Protein 7DXM (pdb70)

Radius of gyration: 43.41 Å; Cα contacts (8 Å, |Δi|>4): 2728; chains: 4; bounding box: 92×123×104 Å

Foldseek 3Di:
DDPVQLLLLQQQQALLSQLQLCNPLVNLVPPVAHEAEEEDEQLQLPFDLLRQQQVCVLVVFSYHYRYHYYPQCFLLLVLLSCLSNLVSQFLAEHEAEDQLVQQFAVGDALVSSVSRDDVLSVLSLLLPDDLDLLQLLSLVVVCVSPVPDPPNVSSVCSNVSHDDDPVRNVVSVVSNVVVVVVSVVPCCPSVGGDCCCVPRHVVSSVVDDSDDDLVSLLVSLVVVLVVQQPPDDLSAGNCCCVPPQVPCVVVQFQQCQPTASQFGLSLLSVLSVVVSCQVSQGQYAYEYAAFQVVLCNRRNVDLVRVVLSVQLSCLQQVVWQRNRYNYHHPVNPPNQQPHHGRHGDRVVSSSVCVRVVVDNSDDDGGDHTHRDSCRNPNCVSNPRPRNVPDD/DVVQLLLLLLQQDLLSLQQLVNCLVNLVPPVAHEAEEEDECLSVFFDLLRQSQVCVQLVASYHYRYRYYPQCFLLLVLLSVLSRLVSLQQAAHEHEDFLVQLFAVGDALVSSVSNDDVLSVLSLLQVADLDLLQLLSLVVVCVSCVPDPPNVSSVCSNVSHDQDDVRNVVSVVVNVVVNVVSVVCCVPSVGGDCCCVPRRVVSSVPDDNDDDLVSLLVVLVVVLVVQQVCDDQSAGNVCCVVPDPVCVVVQFQQCLPTASQFYLSLLSVLSNVVSSVVSQYQYAYEYAAFAPSLCNRNNNDLVSVVLNVQLVVCLQVVFQNPRYRYHHPVNHPRSQPHHGRHGDRVVSSSVCVRPVVDNSDRDGGDHTHRDSCSSPSLSNNPSDRNVCSVPD/DVVVLLLQLLQQQFLVSLVFLANPLSNLVPPVAHEAEEEDEDQQVDFDCLRQQQVCVLQVFRYHYRYHYYHLCALLLVLLSCLSRLVSFFLAAHEAEDQLVQLFAVGDALVSVVSNDDVLSVLSLVLDDDADLLLLLSLVVVCVSCVPDPPNVSSVCRVVPHDDDPVSNVVSVVVNVVVVCVSNVDDPDPGDCCCVPRRVVSSVVDDSDDDLVVLLVSLVVVLVVQAPCDDLSAGNVCCVPPPPPCVVVQFLQQQPTASQAHLSLLSNLNVVVSSQVSQYQYAYEYAAFQVSSCNRNVNDLVRLVQSVQLVCLQQVVFQNNRYHYNHPVNPPRQQPRHRRYGGRVVSSSVCVRVVVDNSDSDGGDGTDRDSCSSPPCSSRDRDRNVPPD/DQVQLLQLLQLAFLLSLQQLCNVQVNLVPPPAHEAEEEDACLSVQFDLLRQQLVCVLQVFRYHYRYRYYHQCFLLLVLLSCLSHLVSQFLAAHEAEHFLVQLFAVGDALVSVVSRDDVLSVLSLLQVDDLDLLLLLSLVVNCVSPVPDPVNVSSVCSVVSHDDDPVSNVVSVVSNVVVVVCSVVCVVPPVSGDCCCVPRRVVSSVVQDSDDDLVSLQVSLVVVQVVQQPCDDLSAGNVCCVPPNPVPVVVQFQQQLPTASQAGLSLQSVLSNVVSCQVSQYQYAYEYDAFQVVSCNGNNNDLVRLVQVVQLSVCQCVVWQNPHYHYHRPPSPPHQQDHHGRHGDRVVSSSVCVRVVVDNSDRDTHDHTHRDSCSNDSLSNNDRDRNVPVVDD

InterPro domains:
  IPR006998 DltD [PF04914] (42-391)
  IPR006998 DltD [PTHR40039] (1-403)
  IPR023896 D-alanyl-lipoteichoic acid biosynthesis DltD, Firmicutes [PIRSF021438] (1-393)
  IPR023896 D-alanyl-lipoteichoic acid biosynthesis DltD, Firmicutes [TIGR04092] (9-391)

B-factor: mean 61.05, std 16.06, range [30.0, 123.13]

Structure (mmCIF, N/CA/C/O backbone):
data_7DXM
#
_entry.id   7DXM
#
_cell.length_a   58.273
_cell.length_b   109.92
_cell.length_c   282.377
_cell.angle_alpha   90
_cell.angle_beta   90
_cell.angle_gamma   90
#
_symmetry.space_group_name_H-M   'P 21 21 21'
#
loop_
_entity.id
_entity.type
_entity.pdbx_description
1 polymer 'Protein DltD'
2 non-polymer 'SULFATE ION'
3 water water
#
loop_
_atom_site.group_PDB
_atom_site.id
_atom_site.type_symbol
_atom_site.label_atom_id
_atom_site.label_alt_id
_atom_site.label_comp_id
_atom_site.label_asym_id
_atom_site.label_entity_id
_atom_site.label_seq_id
_atom_site.pdbx_PDB_ins_code
_atom_site.Cartn_x
_atom_site.Cartn_y
_atom_site.Cartn_z
_atom_site.occupancy
_atom_site.B_iso_or_equiv
_atom_site.auth_seq_id
_atom_site.auth_comp_id
_atom_site.auth_asym_id
_atom_site.auth_atom_id
_atom_site.pdbx_PDB_model_num
ATOM 1 N N . TYR A 1 5 ? 53.067 206.854 81.071 1 76.95 32 TYR A N 1
ATOM 2 C CA . TYR A 1 5 ? 53.405 207.599 82.279 1 82.98 32 TYR A CA 1
ATOM 3 C C . TYR A 1 5 ? 52.299 208.616 82.599 1 84.13 32 TYR A C 1
ATOM 4 O O . TYR A 1 5 ? 51.417 208.359 83.453 1 80.67 32 TYR A O 1
ATOM 13 N N . SER A 1 6 ? 52.343 209.776 81.927 1 67.94 33 SER A N 1
ATOM 14 C CA . SER A 1 6 ? 51.209 210.698 81.997 1 67.79 33 SER A CA 1
ATOM 15 C C . SER A 1 6 ? 51.238 211.619 80.776 1 61.55 33 SER A C 1
ATOM 16 O O . SER A 1 6 ? 52.042 212.555 80.713 1 54.2 33 SER A O 1
ATOM 19 N N . TYR A 1 7 ? 50.33 211.346 79.835 1 65.73 34 TYR A N 1
ATOM 20 C CA . TYR A 1 7 ? 50.268 212.115 78.604 1 63.56 34 TYR A CA 1
ATOM 21 C C . TYR A 1 7 ? 50.117 213.602 78.888 1 62.34 34 TYR A C 1
ATOM 22 O O . TYR A 1 7 ? 50.66 214.43 78.149 1 65.86 34 TYR A O 1
ATOM 31 N N . GLU A 1 8 ? 49.393 213.973 79.952 1 62.55 35 GLU A N 1
ATOM 32 C CA . GLU A 1 8 ? 49.196 215.398 80.195 1 59.12 35 GLU A CA 1
ATOM 33 C C . GLU A 1 8 ? 50.373 215.994 80.949 1 57.64 35 GLU A C 1
ATOM 34 O O . GLU A 1 8 ? 50.698 217.179 80.758 1 54.37 35 GLU A O 1
ATOM 40 N N . ALA A 1 9 ? 51.059 215.161 81.739 1 60.75 36 ALA A N 1
ATOM 41 C CA . ALA A 1 9 ? 52.317 215.571 82.356 1 55.24 36 ALA A CA 1
ATOM 42 C C . ALA A 1 9 ? 53.386 215.818 81.295 1 55.65 36 ALA A C 1
ATOM 43 O O . ALA A 1 9 ? 54.1 216.836 81.334 1 57.18 36 ALA A O 1
ATOM 45 N N . GLU A 1 10 ? 53.499 214.9 80.325 1 52.88 37 GLU A N 1
ATOM 46 C CA . GLU A 1 10 ? 54.44 215.102 79.229 1 48.26 37 GLU A CA 1
ATOM 47 C C . GLU A 1 10 ? 54.015 216.27 78.354 1 50.35 37 GLU A C 1
ATOM 48 O O . GLU A 1 10 ? 54.852 217.085 77.968 1 54.6 37 GLU A O 1
ATOM 54 N N . LYS A 1 11 ? 52.719 216.399 78.068 1 48.08 38 LYS A N 1
ATOM 55 C CA . LYS A 1 11 ? 52.249 217.528 77.267 1 50.37 38 LYS A CA 1
ATOM 56 C C . LYS A 1 11 ? 52.663 218.866 77.877 1 53.57 38 LYS A C 1
ATOM 57 O O . LYS A 1 11 ? 53.081 219.781 77.151 1 55.14 38 LYS A O 1
ATOM 63 N N . ARG A 1 12 ? 52.558 219.005 79.204 1 51.28 39 ARG A N 1
ATOM 64 C CA . ARG A 1 12 ? 52.967 220.262 79.823 1 49.04 39 ARG A CA 1
ATOM 65 C C . ARG A 1 12 ? 54.478 220.366 80.011 1 52.3 39 ARG A C 1
ATOM 66 O O . ARG A 1 12 ? 55.008 221.484 80.061 1 50.34 39 ARG A O 1
ATOM 74 N N . SER A 1 13 ? 55.191 219.242 80.112 1 49.11 40 SER A N 1
ATOM 75 C CA . SER A 1 13 ? 56.646 219.333 80.111 1 50.19 40 SER A CA 1
ATOM 76 C C . SER A 1 13 ? 57.158 219.79 78.748 1 52.37 40 SER A C 1
ATOM 77 O O . SER A 1 13 ? 58.207 220.444 78.645 1 50.25 40 SER A O 1
ATOM 80 N N . ALA A 1 14 ? 56.407 219.479 77.694 1 52.33 41 ALA A N 1
ATOM 81 C CA . ALA A 1 14 ? 56.884 219.697 76.341 1 45.57 41 ALA A CA 1
ATOM 82 C C . ALA A 1 14 ? 56.964 221.164 75.984 1 43.74 41 ALA A C 1
ATOM 83 O O . ALA A 1 14 ? 57.589 221.494 74.975 1 47.12 41 ALA A O 1
ATOM 85 N N . VAL A 1 15 ? 56.36 222.044 76.775 1 41.44 42 VAL A N 1
ATOM 86 C CA . VAL A 1 15 ? 56.347 223.461 76.439 1 43.36 42 VAL A CA 1
ATOM 87 C C . VAL A 1 15 ? 56.66 224.291 77.67 1 41.91 42 VAL A C 1
ATOM 88 O O . VAL A 1 15 ? 56.307 225.475 77.717 1 41.78 42 VAL A O 1
ATOM 92 N N . THR A 1 16 ? 57.306 223.693 78.678 1 39.6 43 THR A N 1
ATOM 93 C CA . THR A 1 16 ? 57.613 224.466 79.878 1 43.96 43 THR A CA 1
ATOM 94 C C . THR A 1 16 ? 58.707 225.489 79.595 1 45.21 43 THR A C 1
ATOM 95 O O . THR A 1 16 ? 58.565 226.67 79.936 1 50.26 43 THR A O 1
ATOM 99 N N . LEU A 1 17 ? 59.788 225.068 78.941 1 42.22 44 LEU A N 1
ATOM 100 C CA . LEU A 1 17 ? 60.775 226.002 78.384 1 44.92 44 LEU A CA 1
ATOM 101 C C . LEU A 1 17 ? 61.466 226.82 79.483 1 45.98 44 LEU A C 1
ATOM 102 O O . LEU A 1 17 ? 61.598 228.043 79.403 1 47.45 44 LEU A O 1
ATOM 107 N N . THR A 1 18 ? 61.901 226.128 80.526 1 45.5 45 THR A N 1
ATOM 108 C CA . THR A 1 18 ? 62.706 226.719 81.586 1 47.44 45 THR A CA 1
ATOM 109 C C . THR A 1 18 ? 64.077 226.061 81.589 1 46.42 45 THR A C 1
ATOM 110 O O . THR A 1 18 ? 64.217 224.892 81.213 1 44.22 45 THR A O 1
ATOM 114 N N . ASN A 1 19 ? 65.079 226.821 82.032 1 41.86 46 ASN A N 1
ATOM 115 C CA . ASN A 1 19 ? 66.427 226.282 82.073 1 37.98 46 ASN A CA 1
ATOM 116 C C . ASN A 1 19 ? 66.446 224.966 82.82 1 44.96 46 ASN A C 1
ATOM 117 O O . ASN A 1 19 ? 67.006 223.969 82.345 1 46.14 46 ASN A O 1
ATOM 122 N N . GLU A 1 20 ? 65.801 224.932 83.986 1 49.14 47 GLU A N 1
ATOM 123 C CA . GLU A 1 20 ? 65.845 223.724 84.794 1 49.61 47 GLU A CA 1
ATOM 124 C C . GLU A 1 20 ? 65.265 222.537 84.039 1 48.38 47 GLU A C 1
ATOM 125 O O . GLU A 1 20 ? 65.748 221.408 84.2 1 53.37 47 GLU A O 1
ATOM 131 N N . ASN A 1 21 ? 64.264 222.78 83.182 1 45.92 48 ASN A N 1
ATOM 132 C CA . ASN A 1 21 ? 63.698 221.713 82.369 1 43.74 48 ASN A CA 1
ATOM 133 C C . ASN A 1 21 ? 64.616 221.321 81.226 1 44.76 48 ASN A C 1
ATOM 134 O O . ASN A 1 21 ? 64.526 220.194 80.722 1 44.52 48 ASN A O 1
ATOM 139 N N . PHE A 1 22 ? 65.49 222.227 80.804 1 42.02 49 PHE A N 1
ATOM 140 C CA . PHE A 1 22 ? 66.391 221.912 79.712 1 38.79 49 PHE A CA 1
ATOM 141 C C . PHE A 1 22 ? 67.367 220.82 80.12 1 42.35 49 PHE A C 1
ATOM 142 O O . PHE A 1 22 ? 67.643 219.896 79.346 1 45.12 49 PHE A O 1
ATOM 150 N N . LYS A 1 23 ? 67.91 220.919 81.328 1 44.05 50 LYS A N 1
ATOM 151 C CA . LYS A 1 23 ? 68.934 220.002 81.801 1 43.54 50 LYS A CA 1
ATOM 152 C C . LYS A 1 23 ? 68.369 218.892 82.67 1 49.26 50 LYS A C 1
ATOM 153 O O . LYS A 1 23 ? 69.131 218.192 83.35 1 56.67 50 LYS A O 1
ATOM 159 N N . SER A 1 24 ? 67.049 218.725 82.676 1 49.56 51 SER A N 1
ATOM 160 C CA . SER A 1 24 ? 66.405 217.631 83.396 1 47.62 51 SER A CA 1
ATOM 161 C C . SER A 1 24 ? 66.423 216.409 82.489 1 48.71 51 SER A C 1
ATOM 162 O O . SER A 1 24 ? 65.668 216.349 81.506 1 49.49 51 SER A O 1
ATOM 165 N N . ARG A 1 25 ? 67.302 215.45 82.793 1 43.22 52 ARG A N 1
ATOM 166 C CA . ARG A 1 25 ? 67.297 214.195 82.045 1 45.72 52 ARG A CA 1
ATOM 167 C C . ARG A 1 25 ? 65.96 213.461 82.206 1 49.69 52 ARG A C 1
ATOM 168 O O . ARG A 1 25 ? 65.406 212.929 81.235 1 47.25 52 ARG A O 1
ATOM 176 N N . LYS A 1 26 ? 65.409 213.435 83.422 1 49.59 53 LYS A N 1
ATOM 177 C CA . LYS A 1 26 ? 64.208 212.644 83.641 1 44.94 53 LYS A CA 1
ATOM 178 C C . LYS A 1 26 ? 63.084 213.134 82.744 1 49.08 53 LYS A C 1
ATOM 179 O O . LYS A 1 26 ? 62.485 212.341 82.012 1 54.6 53 LYS A O 1
ATOM 185 N N . ASN A 1 27 ? 62.827 214.448 82.73 1 46.71 54 ASN A N 1
ATOM 186 C CA . ASN A 1 27 ? 61.698 214.975 81.961 1 49.28 54 ASN A CA 1
ATOM 187 C C . ASN A 1 27 ? 61.812 214.619 80.483 1 50.36 54 ASN A C 1
ATOM 188 O O . ASN A 1 27 ? 60.888 214.04 79.886 1 54.33 54 ASN A O 1
ATOM 193 N N . LYS A 1 28 ? 62.938 214.967 79.865 1 47.73 55 LYS A N 1
ATOM 194 C CA . LYS A 1 28 ? 62.99 214.813 78.423 1 46.27 55 LYS A CA 1
ATOM 195 C C . LYS A 1 28 ? 63.043 213.342 78.033 1 47.28 55 LYS A C 1
ATOM 196 O O . LYS A 1 28 ? 62.303 212.928 77.141 1 47.76 55 LYS A O 1
ATOM 202 N N . THR A 1 29 ? 63.884 212.528 78.676 1 47.74 56 THR A N 1
ATOM 203 C CA . THR A 1 29 ? 63.877 211.119 78.297 1 49.62 56 THR A CA 1
ATOM 204 C C . THR A 1 29 ? 62.5 210.498 78.508 1 50.61 56 THR A C 1
ATOM 205 O O . THR A 1 29 ? 62.034 209.726 77.664 1 55.31 56 THR A O 1
ATOM 209 N N . THR A 1 30 ? 61.816 210.844 79.604 1 50.7 57 THR A N 1
ATOM 210 C CA . THR A 1 30 ? 60.456 210.356 79.827 1 52.84 57 THR A CA 1
ATOM 211 C C . THR A 1 30 ? 59.559 210.629 78.622 1 52.42 57 THR A C 1
ATOM 212 O O . THR A 1 30 ? 58.965 209.702 78.045 1 52.43 57 THR A O 1
ATOM 216 N N . ALA A 1 31 ? 59.457 211.908 78.228 1 49.95 58 ALA A N 1
ATOM 217 C CA . ALA A 1 31 ? 58.592 212.265 77.105 1 45.69 58 ALA A CA 1
ATOM 218 C C . ALA A 1 31 ? 59.097 211.68 75.788 1 46.71 58 ALA A C 1
ATOM 219 O O . ALA A 1 31 ? 58.301 211.304 74.917 1 48.77 58 ALA A O 1
ATOM 221 N N . LEU A 1 32 ? 60.412 211.584 75.623 1 46.27 59 LEU A N 1
ATOM 222 C CA . LEU A 1 32 ? 60.969 211.184 74.339 1 47.69 59 LEU A CA 1
ATOM 223 C C . LEU A 1 32 ? 61.051 209.683 74.189 1 45.28 59 LEU A C 1
ATOM 224 O O . LEU A 1 32 ? 61.469 209.209 73.137 1 54.88 59 LEU A O 1
ATOM 229 N N . SER A 1 33 ? 60.674 208.921 75.191 1 48.33 60 SER A N 1
ATOM 230 C CA . SER A 1 33 ? 60.63 207.481 75.016 1 57.9 60 SER A CA 1
ATOM 231 C C . SER A 1 33 ? 59.248 206.884 75.288 1 65.68 60 SER A C 1
ATOM 232 O O . SER A 1 33 ? 59.079 205.671 75.112 1 67.48 60 SER A O 1
ATOM 235 N N . ASP A 1 34 ? 58.255 207.693 75.693 1 65.14 61 ASP A N 1
ATOM 236 C CA . ASP A 1 34 ? 56.862 207.242 75.789 1 65.86 61 ASP A CA 1
ATOM 237 C C . ASP A 1 34 ? 56.473 206.474 74.528 1 68.4 61 ASP A C 1
ATOM 238 O O . ASP A 1 34 ? 56.476 207.036 73.429 1 71.71 61 ASP A O 1
ATOM 243 N N . GLN A 1 35 ? 56.134 205.191 74.663 1 70.34 62 GLN A N 1
ATOM 244 C CA . GLN A 1 35 ? 55.812 204.428 73.466 1 69.96 62 GLN A CA 1
ATOM 245 C C . GLN A 1 35 ? 54.351 204.529 73.063 1 67.54 62 GLN A C 1
ATOM 246 O O . GLN A 1 35 ? 53.993 203.998 72.008 1 74.89 62 GLN A O 1
ATOM 252 N N . ASN A 1 36 ? 53.499 205.195 73.848 1 64.24 63 ASN A N 1
ATOM 253 C CA . ASN A 1 36 ? 52.078 205.326 73.515 1 64.72 63 ASN A CA 1
ATOM 254 C C . ASN A 1 36 ? 51.682 206.737 73.092 1 64.89 63 ASN A C 1
ATOM 255 O O . ASN A 1 36 ? 50.538 206.95 72.666 1 62.16 63 ASN A O 1
ATOM 260 N N . HIS A 1 37 ? 52.594 207.703 73.205 1 65.38 64 HIS A N 1
ATOM 261 C CA . HIS A 1 37 ? 52.426 209.03 72.624 1 60.56 64 HIS A CA 1
ATOM 262 C C . HIS A 1 37 ? 53.785 209.498 72.114 1 57.22 64 HIS A C 1
ATOM 263 O O . HIS A 1 37 ? 54.761 209.498 72.873 1 64.03 64 HIS A O 1
ATOM 270 N N . ARG A 1 38 ? 53.858 209.889 70.841 1 47.47 65 ARG A N 1
ATOM 271 C CA . ARG A 1 38 ? 55.137 210.191 70.198 1 47.12 65 ARG A CA 1
ATOM 272 C C . ARG A 1 38 ? 55.496 211.656 70.394 1 43.47 65 ARG A C 1
ATOM 273 O O . ARG A 1 38 ? 54.778 212.536 69.923 1 46.79 65 ARG A O 1
ATOM 281 N N . PHE A 1 39 ? 56.6 211.924 71.085 1 41.16 66 PHE A N 1
ATOM 282 C CA . PHE A 1 39 ? 57.126 213.284 71.178 1 42.3 66 PHE A CA 1
ATOM 283 C C . PHE A 1 39 ? 58.393 213.371 70.348 1 44.63 66 PHE A C 1
ATOM 284 O O . PHE A 1 39 ? 59.225 212.456 70.368 1 50.12 66 PHE A O 1
ATOM 292 N N . VAL A 1 40 ? 58.533 214.48 69.617 1 40.56 67 VAL A N 1
ATOM 293 C CA . VAL A 1 40 ? 59.659 214.691 68.729 1 35 67 VAL A CA 1
ATOM 294 C C . VAL A 1 40 ? 60.426 215.928 69.243 1 38.52 67 VAL A C 1
ATOM 295 O O . VAL A 1 40 ? 59.798 216.913 69.598 1 40.89 67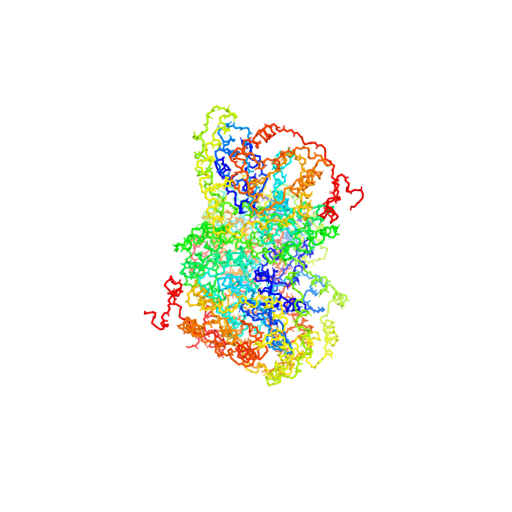 VAL A O 1
ATOM 299 N N . PRO A 1 41 ? 61.751 215.852 69.357 1 35.91 68 PRO A N 1
ATOM 300 C CA . PRO A 1 41 ? 62.473 216.973 69.98 1 40.05 68 PRO A CA 1
ATOM 301 C C . PRO A 1 41 ? 62.711 218.105 68.99 1 40.01 68 PRO A C 1
ATOM 302 O O . PRO A 1 41 ? 63.065 217.883 67.826 1 39.76 68 PRO A O 1
ATOM 306 N N . TYR A 1 42 ? 62.479 219.324 69.476 1 42.54 69 TYR A N 1
ATOM 307 C CA . TYR A 1 42 ? 62.587 220.573 68.726 1 41.87 69 TYR A CA 1
ATOM 308 C C . TYR A 1 42 ? 63.646 221.401 69.441 1 43.64 69 TYR A C 1
ATOM 309 O O . TYR A 1 42 ? 63.351 222.043 70.456 1 42.71 69 TYR A O 1
ATOM 318 N N . PHE A 1 43 ? 64.876 221.354 68.934 1 37.64 70 PHE A N 1
ATOM 319 C CA . PHE A 1 43 ? 66.001 222.072 69.512 1 40.15 70 PHE A CA 1
ATOM 320 C C . PHE A 1 43 ? 66.069 223.5 68.978 1 40.88 70 PHE A C 1
ATOM 321 O O . PHE A 1 43 ? 66.178 223.71 67.764 1 42.77 70 PHE A O 1
ATOM 329 N N . GLY A 1 44 ? 66.038 224.473 69.885 1 37.86 71 GLY A N 1
ATOM 330 C CA . GLY A 1 44 ? 66.297 225.849 69.501 1 39.54 71 GLY A CA 1
ATOM 331 C C . GLY A 1 44 ? 66.369 226.665 70.78 1 39.89 71 GLY A C 1
ATOM 332 O O . GLY A 1 44 ? 66.523 226.114 71.873 1 38.09 71 GLY A O 1
ATOM 333 N N . SER A 1 45 ? 66.268 227.988 70.65 1 44.13 72 SER A N 1
ATOM 334 C CA . SER A 1 45 ? 66.506 228.908 71.754 1 46.66 72 SER A CA 1
ATOM 335 C C . SER A 1 45 ? 65.182 229.659 71.697 1 46.12 72 SER A C 1
ATOM 336 O O . SER A 1 45 ? 64.177 229.117 71.221 1 49.71 72 SER A O 1
ATOM 339 N N . SER A 1 46 ? 65.176 230.918 72.154 1 44.61 73 SER A N 1
ATOM 340 C CA . SER A 1 46 ? 64.016 231.666 72.63 1 49.41 73 SER A CA 1
ATOM 341 C C . SER A 1 46 ? 62.837 231.625 71.674 1 51.38 73 SER A C 1
ATOM 342 O O . SER A 1 46 ? 61.724 231.976 72.091 1 54.76 73 SER A O 1
ATOM 345 N N . GLU A 1 47 ? 63.066 231.246 70.421 1 50.67 74 GLU A N 1
ATOM 346 C CA . GLU A 1 47 ? 62.012 231.214 69.403 1 51 74 GLU A CA 1
ATOM 347 C C . GLU A 1 47 ? 60.751 230.431 69.775 1 48.7 74 GLU A C 1
ATOM 348 O O . GLU A 1 47 ? 59.659 230.734 69.295 1 49.19 74 GLU A O 1
ATOM 354 N N . TRP A 1 48 ? 60.909 229.425 70.625 1 45.71 75 TRP A N 1
ATOM 355 C CA . TRP A 1 48 ? 59.802 228.582 71.048 1 42.22 75 TRP A CA 1
ATOM 356 C C . TRP A 1 48 ? 58.87 229.274 72.028 1 43.2 75 TRP A C 1
ATOM 357 O O . TRP A 1 48 ? 57.766 228.772 72.264 1 43.66 75 TRP A O 1
ATOM 368 N N . LEU A 1 49 ? 59.28 230.392 72.622 1 44.99 76 LEU A N 1
ATOM 369 C CA . LEU A 1 49 ? 58.404 231.059 73.571 1 42.91 76 LEU A CA 1
ATOM 370 C C . LEU A 1 49 ? 57.382 231.962 72.911 1 50.65 76 LEU A C 1
ATOM 371 O O . LEU A 1 49 ? 56.56 232.55 73.626 1 52.48 76 LEU A O 1
ATOM 376 N N . ARG A 1 50 ? 57.428 232.121 71.584 1 51.06 77 ARG A N 1
ATOM 377 C CA . ARG A 1 50 ? 56.54 233.066 70.905 1 50.91 77 ARG A CA 1
ATOM 378 C C . ARG A 1 50 ? 55.211 232.371 70.639 1 54.25 77 ARG A C 1
ATOM 379 O O . ARG A 1 50 ? 54.836 232.066 69.506 1 49.99 77 ARG A O 1
ATOM 387 N N . PHE A 1 51 ? 54.495 232.108 71.727 1 53.96 78 PHE A N 1
ATOM 388 C CA . PHE A 1 51 ? 53.212 231.451 71.591 1 51.29 78 PHE A CA 1
ATOM 389 C C . PHE A 1 51 ? 52.252 232.383 70.877 1 54.93 78 PHE A C 1
ATOM 390 O O . PHE A 1 51 ? 52.256 233.6 71.105 1 56.4 78 PHE A O 1
ATOM 398 N N . ASP A 1 52 ? 51.512 231.809 69.94 1 55.86 79 ASP A N 1
ATOM 399 C CA . ASP A 1 52 ? 50.351 232.412 69.306 1 54.54 79 ASP A CA 1
ATOM 400 C C . ASP A 1 52 ? 49.557 231.266 68.687 1 53.92 79 ASP A C 1
ATOM 401 O O . ASP A 1 52 ? 49.952 230.1 68.763 1 53.83 79 ASP A O 1
ATOM 406 N N . ALA A 1 53 ? 48.451 231.601 68.037 1 54.3 80 ALA A N 1
ATOM 407 C CA . ALA A 1 53 ? 47.547 230.545 67.617 1 51.24 80 ALA A CA 1
ATOM 408 C C . ALA A 1 53 ? 48.169 229.593 66.594 1 48.38 80 ALA A C 1
ATOM 409 O O . ALA A 1 53 ? 47.675 228.475 66.456 1 46.44 80 ALA A O 1
ATOM 411 N N . LEU A 1 54 ? 49.259 229.965 65.923 1 47.55 81 LEU A N 1
ATOM 412 C CA . LEU A 1 54 ? 49.872 229.12 64.894 1 48.97 81 LEU A CA 1
ATOM 413 C C . LEU A 1 54 ? 51.142 228.384 65.343 1 49.25 81 LEU A C 1
ATOM 414 O O . LEU A 1 54 ? 51.724 227.632 64.543 1 44.28 81 LEU A O 1
ATOM 419 N N . HIS A 1 55 ? 51.607 228.621 66.57 1 48.81 82 HIS A N 1
ATOM 420 C CA . HIS A 1 55 ? 52.74 227.917 67.153 1 44.52 82 HIS A CA 1
ATOM 421 C C . HIS A 1 55 ? 52.623 226.403 66.927 1 45.31 82 HIS A C 1
ATOM 422 O O . HIS A 1 55 ? 51.511 225.859 66.969 1 46.2 82 HIS A O 1
ATOM 429 N N . PRO A 1 56 ? 53.738 225.689 66.688 1 41.54 83 PRO A N 1
ATOM 430 C CA . PRO A 1 56 ? 53.644 224.244 66.425 1 35.08 83 PRO A CA 1
ATOM 431 C C . PRO A 1 56 ? 52.963 223.469 67.524 1 42.96 83 PRO A C 1
ATOM 432 O O . PRO A 1 56 ? 52.289 222.465 67.238 1 41.6 83 PRO A O 1
ATOM 436 N N . ALA A 1 57 ? 53.154 223.876 68.785 1 47.32 84 ALA A N 1
ATOM 437 C CA . ALA A 1 57 ? 52.486 223.187 69.881 1 46.45 84 ALA A CA 1
ATOM 438 C C . ALA A 1 57 ? 50.986 223.182 69.646 1 46.57 84 ALA A C 1
ATOM 439 O O . ALA A 1 57 ? 50.336 222.12 69.64 1 45.6 84 ALA A O 1
ATOM 441 N N . VAL A 1 58 ? 50.445 224.375 69.375 1 42.19 85 VAL A N 1
ATOM 442 C CA . VAL A 1 58 ? 49.013 224.539 69.175 1 44.35 85 VAL A CA 1
ATOM 443 C C . VAL A 1 58 ? 48.542 223.68 68.017 1 47.68 85 VAL A C 1
ATOM 444 O O . VAL A 1 58 ? 47.543 222.958 68.124 1 51.43 85 VAL A O 1
ATOM 448 N N . LEU A 1 59 ? 49.26 223.748 66.891 1 45.61 86 LEU A N 1
ATOM 449 C CA . LEU A 1 59 ? 48.842 223.022 65.697 1 42.78 86 LEU A CA 1
ATOM 450 C C . LEU A 1 59 ? 48.815 221.519 65.953 1 38.89 86 LEU A C 1
ATOM 451 O O . LEU A 1 59 ? 47.804 220.862 65.708 1 45.94 86 LEU A O 1
ATOM 456 N N . ALA A 1 60 ? 49.893 220.959 66.483 1 37.08 87 ALA A N 1
ATOM 457 C CA . ALA A 1 60 ? 49.895 219.515 66.708 1 41.93 87 ALA A CA 1
ATOM 458 C C . ALA A 1 60 ? 48.853 219.087 67.731 1 49.56 87 ALA A C 1
ATOM 459 O O . ALA A 1 60 ? 48.438 217.92 67.728 1 51.98 87 ALA A O 1
ATOM 461 N N . GLU A 1 61 ? 48.43 219.992 68.618 1 50.59 88 GLU A N 1
ATOM 462 C CA . GLU A 1 61 ? 47.326 219.644 69.504 1 49.22 88 GLU A CA 1
ATOM 463 C C . GLU A 1 61 ? 46.002 219.651 68.756 1 53.48 88 GLU A C 1
ATOM 464 O O . GLU A 1 61 ? 45.276 218.652 68.765 1 55.41 88 GLU A O 1
ATOM 470 N N . LYS A 1 62 ? 45.692 220.766 68.077 1 52.21 89 LYS A N 1
ATOM 471 C CA . LYS A 1 62 ? 44.39 220.952 67.44 1 50.53 89 LYS A CA 1
ATOM 472 C C . LYS A 1 62 ? 44.07 219.823 66.479 1 49.39 89 LYS A C 1
ATOM 473 O O . LYS A 1 62 ? 43.016 219.186 66.579 1 52.72 89 LYS A O 1
ATOM 479 N N . TYR A 1 63 ? 44.961 219.575 65.525 1 47.73 90 TYR A N 1
ATOM 480 C CA . TYR A 1 63 ? 44.75 218.561 64.503 1 45.5 90 TYR A CA 1
ATOM 481 C C . TYR A 1 63 ? 45.285 217.201 64.914 1 47.06 90 TYR A C 1
ATOM 482 O O . TYR A 1 63 ? 45.38 216.311 64.065 1 45.96 90 TYR A O 1
ATOM 491 N N . ASP A 1 64 ? 45.615 217.022 66.203 1 50.5 91 ASP A N 1
ATOM 492 C CA . ASP A 1 64 ? 45.904 215.712 66.776 1 49.91 91 ASP A CA 1
ATOM 493 C C . ASP A 1 64 ? 46.854 214.952 65.878 1 48.57 91 ASP A C 1
ATOM 494 O O . ASP A 1 64 ? 46.436 214.022 65.186 1 52.65 91 ASP A O 1
ATOM 499 N N . ARG A 1 65 ? 48.102 215.371 65.816 1 44.89 92 ARG A N 1
ATOM 500 C CA . ARG A 1 65 ? 48.972 214.756 64.832 1 50.53 92 ARG A CA 1
ATOM 501 C C . ARG A 1 65 ? 49.641 213.545 65.458 1 47.65 92 ARG A C 1
ATOM 502 O O . ARG A 1 65 ? 49.556 213.307 66.663 1 49.26 92 ARG A O 1
ATOM 510 N N . ASN A 1 66 ? 50.317 212.769 64.627 1 45.6 93 ASN A N 1
ATOM 511 C CA . ASN A 1 66 ? 50.912 211.536 65.119 1 44.78 93 ASN A CA 1
ATOM 512 C C . ASN A 1 66 ? 52.143 211.795 65.994 1 50.89 93 ASN A C 1
ATOM 513 O O . ASN A 1 66 ? 52.989 210.905 66.163 1 53.51 93 ASN A O 1
ATOM 518 N N . TYR A 1 67 ? 52.232 212.994 66.576 1 51.21 94 TYR A N 1
ATOM 519 C CA . TYR A 1 67 ? 53.372 213.455 67.365 1 46.63 94 TYR A CA 1
ATOM 520 C C . TYR A 1 67 ? 52.971 214.733 68.081 1 46.06 94 TYR A C 1
ATOM 521 O O . TYR A 1 67 ? 51.972 215.375 67.743 1 50.36 94 TYR A O 1
ATOM 530 N N . ARG A 1 68 ? 53.795 215.12 69.05 1 43.65 95 ARG A N 1
ATOM 531 C CA . ARG A 1 68 ? 53.725 216.442 69.635 1 42.83 95 ARG A CA 1
ATOM 532 C C . ARG A 1 68 ? 55.159 216.931 69.772 1 43.95 95 ARG A C 1
ATOM 533 O O . ARG A 1 68 ? 56.073 216.127 70.052 1 40.99 95 ARG A O 1
ATOM 541 N N . PRO A 1 69 ? 55.394 218.224 69.532 1 45 96 PRO A N 1
ATOM 542 C CA . PRO A 1 69 ? 56.744 218.774 69.72 1 44.19 96 PRO A CA 1
ATOM 543 C C . PRO A 1 69 ? 57.069 218.9 71.201 1 45.42 96 PRO A C 1
ATOM 544 O O . PRO A 1 69 ? 56.25 219.374 71.996 1 43.65 96 PRO A O 1
ATOM 548 N N . TYR A 1 70 ? 58.255 218.418 71.564 1 42.66 97 TYR A N 1
ATOM 549 C CA . TYR A 1 70 ? 58.849 218.626 72.875 1 40.12 97 TYR A CA 1
ATOM 550 C C . TYR A 1 70 ? 59.971 219.636 72.677 1 42.02 97 TYR A C 1
ATOM 551 O O . TYR A 1 70 ? 60.935 219.367 71.942 1 40.71 97 TYR A O 1
ATOM 560 N N . PHE A 1 71 ? 59.859 220.789 73.321 1 39.17 98 PHE A N 1
ATOM 561 C CA . PHE A 1 71 ? 60.782 221.877 73.027 1 43.53 98 PHE A CA 1
ATOM 562 C C . PHE A 1 71 ? 61.979 221.886 73.969 1 40.25 98 PHE A C 1
ATOM 563 O O . PHE A 1 71 ? 61.858 221.649 75.171 1 42.35 98 PHE A O 1
ATOM 571 N N . ILE A 1 72 ? 63.15 222.138 73.398 1 38.24 99 ILE A N 1
ATOM 572 C CA . ILE A 1 72 ? 64.417 222.034 74.101 1 37.97 99 ILE A CA 1
ATOM 573 C C . ILE A 1 72 ? 65.261 223.24 73.694 1 40.93 99 ILE A C 1
ATOM 574 O O . ILE A 1 72 ? 65.761 223.306 72.561 1 42.26 99 ILE A O 1
ATOM 579 N N . GLY A 1 73 ? 65.4 224.203 74.603 1 42.02 100 GLY A N 1
ATOM 580 C CA . GLY A 1 73 ? 66.071 225.448 74.297 1 39.93 100 GLY A CA 1
ATOM 581 C C . GLY A 1 73 ? 65.502 226.639 75.034 1 39.24 100 GLY A C 1
ATOM 582 O O . GLY A 1 73 ? 64.405 226.597 75.586 1 46.93 100 GLY A O 1
ATOM 583 N N . GLN A 1 74 ? 66.259 227.718 75.004 1 36.64 101 GLN A N 1
ATOM 584 C CA . GLN A 1 74 ? 66.032 228.944 75.754 1 42.26 101 GLN A CA 1
ATOM 585 C C . GLN A 1 74 ? 67.152 229.89 75.347 1 50.46 101 GLN A C 1
ATOM 586 O O . GLN A 1 74 ? 68.171 229.468 74.78 1 48.7 101 GLN A O 1
ATOM 592 N N . ARG A 1 75 ? 66.965 231.171 75.663 1 47.35 102 ARG A N 1
ATOM 593 C CA . ARG A 1 75 ? 67.888 232.184 75.193 1 44.47 102 ARG A CA 1
ATOM 594 C C . ARG A 1 75 ? 69.308 231.845 75.622 1 41.05 102 ARG A C 1
ATOM 595 O O . ARG A 1 75 ? 69.57 231.559 76.789 1 39.8 102 ARG A O 1
ATOM 603 N N . GLY A 1 76 ? 70.206 231.774 74.665 1 42.9 103 GLY A N 1
ATOM 604 C CA . GLY A 1 76 ? 71.557 231.402 74.985 1 41.19 103 GLY A CA 1
ATOM 605 C C . GLY A 1 76 ? 71.895 229.933 74.868 1 43.08 103 GLY A C 1
ATOM 606 O O . GLY A 1 76 ? 73.059 229.576 75.088 1 50.43 103 GLY A O 1
ATOM 607 N N . SER A 1 77 ? 70.939 229.066 74.522 1 39.11 104 SER A N 1
ATOM 608 C CA . SER A 1 77 ? 71.24 227.636 74.361 1 37.89 104 SER A CA 1
ATOM 609 C C . SER A 1 77 ? 71.691 227.33 72.927 1 46.66 104 SER A C 1
ATOM 610 O O . SER A 1 77 ? 70.946 226.774 72.111 1 45.2 104 SER A O 1
ATOM 613 N N . ALA A 1 78 ? 72.944 227.689 72.611 1 47.12 105 ALA A N 1
ATOM 614 C CA . ALA A 1 78 ? 73.501 227.427 71.282 1 41 105 ALA A CA 1
ATOM 615 C C . ALA A 1 78 ? 74.019 225.978 71.204 1 41.03 105 ALA A C 1
ATOM 616 O O . ALA A 1 78 ? 73.716 225.14 72.052 1 47.23 105 ALA A O 1
ATOM 618 N N . SER A 1 79 ? 74.82 225.645 70.194 1 39.79 106 SER A N 1
ATOM 619 C CA . SER A 1 79 ? 75.07 224.232 69.909 1 42.65 106 SER A CA 1
ATOM 620 C C . SER A 1 79 ? 75.95 223.555 70.963 1 41.71 106 SER A C 1
ATOM 621 O O . SER A 1 79 ? 75.839 222.34 71.163 1 40.15 106 SER A O 1
ATOM 624 N N . LEU A 1 80 ? 76.843 224.281 71.63 1 44.71 107 LEU A N 1
ATOM 625 C CA . LEU A 1 80 ? 77.642 223.604 72.65 1 49.34 107 LEU A CA 1
ATOM 626 C C . LEU A 1 80 ? 76.753 223.105 73.799 1 49.01 107 LEU A C 1
ATOM 627 O O . LEU A 1 80 ? 76.825 221.928 74.205 1 48.06 107 LEU A O 1
ATOM 632 N N . ASN A 1 81 ? 75.884 223.984 74.315 1 44.85 108 ASN A N 1
ATOM 633 C CA . ASN A 1 81 ? 74.953 223.586 75.371 1 45.14 108 ASN A CA 1
ATOM 634 C C . ASN A 1 81 ? 73.979 222.522 74.885 1 48.81 108 ASN A C 1
ATOM 635 O O . ASN A 1 81 ? 73.606 221.621 75.65 1 47.72 108 ASN A O 1
ATOM 640 N N . GLN A 1 82 ? 73.547 222.629 73.614 1 44.85 109 GLN A N 1
ATOM 641 C CA . GLN A 1 82 ? 72.661 221.64 73.016 1 41.44 109 GLN A CA 1
ATOM 642 C C . GLN A 1 82 ? 73.327 220.274 72.93 1 43.79 109 GLN A C 1
ATOM 643 O O . GLN A 1 82 ? 72.712 219.269 73.286 1 44.37 109 GLN A O 1
ATOM 649 N N . TYR A 1 83 ? 74.576 220.214 72.457 1 41.65 110 TYR A N 1
ATOM 650 C CA . TYR A 1 83 ? 75.3 218.947 72.418 1 41.96 110 TYR A CA 1
ATOM 651 C C . TYR A 1 83 ? 75.423 218.343 73.814 1 43.53 110 TYR A C 1
ATOM 652 O O . TYR A 1 83 ? 75.229 217.128 74.006 1 43.81 110 TYR A O 1
ATOM 661 N N . LEU A 1 84 ? 75.74 219.171 74.814 1 44.23 111 LEU A N 1
ATOM 662 C CA . LEU A 1 84 ? 75.92 218.597 76.147 1 45.06 111 LEU A CA 1
ATOM 663 C C . LEU A 1 84 ? 74.588 218.129 76.73 1 46.23 111 LEU A C 1
ATOM 664 O O . LEU A 1 84 ? 74.538 217.118 77.442 1 46.97 111 LEU A O 1
ATOM 669 N N . GLY A 1 85 ? 73.494 218.833 76.426 1 45.09 112 GLY A N 1
ATOM 670 C CA . GLY A 1 85 ? 72.191 218.342 76.832 1 40.96 112 GLY A CA 1
ATOM 671 C C . GLY A 1 85 ? 71.852 217.058 76.116 1 40.35 112 GLY A C 1
ATOM 672 O O . GLY A 1 85 ? 71.254 216.15 76.692 1 39.88 112 GLY A O 1
ATOM 673 N N . MET A 1 86 ? 72.259 216.961 74.855 1 44.35 113 MET A N 1
ATOM 674 C CA . MET A 1 86 ? 72.026 215.751 74.086 1 46.54 113 MET A CA 1
ATOM 675 C C . MET A 1 86 ? 72.674 214.561 74.754 1 44.72 113 MET A C 1
ATOM 676 O O . MET A 1 86 ? 72.12 213.458 74.73 1 51.02 113 MET A O 1
ATOM 681 N N . GLN A 1 87 ? 73.822 214.782 75.39 1 42.76 114 GLN A N 1
ATOM 682 C CA . GLN A 1 87 ? 74.474 213.701 76.119 1 45.45 114 GLN A CA 1
ATOM 683 C C . GLN A 1 87 ? 73.567 213.014 77.134 1 48.35 114 GLN A C 1
ATOM 684 O O . GLN A 1 87 ? 73.838 211.86 77.483 1 48.59 114 GLN A O 1
ATOM 690 N N . GLN A 1 88 ? 72.487 213.673 77.597 1 50.53 115 GLN A N 1
ATOM 691 C CA . GLN A 1 88 ? 71.577 213.102 78.602 1 44.24 115 GLN A CA 1
ATOM 692 C C . GLN A 1 88 ? 70.452 212.256 78.016 1 47.59 115 GLN A C 1
ATOM 693 O O . GLN A 1 88 ? 69.685 211.676 78.789 1 54.76 115 GLN A O 1
ATOM 699 N N . MET A 1 89 ? 70.305 212.202 76.694 1 45.48 116 MET A N 1
ATOM 700 C CA . MET A 1 89 ? 69.153 211.581 76.034 1 46.97 116 MET A CA 1
ATOM 701 C C . MET A 1 89 ? 69.597 210.824 74.792 1 53.19 116 MET A C 1
ATOM 702 O O . MET A 1 89 ? 68.874 210.777 73.787 1 54.57 116 MET A O 1
ATOM 707 N N . LEU A 1 90 ? 70.807 210.246 74.854 1 53.1 117 LEU A N 1
ATOM 708 C CA . LEU A 1 90 ? 71.385 209.527 73.72 1 47.6 117 LEU A CA 1
ATOM 709 C C . LEU A 1 90 ? 70.474 208.453 73.132 1 46.93 117 LEU A C 1
ATOM 710 O O . LEU A 1 90 ? 70.369 208.39 71.891 1 48.05 117 LEU A O 1
ATOM 715 N N . PRO A 1 91 ? 69.819 207.584 73.93 1 46.32 118 PRO A N 1
ATOM 716 C CA . PRO A 1 91 ? 68.856 206.638 73.345 1 51.52 118 PRO A CA 1
ATOM 717 C C . PRO A 1 91 ? 67.733 207.302 72.581 1 50.57 118 PRO A C 1
ATOM 718 O O . PRO A 1 91 ? 67.336 206.807 71.514 1 52.96 118 PRO A O 1
ATOM 722 N N . GLU A 1 92 ? 67.213 208.42 73.091 1 45.74 119 GLU A N 1
ATOM 723 C CA . GLU A 1 92 ? 66.07 209.043 72.449 1 43.5 119 GLU A CA 1
ATOM 724 C C . GLU A 1 92 ? 66.417 209.65 71.098 1 42.55 119 GLU A C 1
ATOM 725 O O . GLU A 1 92 ? 65.501 210.014 70.359 1 43.42 119 GLU A O 1
ATOM 731 N N . LEU A 1 93 ? 67.692 209.729 70.727 1 43.59 120 LEU A N 1
ATOM 732 C CA . LEU A 1 93 ? 68.04 210.208 69.395 1 47.17 120 LEU A CA 1
ATOM 733 C C . LEU A 1 93 ? 68.277 209.078 68.41 1 52.75 120 LEU A C 1
ATOM 734 O O . LEU A 1 93 ? 68.368 209.337 67.202 1 53.18 120 LEU A O 1
ATOM 739 N N . GLN A 1 94 ? 68.367 207.839 68.889 1 55.2 121 GLN A N 1
ATOM 740 C CA . GLN A 1 94 ? 68.862 206.75 68.054 1 51.52 121 GLN A CA 1
ATOM 741 C C . GLN A 1 94 ? 67.873 206.448 66.949 1 55.36 121 GLN A C 1
ATOM 742 O O . GLN A 1 94 ? 66.739 206.041 67.218 1 55.07 121 GLN A O 1
ATOM 748 N N . ASN A 1 95 ? 68.295 206.648 65.707 1 55.72 122 ASN A N 1
ATOM 749 C CA . ASN A 1 95 ? 67.416 206.396 64.571 1 52.28 122 ASN A CA 1
ATOM 750 C C . ASN A 1 95 ? 66.144 207.221 64.723 1 45.35 122 ASN A C 1
ATOM 751 O O . ASN A 1 95 ? 65.047 206.765 64.415 1 52.02 122 ASN A O 1
ATOM 756 N N . GLY A 1 96 ? 66.29 208.444 65.235 1 42.65 123 GLY A N 1
ATOM 757 C CA . GLY A 1 96 ? 65.164 209.297 65.539 1 44.74 123 GLY A CA 1
ATOM 758 C C . GLY A 1 96 ? 64.954 210.407 64.519 1 42.72 123 GLY A C 1
ATOM 759 O O . GLY A 1 96 ? 65.633 210.503 63.503 1 50.58 123 GLY A O 1
ATOM 760 N N . THR A 1 97 ? 63.985 211.265 64.806 1 33.92 124 THR A N 1
ATOM 761 C CA . THR A 1 97 ? 63.767 212.418 63.939 1 46.33 124 THR A CA 1
ATOM 762 C C . THR A 1 97 ? 63.688 213.673 64.807 1 45.32 124 THR A C 1
ATOM 763 O O . THR A 1 97 ? 63.132 213.647 65.904 1 40.5 124 THR A O 1
ATOM 767 N N . ALA A 1 98 ? 64.285 214.763 64.334 1 39.77 125 ALA A N 1
ATOM 768 C CA . ALA A 1 98 ? 64.502 215.925 65.181 1 37.75 125 ALA A CA 1
ATOM 769 C C . ALA A 1 98 ? 64.437 217.194 64.348 1 40.63 125 ALA A C 1
ATOM 770 O O . ALA A 1 98 ? 64.793 217.19 63.161 1 40.69 125 ALA A O 1
ATOM 772 N N . VAL A 1 99 ? 63.984 218.285 64.978 1 39.63 126 VAL A N 1
ATOM 773 C CA . VAL A 1 99 ? 64.031 219.613 64.363 1 41.75 126 VAL A CA 1
ATOM 774 C C . VAL A 1 99 ? 65.126 220.4 65.058 1 41 126 VAL A C 1
ATOM 775 O O . VAL A 1 99 ? 65.241 220.348 66.281 1 41.01 126 VAL A O 1
ATOM 779 N N . TYR A 1 100 ? 65.929 221.126 64.295 1 39.91 127 TYR A N 1
ATOM 780 C CA . TYR A 1 100 ? 67.005 221.9 64.905 1 43.54 127 TYR A CA 1
ATOM 781 C C . TYR A 1 100 ? 67.092 223.27 64.251 1 45.49 127 TYR A C 1
ATOM 782 O O . TYR A 1 100 ? 67.573 223.384 63.12 1 41.98 127 TYR A O 1
ATOM 791 N N . VAL A 1 101 ? 66.649 224.303 64.968 1 42.68 128 VAL A N 1
ATOM 792 C CA . VAL A 1 101 ? 66.745 225.675 64.485 1 40.47 128 VAL A CA 1
ATOM 793 C C . VAL A 1 101 ? 68.171 226.152 64.706 1 47.6 128 VAL A C 1
ATOM 794 O O . VAL A 1 101 ? 68.68 226.116 65.831 1 53.12 128 VAL A O 1
ATOM 798 N N . LEU A 1 102 ? 68.821 226.578 63.628 1 47.47 129 LEU A N 1
ATOM 799 C CA . LEU A 1 102 ? 70.091 227.303 63.666 1 44.23 129 LEU A CA 1
ATOM 800 C C . LEU A 1 102 ? 69.771 228.79 63.687 1 49.93 129 LEU A C 1
ATOM 801 O O . LEU A 1 102 ? 69.434 229.366 62.653 1 53.45 129 LEU A O 1
ATOM 806 N N . SER A 1 103 ? 69.847 229.41 64.864 1 49.07 130 SER A N 1
ATOM 807 C CA . SER A 1 103 ? 69.604 230.85 64.99 1 54.09 130 SER A CA 1
ATOM 808 C C . SER A 1 103 ? 70.881 231.595 64.594 1 56.76 130 SER A C 1
ATOM 809 O O . SER A 1 103 ? 71.943 231.326 65.171 1 55.03 130 SER A O 1
ATOM 812 N N . PRO A 1 104 ? 70.849 232.484 63.586 1 60.14 131 PRO A N 1
ATOM 813 C CA . PRO A 1 104 ? 72.121 233.063 63.106 1 64.17 131 PRO A CA 1
ATOM 814 C C . PRO A 1 104 ? 72.724 234.064 64.078 1 58.61 131 PRO A C 1
ATOM 815 O O . PRO A 1 104 ? 73.952 234.241 64.085 1 58.09 131 PRO A O 1
ATOM 819 N N . GLN A 1 105 ? 71.905 234.686 64.926 1 55.29 132 GLN A N 1
ATOM 820 C CA . GLN A 1 105 ? 72.389 235.526 66.018 1 57.48 132 GLN A CA 1
ATOM 821 C C . GLN A 1 105 ? 73.373 234.775 66.906 1 55.07 132 GLN A C 1
ATOM 822 O O . GLN A 1 105 ? 74.054 235.382 67.74 1 53.83 132 GLN A O 1
ATOM 828 N N . TRP A 1 106 ? 73.429 233.45 66.755 1 53.13 133 TRP A N 1
ATOM 829 C CA . TRP A 1 106 ? 74.365 232.667 67.539 1 50.91 133 TRP A CA 1
ATOM 830 C C . TRP A 1 106 ? 75.786 232.966 67.138 1 51.09 133 TRP A C 1
ATOM 831 O O . TRP A 1 106 ? 76.69 232.918 67.974 1 57.39 133 TRP A O 1
ATOM 842 N N . PHE A 1 107 ? 76.001 233.272 65.871 1 54.3 134 PHE A N 1
ATOM 843 C CA . PHE A 1 107 ? 77.32 233.078 65.278 1 53.53 134 PHE A CA 1
ATOM 844 C C . PHE A 1 107 ? 78.181 234.323 65.344 1 55.05 134 PHE A C 1
ATOM 845 O O . PHE A 1 107 ? 78.903 234.617 64.39 1 58.55 134 PHE A O 1
ATOM 853 N N . THR A 1 108 ? 78.142 235.053 66.46 1 58.04 135 THR A N 1
ATOM 854 C CA . THR A 1 108 ? 79.014 236.201 66.693 1 58.58 135 THR A CA 1
ATOM 855 C C . THR A 1 108 ? 80.448 235.762 67.04 1 52.37 135 THR A C 1
ATOM 856 O O . THR A 1 108 ? 80.732 234.587 67.315 1 47.3 135 THR A O 1
ATOM 860 N N . LYS A 1 109 ? 81.367 236.733 67.04 1 54.6 136 LYS A N 1
ATOM 861 C CA . LYS A 1 109 ? 82.771 236.375 67.219 1 62.04 136 LYS A CA 1
ATOM 862 C C . LYS A 1 109 ? 83.058 235.918 68.65 1 62.11 136 LYS A C 1
ATOM 863 O O . LYS A 1 109 ? 83.759 234.916 68.859 1 57.69 136 LYS A O 1
ATOM 869 N N . LYS A 1 110 ? 82.531 236.634 69.654 1 57.82 137 LYS A N 1
ATOM 870 C CA . LYS A 1 110 ? 82.824 236.246 71.033 1 60.52 137 LYS A CA 1
ATOM 871 C C . LYS A 1 110 ? 81.818 235.257 71.602 1 57.64 137 LYS A C 1
ATOM 872 O O . LYS A 1 110 ? 82.091 234.671 72.652 1 59 137 LYS A O 1
ATOM 878 N N . GLY A 1 111 ? 80.681 235.041 70.94 1 51.59 138 GLY A N 1
ATOM 879 C CA . GLY A 1 111 ? 79.726 234.072 71.428 1 52.06 138 GLY A CA 1
ATOM 880 C C . GLY A 1 111 ? 78.985 234.572 72.656 1 50.74 138 GLY A C 1
ATOM 881 O O . GLY A 1 111 ? 78.939 235.775 72.932 1 54.78 138 GLY A O 1
ATOM 882 N N . TYR A 1 112 ? 78.423 233.669 73.45 1 47.13 139 TYR A N 1
ATOM 883 C CA . TYR A 1 112 ? 77.706 234.082 74.645 1 48.1 139 TYR A CA 1
ATOM 884 C C . TYR A 1 112 ? 78.527 233.996 75.911 1 46.83 139 TYR A C 1
ATOM 885 O O . TYR A 1 112 ? 79.582 233.422 75.948 1 44.41 139 TYR A O 1
ATOM 894 N N . ASN A 1 113 ? 77.988205 234.58174 76.953506 1 44.97 140 ASN A N 1
ATOM 895 C CA . ASN A 1 113 ? 78.557605 234.61922 78.27009 1 42.42 140 ASN A CA 1
ATOM 896 C C . ASN A 1 113 ? 78.876032 233.29082 78.840701 1 45.85 140 ASN A C 1
ATOM 897 O O . ASN A 1 113 ? 78.408217 232.30029 78.362221 1 49.66 140 ASN A O 1
ATOM 902 N N . SER A 1 114 ? 79.658 233.289 79.902 1 41.38 141 SER A N 1
ATOM 903 C CA . SER A 1 114 ? 80.013 232.072 80.604 1 44.23 141 SER A CA 1
ATOM 904 C C . SER A 1 114 ? 78.808 231.806 81.471 1 45.35 141 SER A C 1
ATOM 905 O O . SER A 1 114 ? 78.47 230.66 81.767 1 41.8 141 SER A O 1
ATOM 908 N N . ALA A 1 115 ? 78.153 232.892 81.867 1 46.26 142 ALA A N 1
ATOM 909 C CA . ALA A 1 115 ? 76.945 232.789 82.678 1 46.96 142 ALA A CA 1
ATOM 910 C C . ALA A 1 115 ? 75.801 232.133 81.903 1 45.95 142 ALA A C 1
ATOM 911 O O . ALA A 1 115 ? 75.064 231.303 82.451 1 44.43 142 ALA A O 1
ATOM 913 N N . ALA A 1 116 ? 75.626 232.504 80.63 1 50.68 143 ALA A N 1
ATOM 914 C CA . ALA A 1 116 ? 74.62 231.832 79.807 1 48.53 143 ALA A CA 1
ATOM 915 C C . ALA A 1 116 ? 74.999 230.388 79.551 1 44.6 143 ALA A C 1
ATOM 916 O O . ALA A 1 116 ? 74.122 229.545 79.343 1 47.14 143 ALA A O 1
ATOM 918 N N . PHE A 1 117 ? 76.297 230.086 79.539 1 47.17 144 PHE A N 1
ATOM 919 C CA . PHE A 1 117 ? 76.711 228.698 79.395 1 45.72 144 PHE A CA 1
ATOM 920 C C . PHE A 1 117 ? 76.327 227.896 80.619 1 46.03 144 PHE A C 1
ATOM 921 O O . PHE A 1 117 ? 75.847 226.761 80.5 1 43.24 144 PHE A O 1
ATOM 929 N N . GLN A 1 118 ? 76.552 228.465 81.811 1 47.21 145 GLN A N 1
ATOM 930 C CA . GLN A 1 118 ? 76.285 227.694 83.023 1 46.45 145 GLN A CA 1
ATOM 931 C C . GLN A 1 118 ? 74.803 227.367 83.173 1 42.8 145 GLN A C 1
ATOM 932 O O . GLN A 1 118 ? 74.454 226.352 83.787 1 41.8 145 GLN A O 1
ATOM 938 N N . GLN A 1 119 ? 73.917 228.19 82.616 1 38.76 146 GLN A N 1
ATOM 939 C CA . GLN A 1 119 ? 72.513 227.982 82.923 1 42.17 146 GLN A CA 1
ATOM 940 C C . GLN A 1 119 ? 71.909 226.851 82.113 1 42.61 146 GLN A C 1
ATOM 941 O O . GLN A 1 119 ? 70.727 226.557 82.283 1 43.51 146 GLN A O 1
ATOM 947 N N . PHE A 1 120 ? 72.689 226.189 81.272 1 41.9 147 PHE A N 1
ATOM 948 C CA . PHE A 1 120 ? 72.265 224.942 80.657 1 37.65 147 PHE A CA 1
ATOM 949 C C . PHE A 1 120 ? 73.167 223.775 80.992 1 45.34 147 PHE A C 1
ATOM 950 O O . PHE A 1 120 ? 72.694 222.634 81.089 1 48.86 147 PHE A O 1
ATOM 958 N N . PHE A 1 121 ? 74.444 224.031 81.201 1 45.31 148 PHE A N 1
ATOM 959 C CA . PHE A 1 121 ? 75.382 222.976 81.506 1 42.21 148 PHE A CA 1
ATOM 960 C C . PHE A 1 121 ? 75.203 222.502 82.951 1 49.2 148 PHE A C 1
ATOM 961 O O . PHE A 1 121 ? 74.796 223.271 83.829 1 52.59 148 PHE A O 1
ATOM 969 N N . ASN A 1 122 ? 75.474 221.218 83.198 1 48.28 149 ASN A N 1
ATOM 970 C CA . ASN A 1 122 ? 75.541 220.713 84.574 1 43.56 149 ASN A CA 1
ATOM 971 C C . ASN A 1 122 ? 76.48 219.52 84.618 1 45.53 149 ASN A C 1
ATOM 972 O O . ASN A 1 122 ? 77.017 219.096 83.596 1 44.23 149 ASN A O 1
ATOM 977 N N . ASN A 1 123 ? 76.664 218.953 85.802 1 44.88 150 ASN A N 1
ATOM 978 C CA . ASN A 1 123 ? 77.652 217.895 85.894 1 43.83 150 ASN A CA 1
ATOM 979 C C . ASN A 1 123 ? 77.129 216.56 85.398 1 45.1 150 ASN A C 1
ATOM 980 O O . ASN A 1 123 ? 77.934 215.656 85.135 1 47.74 150 ASN A O 1
ATOM 985 N N . ASP A 1 124 ? 75.815 216.417 85.227 1 43.75 151 ASP A N 1
ATOM 986 C CA . ASP A 1 124 ? 75.31 215.206 84.592 1 45.35 151 ASP A CA 1
ATOM 987 C C . ASP A 1 124 ? 75.72 215.178 83.131 1 44.93 151 ASP A C 1
ATOM 988 O O . ASP A 1 124 ? 76.201 214.154 82.635 1 46.11 151 ASP A O 1
ATOM 993 N N . GLN A 1 125 ? 75.568 216.311 82.435 1 46.72 152 GLN A N 1
ATOM 994 C CA . GLN A 1 125 ? 76.023 216.405 81.044 1 45.27 152 GLN A CA 1
ATOM 995 C C . GLN A 1 125 ? 77.519 216.135 80.917 1 42.89 152 GLN A C 1
ATOM 996 O O . GLN A 1 125 ? 77.956 215.439 79.997 1 45.97 152 GLN A O 1
ATOM 1002 N N . LEU A 1 126 ? 78.318 216.624 81.866 1 48.43 153 LEU A N 1
ATOM 1003 C CA . LEU A 1 126 ? 79.764 216.434 81.785 1 46.44 153 LEU A CA 1
ATOM 1004 C C . LEU A 1 126 ? 80.162 214.987 82.042 1 51.05 153 LEU A C 1
ATOM 1005 O O . LEU A 1 126 ? 80.974 214.426 81.296 1 55.43 153 LEU A O 1
ATOM 1010 N N . SER A 1 127 ? 79.639 214.38 83.113 1 48.17 154 SER A N 1
ATOM 1011 C CA . SER A 1 127 ? 79.915 212.966 83.367 1 46.98 154 SER A CA 1
ATOM 1012 C C . SER A 1 127 ? 79.417 212.083 82.227 1 49.56 154 SER A C 1
ATOM 1013 O O . SER A 1 127 ? 80.093 211.129 81.831 1 54.11 154 SER A O 1
ATOM 1016 N N . SER A 1 128 ? 78.231 212.359 81.695 1 51.97 155 SER A N 1
ATOM 1017 C CA . SER A 1 128 ? 77.823 211.636 80.5 1 58.81 155 SER A CA 1
ATOM 1018 C C . SER A 1 128 ? 78.882 211.782 79.423 1 56.21 155 SER A C 1
ATOM 1019 O O . SER A 1 128 ? 79.317 210.792 78.828 1 60.15 155 SER A O 1
ATOM 1022 N N . PHE A 1 129 ? 79.271 213.022 79.149 1 47.5 156 PHE A N 1
ATOM 1023 C CA . PHE A 1 129 ? 80.255 213.32 78.111 1 53.63 156 PHE A CA 1
ATOM 1024 C C . PHE A 1 129 ? 81.564 212.547 78.247 1 58.79 156 PHE A C 1
ATOM 1025 O O . PHE A 1 129 ? 82.059 211.974 77.277 1 59.1 156 PHE A O 1
ATOM 1033 N N . LEU A 1 130 ? 82.122 212.541 79.451 1 56.36 157 LEU A N 1
ATOM 1034 C CA . LEU A 1 130 ? 83.386 211.859 79.705 1 53.74 157 LEU A CA 1
ATOM 1035 C C . LEU A 1 130 ? 83.193 210.351 79.679 1 58.4 157 LEU A C 1
ATOM 1036 O O . LEU A 1 130 ? 84.09 209.616 79.256 1 63.59 157 LEU A O 1
ATOM 1041 N N . SER A 1 131 ? 82.012 209.882 80.07 1 54.82 158 SER A N 1
ATOM 1042 C CA . SER A 1 131 ? 81.753 208.454 80.069 1 60.77 158 SER A CA 1
ATOM 1043 C C . SER A 1 131 ? 81.875 207.859 78.665 1 71.82 158 SER A C 1
ATOM 1044 O O . SER A 1 131 ? 82.392 206.748 78.499 1 74.73 158 SER A O 1
ATOM 1047 N N . GLN A 1 132 ? 81.487 208.587 77.641 1 72.51 159 GLN A N 1
ATOM 1048 C CA . GLN A 1 132 ? 81.642 208.067 76.297 1 78.08 159 GLN A CA 1
ATOM 1049 C C . GLN A 1 132 ? 83.034 208.435 75.848 1 82.4 159 GLN A C 1
ATOM 1050 O O . GLN A 1 132 ? 83.225 209.41 75.157 1 89.22 159 GLN A O 1
ATOM 1056 N N . ASN A 1 133 ? 84.022 207.661 76.247 1 82.69 160 ASN A N 1
ATOM 1057 C CA . ASN A 1 133 ? 85.396 207.973 75.887 1 90.85 160 ASN A CA 1
ATOM 1058 C C . ASN A 1 133 ? 85.809 207.419 74.574 1 88.19 160 ASN A C 1
ATOM 1059 O O . ASN A 1 133 ? 85.938 206.224 74.422 1 79.56 160 ASN A O 1
ATOM 1064 N N . GLN A 1 134 ? 85.992 208.346 73.639 1 91.61 161 GLN A N 1
ATOM 1065 C CA . GLN A 1 134 ? 86.439 208.128 72.277 1 97.04 161 GLN A CA 1
ATOM 1066 C C . GLN A 1 134 ? 87.409 209.289 72.187 1 89.72 161 GLN A C 1
ATOM 1067 O O . GLN A 1 134 ? 87.039 210.424 72.488 1 90.77 161 GLN A O 1
ATOM 1073 N N . THR A 1 135 ? 88.652 209.027 71.806 1 78.63 162 THR A N 1
ATOM 1074 C CA . THR A 1 135 ? 89.621 210.071 71.793 1 83.84 162 THR A CA 1
ATOM 1075 C C . THR A 1 135 ? 89.614 210.635 70.411 1 72.02 162 THR A C 1
ATOM 1076 O O . THR A 1 135 ? 90.635 210.719 69.778 1 72.84 162 THR A O 1
ATOM 1080 N N . ASP A 1 136 ? 88.467 211.02 69.901 1 66.46 163 ASP A N 1
ATOM 1081 C CA . ASP A 1 136 ? 88.536 211.491 68.518 1 61.99 163 ASP A CA 1
ATOM 1082 C C . ASP A 1 136 ? 88.662 213.012 68.484 1 60.62 163 ASP A C 1
ATOM 1083 O O . ASP A 1 136 ? 88.833 213.666 69.51 1 67.88 163 ASP A O 1
ATOM 1088 N N . ALA A 1 137 ? 88.563 213.608 67.298 1 56.21 164 ALA A N 1
ATOM 1089 C CA . ALA A 1 137 ? 88.7 215.065 67.208 1 59.76 164 ALA A CA 1
ATOM 1090 C C . ALA A 1 137 ? 87.534 215.763 67.878 1 62.85 164 ALA A C 1
ATOM 1091 O O . ALA A 1 137 ? 87.681 216.866 68.428 1 65.16 164 ALA A O 1
ATOM 1093 N N . ASN A 1 138 ? 86.376 215.112 67.84 1 57.97 165 ASN A N 1
ATOM 1094 C CA . ASN A 1 138 ? 85.154 215.673 68.38 1 55.91 165 ASN A CA 1
ATOM 1095 C C . ASN A 1 138 ? 85.216 215.758 69.898 1 60.79 165 ASN A C 1
ATOM 1096 O O . ASN A 1 138 ? 84.885 216.8 70.493 1 51.18 165 ASN A O 1
ATOM 1101 N N . SER A 1 139 ? 85.636 214.658 70.537 1 59.64 166 SER A N 1
ATOM 1102 C CA . SER A 1 139 ? 85.885 214.693 71.968 1 57.98 166 SER A CA 1
ATOM 1103 C C . SER A 1 139 ? 86.851 215.814 72.315 1 57.7 166 SER A C 1
ATOM 1104 O O . SER A 1 139 ? 86.581 216.609 73.221 1 59.04 166 SER A O 1
ATOM 1107 N N . GLN A 1 140 ? 87.995 215.875 71.63 1 58.73 167 GLN A N 1
ATOM 1108 C CA . GLN A 1 140 ? 89.015 216.881 71.925 1 56.34 167 GLN A CA 1
ATOM 1109 C C . GLN A 1 140 ? 88.45 218.289 71.862 1 56.07 167 GLN A C 1
ATOM 1110 O O . GLN A 1 140 ? 88.666 219.095 72.777 1 59.13 167 GLN A O 1
ATOM 1116 N N . TYR A 1 141 ? 87.767 218.619 70.759 1 48.26 168 TYR A N 1
ATOM 1117 C CA . TYR A 1 141 ? 87.213 219.961 70.609 1 50.55 168 TYR A CA 1
ATOM 1118 C C . TYR A 1 141 ? 86.162 220.25 71.682 1 51.63 168 TYR A C 1
ATOM 1119 O O . TYR A 1 141 ? 86.081 221.372 72.205 1 49.09 168 TYR A O 1
ATOM 1128 N N . ALA A 1 142 ? 85.333 219.26 72.018 1 52.57 169 ALA A N 1
ATOM 1129 C CA . ALA A 1 142 ? 84.352 219.483 73.071 1 52.15 169 ALA A CA 1
ATOM 1130 C C . ALA A 1 142 ? 85.048 219.887 74.352 1 48.27 169 ALA A C 1
ATOM 1131 O O . ALA A 1 142 ? 84.721 220.919 74.957 1 47.93 169 ALA A O 1
ATOM 1133 N N . ALA A 1 143 ? 86.028 219.086 74.763 1 51.98 170 ALA A N 1
ATOM 1134 C CA . ALA A 1 143 ? 86.73 219.358 76.008 1 53.97 170 ALA A CA 1
ATOM 1135 C C . ALA A 1 143 ? 87.404 220.724 75.957 1 51.9 170 ALA A C 1
ATOM 1136 O O . ALA A 1 143 ? 87.377 221.489 76.933 1 51.05 170 ALA A O 1
ATOM 1138 N N . LYS A 1 144 ? 88.002 221.051 74.818 1 49.83 171 LYS A N 1
ATOM 1139 C CA . LYS A 1 144 ? 88.639 222.346 74.678 1 47.54 171 LYS A CA 1
ATOM 1140 C C . LYS A 1 144 ? 87.643 223.459 74.959 1 48.98 171 LYS A C 1
ATOM 1141 O O . LYS A 1 144 ? 87.902 224.359 75.767 1 53.87 171 LYS A O 1
ATOM 1147 N N . ARG A 1 145 ? 86.468 223.38 74.336 1 51.29 172 ARG A N 1
ATOM 1148 C CA . ARG A 1 145 ? 85.473 224.433 74.504 1 53.26 172 ARG A CA 1
ATOM 1149 C C . ARG A 1 145 ? 84.961 224.497 75.947 1 51.77 172 ARG A C 1
ATOM 1150 O O . ARG A 1 145 ? 84.775 225.584 76.499 1 45.89 172 ARG A O 1
ATOM 1158 N N . ILE A 1 146 ? 84.723 223.345 76.576 1 48.98 173 ILE A N 1
ATOM 1159 C CA . ILE A 1 146 ? 84.246 223.357 77.96 1 47.41 173 ILE A CA 1
ATOM 1160 C C . ILE A 1 146 ? 85.256 224.051 78.864 1 48.09 173 ILE A C 1
ATOM 1161 O O . ILE A 1 146 ? 84.904 224.955 79.637 1 51.87 173 ILE A O 1
ATOM 1166 N N . LEU A 1 147 ? 86.53 223.64 78.784 1 49.01 174 LEU A N 1
ATOM 1167 C CA . LEU A 1 147 ? 87.551 224.327 79.572 1 48.46 174 LEU A CA 1
ATOM 1168 C C . LEU A 1 147 ? 87.611 225.814 79.231 1 47.93 174 LEU A C 1
ATOM 1169 O O . LEU A 1 147 ? 87.903 226.632 80.11 1 52.53 174 LEU A O 1
ATOM 1174 N N . GLU A 1 148 ? 87.288 226.197 77.991 1 46.56 175 GLU A N 1
ATOM 1175 C CA . GLU A 1 148 ? 87.202 227.626 77.695 1 47.84 175 GLU A CA 1
ATOM 1176 C C . GLU A 1 148 ? 86.035 228.284 78.423 1 49.74 175 GLU A C 1
ATOM 1177 O O . GLU A 1 148 ? 86.151 229.42 78.89 1 53 175 GLU A O 1
ATOM 1183 N N . MET A 1 149 ? 84.898 227.605 78.517 1 45.68 176 MET A N 1
ATOM 1184 C CA . MET A 1 149 ? 83.716 228.27 79.045 1 44.89 176 MET A CA 1
ATOM 1185 C C . MET A 1 149 ? 83.746 228.31 80.552 1 51.43 176 MET A C 1
ATOM 1186 O O . MET A 1 149 ? 83.439 229.35 81.156 1 54.63 176 MET A O 1
ATOM 1191 N N . LYS A 1 150 ? 84.132 227.192 81.169 1 48.9 177 LYS A N 1
ATOM 1192 C CA . LYS A 1 150 ? 84.165 227.066 82.622 1 49.89 177 LYS A CA 1
ATOM 1193 C C . LYS A 1 150 ? 85.548 226.52 82.99 1 50.91 177 LYS A C 1
ATOM 1194 O O . LYS A 1 150 ? 85.726 225.301 83.151 1 49.83 177 LYS A O 1
ATOM 1200 N N . PRO A 1 151 ? 86.566 227.401 83.102 1 50.74 178 PRO A N 1
ATOM 1201 C CA . PRO A 1 151 ? 87.922 226.896 83.396 1 47.15 178 PRO A CA 1
ATOM 1202 C C . PRO A 1 151 ? 88.081 226.336 84.814 1 55.69 178 PRO A C 1
ATOM 1203 O O . PRO A 1 151 ? 88.912 225.439 85.017 1 59.71 178 PRO A O 1
ATOM 1207 N N . GLU A 1 152 ? 87.331 226.822 85.814 1 58.82 179 GLU A N 1
ATOM 1208 C CA . GLU A 1 152 ? 87.385 226.252 87.17 1 54.57 179 GLU A CA 1
ATOM 1209 C C . GLU A 1 152 ? 86.236 225.265 87.305 1 53.54 179 GLU A C 1
ATOM 1210 O O . GLU A 1 152 ? 85.122 225.597 87.733 1 58.65 179 GLU A O 1
ATOM 1216 N N . ILE A 1 153 ? 86.572 224.027 86.987 1 52.06 180 ILE A N 1
ATOM 1217 C CA . ILE A 1 153 ? 85.681 222.95 86.591 1 55.73 180 ILE A CA 1
ATOM 1218 C C . ILE A 1 153 ? 85.986 221.762 87.491 1 57.14 180 ILE A C 1
ATOM 1219 O O . ILE A 1 153 ? 87.126 221.578 87.931 1 58.18 180 ILE A O 1
ATOM 1224 N N . THR A 1 154 ? 84.973 220.954 87.783 1 56.14 181 THR A N 1
ATOM 1225 C CA . THR A 1 154 ? 85.338 219.71 88.428 1 57.69 181 THR A CA 1
ATOM 1226 C C . THR A 1 154 ? 85.832 218.757 87.358 1 59.57 181 THR A C 1
ATOM 1227 O O . THR A 1 154 ? 85.569 218.945 86.172 1 60.79 181 THR A O 1
ATOM 1231 N N . MET A 1 155 ? 86.566 217.729 87.777 1 59.16 182 MET A N 1
ATOM 1232 C CA . MET A 1 155 ? 87.134 216.758 86.826 1 58.1 182 MET A CA 1
ATOM 1233 C C . MET A 1 155 ? 87.944 217.47 85.746 1 59.05 182 MET A C 1
ATOM 1234 O O . MET A 1 155 ? 87.879 217.129 84.563 1 62.61 182 MET A O 1
ATOM 1239 N N . LYS A 1 156 ? 88.695 218.494 86.159 1 57.93 183 LYS A N 1
ATOM 1240 C CA . LYS A 1 156 ? 89.482 219.262 85.202 1 54.26 183 LYS A CA 1
ATOM 1241 C C . LYS A 1 156 ? 90.601 218.423 84.605 1 56.86 183 LYS A C 1
ATOM 1242 O O . LYS A 1 156 ? 90.925 218.579 83.422 1 60.56 183 LYS A O 1
ATOM 1248 N N . SER A 1 157 ? 91.231 217.55 85.395 1 56.42 184 SER A N 1
ATOM 1249 C CA . SER A 1 157 ? 92.343 216.791 84.837 1 53.91 184 SER A CA 1
ATOM 1250 C C . SER A 1 157 ? 91.857 215.943 83.676 1 62 184 SER A C 1
ATOM 1251 O O . SER A 1 157 ? 92.434 215.98 82.579 1 65.13 184 SER A O 1
ATOM 1254 N N . GLN A 1 158 ? 90.754 215.219 83.887 1 57.76 185 GLN A N 1
ATOM 1255 C CA . GLN A 1 158 ? 90.207 214.371 82.836 1 59.22 185 GLN A CA 1
ATOM 1256 C C . GLN A 1 158 ? 89.86 215.179 81.598 1 59.31 185 GLN A C 1
ATOM 1257 O O . GLN A 1 158 ? 90.133 214.747 80.475 1 63.17 185 GLN A O 1
ATOM 1263 N N . LEU A 1 159 ? 89.236 216.34 81.778 1 52.56 186 LEU A N 1
ATOM 1264 C CA . LEU A 1 159 ? 88.933 217.184 80.631 1 49.66 186 LEU A CA 1
ATOM 1265 C C . LEU A 1 159 ? 90.192 217.616 79.905 1 54.3 186 LEU A C 1
ATOM 1266 O O . LEU A 1 159 ? 90.178 217.769 78.68 1 56.04 186 LEU A O 1
ATOM 1271 N N . SER A 1 160 ? 91.288 217.815 80.634 1 55.3 187 SER A N 1
ATOM 1272 C CA . SER A 1 160 ? 92.538 218.187 79.978 1 59.78 187 SER A CA 1
ATOM 1273 C C . SER A 1 160 ? 93.122 217.006 79.197 1 59.6 187 SER A C 1
ATOM 1274 O O . SER A 1 160 ? 93.654 217.183 78.086 1 50.78 187 SER A O 1
ATOM 1277 N N . LYS A 1 161 ? 93.002 215.795 79.756 1 57.16 188 LYS A N 1
ATOM 1278 C CA . LYS A 1 161 ? 93.439 214.592 79.05 1 58.66 188 LYS A CA 1
ATOM 1279 C C . LYS A 1 161 ? 92.613 214.372 77.787 1 60.45 188 LYS A C 1
ATOM 1280 O O . LYS A 1 161 ? 93.148 214.049 76.72 1 63.6 188 LYS A O 1
ATOM 1286 N N . VAL A 1 162 ? 91.298 214.532 77.89 1 58.27 189 VAL A N 1
ATOM 1287 C CA . VAL A 1 162 ? 90.459 214.404 76.709 1 60.78 189 VAL A CA 1
ATOM 1288 C C . VAL A 1 162 ? 90.774 215.508 75.707 1 56.66 189 VAL A C 1
ATOM 1289 O O . VAL A 1 162 ? 90.782 215.272 74.491 1 55.29 189 VAL A O 1
ATOM 1293 N N . ALA A 1 163 ? 91.072 216.718 76.19 1 54.01 190 ALA A N 1
ATOM 1294 C CA . ALA A 1 163 ? 91.237 217.838 75.269 1 60.74 190 ALA A CA 1
ATOM 1295 C C . ALA A 1 163 ? 92.574 217.781 74.546 1 61.27 190 ALA A C 1
ATOM 1296 O O . ALA A 1 163 ? 92.702 218.325 73.439 1 63.04 190 ALA A O 1
ATOM 1298 N N . LYS A 1 164 ? 93.561 217.111 75.136 1 61.13 191 LYS A N 1
ATOM 1299 C CA . LYS A 1 164 ? 94.836 216.87 74.477 1 65.39 191 LYS A CA 1
ATOM 1300 C C . LYS A 1 164 ? 94.851 215.573 73.665 1 62.51 191 LYS A C 1
ATOM 1301 O O . LYS A 1 164 ? 95.863 215.268 73.038 1 63.73 191 LYS A O 1
ATOM 1307 N N . GLY A 1 165 ? 93.761 214.806 73.658 1 66.23 192 GLY A N 1
ATOM 1308 C CA . GLY A 1 165 ? 93.674 213.583 72.884 1 63.91 192 GLY A CA 1
ATOM 1309 C C . GLY A 1 165 ? 94.071 212.316 73.609 1 59.61 192 GLY A C 1
ATOM 1310 O O . GLY A 1 165 ? 94 211.232 73.009 1 63.98 192 GLY A O 1
ATOM 1311 N N . GLN A 1 166 ? 94.47 212.405 74.873 1 62.98 193 GLN A N 1
ATOM 1312 C CA . GLN A 1 166 ? 95.036 211.259 75.571 1 65.95 193 GLN A CA 1
ATOM 1313 C C . GLN A 1 166 ? 93.936 210.342 76.084 1 61.3 193 GLN A C 1
ATOM 1314 O O . GLN A 1 166 ? 92.783 210.745 76.269 1 64.05 193 GLN A O 1
ATOM 1320 N N . ASP A 1 167 ? 94.315 209.09 76.311 1 62.89 194 ASP A N 1
ATOM 1321 C CA . ASP A 1 167 ? 93.387 208.093 76.817 1 71.06 194 ASP A CA 1
ATOM 1322 C C . ASP A 1 167 ? 93.248 208.22 78.32 1 66.82 194 ASP A C 1
ATOM 1323 O O . ASP A 1 167 ? 94.198 208.576 79.028 1 69.4 194 ASP A O 1
ATOM 1328 N N . LEU A 1 168 ? 92.041 207.939 78.803 1 63.04 195 LEU A N 1
ATOM 1329 C CA . LEU A 1 168 ? 91.754 208.055 80.225 1 69.38 195 LEU A CA 1
ATOM 1330 C C . LEU A 1 168 ? 92.176 206.802 80.992 1 72.08 195 LEU A C 1
ATOM 1331 O O . LEU A 1 168 ? 91.84 205.669 80.614 1 66.75 195 LEU A O 1
ATOM 1336 N N . ASN A 1 169 ? 92.918 207.039 82.075 1 71.01 196 ASN A N 1
ATOM 1337 C CA . ASN A 1 169 ? 93.453 206.011 82.953 1 69.08 196 ASN A CA 1
ATOM 1338 C C . ASN A 1 169 ? 92.329 205.214 83.613 1 71.28 196 ASN A C 1
ATOM 1339 O O . ASN A 1 169 ? 91.274 205.76 83.922 1 70.83 196 ASN A O 1
ATOM 1344 N N . THR A 1 170 ? 92.549 203.903 83.809 1 73.72 197 THR A N 1
ATOM 1345 C CA . THR A 1 170 ? 91.61 203.085 84.586 1 74.99 197 THR A CA 1
ATOM 1346 C C . THR A 1 170 ? 91.002 203.868 85.763 1 72.12 197 THR A C 1
ATOM 1347 O O . THR A 1 170 ? 89.774 203.87 85.955 1 78.1 197 THR A O 1
ATOM 1351 N N . VAL A 1 171 ? 91.831 204.571 86.537 1 70.04 198 VAL A N 1
ATOM 1352 C CA . VAL A 1 171 ? 91.346 205.304 87.708 1 73.61 198 VAL A CA 1
ATOM 1353 C C . VAL A 1 171 ? 90.375 206.396 87.284 1 72.09 198 VAL A C 1
ATOM 1354 O O . VAL A 1 171 ? 89.297 206.539 87.877 1 70.97 198 VAL A O 1
ATOM 1358 N N . ASP A 1 172 ? 90.717 207.145 86.226 1 68.47 199 ASP A N 1
ATOM 1359 C CA . ASP A 1 172 ? 89.821 208.147 85.646 1 68.57 199 ASP A CA 1
ATOM 1360 C C . ASP A 1 172 ? 88.471 207.545 85.256 1 71.42 199 ASP A C 1
ATOM 1361 O O . ASP A 1 172 ? 87.419 208.039 85.681 1 70.31 199 ASP A O 1
ATOM 1366 N N . LYS A 1 173 ? 88.481 206.519 84.394 1 72.92 200 LYS A N 1
ATOM 1367 C CA . LYS A 1 173 ? 87.237 205.856 84.01 1 66.52 200 LYS A CA 1
ATOM 1368 C C . LYS A 1 173 ? 86.389 205.545 85.241 1 65.76 200 LYS A C 1
ATOM 1369 O O . LYS A 1 173 ? 85.201 205.888 85.278 1 68.7 200 LYS A O 1
ATOM 1375 N N . THR A 1 174 ? 86.974 204.909 86.268 1 64.41 201 THR A N 1
ATOM 1376 C CA . THR A 1 174 ? 86.129 204.528 87.406 1 71.59 201 THR A CA 1
ATOM 1377 C C . THR A 1 174 ? 85.539 205.761 88.086 1 66.34 201 THR A C 1
ATOM 1378 O O . THR A 1 174 ? 84.342 205.787 88.423 1 64.6 201 THR A O 1
ATOM 1382 N N . TYR A 1 175 ? 86.357 206.801 88.265 1 62.33 202 TYR A N 1
ATOM 1383 C CA . TYR A 1 175 ? 85.864 208.02 88.889 1 55.9 202 TYR A CA 1
ATOM 1384 C C . TYR A 1 175 ? 84.691 208.581 88.1 1 63.91 202 TYR A C 1
ATOM 1385 O O . TYR A 1 175 ? 83.642 208.92 88.671 1 65.12 202 TYR A O 1
ATOM 1394 N N . ILE A 1 176 ? 84.831 208.622 86.771 1 63 203 ILE A N 1
ATOM 1395 C CA . ILE A 1 176 ? 83.843 209.302 85.944 1 56.37 203 ILE A CA 1
ATOM 1396 C C . ILE A 1 176 ? 82.545 208.5 85.879 1 60.37 203 ILE A C 1
ATOM 1397 O O . ILE A 1 176 ? 81.451 209.083 85.885 1 61.37 203 ILE A O 1
ATOM 1402 N N . GLN A 1 177 ? 82.623 207.152 85.858 1 62.39 204 GLN A N 1
ATOM 1403 C CA . GLN A 1 177 ? 81.369 206.389 85.858 1 65.6 204 GLN A CA 1
ATOM 1404 C C . GLN A 1 177 ? 80.682 206.476 87.227 1 58.55 204 GLN A C 1
ATOM 1405 O O . GLN A 1 177 ? 79.449 206.462 87.315 1 59.73 204 GLN A O 1
ATOM 1411 N N . PHE A 1 178 ? 81.463 206.65 88.3 1 54.79 205 PHE A N 1
ATOM 1412 C CA . PHE A 1 178 ? 80.861 206.809 89.619 1 61.08 205 PHE A CA 1
ATOM 1413 C C . PHE A 1 178 ? 80.119 208.137 89.721 1 62.08 205 PHE A C 1
ATOM 1414 O O . PHE A 1 178 ? 78.986 208.211 90.24 1 56.21 205 PHE A O 1
ATOM 1422 N N . MET A 1 179 ? 80.755 209.206 89.233 1 57.96 206 MET A N 1
ATOM 1423 C CA . MET A 1 179 ? 80.086 210.5 89.235 1 55.14 206 MET A CA 1
ATOM 1424 C C . MET A 1 179 ? 78.912 210.515 88.261 1 53.92 206 MET A C 1
ATOM 1425 O O . MET A 1 179 ? 77.879 211.129 88.536 1 55.48 206 MET A O 1
ATOM 1430 N N . ALA A 1 180 ? 79.038 209.827 87.131 1 52.71 207 ALA A N 1
ATOM 1431 C CA . ALA A 1 180 ? 77.885 209.638 86.269 1 53.63 207 ALA A CA 1
ATOM 1432 C C . ALA A 1 180 ? 76.713 209.11 87.067 1 51.54 207 ALA A C 1
ATOM 1433 O O . ALA A 1 180 ? 75.642 209.729 87.108 1 54.48 207 ALA A O 1
ATOM 1435 N N . GLU A 1 181 ? 76.926 207.938 87.657 1 53.93 208 GLU A N 1
ATOM 1436 C CA . GLU A 1 181 ? 75.917 207.239 88.439 1 54.21 208 GLU A CA 1
ATOM 1437 C C . GLU A 1 181 ? 75.261 208.11 89.494 1 54.98 208 GLU A C 1
ATOM 1438 O O . GLU A 1 181 ? 74.055 208.012 89.721 1 54.65 208 GLU A O 1
ATOM 1444 N N . LEU A 1 182 ? 76.044 208.961 90.147 1 55.63 209 LEU A N 1
ATOM 1445 C CA . LEU A 1 182 ? 75.463 209.808 91.178 1 55.97 209 LEU A CA 1
ATOM 1446 C C . LEU A 1 182 ? 74.663 210.945 90.56 1 55.83 209 LEU A C 1
ATOM 1447 O O . LEU A 1 182 ? 73.597 211.314 91.071 1 52.98 209 LEU A O 1
ATOM 1452 N N . ASN A 1 183 ? 75.137 211.489 89.439 1 56.25 210 ASN A N 1
ATOM 1453 C CA . ASN A 1 183 ? 74.431 212.61 88.833 1 53.2 210 ASN A CA 1
ATOM 1454 C C . ASN A 1 183 ? 73.099 212.179 88.267 1 49.15 210 ASN A C 1
ATOM 1455 O O . ASN A 1 183 ? 72.088 212.851 88.487 1 53.64 210 ASN A O 1
ATOM 1460 N N . ARG A 1 184 ? 73.09 211.082 87.511 1 50.02 211 ARG A N 1
ATOM 1461 C CA . ARG A 1 184 ? 71.834 210.44 87.142 1 47.19 211 ARG A CA 1
ATOM 1462 C C . ARG A 1 184 ? 70.889 210.365 88.338 1 50.14 211 ARG A C 1
ATOM 1463 O O . ARG A 1 184 ? 69.726 210.773 88.252 1 52.53 211 ARG A O 1
ATOM 1471 N N . ARG A 1 185 ? 71.373 209.843 89.47 1 53.82 212 ARG A N 1
ATOM 1472 C CA . ARG A 1 185 ? 70.446 209.602 90.566 1 56.54 212 ARG A CA 1
ATOM 1473 C C . ARG A 1 185 ? 69.978 210.914 91.183 1 54.37 212 ARG A C 1
ATOM 1474 O O . ARG A 1 185 ? 68.816 211.03 91.602 1 54.16 212 ARG A O 1
ATOM 1482 N N . GLU A 1 186 ? 70.84 211.929 91.18 1 54.07 213 GLU A N 1
ATOM 1483 C CA . GLU A 1 186 ? 70.443 213.258 91.646 1 57.09 213 GLU A CA 1
ATOM 1484 C C . GLU A 1 186 ? 69.362 213.859 90.756 1 54.44 213 GLU A C 1
ATOM 1485 O O . GLU A 1 186 ? 68.42 214.484 91.256 1 52.66 213 GLU A O 1
ATOM 1491 N N . ASP A 1 187 ? 69.534 213.75 89.433 1 51.31 214 ASP A N 1
ATOM 1492 C CA . ASP A 1 187 ? 68.488 214.127 88.484 1 50.29 214 ASP A CA 1
ATOM 1493 C C . ASP A 1 187 ? 67.173 213.466 88.857 1 47.63 214 ASP A C 1
ATOM 1494 O O . ASP A 1 187 ? 66.149 214.135 89.049 1 47.65 214 ASP A O 1
ATOM 1499 N N . SER A 1 188 ? 67.193 212.138 88.975 1 47.27 215 SER A N 1
ATOM 1500 C CA . SER A 1 188 ? 65.962 211.419 89.269 1 45.75 215 SER A CA 1
ATOM 1501 C C . SER A 1 188 ? 65.346 211.892 90.572 1 47.43 215 SER A C 1
ATOM 1502 O O . SER A 1 188 ? 64.116 211.869 90.724 1 48.65 215 SER A O 1
ATOM 1505 N N . LEU A 1 189 ? 66.185 212.349 91.511 1 48.04 216 LEU A N 1
ATOM 1506 C CA . LEU A 1 189 ? 65.701 212.8 92.809 1 48.76 216 LEU A CA 1
ATOM 1507 C C . LEU A 1 189 ? 65.097 214.199 92.754 1 47.07 216 LEU A C 1
ATOM 1508 O O . LEU A 1 189 ? 64.079 214.466 93.404 1 47.59 216 LEU A O 1
ATOM 1513 N N . PHE A 1 190 ? 65.704 215.11 92.011 1 45.08 217 PHE A N 1
ATOM 1514 C CA . PHE A 1 190 ? 65.306 216.507 92.117 1 47.56 217 PHE A CA 1
ATOM 1515 C C . PHE A 1 190 ? 64.418 216.992 90.98 1 53.13 217 PHE A C 1
ATOM 1516 O O . PHE A 1 190 ? 63.743 218.017 91.137 1 53.52 217 PHE A O 1
ATOM 1524 N N . SER A 1 191 ? 64.395 216.31 89.843 1 53.34 218 SER A N 1
ATOM 1525 C CA . SER A 1 191 ? 63.589 216.812 88.737 1 48.72 218 SER A CA 1
ATOM 1526 C C . SER A 1 191 ? 62.128 216.995 89.116 1 47.72 218 SER A C 1
ATOM 1527 O O . SER A 1 191 ? 61.554 218.025 88.732 1 51.07 218 SER A O 1
ATOM 1530 N N . PRO A 1 192 ? 61.49 216.1 89.879 1 48.37 219 PRO A N 1
ATOM 1531 C CA . PRO A 1 192 ? 60.108 216.37 90.328 1 50.22 219 PRO A CA 1
ATOM 1532 C C . PRO A 1 192 ? 59.855 217.769 90.882 1 48.94 219 PRO A C 1
ATOM 1533 O O . PRO A 1 192 ? 58.827 218.37 90.543 1 50.6 219 PRO A O 1
ATOM 1537 N N . LEU A 1 193 ? 60.738 218.314 91.709 1 42.63 220 LEU A N 1
ATOM 1538 C CA . LEU A 1 193 ? 60.463 219.628 92.28 1 49.41 220 LEU A CA 1
ATOM 1539 C C . LEU A 1 193 ? 61.273 220.728 91.622 1 55.66 220 LEU A C 1
ATOM 1540 O O . LEU A 1 193 ? 60.752 221.823 91.377 1 62.09 220 LEU A O 1
ATOM 1545 N N . ALA A 1 194 ? 62.535 220.441 91.313 1 55.11 221 ALA A N 1
ATOM 1546 C CA . ALA A 1 194 ? 63.399 221.418 90.659 1 56.3 221 ALA A CA 1
ATOM 1547 C C . ALA A 1 194 ? 62.924 221.746 89.247 1 52.56 221 ALA A C 1
ATOM 1548 O O . ALA A 1 194 ? 63.011 222.905 88.832 1 55.48 221 ALA A O 1
ATOM 1550 N N . ALA A 1 195 ? 62.409 220.749 88.514 1 54.76 222 ALA A N 1
ATOM 1551 C CA . ALA A 1 195 ? 62 220.874 87.114 1 51.38 222 ALA A CA 1
ATOM 1552 C C . ALA A 1 195 ? 60.51 220.595 86.921 1 50.92 222 ALA A C 1
ATOM 1553 O O . ALA A 1 195 ? 60.125 219.664 86.205 1 49.76 222 ALA A O 1
ATOM 1555 N N . SER A 1 196 ? 59.663 221.386 87.559 1 56.1 223 SER A N 1
ATOM 1556 C CA . SER A 1 196 ? 58.227 221.154 87.523 1 57.03 223 SER A CA 1
ATOM 1557 C C . SER A 1 196 ? 57.594 221.918 86.358 1 56.06 223 SER A C 1
ATOM 1558 O O . SER A 1 196 ? 58.131 222.927 85.88 1 53.39 223 SER A O 1
ATOM 1561 N N . ASN A 1 197 ? 56.434 221.422 85.91 1 52.35 224 ASN A N 1
ATOM 1562 C CA . ASN A 1 197 ? 55.742 221.998 84.758 1 49.88 224 ASN A CA 1
ATOM 1563 C C . ASN A 1 197 ? 55.304 223.44 85.016 1 51.06 224 ASN A C 1
ATOM 1564 O O . ASN A 1 197 ? 55.026 223.839 86.147 1 57.12 224 ASN A O 1
ATOM 1569 N N . ASN A 1 198 ? 55.261 224.219 83.939 1 52.6 225 ASN A N 1
ATOM 1570 C CA . ASN A 1 198 ? 54.748 225.58 83.882 1 43.97 225 ASN A CA 1
ATOM 1571 C C . ASN A 1 198 ? 53.236 225.574 83.734 1 51.88 225 ASN A C 1
ATOM 1572 O O . ASN A 1 198 ? 52.604 224.525 83.551 1 50.1 225 ASN A O 1
ATOM 1577 N N . ALA A 1 199 ? 52.658 226.78 83.751 1 56 226 ALA A N 1
ATOM 1578 C CA . ALA A 1 199 ? 51.321 227.009 83.207 1 58.28 226 ALA A CA 1
ATOM 1579 C C . ALA A 1 199 ? 51.369 227.321 81.712 1 56.36 226 ALA A C 1
ATOM 1580 O O . ALA A 1 199 ? 50.325 227.604 81.105 1 56.82 226 ALA A O 1
ATOM 1582 N N . ASN A 1 200 ? 52.557 227.234 81.107 1 49.45 227 ASN A N 1
ATOM 1583 C CA . ASN A 1 200 ? 52.703 227.593 79.707 1 50.1 227 ASN A CA 1
ATOM 1584 C C . ASN A 1 200 ? 51.736 226.82 78.811 1 52.31 227 ASN A C 1
ATOM 1585 O O . ASN A 1 200 ? 51.081 227.417 77.951 1 51.21 227 ASN A O 1
ATOM 1590 N N . TYR A 1 201 ? 51.609 225.503 78.999 1 50.39 228 TYR A N 1
ATOM 1591 C CA . TYR A 1 201 ? 50.656 224.76 78.169 1 51.2 228 TYR A CA 1
ATOM 1592 C C . TYR A 1 201 ? 49.22 225.19 78.424 1 53.69 228 TYR A C 1
ATOM 1593 O O . TYR A 1 201 ? 48.443 225.37 77.483 1 52.52 228 TYR A O 1
ATOM 1602 N N . ASP A 1 202 ? 48.839 225.306 79.699 1 61.23 229 ASP A N 1
ATOM 1603 C CA . ASP A 1 202 ? 47.471 225.665 80.039 1 54.52 229 ASP A CA 1
ATOM 1604 C C . ASP A 1 202 ? 47.146 227.085 79.634 1 51.34 229 ASP A C 1
ATOM 1605 O O . ASP A 1 202 ? 46.006 227.362 79.262 1 51.61 229 ASP A O 1
ATOM 1610 N N . LYS A 1 203 ? 48.116 227.993 79.675 1 48.02 230 LYS A N 1
ATOM 1611 C CA . LYS A 1 203 ? 47.785 229.397 79.499 1 54.39 230 LYS A CA 1
ATOM 1612 C C . LYS A 1 203 ? 48.175 229.984 78.149 1 55.99 230 LYS A C 1
ATOM 1613 O O . LYS A 1 203 ? 47.617 231.021 77.77 1 56.36 230 LYS A O 1
ATOM 1619 N N . LYS A 1 204 ? 49.095 229.354 77.413 1 54.03 231 LYS A N 1
ATOM 1620 C CA . LYS A 1 204 ? 49.612 229.887 76.161 1 50.23 231 LYS A CA 1
ATOM 1621 C C . LYS A 1 204 ? 49.486 228.905 74.996 1 53.19 231 LYS A C 1
ATOM 1622 O O . LYS A 1 204 ? 49.897 229.241 73.871 1 53.96 231 LYS A O 1
ATOM 1628 N N . VAL A 1 205 ? 48.903 227.719 75.223 1 48.28 232 VAL A N 1
ATOM 1629 C CA . VAL A 1 205 ? 48.655 226.739 74.166 1 48.9 232 VAL A CA 1
ATOM 1630 C C . VAL A 1 205 ? 47.154 226.53 74.025 1 52.94 232 VAL A C 1
ATOM 1631 O O . VAL A 1 205 ? 46.544 226.993 73.049 1 50.77 232 VAL A O 1
ATOM 1635 N N . LEU A 1 206 ? 46.556 225.847 75.012 1 50.93 233 LEU A N 1
ATOM 1636 C CA . LEU A 1 206 ? 45.149 225.447 74.951 1 48.2 233 LEU A CA 1
ATOM 1637 C C . LEU A 1 206 ? 44.198 226.582 74.612 1 53.05 233 LEU A C 1
ATOM 1638 O O . LEU A 1 206 ? 43.304 226.368 73.775 1 59.05 233 LEU A O 1
ATOM 1643 N N . PRO A 1 207 ? 44.289 227.774 75.226 1 52.59 234 PRO A N 1
ATOM 1644 C CA . PRO A 1 207 ? 43.361 228.853 74.838 1 54.78 234 PRO A CA 1
ATOM 1645 C C . PRO A 1 207 ? 43.194 228.991 73.337 1 55.28 234 PRO A C 1
ATOM 1646 O O . PRO A 1 207 ? 42.069 228.904 72.817 1 57.97 234 PRO A O 1
ATOM 1650 N N . TYR A 1 208 ? 44.317 229.068 72.626 1 51.12 235 TYR A N 1
ATOM 1651 C CA . TYR A 1 208 ? 44.348 229.278 71.183 1 50.66 235 TYR A CA 1
ATOM 1652 C C . TYR A 1 208 ? 43.562 228.249 70.376 1 46.88 235 TYR A C 1
ATOM 1653 O O . TYR A 1 208 ? 43.196 228.552 69.239 1 53.13 235 TYR A O 1
ATOM 1662 N N . LEU A 1 209 ? 43.284 227.053 70.909 1 47.9 236 LEU A N 1
ATOM 1663 C CA . LEU A 1 209 ? 42.477 226.092 70.148 1 49.7 236 LEU A CA 1
ATOM 1664 C C . LEU A 1 209 ? 41.112 226.647 69.761 1 56.44 236 LEU A C 1
ATOM 1665 O O . LEU A 1 209 ? 40.549 226.236 68.737 1 51 236 LEU A O 1
ATOM 1670 N N . LYS A 1 210 ? 40.549 227.551 70.578 1 61.11 237 LYS A N 1
ATOM 1671 C CA . LYS A 1 210 ? 39.27 228.147 70.21 1 55.52 237 LYS A CA 1
ATOM 1672 C C . LYS A 1 210 ? 39.336 228.782 68.824 1 56.04 237 LYS A C 1
ATOM 1673 O O . LYS A 1 210 ? 38.333 228.789 68.099 1 63.2 237 LYS A O 1
ATOM 1679 N N . GLU A 1 211 ? 40.511 229.29 68.429 1 51.83 238 GLU A N 1
ATOM 1680 C CA . GLU A 1 211 ? 40.666 230.14 67.256 1 56.6 238 GLU A CA 1
ATOM 1681 C C . GLU A 1 211 ? 40.886 229.355 65.979 1 57.8 238 GLU A C 1
ATOM 1682 O O . GLU A 1 211 ? 40.795 229.94 64.889 1 54.3 238 GLU A O 1
ATOM 1688 N N . LEU A 1 212 ? 41.188 228.018 66.093 1 53.11 239 LEU A N 1
ATOM 1689 C CA . LEU A 1 212 ? 41.604 227.334 64.879 1 57.26 239 LEU A CA 1
ATOM 1690 C C . LEU A 1 212 ? 40.421 226.64 64.224 1 57.13 239 LEU A C 1
ATOM 1691 O O . LEU A 1 212 ? 39.454 226.269 64.895 1 56.06 239 LEU A O 1
ATOM 1696 N N . PRO A 1 213 ? 40.462 226.467 62.908 1 55.45 240 PRO A N 1
ATOM 1697 C CA . PRO A 1 213 ? 39.315 225.888 62.21 1 53.24 240 PRO A CA 1
ATOM 1698 C C . PRO A 1 213 ? 39.249 224.383 62.427 1 56.44 240 PRO A C 1
ATOM 1699 O O . PRO A 1 213 ? 40.257 223.677 62.33 1 53.13 240 PRO A O 1
ATOM 1703 N N . ASP A 1 214 ? 38.044 223.898 62.733 1 59.78 241 ASP A N 1
ATOM 1704 C CA . ASP A 1 214 ? 37.856 222.47 62.959 1 57.27 241 ASP A CA 1
ATOM 1705 C C . ASP A 1 214 ? 38.423 221.65 61.807 1 61.76 241 ASP A C 1
ATOM 1706 O O . ASP A 1 214 ? 38.94 220.551 62.03 1 60.73 241 ASP A O 1
ATOM 1711 N N . GLN A 1 215 ? 38.364 222.174 60.577 1 64.54 242 GLN A N 1
ATOM 1712 C CA . GLN A 1 215 ? 38.855 221.486 59.389 1 63.07 242 GLN A CA 1
ATOM 1713 C C . GLN A 1 215 ? 40.099 222.183 58.857 1 58.26 242 GLN A C 1
ATOM 1714 O O . GLN A 1 215 ? 40.06 223.379 58.553 1 56.64 242 GLN A O 1
ATOM 1720 N N . PHE A 1 216 ? 41.179 221.422 58.694 1 55.73 243 PHE A N 1
ATOM 1721 C CA . PHE A 1 216 ? 42.471 222.006 58.349 1 53.28 243 PHE A CA 1
ATOM 1722 C C . PHE A 1 216 ? 42.48 222.688 56.976 1 57.4 243 PHE A C 1
ATOM 1723 O O . PHE A 1 216 ? 42.068 222.108 55.969 1 63.16 243 PHE A O 1
ATOM 1731 N N . SER A 1 217 ? 43.001 223.911 56.924 1 51.93 244 SER A N 1
ATOM 1732 C CA . SER A 1 217 ? 43.172 224.611 55.655 1 50.25 244 SER A CA 1
ATOM 1733 C C . SER A 1 217 ? 44.32 225.592 55.81 1 53.78 244 SER A C 1
ATOM 1734 O O . SER A 1 217 ? 44.242 226.483 56.661 1 54.39 244 SER A O 1
ATOM 1737 N N . TYR A 1 218 ? 45.376 225.452 54.999 1 50.48 245 TYR A N 1
ATOM 1738 C CA . TYR A 1 218 ? 46.472 226.414 55.099 1 44.84 245 TYR A CA 1
ATOM 1739 C C . TYR A 1 218 ? 46.003 227.82 54.753 1 48.5 245 TYR A C 1
ATOM 1740 O O . TYR A 1 218 ? 46.535 228.801 55.281 1 53.91 245 TYR A O 1
ATOM 1749 N N . ASP A 1 219 ? 44.984 227.948 53.909 1 48.98 246 ASP A N 1
ATOM 1750 C CA . ASP A 1 219 ? 44.489 229.282 53.611 1 53.1 246 ASP A CA 1
ATOM 1751 C C . ASP A 1 219 ? 43.839 229.891 54.851 1 57.35 246 ASP A C 1
ATOM 1752 O O . ASP A 1 219 ? 44.12 231.046 55.199 1 62.8 246 ASP A O 1
ATOM 1757 N N . ALA A 1 220 ? 43.013 229.111 55.562 1 54.4 247 ALA A N 1
ATOM 1758 C CA . ALA A 1 220 ? 42.375 229.605 56.787 1 58.37 247 ALA A CA 1
ATOM 1759 C C . ALA A 1 220 ? 43.4 229.959 57.864 1 58.39 247 ALA A C 1
ATOM 1760 O O . ALA A 1 220 ? 43.247 230.959 58.581 1 56.44 247 ALA A O 1
ATOM 1762 N N . LEU A 1 221 ? 44.435 229.125 58.015 1 56.66 248 LEU A N 1
ATOM 1763 C CA . LEU A 1 221 ? 45.512 229.428 58.949 1 53.14 248 LEU A CA 1
ATOM 1764 C C . LEU A 1 221 ? 46.182 230.742 58.591 1 59.08 248 LEU A C 1
ATOM 1765 O O . LEU A 1 221 ? 46.483 231.558 59.472 1 58.77 248 LEU A O 1
ATOM 1770 N N . ASP A 1 222 ? 46.431 230.961 57.294 1 52.33 249 ASP A N 1
ATOM 1771 C CA . ASP A 1 222 ? 47.083 232.197 56.886 1 49.69 249 ASP A CA 1
ATOM 1772 C C . ASP A 1 222 ? 46.203 233.4 57.196 1 56.61 249 ASP A C 1
ATOM 1773 O O . ASP A 1 222 ? 46.682 234.433 57.683 1 54.79 249 ASP A O 1
ATOM 1778 N N . GLN A 1 223 ? 44.904 233.28 56.927 1 59.36 250 GLN A N 1
ATOM 1779 C CA . GLN A 1 223 ? 43.996 234.384 57.209 1 61.2 250 GLN A CA 1
ATOM 1780 C C . GLN A 1 223 ? 43.98 234.69 58.702 1 59.37 250 GLN A C 1
ATOM 1781 O O . GLN A 1 223 ? 44.041 235.855 59.111 1 58.5 250 GLN A O 1
ATOM 1787 N N . LEU A 1 224 ? 43.912 233.644 59.536 1 64.61 251 LEU A N 1
ATOM 1788 C CA . LEU A 1 224 ? 43.885 233.842 60.982 1 58.97 251 LEU A CA 1
ATOM 1789 C C . LEU A 1 224 ? 45.17 234.489 61.462 1 58.63 251 LEU A C 1
ATOM 1790 O O . LEU A 1 224 ? 45.153 235.381 62.321 1 57.06 251 LEU A O 1
ATOM 1795 N N . ALA A 1 225 ? 46.296 234.055 60.901 1 58.35 252 ALA A N 1
ATOM 1796 C CA . ALA A 1 225 ? 47.574 234.673 61.206 1 51.24 252 ALA A CA 1
ATOM 1797 C C . ALA A 1 225 ? 47.566 236.158 60.879 1 55.03 252 ALA A C 1
ATOM 1798 O O . ALA A 1 225 ? 48.08 236.964 61.659 1 63.81 252 ALA A O 1
ATOM 1800 N N . VAL A 1 226 ? 46.985 236.559 59.745 1 54.47 253 VAL A N 1
ATOM 1801 C CA . VAL A 1 226 ? 47.069 237.988 59.428 1 55.82 253 VAL A CA 1
ATOM 1802 C C . VAL A 1 226 ? 46.122 238.791 60.312 1 58.65 253 VAL A C 1
ATOM 1803 O O . VAL A 1 226 ? 46.477 239.882 60.768 1 58.19 253 VAL A O 1
ATOM 1807 N N . ARG A 1 227 ? 44.932 238.252 60.617 1 57.59 254 ARG A N 1
ATOM 1808 C CA . ARG A 1 227 ? 44.013 238.962 61.51 1 60.26 254 ARG A CA 1
ATOM 1809 C C . ARG A 1 227 ? 44.65 239.178 62.881 1 60.35 254 ARG A C 1
ATOM 1810 O O . ARG A 1 227 ? 44.662 240.298 63.412 1 60.92 254 ARG A O 1
ATOM 1818 N N . ASP A 1 228 ? 45.218 238.124 63.459 1 61.44 255 ASP A N 1
ATOM 1819 C CA . ASP A 1 228 ? 45.779 238.222 64.802 1 57.84 255 ASP A CA 1
ATOM 1820 C C . ASP A 1 228 ? 47.061 239.052 64.821 1 59.57 255 ASP A C 1
ATOM 1821 O O . ASP A 1 228 ? 47.255 239.886 65.72 1 63.18 255 ASP A O 1
ATOM 1826 N N . ALA A 1 229 ? 47.961 238.824 63.86 1 52.07 256 ALA A N 1
ATOM 1827 C CA . ALA A 1 229 ? 49.119 239.688 63.711 1 50.68 256 ALA A CA 1
ATOM 1828 C C . ALA A 1 229 ? 48.73 241.159 63.606 1 59.64 256 ALA A C 1
ATOM 1829 O O . ALA A 1 229 ? 49.43 242.023 64.142 1 63.37 256 ALA A O 1
ATOM 1831 N N . GLU A 1 230 ? 47.639 241.482 62.911 1 61 257 GLU A N 1
ATOM 1832 C CA . GLU A 1 230 ? 47.255 242.889 62.828 1 62.1 257 GLU A CA 1
ATOM 1833 C C . GLU A 1 230 ? 46.756 243.396 64.17 1 57.6 257 GLU A C 1
ATOM 1834 O O . GLU A 1 230 ? 47.111 244.505 64.58 1 55.06 257 GLU A O 1
ATOM 1840 N N . ALA A 1 231 ? 45.962 242.581 64.882 1 62.2 258 ALA A N 1
ATOM 1841 C CA . ALA A 1 231 ? 45.547 242.949 66.242 1 66.05 258 ALA A CA 1
ATOM 1842 C C . ALA A 1 231 ? 46.739 243.313 67.126 1 66.27 258 ALA A C 1
ATOM 1843 O O . ALA A 1 231 ? 46.676 244.288 67.889 1 67.23 258 ALA A O 1
ATOM 1845 N N . HIS A 1 232 ? 47.836 242.553 67.037 1 64.26 259 HIS A N 1
ATOM 1846 C CA . HIS A 1 232 ? 48.91 242.655 68.022 1 64.11 259 HIS A CA 1
ATOM 1847 C C . HIS A 1 232 ? 50.12 243.462 67.545 1 62.97 259 HIS A C 1
ATOM 1848 O O . HIS A 1 232 ? 51.229 243.238 68.041 1 62.13 259 HIS A O 1
ATOM 1855 N N . THR A 1 233 ? 49.955 244.391 66.601 1 59.55 260 THR A N 1
ATOM 1856 C CA . THR A 1 233 ? 51.099 245.2 66.185 1 61.61 260 THR A CA 1
ATOM 1857 C C . THR A 1 233 ? 50.737 246.665 65.931 1 72.65 260 THR A C 1
ATOM 1858 O O . THR A 1 233 ? 51.486 247.365 65.23 1 74.98 260 THR A O 1
ATOM 1862 N N . LYS A 1 234 ? 49.613 247.159 66.455 1 75.37 261 LYS A N 1
ATOM 1863 C CA . LYS A 1 234 ? 49.234 248.538 66.156 1 74.74 261 LYS A CA 1
ATOM 1864 C C . LYS A 1 234 ? 50.099 249.579 66.881 1 78.3 261 LYS A C 1
ATOM 1865 O O . LYS A 1 234 ? 49.781 250.776 66.823 1 78.2 261 LYS A O 1
ATOM 1871 N N . SER A 1 235 ? 51.18 249.172 67.55 1 73.62 262 SER A N 1
ATOM 1872 C CA . SER A 1 235 ? 51.98 250.107 68.329 1 74.65 262 SER A CA 1
ATOM 1873 C C . SER A 1 235 ? 53.219 250.591 67.59 1 75.46 262 SER A C 1
ATOM 1874 O O . SER A 1 235 ? 54.014 251.335 68.175 1 80.98 262 SER A O 1
ATOM 1877 N N . ASN A 1 236 ? 53.423 250.186 66.346 1 67.01 263 ASN A N 1
ATOM 1878 C CA . ASN A 1 236 ? 54.633 250.591 65.64 1 70.87 263 ASN A CA 1
ATOM 1879 C C . ASN A 1 236 ? 54.445 250.299 64.157 1 71.02 263 ASN A C 1
ATOM 1880 O O . ASN A 1 236 ? 53.362 249.888 63.715 1 69.87 263 ASN A O 1
ATOM 1885 N N . ASP A 1 237 ? 55.523 250.518 63.399 1 68.37 264 ASP A N 1
ATOM 1886 C CA . ASP A 1 237 ? 55.57 250.343 61.959 1 70.4 264 ASP A CA 1
ATOM 1887 C C . ASP A 1 237 ? 56.47 249.191 61.558 1 74.56 264 ASP A C 1
ATOM 1888 O O . ASP A 1 237 ? 56.674 248.963 60.359 1 80.83 264 ASP A O 1
ATOM 1893 N N . PHE A 1 238 ? 57.036 248.476 62.521 1 70.51 265 PHE A N 1
ATOM 1894 C CA . PHE A 1 238 ? 57.925 247.364 62.219 1 68.87 265 PHE A CA 1
ATOM 1895 C C . PHE A 1 238 ? 57.182 246.038 62.135 1 67.02 265 PHE A C 1
ATOM 1896 O O . PHE A 1 238 ? 57.788 245.022 61.771 1 60.29 265 PHE A O 1
ATOM 1904 N N . GLY A 1 239 ? 55.883 246.044 62.443 1 68.57 266 GLY A N 1
ATOM 1905 C CA . GLY A 1 239 ? 55.107 244.834 62.61 1 67.45 266 GLY A CA 1
ATOM 1906 C C . GLY A 1 239 ? 55.708 243.976 63.698 1 70.44 266 GLY A C 1
ATOM 1907 O O . GLY A 1 239 ? 55.881 242.769 63.518 1 68.85 266 GLY A O 1
ATOM 1908 N N . ILE A 1 240 ? 56.055 244.597 64.825 1 70.23 267 ILE A N 1
ATOM 1909 C CA . ILE A 1 240 ? 56.627 243.908 65.974 1 57.5 267 ILE A CA 1
ATOM 1910 C C . ILE A 1 240 ? 55.57 243.833 67.056 1 54.4 267 ILE A C 1
ATOM 1911 O O . ILE A 1 240 ? 54.829 244.797 67.277 1 54.78 267 ILE A O 1
ATOM 1916 N N . ASP A 1 241 ? 55.479 242.672 67.704 1 60.18 268 ASP A N 1
ATOM 1917 C CA . ASP A 1 241 ? 54.457 242.449 68.721 1 63.24 268 ASP A CA 1
ATOM 1918 C C . ASP A 1 241 ? 54.458 243.574 69.752 1 60.77 268 ASP A C 1
ATOM 1919 O O . ASP A 1 241 ? 55.514 244.072 70.158 1 59.85 268 ASP A O 1
ATOM 1924 N N . ASP A 1 242 ? 53.249 243.974 70.154 1 60.78 269 ASP A N 1
ATOM 1925 C CA . ASP A 1 242 ? 53.076 245.128 71.031 1 59.71 269 ASP A CA 1
ATOM 1926 C C . ASP A 1 242 ? 53.908 244.993 72.304 1 69.34 269 ASP A C 1
ATOM 1927 O O . ASP A 1 242 ? 54.725 245.871 72.629 1 68.75 269 ASP A O 1
ATOM 1932 N N . ARG A 1 243 ? 53.73 243.879 73.023 1 69.74 270 ARG A N 1
ATOM 1933 C CA . ARG A 1 243 ? 54.421 243.699 74.293 1 65.22 270 ARG A CA 1
ATOM 1934 C C . ARG A 1 243 ? 55.934 243.706 74.102 1 70.58 270 ARG A C 1
ATOM 1935 O O . ARG A 1 243 ? 56.647 244.394 74.83 1 75.29 270 ARG A O 1
ATOM 1943 N N . PHE A 1 244 ? 56.445 242.946 73.124 1 66.69 271 PHE A N 1
ATOM 1944 C CA . PHE A 1 244 ? 57.882 242.94 72.877 1 62.31 271 PHE A CA 1
ATOM 1945 C C . PHE A 1 244 ? 58.358 244.334 72.547 1 65.85 271 PHE A C 1
ATOM 1946 O O . PHE A 1 244 ? 59.438 244.747 72.985 1 70.08 271 PHE A O 1
ATOM 1954 N N . TYR A 1 245 ? 57.545 245.092 71.797 1 72.66 272 TYR A N 1
ATOM 1955 C CA . TYR A 1 245 ? 57.975 246.426 71.385 1 72.78 272 TYR A CA 1
ATOM 1956 C C . TYR A 1 245 ? 58.083 247.406 72.574 1 75.4 272 TYR A C 1
ATOM 1957 O O . TYR A 1 245 ? 59.087 248.128 72.678 1 69.76 272 TYR A O 1
ATOM 1966 N N . LYS A 1 246 ? 57.065 247.471 73.471 1 70.4 273 LYS A N 1
ATOM 1967 C CA . LYS A 1 246 ? 57.174 248.323 74.674 1 72.42 273 LYS A CA 1
ATOM 1968 C C . LYS A 1 246 ? 58.201 247.79 75.661 1 73.89 273 LYS A C 1
ATOM 1969 O O . LYS A 1 246 ? 58.757 248.56 76.457 1 81.93 273 LYS A O 1
ATOM 1975 N N . GLU A 1 247 ? 58.423 246.482 75.677 1 70.2 274 GLU A N 1
ATOM 1976 C CA . GLU A 1 247 ? 59.198 245.946 76.775 1 66.37 274 GLU A CA 1
ATOM 1977 C C . GLU A 1 247 ? 60.672 246.027 76.482 1 65.78 274 GLU A C 1
ATOM 1978 O O . GLU A 1 247 ? 61.459 246.234 77.407 1 72.37 274 GLU A O 1
ATOM 1984 N N . ARG A 1 248 ? 61.061 245.916 75.208 1 65.26 275 ARG A N 1
ATOM 1985 C CA . ARG A 1 248 ? 62.478 245.826 74.875 1 65.86 275 ARG A CA 1
ATOM 1986 C C . ARG A 1 248 ? 62.983 246.905 73.924 1 66.37 275 ARG A C 1
ATOM 1987 O O . ARG A 1 248 ? 64.202 247.093 73.817 1 64.61 275 ARG A O 1
ATOM 1995 N N . LEU A 1 249 ? 62.099 247.612 73.234 1 74.22 276 LEU A N 1
ATOM 1996 C CA . LEU A 1 249 ? 62.493 248.476 72.127 1 73.12 276 LEU A CA 1
ATOM 1997 C C . LEU A 1 249 ? 62.028 249.911 72.271 1 76.43 276 LEU A C 1
ATOM 1998 O O . LEU A 1 249 ? 62.733 250.816 71.813 1 76 276 LEU A O 1
ATOM 2003 N N . SER A 1 250 ? 60.863 250.138 72.885 1 76.72 277 SER A N 1
ATOM 2004 C CA . SER A 1 250 ? 60.304 251.481 72.982 1 79.39 277 SER A CA 1
ATOM 2005 C C . SER A 1 250 ? 61.318 252.476 73.543 1 80.69 277 SER A C 1
ATOM 2006 O O . SER A 1 250 ? 61.682 253.457 72.877 1 74.82 277 SER A O 1
ATOM 2009 N N . LYS A 1 251 ? 61.807 252.205 74.762 1 78.4 278 LYS A N 1
ATOM 2010 C CA . LYS A 1 251 ? 62.642 253.158 75.496 1 78.71 278 LYS A CA 1
ATOM 2011 C C . LYS A 1 251 ? 63.868 253.603 74.697 1 76.31 278 LYS A C 1
ATOM 2012 O O . LYS A 1 251 ? 64.179 254.796 74.63 1 80.49 278 LYS A O 1
ATOM 2018 N N . LYS A 1 252 ? 64.587 252.665 74.092 1 74.07 279 LYS A N 1
ATOM 2019 C CA . LYS A 1 252 ? 65.883 252.975 73.502 1 78.13 279 LYS A CA 1
ATOM 2020 C C . LYS A 1 252 ? 65.875 252.928 71.975 1 83.8 279 LYS A C 1
ATOM 2021 O O . LYS A 1 252 ? 66.916 252.651 71.363 1 82.56 279 LYS A O 1
ATOM 2027 N N . ILE A 1 253 ? 64.733 253.212 71.338 1 80.46 280 ILE A N 1
ATOM 2028 C CA . ILE A 1 253 ? 64.62 252.933 69.906 1 76.41 280 ILE A CA 1
ATOM 2029 C C . ILE A 1 253 ? 65.459 253.914 69.09 1 83.42 280 ILE A C 1
ATOM 2030 O O . ILE A 1 253 ? 66.009 253.562 68.034 1 84.92 280 ILE A O 1
ATOM 2035 N N . GLY A 1 254 ? 65.55 255.165 69.549 1 87.74 281 GLY A N 1
ATOM 2036 C CA . GLY A 1 254 ? 66.467 256.117 68.974 1 83.87 281 GLY A CA 1
ATOM 2037 C C . GLY A 1 254 ? 67.915 255.667 69.024 1 81.44 281 GLY A C 1
ATOM 2038 O O . GLY A 1 254 ? 68.584 255.594 67.984 1 78.7 281 GLY A O 1
ATOM 2039 N N . LYS A 1 255 ? 68.417 255.347 70.226 1 78.85 282 LYS A N 1
ATOM 2040 C CA . LYS A 1 255 ? 69.808 254.921 70.362 1 83.32 282 LYS A CA 1
ATOM 2041 C C . LYS A 1 255 ? 70.098 253.677 69.534 1 80.47 282 LYS A C 1
ATOM 2042 O O . LYS A 1 255 ? 71.273 253.369 69.28 1 82.94 282 LYS A O 1
ATOM 2048 N N . LEU A 1 256 ? 69.053 252.978 69.071 1 78.78 283 LEU A N 1
ATOM 2049 C CA . LEU A 1 256 ? 69.244 251.71 68.37 1 85.52 283 LEU A CA 1
ATOM 2050 C C . LEU A 1 256 ? 69.602 251.89 66.894 1 81.19 283 LEU A C 1
ATOM 2051 O O . LEU A 1 256 ? 70.458 251.16 66.381 1 72.07 283 LEU A O 1
ATOM 2056 N N . LYS A 1 257 ? 68.964 252.84 66.201 1 81.31 284 LYS A N 1
ATOM 2057 C CA . LYS A 1 257 ? 69.156 252.977 64.761 1 79.56 284 LYS A CA 1
ATOM 2058 C C . LYS A 1 257 ? 70.63 252.859 64.403 1 76.39 284 LYS A C 1
ATOM 2059 O O . LYS A 1 257 ? 71.495 253.415 65.078 1 72.75 284 LYS A O 1
ATOM 2065 N N . GLY A 1 258 ? 70.913 252.072 63.378 1 74.47 285 GLY A N 1
ATOM 2066 C CA . GLY A 1 258 ? 72.267 251.933 62.921 1 68.56 285 GLY A CA 1
ATOM 2067 C C . GLY A 1 258 ? 73.149 251.043 63.764 1 74.31 285 GLY A C 1
ATOM 2068 O O . GLY A 1 258 ? 74.302 250.831 63.389 1 76.65 285 GLY A O 1
ATOM 2069 N N . PHE A 1 259 ? 72.658 250.474 64.866 1 73.61 286 PHE A N 1
ATOM 2070 C CA . PHE A 1 259 ? 73.611 249.849 65.78 1 69.99 286 PHE A CA 1
ATOM 2071 C C . PHE A 1 259 ? 74.181 248.532 65.269 1 73.5 286 PHE A C 1
ATOM 2072 O O . PHE A 1 259 ? 75.092 247.995 65.916 1 73.4 286 PHE A O 1
ATOM 2080 N N . GLN A 1 260 ? 73.7 248.005 64.136 1 74.46 287 GLN A N 1
ATOM 2081 C CA . GLN A 1 260 ? 74.228 246.759 63.588 1 69.8 287 GLN A CA 1
ATOM 2082 C C . GLN A 1 260 ? 74.993 246.97 62.299 1 72.61 287 GLN A C 1
ATOM 2083 O O . GLN A 1 260 ? 75.306 245.988 61.61 1 71.96 287 GLN A O 1
ATOM 2089 N N . LYS A 1 261 ? 75.353 248.226 62.001 1 70.56 288 LYS A N 1
ATOM 2090 C CA . LYS A 1 261 ? 76.027 248.577 60.753 1 76.42 288 LYS A CA 1
ATOM 2091 C C . LYS A 1 261 ? 77.132 247.59 60.402 1 70.74 288 LYS A C 1
ATOM 2092 O O . LYS A 1 261 ? 77.154 247.032 59.301 1 69.04 288 LYS A O 1
ATOM 2098 N N . ASN A 1 262 ? 78.01 247.305 61.359 1 74.5 289 ASN A N 1
ATOM 2099 C CA . ASN A 1 262 ? 79.206 246.522 61.114 1 74.83 289 ASN A CA 1
ATOM 2100 C C . ASN A 1 262 ? 79.15 245.12 61.689 1 72.17 289 ASN A C 1
ATOM 2101 O O . ASN A 1 262 ? 80.119 244.372 61.524 1 72.3 289 ASN A O 1
ATOM 2106 N N . LEU A 1 263 ? 78.046 244.74 62.338 1 69.5 290 LEU A N 1
ATOM 2107 C CA . LEU A 1 263 ? 77.932 243.424 62.967 1 60.22 290 LEU A CA 1
ATOM 2108 C C . LEU A 1 263 ? 77.908 242.31 61.924 1 59.65 290 LEU A C 1
ATOM 2109 O O . LEU A 1 263 ? 77.202 242.403 60.915 1 65.81 290 LEU A O 1
ATOM 2114 N N . SER A 1 264 ? 78.666 241.247 62.179 1 60.66 291 SER A N 1
ATOM 2115 C CA . SER A 1 264 ? 78.714 240.086 61.3 1 54.28 291 SER A CA 1
ATOM 2116 C C . SER A 1 264 ? 78.475 238.796 62.091 1 61.55 291 SER A C 1
ATOM 2117 O O . SER A 1 264 ? 78.729 238.729 63.299 1 65.48 291 SER A O 1
ATOM 2120 N N . TYR A 1 265 ? 77.97 237.767 61.398 1 59 292 TYR A N 1
ATOM 2121 C CA . TYR A 1 265 ? 77.831 236.416 61.937 1 50.29 292 TYR A CA 1
ATOM 2122 C C . TYR A 1 265 ? 78.717 235.401 61.206 1 55.26 292 TYR A C 1
ATOM 2123 O O . TYR A 1 265 ? 78.484 234.185 61.309 1 49.74 292 TYR A O 1
ATOM 2132 N N . GLU A 1 266 ? 79.724 235.881 60.461 1 55.43 293 GLU A N 1
ATOM 2133 C CA . GLU A 1 266 ? 80.506 235.037 59.569 1 49.53 293 GLU A CA 1
ATOM 2134 C C . GLU A 1 266 ? 81.693 234.388 60.248 1 54.73 293 GLU A C 1
ATOM 2135 O O . GLU A 1 266 ? 82.193 233.368 59.76 1 55.8 293 GLU A O 1
ATOM 2141 N N . VAL A 1 267 ? 82.174 234.959 61.347 1 55.5 294 VAL A N 1
ATOM 2142 C CA . VAL A 1 267 ? 83.22 234.341 62.15 1 55.1 294 VAL A CA 1
ATOM 2143 C C . VAL A 1 267 ? 82.631 234.03 63.518 1 58.15 294 VAL A C 1
ATOM 2144 O O . VAL A 1 267 ? 82.08 234.925 64.183 1 58.95 294 VAL A O 1
ATOM 2148 N N . SER A 1 268 ? 82.731 232.764 63.927 1 54.22 295 SER A N 1
ATOM 2149 C CA . SER A 1 268 ? 82.215 232.349 65.218 1 56.31 295 SER A CA 1
ATOM 2150 C C . SER A 1 268 ? 82.777 230.987 65.581 1 56.81 295 SER A C 1
ATOM 2151 O O . SER A 1 268 ? 82.997 230.142 64.711 1 54.9 295 SER A O 1
ATOM 2154 N N . GLN A 1 269 ? 83.009 230.781 66.88 1 54.19 296 GLN A N 1
ATOM 2155 C CA . GLN A 1 269 ? 83.33 229.431 67.334 1 61.38 296 GLN A CA 1
ATOM 2156 C C . GLN A 1 269 ? 82.112 228.526 67.264 1 55.84 296 GLN A C 1
ATOM 2157 O O . GLN A 1 269 ? 82.255 227.293 67.321 1 48.92 296 GLN A O 1
ATOM 2163 N N . GLU A 1 270 ? 80.929 229.146 67.148 1 49.54 297 GLU A N 1
ATOM 2164 C CA . GLU A 1 270 ? 79.66 228.443 67.07 1 47.95 297 GLU A CA 1
ATOM 2165 C C . GLU A 1 270 ? 79.615 227.521 65.864 1 53.18 297 GLU A C 1
ATOM 2166 O O . GLU A 1 270 ? 78.878 226.536 65.878 1 51.09 297 GLU A O 1
ATOM 2172 N N . TYR A 1 271 ? 80.408 227.817 64.82 1 56.2 298 TYR A N 1
ATOM 2173 C CA . TYR A 1 271 ? 80.569 226.891 63.695 1 48.8 298 TYR A CA 1
ATOM 2174 C C . TYR A 1 271 ? 81.112 225.546 64.168 1 44.99 298 TYR A C 1
ATOM 2175 O O . TYR A 1 271 ? 80.545 224.489 63.854 1 49.95 298 TYR A O 1
ATOM 2184 N N . GLY A 1 272 ? 82.164 225.561 64.985 1 48.28 299 GLY A N 1
ATOM 2185 C CA . GLY A 1 272 ? 82.641 224.312 65.572 1 48.81 299 GLY A CA 1
ATOM 2186 C C . GLY A 1 272 ? 81.627 223.686 66.516 1 52.07 299 GLY A C 1
ATOM 2187 O O . GLY A 1 272 ? 81.44 222.455 66.532 1 53.81 299 GLY A O 1
ATOM 2188 N N . ASP A 1 273 ? 80.968 224.517 67.329 1 47.4 300 ASP A N 1
ATOM 2189 C CA . ASP A 1 273 ? 79.981 223.972 68.242 1 47.27 300 ASP A CA 1
ATOM 2190 C C . ASP A 1 273 ? 78.926 223.217 67.462 1 44.79 300 ASP A C 1
ATOM 2191 O O . ASP A 1 273 ? 78.6 222.07 67.78 1 43.48 300 ASP A O 1
ATOM 2196 N N . LEU A 1 274 ? 78.417 223.836 66.403 1 47.41 301 LEU A N 1
ATOM 2197 C CA . LEU A 1 274 ? 77.524 223.163 65.467 1 49.33 301 LEU A CA 1
ATOM 2198 C C . LEU A 1 274 ? 78.089 221.823 65.02 1 49.23 301 LEU A C 1
ATOM 2199 O O . LEU A 1 274 ? 77.372 220.809 65.02 1 51.1 301 LEU A O 1
ATOM 2204 N N . GLN A 1 275 ? 79.363 221.803 64.607 1 44.72 302 GLN A N 1
ATOM 2205 C CA . GLN A 1 275 ? 79.938 220.52 64.226 1 46.11 302 GLN A CA 1
ATOM 2206 C C . GLN A 1 275 ? 79.708 219.477 65.308 1 47.66 302 GLN A C 1
ATOM 2207 O O . GLN A 1 275 ? 79.517 218.294 65.004 1 51.07 302 GLN A O 1
ATOM 2213 N N . LEU A 1 276 ? 79.728 219.885 66.581 1 48.11 303 LEU A N 1
ATOM 2214 C CA . LEU A 1 276 ? 79.53 218.886 67.637 1 49.09 303 LEU A CA 1
ATOM 2215 C C . LEU A 1 276 ? 78.16 218.23 67.507 1 48.57 303 LEU A C 1
ATOM 2216 O O . LEU A 1 276 ? 78.022 217.001 67.607 1 49.08 303 LEU A O 1
ATOM 2221 N N . VAL A 1 277 ? 77.13 219.045 67.27 1 45.75 304 VAL A N 1
ATOM 2222 C CA . VAL A 1 277 ? 75.778 218.51 67.135 1 47.05 304 VAL A CA 1
ATOM 2223 C C . VAL A 1 277 ? 75.695 217.595 65.913 1 46.52 304 VAL A C 1
ATOM 2224 O O . VAL A 1 277 ? 75.028 216.549 65.935 1 43.48 304 VAL A O 1
ATOM 2228 N N . LEU A 1 278 ? 76.372 217.979 64.825 1 45.84 305 LEU A N 1
ATOM 2229 C CA . LEU A 1 278 ? 76.299 217.172 63.606 1 49.24 305 LEU A CA 1
ATOM 2230 C C . LEU A 1 278 ? 76.943 215.818 63.833 1 47.65 305 LEU A C 1
ATOM 2231 O O . LEU A 1 278 ? 76.432 214.774 63.405 1 51.23 305 LEU A O 1
ATOM 2236 N N . ASN A 1 279 ? 78.068 215.82 64.525 1 45.75 306 ASN A N 1
ATOM 2237 C CA . ASN A 1 279 ? 78.671 214.566 64.925 1 48.74 306 ASN A CA 1
ATOM 2238 C C . ASN A 1 279 ? 77.689 213.725 65.741 1 53.07 306 ASN A C 1
ATOM 2239 O O . ASN A 1 279 ? 77.599 212.497 65.565 1 52.43 306 ASN A O 1
ATOM 2244 N N . GLN A 1 280 ? 76.959 214.372 66.664 1 51.59 307 GLN A N 1
ATOM 2245 C CA . GLN A 1 280 ? 76.056 213.613 67.53 1 50.26 307 GLN A CA 1
ATOM 2246 C C . GLN A 1 280 ? 74.93 212.981 66.719 1 50.26 307 GLN A C 1
ATOM 2247 O O . GLN A 1 280 ? 74.575 211.802 66.907 1 50.34 307 GLN A O 1
ATOM 2253 N N . PHE A 1 281 ? 74.359 213.77 65.811 1 43.17 308 PHE A N 1
ATOM 2254 C CA . PHE A 1 281 ? 73.307 213.281 64.941 1 41.96 308 PHE A CA 1
ATOM 2255 C C . PHE A 1 281 ? 73.798 212.093 64.136 1 46.22 308 PHE A C 1
ATOM 2256 O O . PHE A 1 281 ? 73.109 211.068 64.056 1 50.76 308 PHE A O 1
ATOM 2264 N N . ALA A 1 282 ? 75.012 212.19 63.584 1 43.32 309 ALA A N 1
ATOM 2265 C CA . ALA A 1 282 ? 75.567 211.09 62.802 1 45.61 309 ALA A CA 1
ATOM 2266 C C . ALA A 1 282 ? 75.793 209.846 63.665 1 49.29 309 ALA A C 1
ATOM 2267 O O . ALA A 1 282 ? 75.295 208.75 63.359 1 44.27 309 ALA A O 1
ATOM 2269 N N . LYS A 1 283 ? 76.535 209.996 64.756 1 50.22 310 LYS A N 1
ATOM 2270 C CA . LYS A 1 283 ? 76.766 208.861 65.636 1 49.72 310 LYS A CA 1
ATOM 2271 C C . LYS A 1 283 ? 75.463 208.224 66.115 1 54.25 310 LYS A C 1
ATOM 2272 O O . LYS A 1 283 ? 75.438 207.017 66.37 1 61.38 310 LYS A O 1
ATOM 2278 N N . SER A 1 284 ? 74.375 209.001 66.245 1 54.5 311 SER A N 1
ATOM 2279 C CA . SER A 1 284 ? 73.089 208.459 66.684 1 53.13 311 SER A CA 1
ATOM 2280 C C . SER A 1 284 ? 72.149 208.119 65.535 1 53.8 311 SER A C 1
ATOM 2281 O O . SER A 1 284 ? 71.023 207.666 65.784 1 53.57 311 SER A O 1
ATOM 2284 N N . ASN A 1 285 ? 72.599 208.299 64.292 1 51.99 312 ASN A N 1
ATOM 2285 C CA . ASN A 1 285 ? 71.793 208.09 63.088 1 51.89 312 ASN A CA 1
ATOM 2286 C C . ASN A 1 285 ? 70.439 208.802 63.207 1 57.19 312 ASN A C 1
ATOM 2287 O O . ASN A 1 285 ? 69.36 208.205 63.12 1 58.45 312 ASN A O 1
ATOM 2292 N N . THR A 1 286 ? 70.51 210.108 63.41 1 50.46 313 THR A N 1
ATOM 2293 C CA . THR A 1 286 ? 69.309 210.901 63.581 1 47.62 313 THR A CA 1
ATOM 2294 C C . THR A 1 286 ? 69.009 211.668 62.305 1 45.07 313 THR A C 1
ATOM 2295 O O . THR A 1 286 ? 69.917 212.173 61.632 1 48.12 313 THR A O 1
ATOM 2299 N N . ASN A 1 287 ? 67.733 211.745 61.972 1 41.08 314 ASN A N 1
ATOM 2300 C CA . ASN A 1 287 ? 67.303 212.436 60.775 1 47.19 314 ASN A CA 1
ATOM 2301 C C . ASN A 1 287 ? 66.695 213.779 61.181 1 44.13 314 ASN A C 1
ATOM 2302 O O . ASN A 1 287 ? 65.671 213.837 61.878 1 39.04 314 ASN A O 1
ATOM 2307 N N . VAL A 1 288 ? 67.339 214.855 60.749 1 38.55 315 VAL A N 1
ATOM 2308 C CA . VAL A 1 288 ? 67.075 216.183 61.27 1 36.03 315 VAL A CA 1
ATOM 2309 C C . VAL A 1 288 ? 66.691 217.071 60.113 1 40.24 315 VAL A C 1
ATOM 2310 O O . VAL A 1 288 ? 67.206 216.906 59.003 1 48.32 315 VAL A O 1
ATOM 2314 N N . ILE A 1 289 ? 65.779 217.999 60.364 1 42.61 316 ILE A N 1
ATOM 2315 C CA . ILE A 1 289 ? 65.55 219.134 59.479 1 44.24 316 ILE A CA 1
ATOM 2316 C C . ILE A 1 289 ? 66.036 220.377 60.209 1 43.39 316 ILE A C 1
ATOM 2317 O O . ILE A 1 289 ? 65.655 220.622 61.365 1 42.84 316 ILE A O 1
ATOM 2322 N N . PHE A 1 290 ? 66.906 221.136 59.551 1 36.35 317 PHE A N 1
ATOM 2323 C CA . PHE A 1 290 ? 67.526 222.313 60.142 1 41.34 317 PHE A CA 1
ATOM 2324 C C . PHE A 1 290 ? 66.793 223.568 59.678 1 42.54 317 PHE A C 1
ATOM 2325 O O . PHE A 1 290 ? 66.672 223.816 58.474 1 46.47 317 PHE A O 1
ATOM 2333 N N . VAL A 1 291 ? 66.285 224.349 60.619 1 38.47 318 VAL A N 1
ATOM 2334 C CA . VAL A 1 291 ? 65.484 225.517 60.271 1 42.31 318 VAL A CA 1
ATOM 2335 C C . VAL A 1 291 ? 66.35 226.757 60.381 1 43 318 VAL A C 1
ATOM 2336 O O . VAL A 1 291 ? 66.996 226.972 61.414 1 48.92 318 VAL A O 1
ATOM 2340 N N . ILE A 1 292 ? 66.352 227.587 59.341 1 37.61 319 ILE A N 1
ATOM 2341 C CA . ILE A 1 292 ? 67.088 228.85 59.392 1 39.27 319 ILE A CA 1
ATOM 2342 C C . ILE A 1 292 ? 66.125 230.022 59.254 1 44.41 319 ILE A C 1
ATOM 2343 O O . ILE A 1 292 ? 65.523 230.195 58.187 1 47.27 319 ILE A O 1
ATOM 2348 N N . PRO A 1 293 ? 65.977 230.838 60.265 1 46.36 320 PRO A N 1
ATOM 2349 C CA . PRO A 1 293 ? 65.056 231.948 60.179 1 41.16 320 PRO A CA 1
ATOM 2350 C C . PRO A 1 293 ? 65.679 233.254 59.83 1 43.97 320 PRO A C 1
ATOM 2351 O O . PRO A 1 293 ? 66.84 233.438 60.067 1 44.42 320 PRO A O 1
ATOM 2355 N N . PRO A 1 294 ? 64.906 234.107 59.178 1 50.78 321 PRO A N 1
ATOM 2356 C CA . PRO A 1 294 ? 65.415 235.4 58.743 1 49.19 321 PRO A CA 1
ATOM 2357 C C . PRO A 1 294 ? 64.998 236.44 59.746 1 56.44 321 PRO A C 1
ATOM 2358 O O . PRO A 1 294 ? 64.39 236.126 60.77 1 57.44 321 PRO A O 1
ATOM 2362 N N . VAL A 1 295 ? 65.329 237.681 59.446 1 57.4 322 VAL A N 1
ATOM 2363 C CA . VAL A 1 295 ? 65.1 238.746 60.359 1 55.74 322 VAL A CA 1
ATOM 2364 C C . VAL A 1 295 ? 64.228 239.763 59.733 1 53.51 322 VAL A C 1
ATOM 2365 O O . VAL A 1 295 ? 64.348 240.096 58.593 1 56.33 322 VAL A O 1
ATOM 2369 N N . ASN A 1 296 ? 63.323 240.258 60.52 1 57.26 323 ASN A N 1
ATOM 2370 C CA . ASN A 1 296 ? 62.45 241.324 60.046 1 59.34 323 ASN A CA 1
ATOM 2371 C C . ASN A 1 296 ? 63.299 242.295 59.251 1 63.79 323 ASN A C 1
ATOM 2372 O O . ASN A 1 296 ? 64.237 242.886 59.794 1 62.76 323 ASN A O 1
ATOM 2377 N N . SER A 1 297 ? 63.003 242.436 57.958 1 68.13 324 SER A N 1
ATOM 2378 C CA . SER A 1 297 ? 63.907 243.191 57.098 1 67.82 324 SER A CA 1
ATOM 2379 C C . SER A 1 297 ? 63.729 244.699 57.272 1 66.23 324 SER A C 1
ATOM 2380 O O . SER A 1 297 ? 64.7 245.446 57.102 1 66.81 324 SER A O 1
ATOM 2383 N N . LYS A 1 298 ? 62.517 245.16 57.618 1 54.17 325 LYS A N 1
ATOM 2384 C CA . LYS A 1 298 ? 62.328 246.535 58.079 1 61.56 325 LYS A CA 1
ATOM 2385 C C . LYS A 1 298 ? 63.234 246.86 59.272 1 71.44 325 LYS A C 1
ATOM 2386 O O . LYS A 1 298 ? 63.869 247.929 59.34 1 68.95 325 LYS A O 1
ATOM 2392 N N . TRP A 1 299 ? 63.275 245.944 60.243 1 74.48 326 TRP A N 1
ATOM 2393 C CA . TRP A 1 299 ? 64.2 246.064 61.365 1 67.15 326 TRP A CA 1
ATOM 2394 C C . TRP A 1 299 ? 65.652 246.083 60.884 1 61.86 326 TRP A C 1
ATOM 2395 O O . TRP A 1 299 ? 66.434 246.948 61.281 1 64.3 326 TRP A O 1
ATOM 2406 N N . MET A 1 300 ? 66.029 245.136 60.022 1 64.32 327 MET A N 1
ATOM 2407 C CA . MET A 1 300 ? 67.396 245.107 59.5 1 70.43 327 MET A CA 1
ATOM 2408 C C . MET A 1 300 ? 67.773 246.416 58.831 1 71.34 327 MET A C 1
ATOM 2409 O O . MET A 1 300 ? 68.944 246.819 58.848 1 66.94 327 MET A O 1
ATOM 2414 N N . ALA A 1 301 ? 66.803 247.046 58.175 1 70.13 328 ALA A N 1
ATOM 2415 C CA . ALA A 1 301 ? 67.009 248.364 57.609 1 69.3 328 ALA A CA 1
ATOM 2416 C C . ALA A 1 301 ? 67.304 249.371 58.71 1 68.1 328 ALA A C 1
ATOM 2417 O O . ALA A 1 301 ? 68.29 250.114 58.634 1 69.08 328 ALA A O 1
ATOM 2419 N N . TYR A 1 302 ? 66.478 249.384 59.768 1 72.34 329 TYR A N 1
ATOM 2420 C CA . TYR A 1 302 ? 66.625 250.428 60.791 1 75.94 329 TYR A CA 1
ATOM 2421 C C . TYR A 1 302 ? 67.898 250.258 61.607 1 76.38 329 TYR A C 1
ATOM 2422 O O . TYR A 1 302 ? 68.452 251.243 62.099 1 80.4 329 TYR A O 1
ATOM 2431 N N . THR A 1 303 ? 68.356 249.027 61.789 1 72.72 330 THR A N 1
ATOM 2432 C CA . THR A 1 303 ? 69.539 248.754 62.589 1 70.29 330 THR A CA 1
ATOM 2433 C C . THR A 1 303 ? 70.784 248.604 61.737 1 68.65 330 THR A C 1
ATOM 2434 O O . THR A 1 303 ? 71.88 248.412 62.277 1 71.61 330 THR A O 1
ATOM 2438 N N . GLY A 1 304 ? 70.642 248.634 60.425 1 69.32 331 GLY A N 1
ATOM 2439 C CA . GLY A 1 304 ? 71.8 248.429 59.594 1 71.06 331 GLY A CA 1
ATOM 2440 C C . GLY A 1 304 ? 72.24 246.995 59.433 1 68.08 331 GLY A C 1
ATOM 2441 O O . GLY A 1 304 ? 73.281 246.764 58.808 1 65.11 331 GLY A O 1
ATOM 2442 N N . LEU A 1 305 ? 71.494 246.02 59.966 1 69.13 332 LEU A N 1
ATOM 2443 C CA . LEU A 1 305 ? 71.896 244.627 59.792 1 69.33 332 LEU A CA 1
ATOM 2444 C C . LEU A 1 305 ? 72.008 244.318 58.308 1 61.96 332 LEU A C 1
ATOM 2445 O O . LEU A 1 305 ? 71.015 244.394 57.58 1 59.55 332 LEU A O 1
ATOM 2450 N N . ASN A 1 306 ? 73.221 244.003 57.858 1 64.39 333 ASN A N 1
ATOM 2451 C CA . ASN A 1 306 ? 73.493 243.854 56.429 1 69.29 333 ASN A CA 1
ATOM 2452 C C . ASN A 1 306 ? 72.975 242.512 55.923 1 72.9 333 ASN A C 1
ATOM 2453 O O . ASN A 1 306 ? 73.453 241.458 56.366 1 73.26 333 ASN A O 1
ATOM 2458 N N . GLN A 1 307 ? 72.045 242.541 54.955 1 67.42 334 GLN A N 1
ATOM 2459 C CA . GLN A 1 307 ? 71.417 241.295 54.528 1 67.23 334 GLN A CA 1
ATOM 2460 C C . GLN A 1 307 ? 72.359 240.414 53.722 1 64.14 334 GLN A C 1
ATOM 2461 O O . GLN A 1 307 ? 72.196 239.191 53.717 1 65.68 334 GLN A O 1
ATOM 2467 N N . ASP A 1 308 ? 73.371 240.98 53.084 1 60.61 335 ASP A N 1
ATOM 2468 C CA . ASP A 1 308 ? 74.281 240.129 52.327 1 65.57 335 ASP A CA 1
ATOM 2469 C C . ASP A 1 308 ? 75.236 239.378 53.241 1 62.44 335 ASP A C 1
ATOM 2470 O O . ASP A 1 308 ? 75.673 238.259 52.926 1 58.91 335 ASP A O 1
ATOM 2475 N N . MET A 1 309 ? 75.585 239.991 54.369 1 68.63 336 MET A N 1
ATOM 2476 C CA . MET A 1 309 ? 76.337 239.275 55.39 1 67.09 336 MET A CA 1
ATOM 2477 C C . MET A 1 309 ? 75.526 238.097 55.911 1 65.43 336 MET A C 1
ATOM 2478 O O . MET A 1 309 ? 76.045 236.982 56.056 1 61.32 336 MET A O 1
ATOM 2483 N N . TYR A 1 310 ? 74.256 238.357 56.246 1 59.24 337 TYR A N 1
ATOM 2484 C CA . TYR A 1 310 ? 73.315 237.305 56.599 1 56.32 337 TYR A CA 1
ATOM 2485 C C . TYR A 1 310 ? 73.347 236.194 55.564 1 59.07 337 TYR A C 1
ATOM 2486 O O . TYR A 1 310 ? 73.413 235.005 55.904 1 57.67 337 TYR A O 1
ATOM 2495 N N . ASP A 1 311 ? 73.323 236.577 54.283 1 59.96 338 ASP A N 1
ATOM 2496 C CA . ASP A 1 311 ? 73.253 235.597 53.208 1 56.53 338 ASP A CA 1
ATOM 2497 C C . ASP A 1 311 ? 74.532 234.766 53.133 1 53.26 338 ASP A C 1
ATOM 2498 O O . ASP A 1 311 ? 74.479 233.545 52.927 1 52.4 338 ASP A O 1
ATOM 2503 N N . ALA A 1 312 ? 75.686 235.399 53.342 1 55.32 339 ALA A N 1
ATOM 2504 C CA . ALA A 1 312 ? 76.945 234.652 53.365 1 59.45 339 ALA A CA 1
ATOM 2505 C C . ALA A 1 312 ? 77.024 233.722 54.575 1 58.81 339 ALA A C 1
ATOM 2506 O O . ALA A 1 312 ? 77.554 232.602 54.478 1 56.71 339 ALA A O 1
ATOM 2508 N N . THR A 1 313 ? 76.499 234.176 55.723 1 55.34 340 THR A N 1
ATOM 2509 C CA . THR A 1 313 ? 76.431 233.33 56.913 1 56.65 340 THR A CA 1
ATOM 2510 C C . THR A 1 313 ? 75.618 232.081 56.641 1 50.99 340 THR A C 1
ATOM 2511 O O . THR A 1 313 ? 76.092 230.954 56.87 1 48.98 340 THR A O 1
ATOM 2515 N N . VAL A 1 314 ? 74.388 232.285 56.168 1 47.72 341 VAL A N 1
ATOM 2516 C CA . VAL A 1 314 ? 73.498 231.183 55.835 1 48.68 341 VAL A CA 1
ATOM 2517 C C . VAL A 1 314 ? 74.183 230.236 54.856 1 50.63 341 VAL A C 1
ATOM 2518 O O . VAL A 1 314 ? 74.124 229.009 55.009 1 48.6 341 VAL A O 1
ATOM 2522 N N . SER A 1 315 ? 74.868 230.795 53.851 1 52.04 342 SER A N 1
ATOM 2523 C CA . SER A 1 315 ? 75.554 229.982 52.857 1 51.31 342 SER A CA 1
ATOM 2524 C C . SER A 1 315 ? 76.609 229.095 53.498 1 49.37 342 SER A C 1
ATOM 2525 O O . SER A 1 315 ? 76.737 227.923 53.134 1 48.67 342 SER A O 1
ATOM 2528 N N . LYS A 1 316 ? 77.38 229.634 54.449 1 53.17 343 LYS A N 1
ATOM 2529 C CA . LYS A 1 316 ? 78.447 228.839 55.071 1 58.18 343 LYS A CA 1
ATOM 2530 C C . LYS A 1 316 ? 77.875 227.776 56.007 1 52.76 343 LYS A C 1
ATOM 2531 O O . LYS A 1 316 ? 78.384 226.64 56.089 1 47.49 343 LYS A O 1
ATOM 2537 N N . ILE A 1 317 ? 76.796 228.128 56.704 1 50.61 344 ILE A N 1
ATOM 2538 C CA . ILE A 1 317 ? 76.077 227.144 57.507 1 54.46 344 ILE A CA 1
ATOM 2539 C C . ILE A 1 317 ? 75.63 225.993 56.619 1 51.02 344 ILE A C 1
ATOM 2540 O O . ILE A 1 317 ? 75.952 224.821 56.875 1 50.2 344 ILE A O 1
ATOM 2545 N N . ARG A 1 318 ? 74.919 226.335 55.529 1 51.35 345 ARG A N 1
ATOM 2546 C CA . ARG A 1 318 ? 74.372 225.341 54.608 1 52.31 345 ARG A CA 1
ATOM 2547 C C . ARG A 1 318 ? 75.472 224.488 54.01 1 50.19 345 ARG A C 1
ATOM 2548 O O . ARG A 1 318 ? 75.314 223.276 53.869 1 47.98 345 ARG A O 1
ATOM 2556 N N . TYR A 1 319 ? 76.581 225.108 53.617 1 55.82 346 TYR A N 1
ATOM 2557 C CA . TYR A 1 319 ? 77.696 224.326 53.116 1 56.27 346 TYR A CA 1
ATOM 2558 C C . TYR A 1 319 ? 78.108 223.276 54.138 1 56.28 346 TYR A C 1
ATOM 2559 O O . TYR A 1 319 ? 78.198 222.083 53.807 1 57.8 346 TYR A O 1
ATOM 2568 N N . GLN A 1 320 ? 78.363 223.701 55.392 1 51.2 347 GLN A N 1
ATOM 2569 C CA . GLN A 1 320 ? 78.753 222.727 56.413 1 53.43 347 GLN A CA 1
ATOM 2570 C C . GLN A 1 320 ? 77.731 221.593 56.507 1 56.67 347 GLN A C 1
ATOM 2571 O O . GLN A 1 320 ? 78.108 220.413 56.587 1 51.46 347 GLN A O 1
ATOM 2577 N N . LEU A 1 321 ? 76.434 221.937 56.435 1 54.65 348 LEU A N 1
ATOM 2578 C CA . LEU A 1 321 ? 75.359 220.955 56.603 1 50.12 348 LEU A CA 1
ATOM 2579 C C . LEU A 1 321 ? 75.282 219.986 55.419 1 59.61 348 LEU A C 1
ATOM 2580 O O . LEU A 1 321 ? 75.336 218.754 55.588 1 55.59 348 LEU A O 1
ATOM 2585 N N . GLU A 1 322 ? 75.127 220.543 54.207 1 61.73 349 GLU A N 1
ATOM 2586 C CA . GLU A 1 322 ? 74.921 219.748 53 1 55.89 349 GLU A CA 1
ATOM 2587 C C . GLU A 1 322 ? 76.162 218.934 52.653 1 58.19 349 GLU A C 1
ATOM 2588 O O . GLU A 1 322 ? 76.063 217.73 52.399 1 64.57 349 GLU A O 1
ATOM 2594 N N . SER A 1 323 ? 77.348 219.547 52.679 1 52.45 350 SER A N 1
ATOM 2595 C CA . SER A 1 323 ? 78.551 218.798 52.324 1 53.71 350 SER A CA 1
ATOM 2596 C C . SER A 1 323 ? 78.78 217.549 53.179 1 50.98 350 SER A C 1
ATOM 2597 O O . SER A 1 323 ? 79.713 216.796 52.897 1 56.03 350 SER A O 1
ATOM 2600 N N . GLN A 1 324 ? 77.969 217.299 54.204 1 51.96 351 GLN A N 1
ATOM 2601 C CA . GLN A 1 324 ? 78.19 216.168 55.094 1 55.82 351 GLN A CA 1
ATOM 2602 C C . GLN A 1 324 ? 77.055 215.164 55.095 1 56.67 351 GLN A C 1
ATOM 2603 O O . GLN A 1 324 ? 77.234 214.052 55.611 1 50.21 351 GLN A O 1
ATOM 2609 N N . GLY A 1 325 ? 75.895 215.532 54.567 1 53.98 352 GLY A N 1
ATOM 2610 C CA . GLY A 1 325 ? 74.748 214.654 54.507 1 49.32 352 GLY A CA 1
ATOM 2611 C C . GLY A 1 325 ? 73.495 215.275 55.047 1 55.79 352 GLY A C 1
ATOM 2612 O O . GLY A 1 325 ? 72.393 214.758 54.803 1 61.39 352 GLY A O 1
ATOM 2613 N N . PHE A 1 326 ? 73.612 216.367 55.78 1 58.41 353 PHE A N 1
ATOM 2614 C CA . PHE A 1 326 ? 72.451 216.987 56.393 1 55.47 353 PHE A CA 1
ATOM 2615 C C . PHE A 1 326 ? 71.879 217.916 55.333 1 54.38 353 PHE A C 1
ATOM 2616 O O . PHE A 1 326 ? 72.386 219.02 55.108 1 55.62 353 PHE A O 1
ATOM 2624 N N . THR A 1 327 ? 70.852 217.437 54.637 1 50.31 354 THR A N 1
ATOM 2625 C CA . THR A 1 327 ? 70.276 218.157 53.512 1 54.01 354 THR A CA 1
ATOM 2626 C C . THR A 1 327 ? 68.846 218.605 53.759 1 48.45 354 THR A C 1
ATOM 2627 O O . THR A 1 327 ? 68.276 219.291 52.902 1 50.52 354 THR A O 1
ATOM 2631 N N . ASN A 1 328 ? 68.243 218.216 54.888 1 45.85 355 ASN A N 1
ATOM 2632 C CA . ASN A 1 328 ? 66.888 218.649 55.223 1 46.07 355 ASN A CA 1
ATOM 2633 C C . ASN A 1 328 ? 66.998 220.035 55.849 1 48.47 355 ASN A C 1
ATOM 2634 O O . ASN A 1 328 ? 67.395 220.17 57.014 1 52.84 355 ASN A O 1
ATOM 2639 N N . ILE A 1 329 ? 66.669 221.082 55.087 1 40.96 356 ILE A N 1
ATOM 2640 C CA . ILE A 1 329 ? 66.921 222.443 55.551 1 39.64 356 ILE A CA 1
ATOM 2641 C C . ILE A 1 329 ? 65.738 223.322 55.223 1 38.38 356 ILE A C 1
ATOM 2642 O O . ILE A 1 329 ? 65.547 223.697 54.066 1 44.19 356 ILE A O 1
ATOM 2647 N N . ALA A 1 330 ? 64.962 223.685 56.221 1 41.61 357 ALA A N 1
ATOM 2648 C CA . ALA A 1 330 ? 63.92 224.668 55.947 1 48.72 357 ALA A CA 1
ATOM 2649 C C . ALA A 1 330 ? 64.584 226.036 56.086 1 49.67 357 ALA A C 1
ATOM 2650 O O . ALA A 1 330 ? 64.697 226.591 57.186 1 52.78 357 ALA A O 1
ATOM 2652 N N . ASP A 1 331 ? 65.058 226.576 54.956 1 46.36 358 ASP A N 1
ATOM 2653 C CA . ASP A 1 331 ? 65.808 227.83 54.939 1 42.31 358 ASP A CA 1
ATOM 2654 C C . ASP A 1 331 ? 64.855 228.983 54.622 1 43.65 358 ASP A C 1
ATOM 2655 O O . ASP A 1 331 ? 64.482 229.19 53.463 1 45.29 358 ASP A O 1
ATOM 2660 N N . PHE A 1 332 ? 64.485 229.749 55.653 1 46.41 359 PHE A N 1
ATOM 2661 C CA . PHE A 1 332 ? 63.621 230.918 55.515 1 49.38 359 PHE A CA 1
ATOM 2662 C C . PHE A 1 332 ? 64.378 232.238 55.593 1 48.23 359 PHE A C 1
ATOM 2663 O O . PHE A 1 332 ? 63.761 233.265 55.89 1 47.39 359 PHE A O 1
ATOM 2671 N N . SER A 1 333 ? 65.697 232.241 55.343 1 47.59 360 SER A N 1
ATOM 2672 C CA . SER A 1 333 ? 66.478 233.458 55.588 1 52.61 360 SER A CA 1
ATOM 2673 C C . SER A 1 333 ? 66.056 234.609 54.678 1 58.27 360 SER A C 1
ATOM 2674 O O . SER A 1 333 ? 66.186 235.783 55.052 1 61.99 360 SER A O 1
ATOM 2677 N N . LYS A 1 334 ? 65.538 234.314 53.497 1 55.85 361 LYS A N 1
ATOM 2678 C CA . LYS A 1 334 ? 65.172 235.381 52.591 1 53.19 361 LYS A CA 1
ATOM 2679 C C . LYS A 1 334 ? 63.694 235.741 52.655 1 51.55 361 LYS A C 1
ATOM 2680 O O . LYS A 1 334 ? 63.197 236.433 51.762 1 54.6 361 LYS A O 1
ATOM 2686 N N . ASP A 1 335 ? 62.979 235.311 53.694 1 51.12 362 ASP A N 1
ATOM 2687 C CA . ASP A 1 335 ? 61.543 235.557 53.77 1 57.61 362 ASP A CA 1
ATOM 2688 C C . ASP A 1 335 ? 61.194 236.621 54.806 1 57.1 362 ASP A C 1
ATOM 2689 O O . ASP A 1 335 ? 60.025 236.724 55.211 1 48.59 362 ASP A O 1
ATOM 2694 N N . GLY A 1 336 ? 62.187 237.406 55.247 1 56.44 363 GLY A N 1
ATOM 2695 C CA . GLY A 1 336 ? 61.975 238.373 56.309 1 50.2 363 GLY A CA 1
ATOM 2696 C C . GLY A 1 336 ? 61.131 239.566 55.912 1 59.31 363 GLY A C 1
ATOM 2697 O O . GLY A 1 336 ? 60.622 240.272 56.792 1 57.25 363 GLY A O 1
ATOM 2698 N N . ASP A 1 337 ? 60.969 239.813 54.608 1 62.89 364 ASP A N 1
ATOM 2699 C CA . ASP A 1 337 ? 60.152 240.914 54.1 1 53.07 364 ASP A CA 1
ATOM 2700 C C . ASP A 1 337 ? 58.672 240.577 54 1 53.78 364 ASP A C 1
ATOM 2701 O O . ASP A 1 337 ? 57.863 241.478 53.776 1 53.2 364 ASP A O 1
ATOM 2706 N N . GLN A 1 338 ? 58.291 239.326 54.156 1 54.83 365 GLN A N 1
ATOM 2707 C CA . GLN A 1 338 ? 56.895 238.969 53.987 1 54.26 365 GLN A CA 1
ATOM 2708 C C . GLN A 1 338 ? 56.103 239.519 55.151 1 49.23 365 GLN A C 1
ATOM 2709 O O . GLN A 1 338 ? 56.426 239.208 56.301 1 56.18 365 GLN A O 1
ATOM 2715 N N . PRO A 1 339 ? 55.102 240.354 54.911 1 47.68 366 PRO A N 1
ATOM 2716 C CA . PRO A 1 339 ? 54.27 240.878 56.01 1 51.98 366 PRO A CA 1
ATOM 2717 C C . PRO A 1 339 ? 53.848 239.824 57.029 1 52.71 366 PRO A C 1
ATOM 2718 O O . PRO A 1 339 ? 53.146 238.861 56.694 1 61.59 366 PRO A O 1
ATOM 2722 N N . TYR A 1 340 ? 54.302 239.998 58.271 1 52.08 367 TYR A N 1
ATOM 2723 C CA . TYR A 1 340 ? 53.932 239.158 59.415 1 50.22 367 TYR A CA 1
ATOM 2724 C C . TYR A 1 340 ? 54.593 237.779 59.386 1 44.37 367 TYR A C 1
ATOM 2725 O O . TYR A 1 340 ? 54.104 236.829 59.995 1 48.07 367 TYR A O 1
ATOM 2734 N N . PHE A 1 341 ? 55.738 237.664 58.725 1 44.98 368 PHE A N 1
ATOM 2735 C CA . PHE A 1 341 ? 56.531 236.456 58.879 1 48.03 368 PHE A CA 1
ATOM 2736 C C . PHE A 1 341 ? 57.13 236.381 60.277 1 54.58 368 PHE A C 1
ATOM 2737 O O . PHE A 1 341 ? 57.184 235.298 60.876 1 55.94 368 PHE A O 1
ATOM 2745 N N . MET A 1 342 ? 57.575 237.517 60.818 1 50.67 369 MET A N 1
ATOM 2746 C CA . MET A 1 342 ? 58.187 237.561 62.137 1 47.72 369 MET A CA 1
ATOM 2747 C C . MET A 1 342 ? 57.185 238.052 63.165 1 54.36 369 MET A C 1
ATOM 2748 O O . MET A 1 342 ? 56.324 238.887 62.859 1 55.13 369 MET A O 1
ATOM 2753 N N . GLN A 1 343 ? 57.313 237.529 64.398 1 55.76 370 GLN A N 1
ATOM 2754 C CA . GLN A 1 343 ? 56.518 238.024 65.517 1 52.98 370 GLN A CA 1
ATOM 2755 C C . GLN A 1 343 ? 57.226 239.139 66.276 1 53.05 370 GLN A C 1
ATOM 2756 O O . GLN A 1 343 ? 56.576 240.065 66.768 1 56.22 370 GLN A O 1
ATOM 2762 N N . ASP A 1 344 ? 58.549 239.058 66.377 1 57 371 ASP A N 1
ATOM 2763 C CA . ASP A 1 344 ? 59.377 240.088 66.996 1 58.57 371 ASP A CA 1
ATOM 2764 C C . ASP A 1 344 ? 60.324 240.608 65.934 1 65.36 371 ASP A C 1
ATOM 2765 O O . ASP A 1 344 ? 59.99 240.656 64.743 1 63.86 371 ASP A O 1
ATOM 2770 N N . THR A 1 345 ? 61.533 240.952 66.396 1 60.48 372 THR A N 1
ATOM 2771 C CA . THR A 1 345 ? 62.626 241.376 65.537 1 55.19 372 THR A CA 1
ATOM 2772 C C . THR A 1 345 ? 63.283 240.189 64.843 1 59.84 372 THR A C 1
ATOM 2773 O O . THR A 1 345 ? 63.441 240.199 63.622 1 62.61 372 THR A O 1
ATOM 2777 N N . ILE A 1 346 ? 63.689 239.164 65.602 1 57.61 373 ILE A N 1
ATOM 2778 C CA . ILE A 1 346 ? 64.47 238.054 65.047 1 52.3 373 ILE A CA 1
ATOM 2779 C C . ILE A 1 346 ? 63.826 236.689 65.263 1 50.77 373 ILE A C 1
ATOM 2780 O O . ILE A 1 346 ? 64.477 235.655 65.06 1 48.76 373 ILE A O 1
ATOM 2785 N N . HIS A 1 347 ? 62.564 236.673 65.694 1 56.15 374 HIS A N 1
ATOM 2786 C CA . HIS A 1 347 ? 61.828 235.444 65.974 1 56.3 374 HIS A CA 1
ATOM 2787 C C . HIS A 1 347 ? 60.584 235.384 65.102 1 55.67 374 HIS A C 1
ATOM 2788 O O . HIS A 1 347 ? 59.8 236.342 65.066 1 57.96 374 HIS A O 1
ATOM 2795 N N . MET A 1 348 ? 60.397 234.262 64.413 1 51.79 375 MET A N 1
ATOM 2796 C CA . MET A 1 348 ? 59.241 234.134 63.54 1 53.26 375 MET A CA 1
ATOM 2797 C C . MET A 1 348 ? 57.999 233.823 64.348 1 53.24 375 MET A C 1
ATOM 2798 O O . MET A 1 348 ? 58.064 233.266 65.442 1 58.2 375 MET A O 1
ATOM 2803 N N . GLY A 1 349 ? 56.86 234.211 63.801 1 48.45 376 GLY A N 1
ATOM 2804 C CA . GLY A 1 349 ? 55.584 233.952 64.43 1 49.93 376 GLY A CA 1
ATOM 2805 C C . GLY A 1 349 ? 54.479 234.099 63.405 1 53.24 376 GLY A C 1
ATOM 2806 O O . GLY A 1 349 ? 54.714 234.421 62.234 1 48.95 376 GLY A O 1
ATOM 2807 N N . TRP A 1 350 ? 53.256 233.846 63.864 1 52.48 377 TRP A N 1
ATOM 2808 C CA . TRP A 1 350 ? 52.1 234.099 63.018 1 48.79 377 TRP A CA 1
ATOM 2809 C C . TRP A 1 350 ? 52.236 233.435 61.642 1 52.71 377 TRP A C 1
ATOM 2810 O O . TRP A 1 350 ? 52.294 232.201 61.533 1 53.47 377 TRP A O 1
ATOM 2821 N N . LYS A 1 351 ? 52.309 234.243 60.581 1 54.91 378 LYS A N 1
ATOM 2822 C CA . LYS A 1 351 ? 52.467 233.685 59.238 1 51.08 378 LYS A CA 1
ATOM 2823 C C . LYS A 1 351 ? 53.753 232.876 59.143 1 50.15 378 LYS A C 1
ATOM 2824 O O . LYS A 1 351 ? 53.767 231.777 58.566 1 48.45 378 LYS A O 1
ATOM 2830 N N . GLY A 1 352 ? 54.837 233.394 59.734 1 50.09 379 GLY A N 1
ATOM 2831 C CA . GLY A 1 352 ? 56.069 232.63 59.794 1 49.69 379 GLY A CA 1
ATOM 2832 C C . GLY A 1 352 ? 55.865 231.247 60.375 1 45.57 379 GLY A C 1
ATOM 2833 O O . GLY A 1 352 ? 56.487 230.283 59.923 1 35.67 379 GLY A O 1
ATOM 2834 N N . TRP A 1 353 ? 54.973 231.126 61.377 1 47.21 380 TRP A N 1
ATOM 2835 C CA . TRP A 1 353 ? 54.713 229.81 61.965 1 46.48 380 TRP A CA 1
ATOM 2836 C C . TRP A 1 353 ? 54.062 228.872 60.955 1 47.78 380 TRP A C 1
ATOM 2837 O O . TRP A 1 353 ? 54.345 227.668 60.938 1 43.48 380 TRP A O 1
ATOM 2848 N N . VAL A 1 354 ? 53.195 229.415 60.095 1 48.38 381 VAL A N 1
ATOM 2849 C CA . VAL A 1 354 ? 52.541 228.606 59.071 1 41.22 381 VAL A CA 1
ATOM 2850 C C . VAL A 1 354 ? 53.546 228.162 58.014 1 44.48 381 VAL A C 1
ATOM 2851 O O . VAL A 1 354 ? 53.572 226.991 57.601 1 44.07 381 VAL A O 1
ATOM 2855 N N . ALA A 1 355 ? 54.388 229.089 57.558 1 45.7 382 ALA A N 1
ATOM 2856 C CA . ALA A 1 355 ? 55.479 228.705 56.67 1 43.66 382 ALA A CA 1
ATOM 2857 C C . ALA A 1 355 ? 56.349 227.62 57.305 1 44.4 382 ALA A C 1
ATOM 2858 O O . ALA A 1 355 ? 56.717 226.637 56.64 1 43.79 382 ALA A O 1
ATOM 2860 N N . PHE A 1 356 ? 56.68 227.782 58.595 1 44.55 383 PHE A N 1
ATOM 2861 C CA . PHE A 1 356 ? 57.415 226.759 59.339 1 44.58 383 PHE A CA 1
ATOM 2862 C C . PHE A 1 356 ? 56.701 225.408 59.255 1 48.7 383 PHE A C 1
ATOM 2863 O O . PHE A 1 356 ? 57.317 224.369 58.961 1 47.15 383 PHE A O 1
ATOM 2871 N N . ASP A 1 357 ? 55.383 225.422 59.489 1 46.01 384 ASP A N 1
ATOM 2872 C CA . ASP A 1 357 ? 54.599 224.198 59.429 1 43.63 384 ASP A CA 1
ATOM 2873 C C . ASP A 1 357 ? 54.722 223.519 58.07 1 45.62 384 ASP A C 1
ATOM 2874 O O . ASP A 1 357 ? 54.888 222.292 57.999 1 44.77 384 ASP A O 1
ATOM 2879 N N . ARG A 1 358 ? 54.665 224.302 56.985 1 44.18 385 ARG A N 1
ATOM 2880 C CA . ARG A 1 358 ? 54.514 223.693 55.668 1 44.94 385 ARG A CA 1
ATOM 2881 C C . ARG A 1 358 ? 55.655 222.735 55.362 1 46.11 385 ARG A C 1
ATOM 2882 O O . ARG A 1 358 ? 55.436 221.68 54.748 1 49.33 385 ARG A O 1
ATOM 2890 N N . VAL A 1 359 ? 56.87 223.051 55.811 1 42.61 386 VAL A N 1
ATOM 2891 C CA . VAL A 1 359 ? 57.985 222.132 55.579 1 38.84 386 VAL A CA 1
ATOM 2892 C C . VAL A 1 359 ? 58.167 221.169 56.751 1 39.82 386 VAL A C 1
ATOM 2893 O O . VAL A 1 359 ? 58.423 219.961 56.569 1 38.83 386 VAL A O 1
ATOM 2897 N N . VAL A 1 360 ? 58.017 221.659 57.982 1 43.6 387 VAL A N 1
ATOM 2898 C CA . VAL A 1 360 ? 58.465 220.847 59.104 1 44.23 387 VAL A CA 1
ATOM 2899 C C . VAL A 1 360 ? 57.468 219.737 59.394 1 42.98 387 VAL A C 1
ATOM 2900 O O . VAL A 1 360 ? 57.859 218.623 59.745 1 39.2 387 VAL A O 1
ATOM 2904 N N . ASN A 1 361 ? 56.162 220.031 59.316 1 44.46 388 ASN A N 1
ATOM 2905 C CA . ASN A 1 361 ? 55.187 219.032 59.704 1 39.58 388 ASN A CA 1
ATOM 2906 C C . ASN A 1 361 ? 55.212 217.856 58.756 1 41.57 388 ASN A C 1
ATOM 2907 O O . ASN A 1 361 ? 55.062 216.713 59.185 1 46.21 388 ASN A O 1
ATOM 2912 N N . SER A 1 362 ? 55.321 218.118 57.457 1 41.1 389 SER A N 1
ATOM 2913 C CA . SER A 1 362 ? 55.565 217.021 56.537 1 40.79 389 SER A CA 1
ATOM 2914 C C . SER A 1 362 ? 56.815 216.257 56.934 1 47.44 389 SER A C 1
ATOM 2915 O O . SER A 1 362 ? 56.833 215.019 56.856 1 49.61 389 SER A O 1
ATOM 2918 N N . PHE A 1 363 ? 57.882 216.966 57.358 1 46.67 390 PHE A N 1
ATOM 2919 C CA . PHE A 1 363 ? 59.09 216.223 57.732 1 39.94 390 PHE A CA 1
ATOM 2920 C C . PHE A 1 363 ? 58.862 215.333 58.959 1 43.18 390 PHE A C 1
ATOM 2921 O O . PHE A 1 363 ? 59.383 214.209 59.019 1 42.73 390 PHE A O 1
ATOM 2929 N N . VAL A 1 364 ? 58.102 215.813 59.945 1 40.39 391 VAL A N 1
ATOM 2930 C CA . VAL A 1 364 ? 58.043 215.141 61.244 1 42.78 391 VAL A CA 1
ATOM 2931 C C . VAL A 1 364 ? 56.92 214.125 61.283 1 48.66 391 VAL A C 1
ATOM 2932 O O . VAL A 1 364 ? 57.005 213.114 61.99 1 50.25 391 VAL A O 1
ATOM 2936 N N . SER A 1 365 ? 55.838 214.419 60.561 1 51.22 392 SER A N 1
ATOM 2937 C CA . SER A 1 365 ? 54.695 213.521 60.478 1 50.71 392 SER A CA 1
ATOM 2938 C C . SER A 1 365 ? 55.034 212.281 59.68 1 49.4 392 SER A C 1
ATOM 2939 O O . SER A 1 365 ? 54.388 211.242 59.843 1 54.88 392 SER A O 1
ATOM 2942 N N . ASN A 1 366 ? 56.052 212.367 58.842 1 42.16 393 ASN A N 1
ATOM 2943 C CA . ASN A 1 366 ? 56.395 211.314 57.911 1 45.96 393 ASN A CA 1
ATOM 2944 C C . ASN A 1 366 ? 57.855 210.952 58.154 1 52.05 393 ASN A C 1
ATOM 2945 O O . ASN A 1 366 ? 58.738 211.252 57.327 1 51.48 393 ASN A O 1
ATOM 2950 N N . PRO A 1 367 ? 58.146 210.281 59.272 1 49.69 394 PRO A N 1
ATOM 2951 C CA . PRO A 1 367 ? 59.536 209.924 59.562 1 46.27 394 PRO A CA 1
ATOM 2952 C C . PRO A 1 367 ? 60.082 208.958 58.515 1 50.09 394 PRO A C 1
ATOM 2953 O O . PRO A 1 367 ? 59.396 208.047 58.051 1 57.51 394 PRO A O 1
ATOM 2957 N N . THR A 1 368 ? 61.322 209.187 58.127 1 54.27 395 THR A N 1
ATOM 2958 C CA . THR A 1 368 ? 62.064 208.362 57.196 1 49.43 395 THR A CA 1
ATOM 2959 C C . THR A 1 368 ? 63.46 208.161 57.77 1 55.46 395 THR A C 1
ATOM 2960 O O . THR A 1 368 ? 63.925 208.998 58.559 1 55.61 395 THR A O 1
ATOM 2964 N N . PRO A 1 369 ? 64.151 207.068 57.412 1 55.33 396 PRO A N 1
ATOM 2965 C CA . PRO A 1 369 ? 65.508 206.867 57.939 1 50.25 396 PRO A CA 1
ATOM 2966 C C . PRO A 1 369 ? 66.415 208.024 57.573 1 53.52 396 PRO A C 1
ATOM 2967 O O . PRO A 1 369 ? 66.218 208.709 56.562 1 58.42 396 PRO A O 1
ATOM 2971 N N . ALA A 1 370 ? 67.47398 208.15492 58.328738 1 57.42 397 ALA A N 1
ATOM 2972 C CA . ALA A 1 370 ? 68.43132 209.17229 58.073965 1 53.86 397 ALA A CA 1
ATOM 2973 C C . ALA A 1 370 ? 69.389112 208.76169 57.015827 1 55.63 397 ALA A C 1
ATOM 2974 O O . ALA A 1 370 ? 69.88338 207.65733 57.004845 1 53.6 397 ALA A O 1
ATOM 2976 N N . PRO A 1 371 ? 69.675 209.665 56.112 1 59.92 398 PRO A N 1
ATOM 2977 C CA . PRO A 1 371 ? 70.682 209.337 55.1 1 54.55 398 PRO A CA 1
ATOM 2978 C C . PRO A 1 371 ? 72.054 209.018 55.663 1 59.8 398 PRO A C 1
ATOM 2979 O O . PRO A 1 371 ? 72.31 209.123 56.866 1 64.88 398 PRO A O 1
ATOM 2983 N N . SER A 1 372 ? 72.942 208.602 54.768 1 69.71 399 SER A N 1
ATOM 2984 C CA . SER A 1 372 ? 74.33 208.351 55.127 1 68.4 399 SER A CA 1
ATOM 2985 C C . SER A 1 372 ? 75.079 209.679 55.164 1 66.76 399 SER A C 1
ATOM 2986 O O . SER A 1 372 ? 75.007 210.495 54.227 1 63.05 399 SER A O 1
ATOM 2989 N N . TYR A 1 373 ? 75.763 209.889 56.276 1 62.02 400 TYR A N 1
ATOM 2990 C CA . TYR A 1 373 ? 76.496 2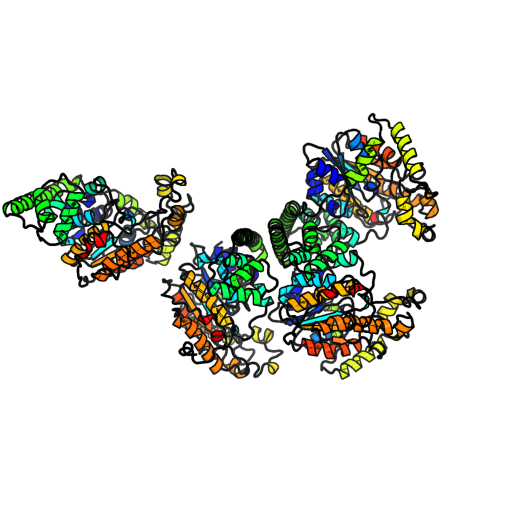11.101 56.577 1 62.98 400 TYR A CA 1
ATOM 2991 C C . TYR A 1 373 ? 77.985 210.845 56.398 1 65.16 400 TYR A C 1
ATOM 2992 O O . TYR A 1 373 ? 78.497 209.777 56.764 1 69.95 400 TYR A O 1
ATOM 3001 N N . LYS A 1 374 ? 78.69 211.831 55.861 1 57.42 401 LYS A N 1
ATOM 3002 C CA . LYS A 1 374 ? 80.143 211.767 55.893 1 62.37 401 LYS A CA 1
ATOM 3003 C C . LYS A 1 374 ? 80.62 212.995 56.678 1 63.55 401 LYS A C 1
ATOM 3004 O O . LYS A 1 374 ? 80.501 214.139 56.207 1 60.45 401 LYS A O 1
ATOM 3010 N N . LEU A 1 375 ? 81.104 212.762 57.9 1 65.37 402 LEU A N 1
ATOM 3011 C CA . LEU A 1 375 ? 81.59 213.834 58.763 1 56.57 402 LEU A CA 1
ATOM 3012 C C . LEU A 1 375 ? 82.973 214.288 58.31 1 54.95 402 LEU A C 1
ATOM 3013 O O . LEU A 1 375 ? 83.72 213.524 57.687 1 57.1 402 LEU A O 1
ATOM 3018 N N . ASN A 1 376 ? 83.302 215.548 58.625 1 55.3 403 ASN A N 1
ATOM 3019 C CA . ASN A 1 376 ? 84.516 216.207 58.145 1 53.66 403 ASN A CA 1
ATOM 3020 C C . ASN A 1 376 ? 85.163 216.971 59.295 1 60.52 403 ASN A C 1
ATOM 3021 O O . ASN A 1 376 ? 84.75 218.094 59.605 1 59.71 403 ASN A O 1
ATOM 3026 N N . ASP A 1 377 ? 86.22 216.391 59.879 1 60.21 404 ASP A N 1
ATOM 3027 C CA . ASP A 1 377 ? 86.858 216.959 61.067 1 52.7 404 ASP A CA 1
ATOM 3028 C C . ASP A 1 377 ? 87.363 218.38 60.852 1 57.33 404 ASP A C 1
ATOM 3029 O O . ASP A 1 377 ? 87.556 219.11 61.83 1 64.33 404 ASP A O 1
ATOM 3034 N N . ARG A 1 378 ? 87.567 218.807 59.61 1 59.84 405 ARG A N 1
ATOM 3035 C CA . ARG A 1 378 ? 88.159 220.122 59.369 1 67.25 405 ARG A CA 1
ATOM 3036 C C . ARG A 1 378 ? 87.234 221.245 59.825 1 63.93 405 ARG A C 1
ATOM 3037 O O . ARG A 1 378 ? 87.575 222.426 59.704 1 65.36 405 ARG A O 1
ATOM 3045 N N . PHE A 1 379 ? 86.063 220.899 60.346 1 62.14 406 PHE A N 1
ATOM 3046 C CA . PHE A 1 379 ? 85.121 221.921 60.777 1 64.33 406 PHE A CA 1
ATOM 3047 C C . PHE A 1 379 ? 85.31 222.345 62.231 1 63.31 406 PHE A C 1
ATOM 3048 O O . PHE A 1 379 ? 84.889 223.449 62.602 1 61.47 406 PHE A O 1
ATOM 3056 N N . TYR A 1 380 ? 85.949 221.51 63.054 1 61.8 407 TYR A N 1
ATOM 3057 C CA . TYR A 1 380 ? 86.429 221.949 64.355 1 56.12 407 TYR A CA 1
ATOM 3058 C C . TYR A 1 380 ? 87.573 222.958 64.257 1 63.33 407 TYR A C 1
ATOM 3059 O O . TYR A 1 380 ? 87.935 223.553 65.275 1 70.83 407 TYR A O 1
ATOM 3068 N N . SER A 1 381 ? 88.154 223.162 63.076 1 68.13 408 SER A N 1
ATOM 3069 C CA . SER A 1 381 ? 89.409 223.902 62.96 1 72.26 408 SER A CA 1
ATOM 3070 C C . SER A 1 381 ? 89.207 225.398 63.211 1 70.76 408 SER A C 1
ATOM 3071 O O . SER A 1 381 ? 88.102 225.939 63.058 1 63.23 408 SER A O 1
ATOM 3074 N N . LYS A 1 382 ? 90.308 226.067 63.603 1 72.97 409 LYS A N 1
ATOM 3075 C CA . LYS A 1 382 ? 90.299 227.524 63.716 1 69.24 409 LYS A CA 1
ATOM 3076 C C . LYS A 1 382 ? 90.056 228.163 62.366 1 69.85 409 LYS A C 1
ATOM 3077 O O . LYS A 1 382 ? 89.404 229.212 62.269 1 67.78 409 LYS A O 1
ATOM 3083 N N . ASP A 1 383 ? 90.585 227.537 61.316 1 77.68 410 ASP A N 1
ATOM 3084 C CA . ASP A 1 383 ? 90.493 228.097 59.974 1 81.32 410 ASP A CA 1
ATOM 3085 C C . ASP A 1 383 ? 89.047 228.157 59.509 1 78.77 410 ASP A C 1
ATOM 3086 O O . ASP A 1 383 ? 88.608 229.174 58.944 1 75.27 410 ASP A O 1
ATOM 3091 N N . TRP A 1 384 ? 88.293 227.072 59.755 1 74.06 411 TRP A N 1
ATOM 3092 C CA . TRP A 1 384 ? 86.861 227.061 59.471 1 70.36 411 TRP A CA 1
ATOM 3093 C C . TRP A 1 384 ? 86.095 228.023 60.383 1 64.95 411 TRP A C 1
ATOM 3094 O O . TRP A 1 384 ? 85.079 228.596 59.966 1 58.69 411 TRP A O 1
ATOM 3105 N N . SER A 1 385 ? 86.577 228.23 61.615 1 70.42 412 SER A N 1
ATOM 3106 C CA . SER A 1 385 ? 85.96 229.213 62.502 1 68.34 412 SER A CA 1
ATOM 3107 C C . SER A 1 385 ? 86.087 230.618 61.943 1 64.9 412 SER A C 1
ATOM 3108 O O . SER A 1 385 ? 85.19 231.448 62.133 1 58.29 412 SER A O 1
ATOM 3111 N N . GLY A 1 386 ? 87.192 230.901 61.258 1 73.06 413 GLY A N 1
ATOM 3112 C CA . GLY A 1 386 ? 87.396 232.22 60.69 1 73.2 413 GLY A CA 1
ATOM 3113 C C . GLY A 1 386 ? 87.181 232.361 59.19 1 72.71 413 GLY A C 1
ATOM 3114 O O . GLY A 1 386 ? 87.131 233.493 58.679 1 71.58 413 GLY A O 1
ATOM 3115 N N . TYR A 1 387 ? 87.034 231.23 58.484 1 70.89 414 TYR A N 1
ATOM 3116 C CA . TYR A 1 387 ? 86.991 231.233 57.021 1 73.59 414 TYR A CA 1
ATOM 3117 C C . TYR A 1 387 ? 85.84 232.09 56.488 1 69.7 414 TYR A C 1
ATOM 3118 O O . TYR A 1 387 ? 84.718 232.013 56.987 1 72.02 414 TYR A O 1
ATOM 3127 N N . THR A 1 388 ? 86.125 232.912 55.462 1 70.85 415 THR A N 1
ATOM 3128 C CA . THR A 1 388 ? 85.128 233.805 54.884 1 76.46 415 THR A CA 1
ATOM 3129 C C . THR A 1 388 ? 85.179 233.892 53.361 1 83.89 415 THR A C 1
ATOM 3130 O O . THR A 1 388 ? 84.463 234.723 52.769 1 75.04 415 THR A O 1
ATOM 3134 N N . GLY A 1 389 ? 86.021 233.096 52.715 1 78.16 416 GLY A N 1
ATOM 3135 C CA . GLY A 1 389 ? 85.972 232.99 51.28 1 77.87 416 GLY A CA 1
ATOM 3136 C C . GLY A 1 389 ? 84.773 232.161 50.864 1 76.8 416 GLY A C 1
ATOM 3137 O O . GLY A 1 389 ? 83.821 231.952 51.614 1 78.48 416 GLY A O 1
ATOM 3138 N N . THR A 1 390 ? 84.837 231.674 49.647 1 79.96 417 THR A N 1
ATOM 3139 C CA . THR A 1 390 ? 83.757 230.858 49.131 1 82.33 417 THR A CA 1
ATOM 3140 C C . THR A 1 390 ? 83.743 229.527 49.891 1 83.55 417 THR A C 1
ATOM 3141 O O . THR A 1 390 ? 84.785 228.87 50.017 1 76.83 417 THR A O 1
ATOM 3145 N N . PRO A 1 391 ? 82.6 229.135 50.468 1 82.05 418 PRO A N 1
ATOM 3146 C CA . PRO A 1 391 ? 82.532 227.885 51.263 1 75.24 418 PRO A CA 1
ATOM 3147 C C . PRO A 1 391 ? 82.954 226.643 50.491 1 78.63 418 PRO A C 1
ATOM 3148 O O . PRO A 1 391 ? 83.542 225.734 51.085 1 76.38 418 PRO A O 1
ATOM 3152 N N . SER A 1 392 ? 82.668 226.584 49.184 1 77.97 419 SER A N 1
ATOM 3153 C CA . SER A 1 392 ? 83.073 225.438 48.38 1 69.79 419 SER A CA 1
ATOM 3154 C C . SER A 1 392 ? 84.579 225.227 48.411 1 76.61 419 SER A C 1
ATOM 3155 O O . SER A 1 392 ? 85.032 224.078 48.333 1 74.61 419 SER A O 1
ATOM 3158 N N . GLN A 1 393 ? 85.365 226.307 48.525 1 81.51 420 GLN A N 1
ATOM 3159 C CA . GLN A 1 393 ? 86.831 226.24 48.417 1 82.62 420 GLN A CA 1
ATOM 3160 C C . GLN A 1 393 ? 87.496 226.226 49.794 1 76.75 420 GLN A C 1
ATOM 3161 O O . GLN A 1 393 ? 88.272 227.107 50.159 1 71.03 420 GLN A O 1
ATOM 3167 N N . PHE A 1 394 ? 87.217 225.193 50.572 1 78.53 421 PHE A N 1
ATOM 3168 C CA . PHE A 1 394 ? 87.829 225.094 51.887 1 79.74 421 PHE A CA 1
ATOM 3169 C C . PHE A 1 394 ? 88.917 224.024 51.947 1 77.26 421 PHE A C 1
ATOM 3170 O O . PHE A 1 394 ? 90.072 224.351 52.25 1 73.75 421 PHE A O 1
ATOM 3178 N N . LYS A 1 395 ? 88.569 222.755 51.679 1 76.07 422 LYS A N 1
ATOM 3179 C CA . LYS A 1 395 ? 89.489 221.606 51.598 1 78.19 422 LYS A CA 1
ATOM 3180 C C . LYS A 1 395 ? 90.807 221.728 52.39 1 83.68 422 LYS A C 1
ATOM 3181 O O . LYS A 1 395 ? 90.838 221.624 53.629 1 79.92 422 LYS A O 1
ATOM 3187 N N . SER B 1 6 ? 36.427 248.395 52.049 1 47.93 33 SER B N 1
ATOM 3188 C CA . SER B 1 6 ? 37.522 248.575 51.119 1 48.72 33 SER B CA 1
ATOM 3189 C C . SER B 1 6 ? 37.889 247.25 50.43 1 53.52 33 SER B C 1
ATOM 3190 O O . SER B 1 6 ? 38.631 247.246 49.432 1 52.51 33 SER B O 1
ATOM 3193 N N . TYR B 1 7 ? 37.391 246.121 50.945 1 48.47 34 TYR B N 1
ATOM 3194 C CA . TYR B 1 7 ? 37.46 244.904 50.14 1 47.88 34 TYR B CA 1
ATOM 3195 C C . TYR B 1 7 ? 36.551 245.024 48.915 1 52.54 34 TYR B C 1
ATOM 3196 O O . TYR B 1 7 ? 36.929 244.595 47.818 1 53.14 34 TYR B O 1
ATOM 3205 N N . GLU B 1 8 ? 35.38 245.671 49.071 1 48.38 35 GLU B N 1
ATOM 3206 C CA . GLU B 1 8 ? 34.477 245.902 47.941 1 44.65 35 GLU B CA 1
ATOM 3207 C C . GLU B 1 8 ? 35.033 246.947 46.976 1 45.38 35 GLU B C 1
ATOM 3208 O O . GLU B 1 8 ? 34.874 246.825 45.754 1 47.22 35 GLU B O 1
ATOM 3214 N N . ALA B 1 9 ? 35.688 247.985 47.502 1 49.67 36 ALA B N 1
ATOM 3215 C CA . ALA B 1 9 ? 36.295 248.988 46.626 1 49.06 36 ALA B CA 1
ATOM 3216 C C . ALA B 1 9 ? 37.402 248.368 45.793 1 50.31 36 ALA B C 1
ATOM 3217 O O . ALA B 1 9 ? 37.56 248.692 44.615 1 49.63 36 ALA B O 1
ATOM 3219 N N . GLU B 1 10 ? 38.162 247.448 46.39 1 48.6 37 GLU B N 1
ATOM 3220 C CA . GLU B 1 10 ? 39.225 246.767 45.667 1 42.39 37 GLU B CA 1
ATOM 3221 C C . GLU B 1 10 ? 38.666 245.775 44.661 1 45.36 37 GLU B C 1
ATOM 3222 O O . GLU B 1 10 ? 39.171 245.671 43.534 1 45.04 37 GLU B O 1
ATOM 3228 N N . LYS B 1 11 ? 37.648 245.015 45.059 1 46.12 38 LYS B N 1
ATOM 3229 C CA . LYS B 1 11 ? 37.015 244.108 44.115 1 42.89 38 LYS B CA 1
ATOM 3230 C C . LYS B 1 11 ? 36.561 244.865 42.878 1 43.82 38 LYS B C 1
ATOM 3231 O O . LYS B 1 11 ? 36.866 244.463 41.747 1 45.49 38 LYS B O 1
ATOM 3237 N N . ARG B 1 12 ? 35.881 246.001 43.075 1 42.52 39 ARG B N 1
ATOM 3238 C CA . ARG B 1 12 ? 35.457 246.808 41.938 1 40.7 39 ARG B CA 1
ATOM 3239 C C . ARG B 1 12 ? 36.641 247.44 41.19 1 45.47 39 ARG B C 1
ATOM 3240 O O . ARG B 1 12 ? 36.613 247.52 39.956 1 45.5 39 ARG B O 1
ATOM 3248 N N . SER B 1 13 ? 37.688 247.875 41.903 1 45.7 40 SER B N 1
ATOM 3249 C CA . SER B 1 13 ? 38.878 248.429 41.26 1 48.18 40 SER B CA 1
ATOM 3250 C C . SER B 1 13 ? 39.506 247.442 40.284 1 47.21 40 SER B C 1
ATOM 3251 O O . SER B 1 13 ? 39.901 247.819 39.165 1 42.53 40 SER B O 1
ATOM 3254 N N . ALA B 1 14 ? 39.621 246.178 40.698 1 43.03 41 ALA B N 1
ATOM 3255 C CA . ALA B 1 14 ? 40.415 245.234 39.925 1 39.23 41 ALA B CA 1
ATOM 3256 C C . ALA B 1 14 ? 39.87 245.029 38.526 1 41.01 41 ALA B C 1
ATOM 3257 O O . ALA B 1 14 ? 40.642 244.69 37.626 1 44.12 41 ALA B O 1
ATOM 3259 N N . VAL B 1 15 ? 38.563 245.233 38.306 1 39.8 42 VAL B N 1
ATOM 3260 C CA . VAL B 1 15 ? 37.965 244.95 37.002 1 39.9 42 VAL B CA 1
ATOM 3261 C C . VAL B 1 15 ? 37.561 246.208 36.253 1 39.23 42 VAL B C 1
ATOM 3262 O O . VAL B 1 15 ? 36.994 246.11 35.178 1 43.54 42 VAL B O 1
ATOM 3266 N N . THR B 1 16 ? 37.807 247.393 36.805 1 39.75 43 THR B N 1
ATOM 3267 C CA . THR B 1 16 ? 37.33 248.599 36.128 1 41.38 43 THR B CA 1
ATOM 3268 C C . THR B 1 16 ? 37.996 248.763 34.761 1 42.95 43 THR B C 1
ATOM 3269 O O . THR B 1 16 ? 37.339 249.101 33.763 1 48.37 43 THR B O 1
ATOM 3273 N N . LEU B 1 17 ? 39.312 248.545 34.711 1 39.4 44 LEU B N 1
ATOM 3274 C CA . LEU B 1 17 ? 40.079 248.412 33.48 1 35.03 44 LEU B CA 1
ATOM 3275 C C . LEU B 1 17 ? 39.934 249.668 32.612 1 36.71 44 LEU B C 1
ATOM 3276 O O . LEU B 1 17 ? 39.521 249.64 31.454 1 37.6 44 LEU B O 1
ATOM 3281 N N . THR B 1 18 ? 40.315 250.788 33.198 1 38.76 45 THR B N 1
ATOM 3282 C CA . THR B 1 18 ? 40.439 252.051 32.493 1 36.9 45 THR B CA 1
ATOM 3283 C C . THR B 1 18 ? 41.909 252.477 32.487 1 42.44 45 THR B C 1
ATOM 3284 O O . THR B 1 18 ? 42.716 252.017 33.308 1 40.78 45 THR B O 1
ATOM 3288 N N . ASN B 1 19 ? 42.269 253.36 31.548 1 50.34 46 ASN B N 1
ATOM 3289 C CA . ASN B 1 19 ? 43.626 253.906 31.56 1 44.62 46 ASN B CA 1
ATOM 3290 C C . ASN B 1 19 ? 43.905 254.624 32.871 1 45.67 46 ASN B C 1
ATOM 3291 O O . ASN B 1 19 ? 44.901 254.328 33.539 1 49.65 46 ASN B O 1
ATOM 3296 N N . GLU B 1 20 ? 43.021 255.546 33.277 1 42.05 47 GLU B N 1
ATOM 3297 C CA . GLU B 1 20 ? 43.284 256.307 34.496 1 44.64 47 GLU B CA 1
ATOM 3298 C C . GLU B 1 20 ? 43.6 255.347 35.63 1 48.12 47 GLU B C 1
ATOM 3299 O O . GLU B 1 20 ? 44.459 255.621 36.484 1 48.96 47 GLU B O 1
ATOM 3305 N N . ASN B 1 21 ? 42.959 254.181 35.598 1 45.22 48 ASN B N 1
ATOM 3306 C CA . ASN B 1 21 ? 43.262 253.192 36.62 1 43.12 48 ASN B CA 1
ATOM 3307 C C . ASN B 1 21 ? 44.623 252.556 36.382 1 39.08 48 ASN B C 1
ATOM 3308 O O . ASN B 1 21 ? 45.373 252.302 37.328 1 44.4 48 ASN B O 1
ATOM 3313 N N . PHE B 1 22 ? 44.955 252.278 35.133 1 39.65 49 PHE B N 1
ATOM 3314 C CA . PHE B 1 22 ? 46.22 251.607 34.863 1 45.95 49 PHE B CA 1
ATOM 3315 C C . PHE B 1 22 ? 47.368 252.322 35.554 1 48.6 49 PHE B C 1
ATOM 3316 O O . PHE B 1 22 ? 48.206 251.685 36.205 1 43.57 49 PHE B O 1
ATOM 3324 N N . LYS B 1 23 ? 47.383 253.658 35.469 1 51.36 50 LYS B N 1
ATOM 3325 C CA . LYS B 1 23 ? 48.48 254.495 35.94 1 49.2 50 LYS B CA 1
ATOM 3326 C C . LYS B 1 23 ? 48.214 255.081 37.324 1 48.98 50 LYS B C 1
ATOM 3327 O O . LYS B 1 23 ? 48.907 256.013 37.744 1 54.3 50 LYS B O 1
ATOM 3333 N N . SER B 1 24 ? 47.231 254.545 38.044 1 49.64 51 SER B N 1
ATOM 3334 C CA . SER B 1 24 ? 46.9 254.985 39.401 1 46.82 51 SER B CA 1
ATOM 3335 C C . SER B 1 24 ? 47.664 254.144 40.419 1 48.19 51 SER B C 1
ATOM 3336 O O . SER B 1 24 ? 47.202 253.065 40.81 1 45.25 51 SER B O 1
ATOM 3339 N N . ARG B 1 25 ? 48.819 254.668 40.864 1 45.63 52 ARG B N 1
ATOM 3340 C CA . ARG B 1 25 ? 49.634 254.005 41.884 1 45.59 52 ARG B CA 1
ATOM 3341 C C . ARG B 1 25 ? 48.844 253.688 43.153 1 45.87 52 ARG B C 1
ATOM 3342 O O . ARG B 1 25 ? 48.956 252.575 43.687 1 44.65 52 ARG B O 1
ATOM 3350 N N . LYS B 1 26 ? 48.054 254.654 43.655 1 41.82 53 LYS B N 1
ATOM 3351 C CA . LYS B 1 26 ? 47.201 254.419 44.822 1 43.34 53 LYS B CA 1
ATOM 3352 C C . LYS B 1 26 ? 46.366 253.147 44.669 1 48.93 53 LYS B C 1
ATOM 3353 O O . LYS B 1 26 ? 46.452 252.244 45.509 1 47.49 53 LYS B O 1
ATOM 3359 N N . ASN B 1 27 ? 45.538 253.065 43.614 1 45.81 54 ASN B N 1
ATOM 3360 C CA . ASN B 1 27 ? 44.577 251.962 43.496 1 42.92 54 ASN B CA 1
ATOM 3361 C C . ASN B 1 27 ? 45.277 250.615 43.437 1 44.38 54 ASN B C 1
ATOM 3362 O O . ASN B 1 27 ? 44.86 249.654 44.097 1 45.53 54 ASN B O 1
ATOM 3367 N N . LYS B 1 28 ? 46.365 250.524 42.671 1 40.6 55 LYS B N 1
ATOM 3368 C CA . LYS B 1 28 ? 46.955 249.206 42.502 1 43.7 55 LYS B CA 1
ATOM 3369 C C . LYS B 1 28 ? 47.823 248.828 43.688 1 46.83 55 LYS B C 1
ATOM 3370 O O . LYS B 1 28 ? 47.799 247.672 44.116 1 45.67 55 LYS B O 1
ATOM 3376 N N . THR B 1 29 ? 48.57 249.765 44.267 1 49.61 56 THR B N 1
ATOM 3377 C CA . THR B 1 29 ? 49.336 249.376 45.45 1 46.81 56 THR B CA 1
ATOM 3378 C C . THR B 1 29 ? 48.418 249.084 46.636 1 44.63 56 THR B C 1
ATOM 3379 O O . THR B 1 29 ? 48.699 248.165 47.42 1 49.78 56 THR B O 1
ATOM 3383 N N . THR B 1 30 ? 47.293 249.797 46.748 1 43.22 57 THR B N 1
ATOM 3384 C CA . THR B 1 30 ? 46.287 249.442 47.744 1 47.55 57 THR B CA 1
ATOM 3385 C C . THR B 1 30 ? 45.848 247.997 47.58 1 47.71 57 THR B C 1
ATOM 3386 O O . THR B 1 30 ? 46.044 247.171 48.477 1 47.88 57 THR B O 1
ATOM 3390 N N . ALA B 1 31 ? 45.243 247.671 46.428 1 49.19 58 ALA B N 1
ATOM 3391 C CA . ALA B 1 31 ? 44.699 246.326 46.266 1 46.28 58 ALA B CA 1
ATOM 3392 C C . ALA B 1 31 ? 45.795 245.271 46.373 1 47.66 58 ALA B C 1
ATOM 3393 O O . ALA B 1 31 ? 45.643 244.264 47.083 1 45.56 58 ALA B O 1
ATOM 3395 N N . LEU B 1 32 ? 46.924 245.507 45.701 1 49.63 59 LEU B N 1
ATOM 3396 C CA . LEU B 1 32 ? 47.966 244.5 45.581 1 46.66 59 LEU B CA 1
ATOM 3397 C C . LEU B 1 32 ? 48.656 244.216 46.908 1 50.13 59 LEU B C 1
ATOM 3398 O O . LEU B 1 32 ? 49.084 243.079 47.144 1 60.2 59 LEU B O 1
ATOM 3403 N N . SER B 1 33 ? 48.77 245.207 47.79 1 50.18 60 SER B N 1
ATOM 3404 C CA . SER B 1 33 ? 49.388 244.963 49.087 1 52.09 60 SER B CA 1
ATOM 3405 C C . SER B 1 33 ? 48.385 244.673 50.215 1 48.6 60 SER B C 1
ATOM 3406 O O . SER B 1 33 ? 48.814 244.509 51.356 1 49.66 60 SER B O 1
ATOM 3409 N N . ASP B 1 34 ? 47.077 244.604 49.932 1 45.38 61 ASP B N 1
ATOM 3410 C CA . ASP B 1 34 ? 46.088 244.187 50.931 1 44.5 61 ASP B CA 1
ATOM 3411 C C . ASP B 1 34 ? 46.393 242.77 51.423 1 48.92 61 ASP B C 1
ATOM 3412 O O . ASP B 1 34 ? 46.303 241.8 50.659 1 49.49 61 ASP B O 1
ATOM 3417 N N . GLN B 1 35 ? 46.732 242.65 52.716 1 52.07 62 GLN B N 1
ATOM 3418 C CA . GLN B 1 35 ? 47.086 241.365 53.303 1 46.81 62 GLN B CA 1
ATOM 3419 C C . GLN B 1 35 ? 45.881 240.571 53.784 1 45.79 62 GLN B C 1
ATOM 3420 O O . GLN B 1 35 ? 46.009 239.381 54.08 1 49.7 62 GLN B O 1
ATOM 3426 N N . ASN B 1 36 ? 44.717 241.18 53.873 1 45.56 63 ASN B N 1
ATOM 3427 C CA . ASN B 1 36 ? 43.559 240.418 54.284 1 52.01 63 ASN B CA 1
ATOM 3428 C C . ASN B 1 36 ? 42.825 239.812 53.111 1 52.46 63 ASN B C 1
ATOM 3429 O O . ASN B 1 36 ? 42.056 238.865 53.299 1 58.76 63 ASN B O 1
ATOM 3434 N N . HIS B 1 37 ? 43.041 240.317 51.903 1 52.06 64 HIS B N 1
ATOM 3435 C CA . HIS B 1 37 ? 42.52 239.646 50.719 1 47.47 64 HIS B CA 1
ATOM 3436 C C . HIS B 1 37 ? 43.563 239.707 49.622 1 45.04 64 HIS B C 1
ATOM 3437 O O . HIS B 1 37 ? 44.083 240.777 49.306 1 51.45 64 HIS B O 1
ATOM 3444 N N . ARG B 1 38 ? 43.893 238.554 49.076 1 40.9 65 ARG B N 1
ATOM 3445 C CA . ARG B 1 38 ? 45.035 238.435 48.191 1 39.04 65 ARG B CA 1
ATOM 3446 C C . ARG B 1 38 ? 44.607 238.816 46.779 1 47.02 65 ARG B C 1
ATOM 3447 O O . ARG B 1 38 ? 43.86 238.074 46.126 1 47.54 65 ARG B O 1
ATOM 3455 N N . PHE B 1 39 ? 45.076 239.969 46.303 1 45.36 66 PHE B N 1
ATOM 3456 C CA . PHE B 1 39 ? 45.011 240.255 44.877 1 42.3 66 PHE B CA 1
ATOM 3457 C C . PHE B 1 39 ? 46.321 239.876 44.205 1 44.17 66 PHE B C 1
ATOM 3458 O O . PHE B 1 39 ? 47.412 240.081 44.752 1 47.08 66 PHE B O 1
ATOM 3466 N N . VAL B 1 40 ? 46.201 239.27 43.032 1 46.06 67 VAL B N 1
ATOM 3467 C CA . VAL B 1 40 ? 47.338 238.877 42.217 1 42.97 67 VAL B CA 1
ATOM 3468 C C . VAL B 1 40 ? 47.272 239.674 40.91 1 46.53 67 VAL B C 1
ATOM 3469 O O . VAL B 1 40 ? 46.234 239.647 40.239 1 44.47 67 VAL B O 1
ATOM 3473 N N . PRO B 1 41 ? 48.33 240.391 40.543 1 42.81 68 PRO B N 1
ATOM 3474 C CA . PRO B 1 41 ? 48.279 241.202 39.327 1 44.27 68 PRO B CA 1
ATOM 3475 C C . PRO B 1 41 ? 48.256 240.328 38.076 1 44.79 68 PRO B C 1
ATOM 3476 O O . PRO B 1 41 ? 49.148 239.495 37.854 1 43.41 68 PRO B O 1
ATOM 3480 N N . TYR B 1 42 ? 47.212 240.523 37.264 1 42.49 69 TYR B N 1
ATOM 3481 C CA . TYR B 1 42 ? 47.128 239.981 35.91 1 45.25 69 TYR B CA 1
ATOM 3482 C C . TYR B 1 42 ? 47.469 241.115 34.935 1 41.55 69 TYR B C 1
ATOM 3483 O O . TYR B 1 42 ? 46.649 242.006 34.687 1 41.58 69 TYR B O 1
ATOM 3492 N N . PHE B 1 43 ? 48.698 241.092 34.414 1 40.09 70 PHE B N 1
ATOM 3493 C CA . PHE B 1 43 ? 49.141 241.979 33.351 1 41.36 70 PHE B CA 1
ATOM 3494 C C . PHE B 1 43 ? 48.695 241.485 31.978 1 40.81 70 PHE B C 1
ATOM 3495 O O . PHE B 1 43 ? 48.792 240.298 31.642 1 40.63 70 PHE B O 1
ATOM 3503 N N . GLY B 1 44 ? 48.273 242.419 31.153 1 41.04 71 GLY B N 1
ATOM 3504 C CA . GLY B 1 44 ? 47.938 242.085 29.785 1 43.16 71 GLY B CA 1
ATOM 3505 C C . GLY B 1 44 ? 47.362 243.299 29.09 1 46.09 71 GLY B C 1
ATOM 3506 O O . GLY B 1 44 ? 47.739 244.439 29.414 1 40.76 71 GLY B O 1
ATOM 3507 N N . SER B 1 45 ? 46.431 243.078 28.156 1 47.19 72 SER B N 1
ATOM 3508 C CA . SER B 1 45 ? 45.83 244.208 27.464 1 47.47 72 SER B CA 1
ATOM 3509 C C . SER B 1 45 ? 44.398 243.753 27.299 1 43.29 72 SER B C 1
ATOM 3510 O O . SER B 1 45 ? 43.918 242.945 28.1 1 44.05 72 SER B O 1
ATOM 3513 N N . SER B 1 46 ? 43.708 244.295 26.294 1 43.44 73 SER B N 1
ATOM 3514 C CA . SER B 1 46 ? 42.272 244.331 26.17 1 45.44 73 SER B CA 1
ATOM 3515 C C . SER B 1 46 ? 41.627 242.964 26.266 1 44.73 73 SER B C 1
ATOM 3516 O O . SER B 1 46 ? 40.398 242.903 26.217 1 39.79 73 SER B O 1
ATOM 3519 N N . GLU B 1 47 ? 42.441 241.886 26.366 1 40.73 74 GLU B N 1
ATOM 3520 C CA . GLU B 1 47 ? 41.875 240.56 26.611 1 43.48 74 GLU B CA 1
ATOM 3521 C C . GLU B 1 47 ? 40.972 240.561 27.855 1 44.69 74 GLU B C 1
ATOM 3522 O O . GLU B 1 47 ? 39.929 239.883 27.882 1 44.54 74 GLU B O 1
ATOM 3528 N N . TRP B 1 48 ? 41.354 241.315 28.893 1 42.52 75 TRP B N 1
ATOM 3529 C CA . TRP B 1 48 ? 40.602 241.313 30.143 1 41.23 75 TRP B CA 1
ATOM 3530 C C . TRP B 1 48 ? 39.21 241.917 29.987 1 41.79 75 TRP B C 1
ATOM 3531 O O . TRP B 1 48 ? 38.298 241.519 30.713 1 42.94 75 TRP B O 1
ATOM 3542 N N . LEU B 1 49 ? 39.012 242.858 29.062 1 39.94 76 LEU B N 1
ATOM 3543 C CA . LEU B 1 49 ? 37.697 243.485 28.932 1 42.57 76 LEU B CA 1
ATOM 3544 C C . LEU B 1 49 ? 36.645 242.539 28.364 1 41.12 76 LEU B C 1
ATOM 3545 O O . LEU B 1 49 ? 35.469 242.927 28.276 1 39.04 76 LEU B O 1
ATOM 3550 N N . ARG B 1 50 ? 37.044 241.338 27.94 1 39.66 77 ARG B N 1
ATOM 3551 C CA . ARG B 1 50 ? 36.145 240.406 27.258 1 47.02 77 ARG B CA 1
ATOM 3552 C C . ARG B 1 50 ? 35.455 239.552 28.317 1 47.07 77 ARG B C 1
ATOM 3553 O O . ARG B 1 50 ? 35.781 238.381 28.558 1 47.91 77 ARG B O 1
ATOM 3561 N N . PHE B 1 51 ? 34.486 240.169 28.972 1 44.01 78 PHE B N 1
ATOM 3562 C CA . PHE B 1 51 ? 33.739 239.456 29.986 1 48.92 78 PHE B CA 1
ATOM 3563 C C . PHE B 1 51 ? 32.789 238.443 29.352 1 48.85 78 PHE B C 1
ATOM 3564 O O . PHE B 1 51 ? 32.195 238.685 28.296 1 49.04 78 PHE B O 1
ATOM 3572 N N . ASP B 1 52 ? 32.72 237.276 29.979 1 49.79 79 ASP B N 1
ATOM 3573 C CA . ASP B 1 52 ? 31.639 236.32 29.84 1 54.84 79 ASP B CA 1
ATOM 3574 C C . ASP B 1 52 ? 31.559 235.558 31.169 1 56.01 79 ASP B C 1
ATOM 3575 O O . ASP B 1 52 ? 32.25 235.896 32.133 1 56.4 79 ASP B O 1
ATOM 3580 N N . ALA B 1 53 ? 30.741 234.509 31.224 1 55.27 80 ALA B N 1
ATOM 3581 C CA . ALA B 1 53 ? 30.593 233.748 32.462 1 52.78 80 ALA B CA 1
ATOM 3582 C C . ALA B 1 53 ? 31.852 232.997 32.883 1 50.44 80 ALA B C 1
ATOM 3583 O O . ALA B 1 53 ? 31.885 232.461 33.995 1 51.98 80 ALA B O 1
ATOM 3585 N N . LEU B 1 54 ? 32.876 232.918 32.039 1 49.3 81 LEU B N 1
ATOM 3586 C CA . LEU B 1 54 ? 34.052 232.116 32.361 1 49.25 81 LEU B CA 1
ATOM 3587 C C . LEU B 1 54 ? 35.294 232.962 32.58 1 51.28 81 LEU B C 1
ATOM 3588 O O . LEU B 1 54 ? 36.386 232.419 32.805 1 47.51 81 LEU B O 1
ATOM 3593 N N . HIS B 1 55 ? 35.139 234.275 32.518 1 50.78 82 HIS B N 1
ATOM 3594 C CA . HIS B 1 55 ? 36.218 235.212 32.767 1 46.38 82 HIS B CA 1
ATOM 3595 C C . HIS B 1 55 ? 36.797 234.986 34.163 1 46.25 82 HIS B C 1
ATOM 3596 O O . HIS B 1 55 ? 36.05 234.685 35.1 1 48.37 82 HIS B O 1
ATOM 3603 N N . PRO B 1 56 ? 38.106 235.127 34.344 1 42.74 83 PRO B N 1
ATOM 3604 C CA . PRO B 1 56 ? 38.706 234.75 35.634 1 44.94 83 PRO B CA 1
ATOM 3605 C C . PRO B 1 56 ? 38.132 235.501 36.811 1 44.72 83 PRO B C 1
ATOM 3606 O O . PRO B 1 56 ? 38.082 234.948 37.92 1 40.6 83 PRO B O 1
ATOM 3610 N N . ALA B 1 57 ? 37.716 236.755 36.597 1 44.5 84 ALA B N 1
ATOM 3611 C CA . ALA B 1 57 ? 36.924 237.481 37.582 1 44.71 84 ALA B CA 1
ATOM 3612 C C . ALA B 1 57 ? 35.754 236.633 38.092 1 52.98 84 ALA B C 1
ATOM 3613 O O . ALA B 1 57 ? 35.588 236.434 39.31 1 53.85 84 ALA B O 1
ATOM 3615 N N . VAL B 1 58 ? 34.937 236.11 37.168 1 48.59 85 VAL B N 1
ATOM 3616 C CA . VAL B 1 58 ? 33.725 235.414 37.583 1 48.25 85 VAL B CA 1
ATOM 3617 C C . VAL B 1 58 ? 34.073 234.131 38.327 1 51.17 85 VAL B C 1
ATOM 3618 O O . VAL B 1 58 ? 33.497 233.84 39.374 1 59.15 85 VAL B O 1
ATOM 3622 N N . LEU B 1 59 ? 35.032 233.357 37.833 1 52.54 86 LEU B N 1
ATOM 3623 C CA . LEU B 1 59 ? 35.385 232.124 38.53 1 51.56 86 LEU B CA 1
ATOM 3624 C C . LEU B 1 59 ? 35.921 232.429 39.92 1 54.31 86 LEU B C 1
ATOM 3625 O O . LEU B 1 59 ? 35.434 231.877 40.911 1 63.69 86 LEU B O 1
ATOM 3630 N N . ALA B 1 60 ? 36.899 233.34 40.016 1 54.65 87 ALA B N 1
ATOM 3631 C CA . ALA B 1 60 ? 37.521 233.662 41.304 1 55.54 87 ALA B CA 1
ATOM 3632 C C . ALA B 1 60 ? 36.492 234.133 42.323 1 55.36 87 ALA B C 1
ATOM 3633 O O . ALA B 1 60 ? 36.574 233.788 43.511 1 55.07 87 ALA B O 1
ATOM 3635 N N . GLU B 1 61 ? 35.508 234.917 41.885 1 55.44 88 GLU B N 1
ATOM 3636 C CA . GLU B 1 61 ? 34.469 235.305 42.824 1 58.65 88 GLU B CA 1
ATOM 3637 C C . GLU B 1 61 ? 33.609 234.103 43.185 1 63.97 88 GLU B C 1
ATOM 3638 O O . GLU B 1 61 ? 33.407 233.804 44.373 1 66.77 88 GLU B O 1
ATOM 3644 N N . LYS B 1 62 ? 33.139 233.371 42.168 1 62.98 89 LYS B N 1
ATOM 3645 C CA . LYS B 1 62 ? 32.171 232.301 42.388 1 63.35 89 LYS B CA 1
ATOM 3646 C C . LYS B 1 62 ? 32.694 231.297 43.39 1 59.41 89 LYS B C 1
ATOM 3647 O O . LYS B 1 62 ? 32.135 231.134 44.475 1 59.33 89 LYS B O 1
ATOM 3653 N N . TYR B 1 63 ? 33.791 230.641 43.057 1 55.9 90 TYR B N 1
ATOM 3654 C CA . TYR B 1 63 ? 34.287 229.571 43.904 1 60.61 90 TYR B CA 1
ATOM 3655 C C . TYR B 1 63 ? 35.204 230.105 45.005 1 61.01 90 TYR B C 1
ATOM 3656 O O . TYR B 1 63 ? 36.054 229.362 45.507 1 54.84 90 TYR B O 1
ATOM 3665 N N . ASP B 1 64 ? 35.005 231.381 45.392 1 61.08 91 ASP B N 1
ATOM 3666 C CA . ASP B 1 64 ? 35.709 232.065 46.478 1 59.31 91 ASP B CA 1
ATOM 3667 C C . ASP B 1 64 ? 37.139 231.612 46.714 1 56.65 91 ASP B C 1
ATOM 3668 O O . ASP B 1 64 ? 37.449 231.029 47.756 1 60.19 91 ASP B O 1
ATOM 3673 N N . ARG B 1 65 ? 38.005 231.834 45.74 1 52.36 92 ARG B N 1
ATOM 3674 C CA . ARG B 1 65 ? 39.316 231.21 45.746 1 57.93 92 ARG B CA 1
ATOM 3675 C C . ARG B 1 65 ? 40.243 231.982 46.668 1 60.24 92 ARG B C 1
ATOM 3676 O O . ARG B 1 65 ? 39.888 233.048 47.181 1 61.28 92 ARG B O 1
ATOM 3684 N N . ASN B 1 66 ? 41.458 231.454 46.856 1 52.68 93 ASN B N 1
ATOM 3685 C CA . ASN B 1 66 ? 42.395 232.11 47.754 1 49.6 93 ASN B CA 1
ATOM 3686 C C . ASN B 1 66 ? 43.052 233.336 47.137 1 57.2 93 ASN B C 1
ATOM 3687 O O . ASN B 1 66 ? 44.087 233.794 47.654 1 62.09 93 ASN B O 1
ATOM 3692 N N . TYR B 1 67 ? 42.507 233.844 46.034 1 48.81 94 TYR B N 1
ATOM 3693 C CA . TYR B 1 67 ? 43.025 235.024 45.367 1 48.92 94 TYR B CA 1
ATOM 3694 C C . TYR B 1 67 ? 41.856 235.667 44.653 1 49.29 94 TYR B C 1
ATOM 3695 O O . TYR B 1 67 ? 40.777 235.081 44.544 1 49.07 94 TYR B O 1
ATOM 3704 N N . ARG B 1 68 ? 42.072 236.91 44.215 1 48.86 95 ARG B N 1
ATOM 3705 C CA . ARG B 1 68 ? 41.292 237.618 43.208 1 44.73 95 ARG B CA 1
ATOM 3706 C C . ARG B 1 68 ? 42.292 238.226 42.247 1 45.88 95 ARG B C 1
ATOM 3707 O O . ARG B 1 68 ? 43.351 238.705 42.674 1 48.05 95 ARG B O 1
ATOM 3715 N N . PRO B 1 69 ? 41.984 238.219 40.952 1 47.83 96 PRO B N 1
ATOM 3716 C CA . PRO B 1 69 ? 42.877 238.843 39.977 1 42.53 96 PRO B CA 1
ATOM 3717 C C . PRO B 1 69 ? 42.628 240.344 39.93 1 40.09 96 PRO B C 1
ATOM 3718 O O . PRO B 1 69 ? 41.482 240.795 39.844 1 44.51 96 PRO B O 1
ATOM 3722 N N . TYR B 1 70 ? 43.701 241.117 40.019 1 43.51 97 TYR B N 1
ATOM 3723 C CA . TYR B 1 70 ? 43.649 242.55 39.742 1 45.28 97 TYR B CA 1
ATOM 3724 C C . TYR B 1 70 ? 44.194 242.776 38.336 1 41.48 97 TYR B C 1
ATOM 3725 O O . TYR B 1 70 ? 45.38 242.556 38.086 1 41.62 97 TYR B O 1
ATOM 3734 N N . PHE B 1 71 ? 43.326 243.176 37.415 1 39.59 98 PHE B N 1
ATOM 3735 C CA . PHE B 1 71 ? 43.68 243.255 36.004 1 38.97 98 PHE B CA 1
ATOM 3736 C C . PHE B 1 71 ? 44.327 244.599 35.705 1 38.95 98 PHE B C 1
ATOM 3737 O O . PHE B 1 71 ? 43.691 245.646 35.874 1 41.46 98 PHE B O 1
ATOM 3745 N N . ILE B 1 72 ? 45.588 244.557 35.272 1 36.37 99 ILE B N 1
ATOM 3746 C CA . ILE B 1 72 ? 46.341 245.71 34.781 1 40.7 99 ILE B CA 1
ATOM 3747 C C . ILE B 1 72 ? 46.482 245.565 33.262 1 46 99 ILE B C 1
ATOM 3748 O O . ILE B 1 72 ? 47.21 244.687 32.767 1 44.52 99 ILE B O 1
ATOM 3753 N N . GLY B 1 73 ? 45.804 246.439 32.52 1 39.42 100 GLY B N 1
ATOM 3754 C CA . GLY B 1 73 ? 45.811 246.328 31.079 1 41.63 100 GLY B CA 1
ATOM 3755 C C . GLY B 1 73 ? 44.728 247.123 30.374 1 48.71 100 GLY B C 1
ATOM 3756 O O . GLY B 1 73 ? 43.742 247.58 30.977 1 45.75 100 GLY B O 1
ATOM 3757 N N . GLN B 1 74 ? 44.927 247.279 29.071 1 43.23 101 GLN B N 1
ATOM 3758 C CA . GLN B 1 74 ? 44.078 248.071 28.2 1 44.19 101 GLN B CA 1
ATOM 3759 C C . GLN B 1 74 ? 44.582 247.858 26.767 1 48.72 101 GLN B C 1
ATOM 3760 O O . GLN B 1 74 ? 45.612 247.211 26.537 1 48.09 101 GLN B O 1
ATOM 3766 N N . ARG B 1 75 ? 43.83 248.374 25.799 1 48.99 102 ARG B N 1
ATOM 3767 C CA . ARG B 1 75 ? 44.327 248.334 24.436 1 47.7 102 ARG B CA 1
ATOM 3768 C C . ARG B 1 75 ? 45.61 249.145 24.331 1 46.26 102 ARG B C 1
ATOM 3769 O O . ARG B 1 75 ? 45.621 250.339 24.647 1 43.23 102 ARG B O 1
ATOM 3777 N N . GLY B 1 76 ? 46.692 248.494 23.887 1 44.9 103 GLY B N 1
ATOM 3778 C CA . GLY B 1 76 ? 47.932 249.177 23.536 1 43.07 103 GLY B CA 1
ATOM 3779 C C . GLY B 1 76 ? 48.96 249.26 24.641 1 45.66 103 GLY B C 1
ATOM 3780 O O . GLY B 1 76 ? 49.994 249.927 24.466 1 47.32 103 GLY B O 1
ATOM 3781 N N . SER B 1 77 ? 48.698 248.615 25.775 1 40.35 104 SER B N 1
ATOM 3782 C CA . SER B 1 77 ? 49.589 248.62 26.929 1 41.81 104 SER B CA 1
ATOM 3783 C C . SER B 1 77 ? 50.606 247.478 26.789 1 44.6 104 SER B C 1
ATOM 3784 O O . SER B 1 77 ? 50.642 246.515 27.567 1 42.01 104 SER B O 1
ATOM 3787 N N . ALA B 1 78 ? 51.452 247.62 25.758 1 42.57 105 ALA B N 1
ATOM 3788 C CA . ALA B 1 78 ? 52.607 246.757 25.515 1 46.82 105 ALA B CA 1
ATOM 3789 C C . ALA B 1 78 ? 53.631 246.845 26.66 1 45.69 105 ALA B C 1
ATOM 3790 O O . ALA B 1 78 ? 53.512 247.66 27.59 1 43.11 105 ALA B O 1
ATOM 3792 N N . SER B 1 79 ? 54.687 246.017 26.551 1 41.34 106 SER B N 1
ATOM 3793 C CA . SER B 1 79 ? 55.616 245.805 27.665 1 42.42 106 SER B CA 1
ATOM 3794 C C . SER B 1 79 ? 56.277 247.094 28.145 1 50.22 106 SER B C 1
ATOM 3795 O O . SER B 1 79 ? 56.487 247.246 29.348 1 41.85 106 SER B O 1
ATOM 3798 N N . LEU B 1 80 ? 56.67 248.007 27.243 1 50.72 107 LEU B N 1
ATOM 3799 C CA . LEU B 1 80 ? 57.281 249.248 27.721 1 41.14 107 LEU B CA 1
ATOM 3800 C C . LEU B 1 80 ? 56.355 249.954 28.704 1 42.19 107 LEU B C 1
ATOM 3801 O O . LEU B 1 80 ? 56.782 250.349 29.804 1 44.33 107 LEU B O 1
ATOM 3806 N N . ASN B 1 81 ? 55.075 250.099 28.325 1 39.25 108 ASN B N 1
ATOM 3807 C CA . ASN B 1 81 ? 54.079 250.646 29.243 1 40.99 108 ASN B CA 1
ATOM 3808 C C . ASN B 1 81 ? 53.89 249.74 30.446 1 44.82 108 ASN B C 1
ATOM 3809 O O . ASN B 1 81 ? 53.669 250.217 31.568 1 41.74 108 ASN B O 1
ATOM 3814 N N . GLN B 1 82 ? 53.968 248.429 30.236 1 42.06 109 GLN B N 1
ATOM 3815 C CA . GLN B 1 82 ? 53.811 247.535 31.369 1 41.97 109 GLN B CA 1
ATOM 3816 C C . GLN B 1 82 ? 54.889 247.805 32.398 1 44.87 109 GLN B C 1
ATOM 3817 O O . GLN B 1 82 ? 54.591 247.985 33.581 1 49.79 109 GLN B O 1
ATOM 3823 N N . TYR B 1 83 ? 56.138 247.928 31.934 1 46.69 110 TYR B N 1
ATOM 3824 C CA . TYR B 1 83 ? 57.313 248.08 32.788 1 44.96 110 TYR B CA 1
ATOM 3825 C C . TYR B 1 83 ? 57.278 249.407 33.509 1 43.21 110 TYR B C 1
ATOM 3826 O O . TYR B 1 83 ? 57.482 249.47 34.732 1 47.45 110 TYR B O 1
ATOM 3835 N N . LEU B 1 84 ? 57.015 250.479 32.763 1 37.92 111 LEU B N 1
ATOM 3836 C CA . LEU B 1 84 ? 56.88 251.78 33.399 1 44.47 111 LEU B CA 1
ATOM 3837 C C . LEU B 1 84 ? 55.777 251.745 34.465 1 47.83 111 LEU B C 1
ATOM 3838 O O . LEU B 1 84 ? 55.981 252.192 35.605 1 48.61 111 LEU B O 1
ATOM 3843 N N . GLY B 1 85 ? 54.632 251.141 34.148 1 41.23 112 GLY B N 1
ATOM 3844 C CA . GLY B 1 85 ? 53.612 250.977 35.169 1 48.44 112 GLY B CA 1
ATOM 3845 C C . GLY B 1 85 ? 54.115 250.234 36.396 1 47.05 112 GLY B C 1
ATOM 3846 O O . GLY B 1 85 ? 53.725 250.557 37.525 1 47.37 112 GLY B O 1
ATOM 3847 N N . MET B 1 86 ? 54.975 249.213 36.187 1 44.63 113 MET B N 1
ATOM 3848 C CA . MET B 1 86 ? 55.472 248.391 37.296 1 45.67 113 MET B CA 1
ATOM 3849 C C . MET B 1 86 ? 56.358 249.214 38.21 1 51.16 113 MET B C 1
ATOM 3850 O O . MET B 1 86 ? 56.408 248.972 39.428 1 49.32 113 MET B O 1
ATOM 3855 N N . GLN B 1 87 ? 57.031 250.214 37.639 1 47.5 114 GLN B N 1
ATOM 3856 C CA . GLN B 1 87 ? 57.803 251.129 38.471 1 48.9 114 GLN B CA 1
ATOM 3857 C C . GLN B 1 87 ? 56.986 251.743 39.604 1 50.34 114 GLN B C 1
ATOM 3858 O O . GLN B 1 87 ? 57.565 252.235 40.574 1 58.46 114 GLN B O 1
ATOM 3864 N N . GLN B 1 88 ? 55.666 251.714 39.521 1 49.77 115 GLN B N 1
ATOM 3865 C CA . GLN B 1 88 ? 54.821 252.281 40.555 1 45.76 115 GLN B CA 1
ATOM 3866 C C . GLN B 1 88 ? 54.535 251.308 41.69 1 46.5 115 GLN B C 1
ATOM 3867 O O . GLN B 1 88 ? 54.029 251.734 42.735 1 45.97 115 GLN B O 1
ATOM 3873 N N . MET B 1 89 ? 54.841 250.023 41.514 1 47.19 116 MET B N 1
ATOM 3874 C CA . MET B 1 89 ? 54.39 248.984 42.438 1 49.52 116 MET B CA 1
ATOM 3875 C C . MET B 1 89 ? 55.49 247.953 42.663 1 51.72 116 MET B C 1
ATOM 3876 O O . MET B 1 89 ? 55.229 246.754 42.835 1 46.38 116 MET B O 1
ATOM 3881 N N . LEU B 1 90 ? 56.737 248.427 42.675 1 50.55 117 LEU B N 1
ATOM 3882 C CA . LEU B 1 90 ? 57.895 247.57 42.919 1 47.91 117 LEU B CA 1
ATOM 3883 C C . LEU B 1 90 ? 57.79 246.691 44.167 1 51.1 117 LEU B C 1
ATOM 3884 O O . LEU B 1 90 ? 58.159 245.505 44.091 1 45.66 117 LEU B O 1
ATOM 3889 N N . PRO B 1 91 ? 57.36 247.195 45.334 1 52.32 118 PRO B N 1
ATOM 3890 C CA . PRO B 1 91 ? 57.18 246.291 46.49 1 49.42 118 PRO B CA 1
ATOM 3891 C C . PRO B 1 91 ? 56.28 245.1 46.206 1 50.14 118 PRO B C 1
ATOM 3892 O O . PRO B 1 91 ? 56.613 243.967 46.581 1 51.76 118 PRO B O 1
ATOM 3896 N N . GLU B 1 92 ? 55.147 245.325 45.542 1 47.65 119 GLU B N 1
ATOM 3897 C CA . GLU B 1 92 ? 54.155 244.281 45.322 1 49.79 119 GLU B CA 1
ATOM 3898 C C . GLU B 1 92 ? 54.564 243.286 44.251 1 50.27 119 GLU B C 1
ATOM 3899 O O . GLU B 1 92 ? 53.712 242.502 43.816 1 49.55 119 GLU B O 1
ATOM 3905 N N . LEU B 1 93 ? 55.825 243.331 43.798 1 51.21 120 LEU B N 1
ATOM 3906 C CA . LEU B 1 93 ? 56.413 242.307 42.931 1 56.19 120 LEU B CA 1
ATOM 3907 C C . LEU B 1 93 ? 57.528 241.518 43.605 1 58.34 120 LEU B C 1
ATOM 3908 O O . LEU B 1 93 ? 57.856 240.423 43.129 1 54.87 120 LEU B O 1
ATOM 3913 N N . GLN B 1 94 ? 58.126 242.057 44.678 1 59.06 121 GLN B N 1
ATOM 3914 C CA . GLN B 1 94 ? 59.116 241.316 45.44 1 51.98 121 GLN B CA 1
ATOM 3915 C C . GLN B 1 94 ? 58.499 240.008 45.885 1 54.56 121 GLN B C 1
ATOM 3916 O O . GLN B 1 94 ? 57.48 239.987 46.574 1 52.64 121 GLN B O 1
ATOM 3922 N N . ASN B 1 95 ? 59.084 238.915 45.421 1 58.29 122 ASN B N 1
ATOM 3923 C CA . ASN B 1 95 ? 58.681 237.557 45.811 1 57.83 122 ASN B CA 1
ATOM 3924 C C . ASN B 1 95 ? 57.16 237.392 45.803 1 60.01 122 ASN B C 1
ATOM 3925 O O . ASN B 1 95 ? 56.573 236.739 46.67 1 65.74 122 ASN B O 1
ATOM 3930 N N . GLY B 1 96 ? 56.494 237.989 44.818 1 60.39 123 GLY B N 1
ATOM 3931 C CA . GLY B 1 96 ? 55.11 237.688 44.542 1 58.52 123 GLY B CA 1
ATOM 3932 C C . GLY B 1 96 ? 54.985 236.86 43.275 1 48.3 123 GLY B C 1
ATOM 3933 O O . GLY B 1 96 ? 55.961 236.562 42.591 1 47.9 123 GLY B O 1
ATOM 3934 N N . THR B 1 97 ? 53.748 236.493 42.974 1 43.16 124 THR B N 1
ATOM 3935 C CA . THR B 1 97 ? 53.44 235.833 41.721 1 48.59 124 THR B CA 1
ATOM 3936 C C . THR B 1 97 ? 52.531 236.735 40.886 1 47.8 124 THR B C 1
ATOM 3937 O O . THR B 1 97 ? 51.825 237.586 41.429 1 50.06 124 THR B O 1
ATOM 3941 N N . ALA B 1 98 ? 52.563 236.561 39.561 1 45.6 125 ALA B N 1
ATOM 3942 C CA . ALA B 1 98 ? 51.815 237.427 38.654 1 40.67 125 ALA B CA 1
ATOM 3943 C C . ALA B 1 98 ? 51.558 236.692 37.341 1 47.72 125 ALA B C 1
ATOM 3944 O O . ALA B 1 98 ? 52.282 235.753 36.98 1 49.08 125 ALA B O 1
ATOM 3946 N N . VAL B 1 99 ? 50.508 237.135 36.629 1 44.26 126 VAL B N 1
ATOM 3947 C CA . VAL B 1 99 ? 50.127 236.609 35.315 1 37.5 126 VAL B CA 1
ATOM 3948 C C . VAL B 1 99 ? 50.497 237.636 34.255 1 41.7 126 VAL B C 1
ATOM 3949 O O . VAL B 1 99 ? 50.283 238.829 34.454 1 46.08 126 VAL B O 1
ATOM 3953 N N . TYR B 1 100 ? 51.043 237.196 33.13 1 40.15 127 TYR B N 1
ATOM 3954 C CA . TYR B 1 100 ? 51.557 238.142 32.142 1 37.31 127 TYR B CA 1
ATOM 3955 C C . TYR B 1 100 ? 51.238 237.61 30.76 1 41.46 127 TYR B C 1
ATOM 3956 O O . TYR B 1 100 ? 51.884 236.66 30.304 1 40.71 127 TYR B O 1
ATOM 3965 N N . VAL B 1 101 ? 50.293 238.241 30.074 1 40.8 128 VAL B N 1
ATOM 3966 C CA . VAL B 1 101 ? 49.864 237.759 28.767 1 39.8 128 VAL B CA 1
ATOM 3967 C C . VAL B 1 101 ? 50.669 238.431 27.66 1 44.73 128 VAL B C 1
ATOM 3968 O O . VAL B 1 101 ? 50.651 239.655 27.513 1 48.05 128 VAL B O 1
ATOM 3972 N N . LEU B 1 102 ? 51.345 237.626 26.846 1 46.68 129 LEU B N 1
ATOM 3973 C CA . LEU B 1 102 ? 52.109 238.114 25.694 1 45.19 129 LEU B CA 1
ATOM 3974 C C . LEU B 1 102 ? 51.272 238.019 24.419 1 48.47 129 LEU B C 1
ATOM 3975 O O . LEU B 1 102 ? 51.201 236.959 23.791 1 53.98 129 LEU B O 1
ATOM 3980 N N . SER B 1 103 ? 50.654 239.127 24.019 1 46.89 130 SER B N 1
ATOM 3981 C CA . SER B 1 103 ? 49.847 239.151 22.806 1 47 130 SER B CA 1
ATOM 3982 C C . SER B 1 103 ? 50.766 239.385 21.615 1 45.77 130 SER B C 1
ATOM 3983 O O . SER B 1 103 ? 51.311 240.496 21.473 1 38 130 SER B O 1
ATOM 3986 N N . PRO B 1 104 ? 50.941 238.402 20.721 1 48.73 131 PRO B N 1
ATOM 3987 C CA . PRO B 1 104 ? 51.789 238.608 19.535 1 45.84 131 PRO B CA 1
ATOM 3988 C C . PRO B 1 104 ? 51.454 239.857 18.74 1 42.9 131 PRO B C 1
ATOM 3989 O O . PRO B 1 104 ? 52.371 240.459 18.175 1 42.67 131 PRO B O 1
ATOM 3993 N N . GLN B 1 105 ? 50.185 240.277 18.698 1 41.72 132 GLN B N 1
ATOM 3994 C CA . GLN B 1 105 ? 49.812 241.533 18.046 1 39.38 132 GLN B CA 1
ATOM 3995 C C . GLN B 1 105 ? 50.719 242.706 18.431 1 43.79 132 GLN B C 1
ATOM 3996 O O . GLN B 1 105 ? 50.823 243.668 17.66 1 41.05 132 GLN B O 1
ATOM 4002 N N . TRP B 1 106 ? 51.338 242.684 19.634 1 46.5 133 TRP B N 1
ATOM 4003 C CA . TRP B 1 106 ? 52.173 243.818 20.055 1 41.46 133 TRP B CA 1
ATOM 4004 C C . TRP B 1 106 ? 53.47 243.868 19.282 1 41.54 133 TRP B C 1
ATOM 4005 O O . TRP B 1 106 ? 54.038 244.95 19.096 1 43.23 133 TRP B O 1
ATOM 4016 N N . PHE B 1 107 ? 53.974 242.702 18.883 1 38.21 134 PHE B N 1
ATOM 4017 C CA . PHE B 1 107 ? 55.284 242.549 18.272 1 41.92 134 PHE B CA 1
ATOM 4018 C C . PHE B 1 107 ? 55.325 242.907 16.794 1 45.05 134 PHE B C 1
ATOM 4019 O O . PHE B 1 107 ? 55.948 242.184 16.012 1 44.42 134 PHE B O 1
ATOM 4027 N N . THR B 1 108 ? 54.659 244 16.409 1 42.6 135 THR B N 1
ATOM 4028 C CA . THR B 1 108 ? 54.668 244.587 15.075 1 43.3 135 THR B CA 1
ATOM 4029 C C . THR B 1 108 ? 55.961 245.347 14.874 1 44.03 135 THR B C 1
ATOM 4030 O O . THR B 1 108 ? 56.626 245.715 15.837 1 48.25 135 THR B O 1
ATOM 4034 N N . LYS B 1 109 ? 56.309 245.618 13.613 1 46.1 136 LYS B N 1
ATOM 4035 C CA . LYS B 1 109 ? 57.58 246.302 13.381 1 47.6 136 LYS B CA 1
ATOM 4036 C C . LYS B 1 109 ? 57.536 247.734 13.895 1 49.11 136 LYS B C 1
ATOM 4037 O O . LYS B 1 109 ? 58.473 248.178 14.571 1 59.83 136 LYS B O 1
ATOM 4043 N N . LYS B 1 110 ? 56.456 248.459 13.624 1 45.45 137 LYS B N 1
ATOM 4044 C CA . LYS B 1 110 ? 56.431 249.862 14.01 1 47.72 137 LYS B CA 1
ATOM 4045 C C . LYS B 1 110 ? 55.852 250.097 15.401 1 47.54 137 LYS B C 1
ATOM 4046 O O . LYS B 1 110 ? 56.042 251.187 15.957 1 50.09 137 LYS B O 1
ATOM 4052 N N . GLY B 1 111 ? 55.168 249.103 15.978 1 44.57 138 GLY B N 1
ATOM 4053 C CA . GLY B 1 111 ? 54.601 249.236 17.303 1 41.1 138 GLY B CA 1
ATOM 4054 C C . GLY B 1 111 ? 53.376 250.141 17.376 1 42.87 138 GLY B C 1
ATOM 4055 O O . GLY B 1 111 ? 52.822 250.604 16.369 1 40.59 138 GLY B O 1
ATOM 4056 N N . TYR B 1 112 ? 52.951 250.384 18.618 1 45 139 TYR B N 1
ATOM 4057 C CA . TYR B 1 112 ? 51.805 251.239 18.878 1 40.08 139 TYR B CA 1
ATOM 4058 C C . TYR B 1 112 ? 52.194 252.712 18.787 1 48.19 139 TYR B C 1
ATOM 4059 O O . TYR B 1 112 ? 53.366 253.092 18.924 1 40.97 139 TYR B O 1
ATOM 4068 N N . ASN B 1 113 ? 51.175 253.523 18.505 1 51.64 140 ASN B N 1
ATOM 4069 C CA . ASN B 1 113 ? 51.209 254.981 18.516 1 46.6 140 ASN B CA 1
ATOM 4070 C C . ASN B 1 113 ? 51.909 255.552 19.763 1 51.22 140 ASN B C 1
ATOM 4071 O O . ASN B 1 113 ? 51.931 254.938 20.84 1 51.88 140 ASN B O 1
ATOM 4076 N N . SER B 1 114 ? 52.467 256.766 19.615 1 51.23 141 SER B N 1
ATOM 4077 C CA . SER B 1 114 ? 52.922 257.539 20.774 1 48.17 141 SER B CA 1
ATOM 4078 C C . SER B 1 114 ? 51.766 258.027 21.638 1 47.27 141 SER B C 1
ATOM 4079 O O . SER B 1 114 ? 51.933 258.2 22.85 1 46.26 141 SER B O 1
ATOM 4082 N N . ALA B 1 115 ? 50.6 258.305 21.049 1 50.41 142 ALA B N 1
ATOM 4083 C CA . ALA B 1 115 ? 49.47 258.681 21.893 1 48.98 142 ALA B CA 1
ATOM 4084 C C . ALA B 1 115 ? 48.944 257.47 22.652 1 52.48 142 ALA B C 1
ATOM 4085 O O . ALA B 1 115 ? 48.517 257.597 23.818 1 44.97 142 ALA B O 1
ATOM 4087 N N . ALA B 1 116 ? 49.006 256.286 22.027 1 52.04 143 ALA B N 1
ATOM 4088 C CA . ALA B 1 116 ? 48.795 255.044 22.763 1 48.73 143 ALA B CA 1
ATOM 4089 C C . ALA B 1 116 ? 49.711 254.983 23.973 1 51.4 143 ALA B C 1
ATOM 4090 O O . ALA B 1 116 ? 49.269 254.781 25.106 1 50.72 143 ALA B O 1
ATOM 4092 N N . PHE B 1 117 ? 51.012 255.156 23.736 1 54.22 144 PHE B N 1
ATOM 4093 C CA . PHE B 1 117 ? 51.962 255.172 24.835 1 48.26 144 PHE B CA 1
ATOM 4094 C C . PHE B 1 117 ? 51.57 256.202 25.887 1 47.13 144 PHE B C 1
ATOM 4095 O O . PHE B 1 117 ? 51.683 255.94 27.092 1 47.7 144 PHE B O 1
ATOM 4103 N N . GLN B 1 118 ? 51.1 257.382 25.463 1 47.65 145 GLN B N 1
ATOM 4104 C CA . GLN B 1 118 ? 50.839 258.411 26.461 1 47.45 145 GLN B CA 1
ATOM 4105 C C . GLN B 1 118 ? 49.607 258.096 27.284 1 47.29 145 GLN B C 1
ATOM 4106 O O . GLN B 1 118 ? 49.46 258.621 28.389 1 45.5 145 GLN B O 1
ATOM 4112 N N . GLN B 1 119 ? 48.699 257.261 26.783 1 51.63 146 GLN B N 1
ATOM 4113 C CA . GLN B 1 119 ? 47.541 257.106 27.657 1 46.28 146 GLN B CA 1
ATOM 4114 C C . GLN B 1 119 ? 47.855 256.269 28.876 1 44.56 146 GLN B C 1
ATOM 4115 O O . GLN B 1 119 ? 47.077 256.291 29.826 1 50.25 146 GLN B O 1
ATOM 4121 N N . PHE B 1 120 ? 49 255.599 28.915 1 45 147 PHE B N 1
ATOM 4122 C CA . PHE B 1 120 ? 49.422 254.883 30.108 1 44.28 147 PHE B CA 1
ATOM 4123 C C . PHE B 1 120 ? 50.615 255.495 30.844 1 47.47 147 PHE B C 1
ATOM 4124 O O . PHE B 1 120 ? 50.796 255.194 32.027 1 50.73 147 PHE B O 1
ATOM 4132 N N . PHE B 1 121 ? 51.426 256.334 30.195 1 52.17 148 PHE B N 1
ATOM 4133 C CA . PHE B 1 121 ? 52.63 256.912 30.791 1 49.64 148 PHE B CA 1
ATOM 4134 C C . PHE B 1 121 ? 52.332 258.231 31.51 1 43.65 148 PHE B C 1
ATOM 4135 O O . PHE B 1 121 ? 51.526 259.04 31.051 1 47.92 148 PHE B O 1
ATOM 4143 N N . ASN B 1 122 ? 52.998 258.459 32.633 1 48.3 149 ASN B N 1
ATOM 4144 C CA . ASN B 1 122 ? 52.755 259.682 33.391 1 50.74 149 ASN B CA 1
ATOM 4145 C C . ASN B 1 122 ? 53.971 259.959 34.263 1 49 149 ASN B C 1
ATOM 4146 O O . ASN B 1 122 ? 54.773 259.059 34.527 1 47.89 149 ASN B O 1
ATOM 4151 N N . ASN B 1 123 ? 54.092 261.199 34.743 1 51.45 150 ASN B N 1
ATOM 4152 C CA . ASN B 1 123 ? 55.382 261.577 35.318 1 50.36 150 ASN B CA 1
ATOM 4153 C C . ASN B 1 123 ? 55.727 260.751 36.55 1 52.78 150 ASN B C 1
ATOM 4154 O O . ASN B 1 123 ? 56.907 260.456 36.772 1 54.12 150 ASN B O 1
ATOM 4159 N N . ASP B 1 124 ? 54.727 260.35 37.346 1 50.67 151 ASP B N 1
ATOM 4160 C CA . ASP B 1 124 ? 54.976 259.393 38.422 1 42.9 151 ASP B CA 1
ATOM 4161 C C . ASP B 1 124 ? 55.899 258.273 37.952 1 49.23 151 ASP B C 1
ATOM 4162 O O . ASP B 1 124 ? 56.977 258.059 38.516 1 52.81 151 ASP B O 1
ATOM 4167 N N . GLN B 1 125 ? 55.5 257.568 36.895 1 48.52 152 GLN B N 1
ATOM 4168 C CA . GLN B 1 125 ? 56.309 256.474 36.379 1 46.38 152 GLN B CA 1
ATOM 4169 C C . GLN B 1 125 ? 57.709 256.939 35.99 1 46.88 152 GLN B C 1
ATOM 4170 O O . GLN B 1 125 ? 58.693 256.223 36.209 1 46.39 152 GLN B O 1
ATOM 4176 N N . LEU B 1 126 ? 57.827 258.137 35.426 1 50.14 153 LEU B N 1
ATOM 4177 C CA . LEU B 1 126 ? 59.135 258.604 34.955 1 49.62 153 LEU B CA 1
ATOM 4178 C C . LEU B 1 126 ? 60.076 258.858 36.123 1 59.34 153 LEU B C 1
ATOM 4179 O O . LEU B 1 126 ? 61.239 258.417 36.113 1 58.31 153 LEU B O 1
ATOM 4184 N N . SER B 1 127 ? 59.598 259.605 37.122 1 54.5 154 SER B N 1
ATOM 4185 C CA . SER B 1 127 ? 60.441 259.863 38.268 1 50.81 154 SER B CA 1
ATOM 4186 C C . SER B 1 127 ? 60.759 258.573 38.997 1 53.34 154 SER B C 1
ATOM 4187 O O . SER B 1 127 ? 61.886 258.408 39.473 1 57.41 154 SER B O 1
ATOM 4190 N N . SER B 1 128 ? 59.822 257.625 39.075 1 49.67 155 SER B N 1
ATOM 4191 C CA . SER B 1 128 ? 60.185 256.387 39.749 1 53.62 155 SER B CA 1
ATOM 4192 C C . SER B 1 128 ? 61.297 255.7 38.992 1 52.3 155 SER B C 1
ATOM 4193 O O . SER B 1 128 ? 62.29 255.273 39.585 1 53.34 155 SER B O 1
ATOM 4196 N N . PHE B 1 129 ? 61.191 255.652 37.668 1 54.35 156 PHE B N 1
ATOM 4197 C CA . PHE B 1 129 ? 62.248 255.012 36.9 1 56.18 156 PHE B CA 1
ATOM 4198 C C . PHE B 1 129 ? 63.591 255.691 37.157 1 58.94 156 PHE B C 1
ATOM 4199 O O . PHE B 1 129 ? 64.599 255.025 37.427 1 59.22 156 PHE B O 1
ATOM 4207 N N . LEU B 1 130 ? 63.603 257.026 37.129 1 57.48 157 LEU B N 1
ATOM 4208 C CA . LEU B 1 130 ? 64.826 257.798 37.321 1 57 157 LEU B CA 1
ATOM 4209 C C . LEU B 1 130 ? 65.353 257.756 38.749 1 59.16 157 LEU B C 1
ATOM 4210 O O . LEU B 1 130 ? 66.492 258.168 38.973 1 65.68 157 LEU B O 1
ATOM 4215 N N . SER B 1 131 ? 64.559 257.306 39.717 1 58.23 158 SER B N 1
ATOM 4216 C CA . SER B 1 131 ? 65.066 257.091 41.068 1 58.34 158 SER B CA 1
ATOM 4217 C C . SER B 1 131 ? 65.725 255.733 41.219 1 64.99 158 SER B C 1
ATOM 4218 O O . SER B 1 131 ? 66.804 255.63 41.8 1 70.48 158 SER B O 1
ATOM 4221 N N . GLN B 1 132 ? 65.1 254.676 40.711 1 70.79 159 GLN B N 1
ATOM 4222 C CA . GLN B 1 132 ? 65.693 253.338 40.742 1 73.68 159 GLN B CA 1
ATOM 4223 C C . GLN B 1 132 ? 66.848 253.322 39.743 1 75.99 159 GLN B C 1
ATOM 4224 O O . GLN B 1 132 ? 66.812 252.649 38.71 1 76.99 159 GLN B O 1
ATOM 4230 N N . ASN B 1 133 ? 67.878 254.123 40.057 1 78.39 160 ASN B N 1
ATOM 4231 C CA . ASN B 1 133 ? 68.975 254.381 39.122 1 86.96 160 ASN B CA 1
ATOM 4232 C C . ASN B 1 133 ? 70.04 253.299 39.279 1 92.13 160 ASN B C 1
ATOM 4233 O O . ASN B 1 133 ? 70.525 253.056 40.393 1 85.5 160 ASN B O 1
ATOM 4238 N N . GLN B 1 134 ? 70.364 252.614 38.178 1 88.44 161 GLN B N 1
ATOM 4239 C CA . GLN B 1 134 ? 71.472 251.671 38.208 1 86.24 161 GLN B CA 1
ATOM 4240 C C . GLN B 1 134 ? 72.473 251.887 37.092 1 80.93 161 GLN B C 1
ATOM 4241 O O . GLN B 1 134 ? 73.652 251.573 37.279 1 86.55 161 GLN B O 1
ATOM 4247 N N . THR B 1 135 ? 72.049 252.451 35.967 1 76.65 162 THR B N 1
ATOM 4248 C CA . THR B 1 135 ? 72.903 252.635 34.786 1 83.02 162 THR B CA 1
ATOM 4249 C C . THR B 1 135 ? 73.584 251.316 34.38 1 73.75 162 THR B C 1
ATOM 4250 O O . THR B 1 135 ? 74.809 251.158 34.434 1 66.67 162 THR B O 1
ATOM 4254 N N . ASP B 1 136 ? 72.735 250.353 33.983 1 69.64 163 ASP B N 1
ATOM 4255 C CA . ASP B 1 136 ? 73.063 249.077 33.364 1 58.77 163 ASP B CA 1
ATOM 4256 C C . ASP B 1 136 ? 72.54 249.091 31.917 1 60.21 163 ASP B C 1
ATOM 4257 O O . ASP B 1 136 ? 72.131 250.14 31.394 1 62.64 163 ASP B O 1
ATOM 4262 N N . ALA B 1 137 ? 72.561 247.928 31.252 1 56.44 164 ALA B N 1
ATOM 4263 C CA . ALA B 1 137 ? 71.998 247.858 29.901 1 57.13 164 ALA B CA 1
ATOM 4264 C C . ALA B 1 137 ? 70.503 248.132 29.92 1 57.73 164 ALA B C 1
ATOM 4265 O O . ALA B 1 137 ? 69.962 248.781 29.013 1 56.71 164 ALA B O 1
ATOM 4267 N N . ASN B 1 138 ? 69.835 247.657 30.969 1 56.55 165 ASN B N 1
ATOM 4268 C CA . ASN B 1 138 ? 68.389 247.76 31.076 1 54.82 165 ASN B CA 1
ATOM 4269 C C . ASN B 1 138 ? 67.924 249.211 31.123 1 52.86 165 ASN B C 1
ATOM 4270 O O . ASN B 1 138 ? 67.086 249.634 30.317 1 53.65 165 ASN B O 1
ATOM 4275 N N . SER B 1 139 ? 68.421 249.982 32.087 1 54.68 166 SER B N 1
ATOM 4276 C CA . SER B 1 139 ? 68.054 251.392 32.118 1 58.33 166 SER B CA 1
ATOM 4277 C C . SER B 1 139 ? 68.437 252.095 30.815 1 54.05 166 SER B C 1
ATOM 4278 O O . SER B 1 139 ? 67.71 252.98 30.348 1 55.08 166 SER B O 1
ATOM 4281 N N . GLN B 1 140 ? 69.568 251.72 30.212 1 49.47 167 GLN B N 1
ATOM 4282 C CA . GLN B 1 140 ? 69.975 252.366 28.967 1 59.59 167 GLN B CA 1
ATOM 4283 C C . GLN B 1 140 ? 68.91 252.188 27.891 1 55.57 167 GLN B C 1
ATOM 4284 O O . GLN B 1 140 ? 68.515 253.151 27.216 1 54.65 167 GLN B O 1
ATOM 4290 N N . TYR B 1 141 ? 68.414 250.956 27.746 1 55.11 168 TYR B N 1
ATOM 4291 C CA . TYR B 1 141 ? 67.417 250.67 26.722 1 50.62 168 TYR B CA 1
ATOM 4292 C C . TYR B 1 141 ? 66.085 251.35 27.046 1 52.86 168 TYR B C 1
ATOM 4293 O O . TYR B 1 141 ? 65.406 251.863 26.143 1 47.5 168 TYR B O 1
ATOM 4302 N N . ALA B 1 142 ? 65.717 251.401 28.337 1 52.08 169 ALA B N 1
ATOM 4303 C CA . ALA B 1 142 ? 64.465 252.04 28.746 1 44.72 169 ALA B CA 1
ATOM 4304 C C . ALA B 1 142 ? 64.468 253.538 28.459 1 48.85 169 ALA B C 1
ATOM 4305 O O . ALA B 1 142 ? 63.5 254.089 27.929 1 46.15 169 ALA B O 1
ATOM 4307 N N . ALA B 1 143 ? 65.541 254.223 28.84 1 51 170 ALA B N 1
ATOM 4308 C CA . ALA B 1 143 ? 65.652 255.647 28.547 1 50.91 170 ALA B CA 1
ATOM 4309 C C . ALA B 1 143 ? 65.671 255.899 27.035 1 52.68 170 ALA B C 1
ATOM 4310 O O . ALA B 1 143 ? 64.997 256.825 26.534 1 51.05 170 ALA B O 1
ATOM 4312 N N . LYS B 1 144 ? 66.432 255.077 26.29 1 53.52 171 LYS B N 1
ATOM 4313 C CA . LYS B 1 144 ? 66.406 255.152 24.833 1 51.51 171 LYS B CA 1
ATOM 4314 C C . LYS B 1 144 ? 64.971 255.091 24.307 1 49.58 171 LYS B C 1
ATOM 4315 O O . LYS B 1 144 ? 64.519 255.997 23.593 1 47.23 171 LYS B O 1
ATOM 4321 N N . ARG B 1 145 ? 64.219 254.053 24.702 1 50.16 172 ARG B N 1
ATOM 4322 C CA . ARG B 1 145 ? 62.856 253.882 24.197 1 50.95 172 ARG B CA 1
ATOM 4323 C C . ARG B 1 145 ? 61.937 255.018 24.646 1 49.33 172 ARG B C 1
ATOM 4324 O O . ARG B 1 145 ? 61.113 255.491 23.855 1 48.91 172 ARG B O 1
ATOM 4332 N N . ILE B 1 146 ? 62.035 255.468 25.901 1 45.47 173 ILE B N 1
ATOM 4333 C CA . ILE B 1 146 ? 61.15 256.557 26.319 1 47.9 173 ILE B CA 1
ATOM 4334 C C . ILE B 1 146 ? 61.404 257.781 25.465 1 51.35 173 ILE B C 1
ATOM 4335 O O . ILE B 1 146 ? 60.464 258.485 25.067 1 51.61 173 ILE B O 1
ATOM 4340 N N . LEU B 1 147 ? 62.68 258.057 25.163 1 55.89 174 LEU B N 1
ATOM 4341 C CA . LEU B 1 147 ? 62.965 259.227 24.345 1 51.48 174 LEU B CA 1
ATOM 4342 C C . LEU B 1 147 ? 62.443 259.021 22.926 1 51.23 174 LEU B C 1
ATOM 4343 O O . LEU B 1 147 ? 61.905 259.957 22.322 1 52.23 174 LEU B O 1
ATOM 4348 N N . GLU B 1 148 ? 62.499 257.784 22.424 1 46.98 175 GLU B N 1
ATOM 4349 C CA . GLU B 1 148 ? 61.927 257.495 21.108 1 51.03 175 GLU B CA 1
ATOM 4350 C C . GLU B 1 148 ? 60.437 257.795 21.07 1 52.04 175 GLU B C 1
ATOM 4351 O O . GLU B 1 148 ? 59.934 258.335 20.081 1 58.32 175 GLU B O 1
ATOM 4357 N N . MET B 1 149 ? 59.711 257.447 22.128 1 49.88 176 MET B N 1
ATOM 4358 C CA . MET B 1 149 ? 58.267 257.645 22.102 1 45.93 176 MET B CA 1
ATOM 4359 C C . MET B 1 149 ? 57.886 259.079 22.436 1 48.95 176 MET B C 1
ATOM 4360 O O . MET B 1 149 ? 56.903 259.598 21.896 1 54.39 176 MET B O 1
ATOM 4365 N N . LYS B 1 150 ? 58.65 259.731 23.31 1 50.1 177 LYS B N 1
ATOM 4366 C CA . LYS B 1 150 ? 58.263 261.012 23.912 1 53.55 177 LYS B CA 1
ATOM 4367 C C . LYS B 1 150 ? 59.483 261.919 23.935 1 55.4 177 LYS B C 1
ATOM 4368 O O . LYS B 1 150 ? 60.107 262.125 24.973 1 57.85 177 LYS B O 1
ATOM 4374 N N . PRO B 1 151 ? 59.872 262.46 22.788 1 58.29 178 PRO B N 1
ATOM 4375 C CA . PRO B 1 151 ? 61.077 263.316 22.759 1 57.88 178 PRO B CA 1
ATOM 4376 C C . PRO B 1 151 ? 60.936 264.641 23.508 1 60.6 178 PRO B C 1
ATOM 4377 O O . PRO B 1 151 ? 61.948 265.198 23.971 1 61.01 178 PRO B O 1
ATOM 4381 N N . GLU B 1 152 ? 59.72 265.178 23.627 1 62.66 179 GLU B N 1
ATOM 4382 C CA . GLU B 1 152 ? 59.504 266.457 24.312 1 69.24 179 GLU B CA 1
ATOM 4383 C C . GLU B 1 152 ? 59.047 266.126 25.735 1 64.11 179 GLU B C 1
ATOM 4384 O O . GLU B 1 152 ? 57.872 266.197 26.09 1 65.38 179 GLU B O 1
ATOM 4390 N N . ILE B 1 153 ? 60.016 265.754 26.558 1 59.88 180 ILE B N 1
ATOM 4391 C CA . ILE B 1 153 ? 59.785 265.126 27.85 1 61 180 ILE B CA 1
ATOM 4392 C C . ILE B 1 153 ? 60.362 265.998 28.959 1 62.54 180 ILE B C 1
ATOM 4393 O O . ILE B 1 153 ? 61.463 266.542 28.842 1 68.39 180 ILE B O 1
ATOM 4398 N N . THR B 1 154 ? 59.625 266.124 30.054 1 61.64 181 THR B N 1
ATOM 4399 C CA . THR B 1 154 ? 60.247 266.686 31.245 1 65.82 181 THR B CA 1
ATOM 4400 C C . THR B 1 154 ? 61.434 265.818 31.67 1 70.64 181 THR B C 1
ATOM 4401 O O . THR B 1 154 ? 61.493 264.615 31.396 1 63.34 181 THR B O 1
ATOM 4405 N N . MET B 1 155 ? 62.401 266.456 32.335 1 70.88 182 MET B N 1
ATOM 4406 C CA . MET B 1 155 ? 63.613 265.772 32.78 1 65.24 182 MET B CA 1
ATOM 4407 C C . MET B 1 155 ? 64.359 265.159 31.596 1 63.02 182 MET B C 1
ATOM 4408 O O . MET B 1 155 ? 64.821 264.012 31.657 1 61.4 182 MET B O 1
ATOM 4413 N N . LYS B 1 156 ? 64.473 265.924 30.504 1 63.67 183 LYS B N 1
ATOM 4414 C CA . LYS B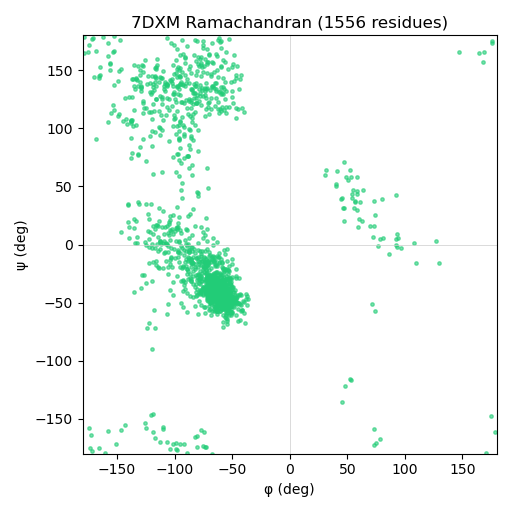 1 156 ? 65.123 265.377 29.315 1 63.72 183 LYS B CA 1
ATOM 4415 C C . LYS B 1 156 ? 66.616 265.149 29.536 1 63.75 183 LYS B C 1
ATOM 4416 O O . LYS B 1 156 ? 67.146 264.104 29.152 1 61.54 183 LYS B O 1
ATOM 4422 N N . SER B 1 157 ? 67.317 266.111 30.141 1 62.38 184 SER B N 1
ATOM 4423 C CA . SER B 1 157 ? 68.741 265.924 30.387 1 58.29 184 SER B CA 1
ATOM 4424 C C . SER B 1 157 ? 69.001 264.662 31.197 1 60.8 184 SER B C 1
ATOM 4425 O O . SER B 1 157 ? 69.925 263.896 30.889 1 65.98 184 SER B O 1
ATOM 4428 N N . GLN B 1 158 ? 68.192 264.417 32.232 1 59.42 185 GLN B N 1
ATOM 4429 C CA . GLN B 1 158 ? 68.425 263.238 33.061 1 58.2 185 GLN B CA 1
ATOM 4430 C C . GLN B 1 158 ? 68.19 261.968 32.264 1 60.38 185 GLN B C 1
ATOM 4431 O O . GLN B 1 158 ? 68.983 261.017 32.332 1 60.23 185 GLN B O 1
ATOM 4437 N N . LEU B 1 159 ? 67.115 261.952 31.479 1 59.49 186 LEU B N 1
ATOM 4438 C CA . LEU B 1 159 ? 66.834 260.804 30.627 1 62.15 186 LEU B CA 1
ATOM 4439 C C . LEU B 1 159 ? 67.959 260.557 29.633 1 60.91 186 LEU B C 1
ATOM 4440 O O . LEU B 1 159 ? 68.311 259.401 29.356 1 60.98 186 LEU B O 1
ATOM 4445 N N . SER B 1 160 ? 68.525 261.63 29.073 1 60.94 187 SER B N 1
ATOM 4446 C CA . SER B 1 160 ? 69.617 261.477 28.119 1 60.88 187 SER B CA 1
ATOM 4447 C C . SER B 1 160 ? 70.824 260.855 28.794 1 64.4 187 SER B C 1
ATOM 4448 O O . SER B 1 160 ? 71.418 259.9 28.281 1 63.29 187 SER B O 1
ATOM 4451 N N . LYS B 1 161 ? 71.185 261.382 29.964 1 63.12 188 LYS B N 1
ATOM 4452 C CA . LYS B 1 161 ? 72.239 260.773 30.763 1 61.02 188 LYS B CA 1
ATOM 4453 C C . LYS B 1 161 ? 71.98 259.283 30.963 1 61.24 188 LYS B C 1
ATOM 4454 O O . LYS B 1 161 ? 72.888 258.456 30.829 1 63.53 188 LYS B O 1
ATOM 4460 N N . VAL B 1 162 ? 70.743 258.917 31.293 1 60.59 189 VAL B N 1
ATOM 4461 C CA . VAL B 1 162 ? 70.498 257.509 31.592 1 65.73 189 VAL B CA 1
ATOM 4462 C C . VAL B 1 162 ? 70.606 256.67 30.323 1 62.45 189 VAL B C 1
ATOM 4463 O O . VAL B 1 162 ? 70.984 255.493 30.372 1 62.33 189 VAL B O 1
ATOM 4467 N N . ALA B 1 163 ? 70.305 257.26 29.17 1 58.71 190 ALA B N 1
ATOM 4468 C CA . ALA B 1 163 ? 70.382 256.504 27.928 1 58.5 190 ALA B CA 1
ATOM 4469 C C . ALA B 1 163 ? 71.821 256.357 27.427 1 62.02 190 ALA B C 1
ATOM 4470 O O . ALA B 1 163 ? 72.148 255.353 26.781 1 56.58 190 ALA B O 1
ATOM 4472 N N . LYS B 1 164 ? 72.689 257.337 27.708 1 68.12 191 LYS B N 1
ATOM 4473 C CA . LYS B 1 164 ? 74.095 257.269 27.31 1 62.64 191 LYS B CA 1
ATOM 4474 C C . LYS B 1 164 ? 74.927 256.409 28.241 1 66.33 191 LYS B C 1
ATOM 4475 O O . LYS B 1 164 ? 76.077 256.107 27.908 1 71.91 191 LYS B O 1
ATOM 4481 N N . GLY B 1 165 ? 74.378 256.008 29.386 1 64.82 192 GLY B N 1
ATOM 4482 C CA . GLY B 1 165 ? 75.108 255.234 30.368 1 71.82 192 GLY B CA 1
ATOM 4483 C C . GLY B 1 165 ? 75.728 256.028 31.497 1 76.15 192 GLY B C 1
ATOM 4484 O O . GLY B 1 165 ? 76.328 255.422 32.395 1 75.64 192 GLY B O 1
ATOM 4485 N N . GLN B 1 166 ? 75.608 257.356 31.478 1 69.37 193 GLN B N 1
ATOM 4486 C CA . GLN B 1 166 ? 76.202 258.191 32.51 1 69.98 193 GLN B CA 1
ATOM 4487 C C . GLN B 1 166 ? 75.446 258.056 33.817 1 73.45 193 GLN B C 1
ATOM 4488 O O . GLN B 1 166 ? 74.227 257.864 33.84 1 74.04 193 GLN B O 1
ATOM 4494 N N . ASP B 1 167 ? 76.189 258.173 34.911 1 73.03 194 ASP B N 1
ATOM 4495 C CA . ASP B 1 167 ? 75.569 258.223 36.216 1 71.89 194 ASP B CA 1
ATOM 4496 C C . ASP B 1 167 ? 74.902 259.572 36.419 1 63.69 194 ASP B C 1
ATOM 4497 O O . ASP B 1 167 ? 75.206 260.567 35.745 1 57.48 194 ASP B O 1
ATOM 4502 N N . LEU B 1 168 ? 73.98 259.586 37.353 1 62.76 195 LEU B N 1
ATOM 4503 C CA . LEU B 1 168 ? 73.247 260.775 37.637 1 65.45 195 LEU B CA 1
ATOM 4504 C C . LEU B 1 168 ? 74.017 261.558 38.639 1 66.96 195 LEU B C 1
ATOM 4505 O O . LEU B 1 168 ? 74.382 261.063 39.674 1 64.38 195 LEU B O 1
ATOM 4510 N N . ASN B 1 169 ? 74.291 262.801 38.299 1 67.77 196 ASN B N 1
ATOM 4511 C CA . ASN B 1 169 ? 74.963 263.681 39.211 1 62.76 196 ASN B CA 1
ATOM 4512 C C . ASN B 1 169 ? 74.058 263.972 40.352 1 63.49 196 ASN B C 1
ATOM 4513 O O . ASN B 1 169 ? 72.929 263.583 40.343 1 65.83 196 ASN B O 1
ATOM 4518 N N . THR B 1 170 ? 74.581 264.663 41.343 1 63.07 197 THR B N 1
ATOM 4519 C CA . THR B 1 170 ? 73.898 264.855 42.589 1 65.37 197 THR B CA 1
ATOM 4520 C C . THR B 1 170 ? 72.748 265.807 42.489 1 59.06 197 THR B C 1
ATOM 4521 O O . THR B 1 170 ? 71.758 265.606 43.123 1 53.84 197 THR B O 1
ATOM 4525 N N . VAL B 1 171 ? 72.874 266.852 41.697 1 60.13 198 VAL B N 1
ATOM 4526 C CA . VAL B 1 171 ? 71.758 267.779 41.493 1 60.66 198 VAL B CA 1
ATOM 4527 C C . VAL B 1 171 ? 70.593 267.062 40.828 1 63.28 198 VAL B C 1
ATOM 4528 O O . VAL B 1 171 ? 69.422 267.233 41.221 1 57.31 198 VAL B O 1
ATOM 4532 N N . ASP B 1 172 ? 70.906 266.262 39.797 1 59.87 199 ASP B N 1
ATOM 4533 C CA . ASP B 1 172 ? 69.996 265.327 39.158 1 55.21 199 ASP B CA 1
ATOM 4534 C C . ASP B 1 172 ? 69.236 264.549 40.209 1 54.96 199 ASP B C 1
ATOM 4535 O O . ASP B 1 172 ? 68.036 264.765 40.379 1 56.53 199 ASP B O 1
ATOM 4540 N N . LYS B 1 173 ? 69.949 263.731 40.981 1 54.73 200 LYS B N 1
ATOM 4541 C CA . LYS B 1 173 ? 69.301 262.912 41.999 1 53.34 200 LYS B CA 1
ATOM 4542 C C . LYS B 1 173 ? 68.34 263.714 42.883 1 56.74 200 LYS B C 1
ATOM 4543 O O . LYS B 1 173 ? 67.201 263.285 43.095 1 58.86 200 LYS B O 1
ATOM 4549 N N . THR B 1 174 ? 68.753 264.878 43.418 1 59.75 201 THR B N 1
ATOM 4550 C CA . THR B 1 174 ? 67.809 265.557 44.323 1 60.54 201 THR B CA 1
ATOM 4551 C C . THR B 1 174 ? 66.589 266.082 43.561 1 59.63 201 THR B C 1
ATOM 4552 O O . THR B 1 174 ? 65.462 266.053 44.086 1 59.54 201 THR B O 1
ATOM 4556 N N . TYR B 1 175 ? 66.774 266.53 42.315 1 57.1 202 TYR B N 1
ATOM 4557 C CA . TYR B 1 175 ? 65.619 266.951 41.518 1 62.79 202 TYR B CA 1
ATOM 4558 C C . TYR B 1 175 ? 64.668 265.775 41.261 1 62.35 202 TYR B C 1
ATOM 4559 O O . TYR B 1 175 ? 63.454 265.872 41.521 1 60.81 202 TYR B O 1
ATOM 4568 N N . ILE B 1 176 ? 65.215 264.654 40.762 1 56.96 203 ILE B N 1
ATOM 4569 C CA . ILE B 1 176 ? 64.433 263.428 40.568 1 57.09 203 ILE B CA 1
ATOM 4570 C C . ILE B 1 176 ? 63.638 263.097 41.828 1 57.02 203 ILE B C 1
ATOM 4571 O O . ILE B 1 176 ? 62.443 262.797 41.764 1 57.93 203 ILE B O 1
ATOM 4576 N N . GLN B 1 177 ? 64.301 263.127 42.992 1 58.48 204 GLN B N 1
ATOM 4577 C CA . GLN B 1 177 ? 63.642 262.743 44.238 1 59.97 204 GLN B CA 1
ATOM 4578 C C . GLN B 1 177 ? 62.497 263.696 44.579 1 55.21 204 GLN B C 1
ATOM 4579 O O . GLN B 1 177 ? 61.447 263.273 45.08 1 51.95 204 GLN B O 1
ATOM 4585 N N . PHE B 1 178 ? 62.665 264.985 44.3 1 63.14 205 PHE B N 1
ATOM 4586 C CA . PHE B 1 178 ? 61.579 265.899 44.648 1 68.14 205 PHE B CA 1
ATOM 4587 C C . PHE B 1 178 ? 60.38 265.685 43.736 1 63.5 205 PHE B C 1
ATOM 4588 O O . PHE B 1 178 ? 59.219 265.771 44.169 1 62.66 205 PHE B O 1
ATOM 4596 N N . MET B 1 179 ? 60.635 265.392 42.468 1 62.51 206 MET B N 1
ATOM 4597 C CA . MET B 1 179 ? 59.482 265.183 41.604 1 65.35 206 MET B CA 1
ATOM 4598 C C . MET B 1 179 ? 58.856 263.817 41.84 1 58.59 206 MET B C 1
ATOM 4599 O O . MET B 1 179 ? 57.647 263.665 41.668 1 60.39 206 MET B O 1
ATOM 4604 N N . ALA B 1 180 ? 59.643 262.835 42.277 1 53.65 207 ALA B N 1
ATOM 4605 C CA . ALA B 1 180 ? 59.05 261.588 42.736 1 56.11 207 ALA B CA 1
ATOM 4606 C C . ALA B 1 180 ? 58.1 261.835 43.918 1 57.69 207 ALA B C 1
ATOM 4607 O O . ALA B 1 180 ? 56.957 261.351 43.919 1 57.64 207 ALA B O 1
ATOM 4609 N N . GLU B 1 181 ? 58.544 262.597 44.932 1 56.54 208 GLU B N 1
ATOM 4610 C CA . GLU B 1 181 ? 57.644 262.915 46.044 1 56.88 208 GLU B CA 1
ATOM 4611 C C . GLU B 1 181 ? 56.381 263.627 45.547 1 59.35 208 GLU B C 1
ATOM 4612 O O . GLU B 1 181 ? 55.246 263.285 45.933 1 59.22 208 GLU B O 1
ATOM 4618 N N . LEU B 1 182 ? 56.557 264.617 44.672 1 58.06 209 LEU B N 1
ATOM 4619 C CA . LEU B 1 182 ? 55.401 265.381 44.223 1 60.53 209 LEU B CA 1
ATOM 4620 C C . LEU B 1 182 ? 54.448 264.515 43.424 1 56.77 209 LEU B C 1
ATOM 4621 O O . LEU B 1 182 ? 53.23 264.598 43.6 1 55.62 209 LEU B O 1
ATOM 4626 N N . ASN B 1 183 ? 54.988 263.658 42.56 1 59.65 210 ASN B N 1
ATOM 4627 C CA . ASN B 1 183 ? 54.156 262.84 41.691 1 56.97 210 ASN B CA 1
ATOM 4628 C C . ASN B 1 183 ? 53.385 261.792 42.488 1 51.52 210 ASN B C 1
ATOM 4629 O O . ASN B 1 183 ? 52.189 261.592 42.259 1 51.3 210 ASN B O 1
ATOM 4634 N N . ARG B 1 184 ? 54.016 261.153 43.431 1 48.19 211 ARG B N 1
ATOM 4635 C CA . ARG B 1 184 ? 53.318 260.191 44.218 1 44.71 211 ARG B CA 1
ATOM 4636 C C . ARG B 1 184 ? 52.221 260.847 44.997 1 44.96 211 ARG B C 1
ATOM 4637 O O . ARG B 1 184 ? 51.194 260.271 45.215 1 40.27 211 ARG B O 1
ATOM 4645 N N . ARG B 1 185 ? 52.476 262.058 45.449 1 52.22 212 ARG B N 1
ATOM 4646 C CA . ARG B 1 185 ? 51.547 262.802 46.285 1 52.89 212 ARG B CA 1
ATOM 4647 C C . ARG B 1 185 ? 50.382 263.38 45.512 1 47.61 212 ARG B C 1
ATOM 4648 O O . ARG B 1 185 ? 49.401 263.774 46.067 1 46.37 212 ARG B O 1
ATOM 4656 N N . GLU B 1 186 ? 50.514 263.395 44.209 1 50.16 213 GLU B N 1
ATOM 4657 C CA . GLU B 1 186 ? 49.496 263.864 43.311 1 49.11 213 GLU B CA 1
ATOM 4658 C C . GLU B 1 186 ? 48.663 262.655 43.027 1 49.7 213 GLU B C 1
ATOM 4659 O O . GLU B 1 186 ? 47.489 262.609 43.243 1 49.69 213 GLU B O 1
ATOM 4665 N N . ASP B 1 187 ? 49.309 261.64 42.521 1 48.97 214 ASP B N 1
ATOM 4666 C CA . ASP B 1 187 ? 48.636 260.375 42.284 1 45.93 214 ASP B CA 1
ATOM 4667 C C . ASP B 1 187 ? 47.634 260.097 43.386 1 46.98 214 ASP B C 1
ATOM 4668 O O . ASP B 1 187 ? 46.457 259.831 43.121 1 46.93 214 ASP B O 1
ATOM 4673 N N . SER B 1 188 ? 48.095 260.176 44.641 1 49.37 215 SER B N 1
ATOM 4674 C CA . SER B 1 188 ? 47.221 259.894 45.768 1 44.48 215 SER B CA 1
ATOM 4675 C C . SER B 1 188 ? 46.097 260.922 45.918 1 44.91 215 SER B C 1
ATOM 4676 O O . SER B 1 188 ? 44.976 260.546 46.285 1 46.39 215 SER B O 1
ATOM 4679 N N . LEU B 1 189 ? 46.353 262.211 45.66 1 45.25 216 LEU B N 1
ATOM 4680 C CA . LEU B 1 189 ? 45.261 263.183 45.77 1 45.25 216 LEU B CA 1
ATOM 4681 C C . LEU B 1 189 ? 44.193 262.97 44.699 1 46.13 216 LEU B C 1
ATOM 4682 O O . LEU B 1 189 ? 42.991 263.074 44.98 1 46.25 216 LEU B O 1
ATOM 4687 N N . PHE B 1 190 ? 44.599 262.688 43.463 1 48.84 217 PHE B N 1
ATOM 4688 C CA . PHE B 1 190 ? 43.653 262.68 42.352 1 42.61 217 PHE B CA 1
ATOM 4689 C C . PHE B 1 190 ? 43.025 261.316 42.046 1 46.08 217 PHE B C 1
ATOM 4690 O O . PHE B 1 190 ? 41.879 261.283 41.587 1 47.77 217 PHE B O 1
ATOM 4698 N N . SER B 1 191 ? 43.708 260.192 42.287 1 43.62 218 SER B N 1
ATOM 4699 C CA . SER B 1 191 ? 43.093 258.884 42.057 1 43.96 218 SER B CA 1
ATOM 4700 C C . SER B 1 191 ? 41.647 258.76 42.543 1 46.92 218 SER B C 1
ATOM 4701 O O . SER B 1 191 ? 40.829 258.194 41.796 1 46.58 218 SER B O 1
ATOM 4704 N N . PRO B 1 192 ? 41.255 259.253 43.732 1 46.01 219 PRO B N 1
ATOM 4705 C CA . PRO B 1 192 ? 39.853 259.055 44.177 1 47.39 219 PRO B CA 1
ATOM 4706 C C . PRO B 1 192 ? 38.793 259.492 43.18 1 47.07 219 PRO B C 1
ATOM 4707 O O . PRO B 1 192 ? 37.792 258.779 43.02 1 45.08 219 PRO B O 1
ATOM 4711 N N . LEU B 1 193 ? 38.981 260.644 42.516 1 47.67 220 LEU B N 1
ATOM 4712 C CA . LEU B 1 193 ? 38.097 261.172 41.48 1 39.91 220 LEU B CA 1
ATOM 4713 C C . LEU B 1 193 ? 38.548 260.739 40.097 1 46.22 220 LEU B C 1
ATOM 4714 O O . LEU B 1 193 ? 37.774 260.133 39.358 1 53.09 220 LEU B O 1
ATOM 4719 N N . ALA B 1 194 ? 39.812 260.993 39.757 1 44.99 221 ALA B N 1
ATOM 4720 C CA . ALA B 1 194 ? 40.299 260.763 38.404 1 48.23 221 ALA B CA 1
ATOM 4721 C C . ALA B 1 194 ? 40.413 259.283 38.046 1 50.55 221 ALA B C 1
ATOM 4722 O O . ALA B 1 194 ? 40.553 258.958 36.858 1 52.24 221 ALA B O 1
ATOM 4724 N N . ALA B 1 195 ? 40.367 258.382 39.028 1 43.48 222 ALA B N 1
ATOM 4725 C CA . ALA B 1 195 ? 40.516 256.958 38.748 1 44.26 222 ALA B CA 1
ATOM 4726 C C . ALA B 1 195 ? 39.425 256.144 39.435 1 46.54 222 ALA B C 1
ATOM 4727 O O . ALA B 1 195 ? 39.68 255.021 39.888 1 48.7 222 ALA B O 1
ATOM 4729 N N . SER B 1 196 ? 38.203 256.675 39.507 1 46.58 223 SER B N 1
ATOM 4730 C CA . SER B 1 196 ? 37.222 256.057 40.39 1 45.19 223 SER B CA 1
ATOM 4731 C C . SER B 1 196 ? 36.641 254.803 39.758 1 42.9 223 SER B C 1
ATOM 4732 O O . SER B 1 196 ? 36.705 254.584 38.543 1 49.13 223 SER B O 1
ATOM 4735 N N . ASN B 1 197 ? 36.081 253.961 40.607 1 41.7 224 ASN B N 1
ATOM 4736 C CA . ASN B 1 197 ? 35.602 252.682 40.128 1 43.45 224 ASN B CA 1
ATOM 4737 C C . ASN B 1 197 ? 34.396 252.875 39.218 1 50.14 224 ASN B C 1
ATOM 4738 O O . ASN B 1 197 ? 33.601 253.817 39.381 1 49.52 224 ASN B O 1
ATOM 4743 N N . ASN B 1 198 ? 34.294 251.993 38.223 1 43.65 225 ASN B N 1
ATOM 4744 C CA . ASN B 1 198 ? 33.165 251.972 37.315 1 41.55 225 ASN B CA 1
ATOM 4745 C C . ASN B 1 198 ? 32.291 250.773 37.634 1 45.97 225 ASN B C 1
ATOM 4746 O O . ASN B 1 198 ? 32.49 250.083 38.639 1 44.1 225 ASN B O 1
ATOM 4751 N N . ALA B 1 199 ? 31.329 250.502 36.756 1 49.63 226 ALA B N 1
ATOM 4752 C CA . ALA B 1 199 ? 30.344 249.457 37.011 1 53.82 226 ALA B CA 1
ATOM 4753 C C . ALA B 1 199 ? 30.716 248.117 36.375 1 48.28 226 ALA B C 1
ATOM 4754 O O . ALA B 1 199 ? 29.865 247.217 36.314 1 48.16 226 ALA B O 1
ATOM 4756 N N . ASN B 1 200 ? 31.956 247.965 35.904 1 44.4 227 ASN B N 1
ATOM 4757 C CA . ASN B 1 200 ? 32.329 246.704 35.281 1 45.59 227 ASN B CA 1
ATOM 4758 C C . ASN B 1 200 ? 32.026 245.535 36.2 1 47.57 227 ASN B C 1
ATOM 4759 O O . ASN B 1 200 ? 31.496 244.524 35.749 1 48.59 227 ASN B O 1
ATOM 4764 N N . TYR B 1 201 ? 32.31 245.662 37.5 1 51.47 228 TYR B N 1
ATOM 4765 C CA . TYR B 1 201 ? 32.094 244.533 38.407 1 48.73 228 TYR B CA 1
ATOM 4766 C C . TYR B 1 201 ? 30.603 244.257 38.578 1 52.38 228 TYR B C 1
ATOM 4767 O O . TYR B 1 201 ? 30.118 243.155 38.3 1 51.2 228 TYR B O 1
ATOM 4776 N N . ASP B 1 202 ? 29.856 245.277 38.995 1 56.93 229 ASP B N 1
ATOM 4777 C CA . ASP B 1 202 ? 28.432 245.121 39.262 1 54.4 229 ASP B CA 1
ATOM 4778 C C . ASP B 1 202 ? 27.669 244.715 38.014 1 56.31 229 ASP B C 1
ATOM 4779 O O . ASP B 1 202 ? 26.7 243.951 38.092 1 57.72 229 ASP B O 1
ATOM 4784 N N . LYS B 1 203 ? 28.068 245.223 36.856 1 51.86 230 LYS B N 1
ATOM 4785 C CA . LYS B 1 203 ? 27.256 244.991 35.673 1 50.84 230 LYS B CA 1
ATOM 4786 C C . LYS B 1 203 ? 27.742 243.83 34.806 1 54.86 230 LYS B C 1
ATOM 4787 O O . LYS B 1 203 ? 26.907 243.183 34.17 1 55.58 230 LYS B O 1
ATOM 4793 N N . LYS B 1 204 ? 29.046 243.504 34.821 1 55.73 231 LYS B N 1
ATOM 4794 C CA . LYS B 1 204 ? 29.653 242.556 33.897 1 48.87 231 LYS B CA 1
ATOM 4795 C C . LYS B 1 204 ? 30.415 241.396 34.554 1 54.88 231 LYS B C 1
ATOM 4796 O O . LYS B 1 204 ? 30.971 240.554 33.826 1 53.49 231 LYS B O 1
ATOM 4802 N N . VAL B 1 205 ? 30.484 241.323 35.892 1 51.23 232 VAL B N 1
ATOM 4803 C CA . VAL B 1 205 ? 31.042 240.167 36.582 1 48.89 232 VAL B CA 1
ATOM 4804 C C . VAL B 1 205 ? 29.993 239.485 37.449 1 53.99 232 VAL B C 1
ATOM 4805 O O . VAL B 1 205 ? 29.743 238.289 37.305 1 59.76 232 VAL B O 1
ATOM 4809 N N . LEU B 1 206 ? 29.375 240.233 38.364 1 54.17 233 LEU B N 1
ATOM 4810 C CA . LEU B 1 206 ? 28.418 239.627 39.288 1 51.77 233 LEU B CA 1
ATOM 4811 C C . LEU B 1 206 ? 27.259 238.966 38.567 1 52.04 233 LEU B C 1
ATOM 4812 O O . LEU B 1 206 ? 26.925 237.817 38.911 1 58.61 233 LEU B O 1
ATOM 4817 N N . PRO B 1 207 ? 26.615 239.589 37.575 1 46.86 234 PRO B N 1
ATOM 4818 C CA . PRO B 1 207 ? 25.443 238.949 36.963 1 53.46 234 PRO B CA 1
ATOM 4819 C C . PRO B 1 207 ? 25.727 237.617 36.284 1 53.62 234 PRO B C 1
ATOM 4820 O O . PRO B 1 207 ? 24.766 236.922 35.928 1 56.26 234 PRO B O 1
ATOM 4824 N N . TYR B 1 208 ? 26.982 237.222 36.092 1 46.5 235 TYR B N 1
ATOM 4825 C CA . TYR B 1 208 ? 27.181 235.875 35.585 1 52.49 235 TYR B CA 1
ATOM 4826 C C . TYR B 1 208 ? 27.126 234.823 36.685 1 55.67 235 TYR B C 1
ATOM 4827 O O . TYR B 1 208 ? 26.912 233.65 36.38 1 60.94 235 TYR B O 1
ATOM 4836 N N . LEU B 1 209 ? 27.312 235.202 37.948 1 54.52 236 LEU B N 1
ATOM 4837 C CA . LEU B 1 209 ? 27.424 234.205 39.007 1 57.61 236 LEU B CA 1
ATOM 4838 C C . LEU B 1 209 ? 26.211 233.277 39.077 1 66.81 236 LEU B C 1
ATOM 4839 O O . LEU B 1 209 ? 26.321 232.157 39.597 1 66.04 236 LEU B O 1
ATOM 4844 N N . LYS B 1 210 ? 25.057 233.718 38.56 1 67.82 237 LYS B N 1
ATOM 4845 C CA . LYS B 1 210 ? 23.84 232.917 38.636 1 63.26 237 LYS B CA 1
ATOM 4846 C C . LYS B 1 210 ? 23.889 231.728 37.686 1 64.79 237 LYS B C 1
ATOM 4847 O O . LYS B 1 210 ? 23.235 230.709 37.941 1 67.09 237 LYS B O 1
ATOM 4853 N N . GLU B 1 211 ? 24.674 231.854 36.635 1 70.06 238 GLU B N 1
ATOM 4854 C CA . GLU B 1 211 ? 24.805 230.79 35.672 1 65.83 238 GLU B CA 1
ATOM 4855 C C . GLU B 1 211 ? 25.826 229.777 36.023 1 61.42 238 GLU B C 1
ATOM 4856 O O . GLU B 1 211 ? 25.847 228.744 35.419 1 60.11 238 GLU B O 1
ATOM 4862 N N . LEU B 1 212 ? 26.711 230.011 36.955 1 58.08 239 LEU B N 1
ATOM 4863 C CA . LEU B 1 212 ? 27.638 228.899 37.062 1 64.93 239 LEU B CA 1
ATOM 4864 C C . LEU B 1 212 ? 27.188 227.9 38.118 1 71.6 239 LEU B C 1
ATOM 4865 O O . LEU B 1 212 ? 26.56 228.274 39.114 1 78.67 239 LEU B O 1
ATOM 4870 N N . PRO B 1 213 ? 27.51 226.631 37.9 1 68.18 240 PRO B N 1
ATOM 4871 C CA . PRO B 1 213 ? 27.293 225.617 38.934 1 75.08 240 PRO B CA 1
ATOM 4872 C C . PRO B 1 213 ? 27.938 225.995 40.259 1 79.4 240 PRO B C 1
ATOM 4873 O O . PRO B 1 213 ? 28.949 226.706 40.303 1 75.66 240 PRO B O 1
ATOM 4877 N N . ASP B 1 214 ? 27.327 225.499 41.351 1 82.3 241 ASP B N 1
ATOM 4878 C CA . ASP B 1 214 ? 27.821 225.737 42.707 1 79.56 241 ASP B CA 1
ATOM 4879 C C . ASP B 1 214 ? 28.87 224.709 43.122 1 78.72 241 ASP B C 1
ATOM 4880 O O . ASP B 1 214 ? 29.722 225.015 43.963 1 77.72 241 ASP B O 1
ATOM 4885 N N . GLN B 1 215 ? 28.847 223.515 42.535 1 74.47 242 GLN B N 1
ATOM 4886 C CA . GLN B 1 215 ? 29.963 222.584 42.637 1 79.66 242 GLN B CA 1
ATOM 4887 C C . GLN B 1 215 ? 30.83 222.75 41.395 1 81.28 242 GLN B C 1
ATOM 4888 O O . GLN B 1 215 ? 30.314 222.813 40.269 1 82.63 242 GLN B O 1
ATOM 4894 N N . PHE B 1 216 ? 32.142 222.822 41.603 1 79.23 243 PHE B N 1
ATOM 4895 C CA . PHE B 1 216 ? 33.054 223.156 40.521 1 75.48 243 PHE B CA 1
ATOM 4896 C C . PHE B 1 216 ? 33.362 221.944 39.654 1 80.19 243 PHE B C 1
ATOM 4897 O O . PHE B 1 216 ? 33.834 220.913 40.15 1 77.89 243 PHE B O 1
ATOM 4905 N N . SER B 1 217 ? 33.149 222.095 38.348 1 79.01 244 SER B N 1
ATOM 4906 C CA . SER B 1 217 ? 33.34 220.998 37.402 1 76.31 244 SER B CA 1
ATOM 4907 C C . SER B 1 217 ? 33.765 221.582 36.057 1 76.73 244 SER B C 1
ATOM 4908 O O . SER B 1 217 ? 32.943 222.21 35.373 1 72.87 244 SER B O 1
ATOM 4911 N N . TYR B 1 218 ? 35.037 221.354 35.671 1 73.31 245 TYR B N 1
ATOM 4912 C CA . TYR B 1 218 ? 35.551 221.846 34.389 1 66.89 245 TYR B CA 1
ATOM 4913 C C . TYR B 1 218 ? 34.648 221.471 33.231 1 70.54 245 TYR B C 1
ATOM 4914 O O . TYR B 1 218 ? 34.564 222.2 32.235 1 69.82 245 TYR B O 1
ATOM 4923 N N . ASP B 1 219 ? 33.952 220.351 33.347 1 67.23 246 ASP B N 1
ATOM 4924 C CA . ASP B 1 219 ? 33.121 219.902 32.249 1 68.15 246 ASP B CA 1
ATOM 4925 C C . ASP B 1 219 ? 31.826 220.687 32.178 1 70.27 246 ASP B C 1
ATOM 4926 O O . ASP B 1 219 ? 31.369 221.046 31.079 1 74.11 246 ASP B O 1
ATOM 4931 N N . ALA B 1 220 ? 31.225 220.982 33.334 1 68.4 247 ALA B N 1
ATOM 4932 C CA . ALA B 1 220 ? 30.075 221.874 33.334 1 68.37 247 ALA B CA 1
ATOM 4933 C C . ALA B 1 220 ? 30.473 223.245 32.804 1 71.83 247 ALA B C 1
ATOM 4934 O O . ALA B 1 220 ? 29.687 223.905 32.105 1 71.7 247 ALA B O 1
ATOM 4936 N N . LEU B 1 221 ? 31.714 223.658 33.084 1 71.36 248 LEU B N 1
ATOM 4937 C CA . LEU B 1 221 ? 32.218 224.924 32.567 1 71.68 248 LEU B CA 1
ATOM 4938 C C . LEU B 1 221 ? 32.312 224.914 31.043 1 68.77 248 LEU B C 1
ATOM 4939 O O . LEU B 1 221 ? 31.876 225.865 30.388 1 64.6 248 LEU B O 1
ATOM 4944 N N . ASP B 1 222 ? 32.866 223.848 30.459 1 69.73 249 ASP B N 1
ATOM 4945 C CA . ASP B 1 222 ? 32.915 223.757 29.002 1 65.97 249 ASP B CA 1
ATOM 4946 C C . ASP B 1 222 ? 31.514 223.742 28.403 1 67.9 249 ASP B C 1
ATOM 4947 O O . ASP B 1 222 ? 31.271 224.335 27.336 1 66.13 249 ASP B O 1
ATOM 4952 N N . GLN B 1 223 ? 30.574 223.058 29.061 1 64.29 250 GLN B N 1
ATOM 4953 C CA . GLN B 1 223 ? 29.234 222.996 28.489 1 64.11 250 GLN B CA 1
ATOM 4954 C C . GLN B 1 223 ? 28.579 224.363 28.524 1 64.41 250 GLN B C 1
ATOM 4955 O O . GLN B 1 223 ? 27.946 224.791 27.548 1 62.72 250 GLN B O 1
ATOM 4961 N N . LEU B 1 224 ? 28.774 225.081 29.626 1 69.77 251 LEU B N 1
ATOM 4962 C CA . LEU B 1 224 ? 28.339 226.469 29.7 1 68.07 251 LEU B CA 1
ATOM 4963 C C . LEU B 1 224 ? 28.976 227.306 28.603 1 65.72 251 LEU B C 1
ATOM 4964 O O . LEU B 1 224 ? 28.308 228.132 27.962 1 64.85 251 LEU B O 1
ATOM 4969 N N . ALA B 1 225 ? 30.282 227.129 28.409 1 64.37 252 ALA B N 1
ATOM 4970 C CA . ALA B 1 225 ? 31.017 227.893 27.416 1 58.87 252 ALA B CA 1
ATOM 4971 C C . ALA B 1 225 ? 30.36 227.769 26.055 1 62.54 252 ALA B C 1
ATOM 4972 O O . ALA B 1 225 ? 30.015 228.774 25.42 1 55.73 252 ALA B O 1
ATOM 4974 N N . VAL B 1 226 ? 30.178 226.53 25.591 1 64.77 253 VAL B N 1
ATOM 4975 C CA . VAL B 1 226 ? 29.682 226.357 24.23 1 62.9 253 VAL B CA 1
ATOM 4976 C C . VAL B 1 226 ? 28.221 226.791 24.146 1 59.43 253 VAL B C 1
ATOM 4977 O O . VAL B 1 226 ? 27.785 227.341 23.126 1 59.75 253 VAL B O 1
ATOM 4981 N N . ARG B 1 227 ? 27.452 226.62 25.234 1 59.44 254 ARG B N 1
ATOM 4982 C CA . ARG B 1 227 ? 26.071 227.092 25.209 1 60.16 254 ARG B CA 1
ATOM 4983 C C . ARG B 1 227 ? 26.03 228.6 25.024 1 62.21 254 ARG B C 1
ATOM 4984 O O . ARG B 1 227 ? 25.337 229.122 24.133 1 55.72 254 ARG B O 1
ATOM 4992 N N . ASP B 1 228 ? 26.806 229.314 25.84 1 61.86 255 ASP B N 1
ATOM 4993 C CA . ASP B 1 228 ? 26.784 230.768 25.789 1 63.1 255 ASP B CA 1
ATOM 4994 C C . ASP B 1 228 ? 27.412 231.293 24.496 1 64.44 255 ASP B C 1
ATOM 4995 O O . ASP B 1 228 ? 26.935 232.283 23.921 1 63.05 255 ASP B O 1
ATOM 5000 N N . ALA B 1 229 ? 28.464 230.627 24.007 1 60.4 256 ALA B N 1
ATOM 5001 C CA . ALA B 1 229 ? 29.109 231.055 22.773 1 56.74 256 ALA B CA 1
ATOM 5002 C C . ALA B 1 229 ? 28.187 230.869 21.589 1 61.05 256 ALA B C 1
ATOM 5003 O O . ALA B 1 229 ? 28.056 231.771 20.751 1 61.04 256 ALA B O 1
ATOM 5005 N N . GLU B 1 230 ? 27.545 229.696 21.496 1 57.36 257 GLU B N 1
ATOM 5006 C CA . GLU B 1 230 ? 26.558 229.472 20.453 1 54.14 257 GLU B CA 1
ATOM 5007 C C . GLU B 1 230 ? 25.497 230.553 20.493 1 58.81 257 GLU B C 1
ATOM 5008 O O . GLU B 1 230 ? 25.199 231.173 19.471 1 57 257 GLU B O 1
ATOM 5014 N N . ALA B 1 231 ? 24.979 230.855 21.69 1 65.6 258 ALA B N 1
ATOM 5015 C CA . ALA B 1 231 ? 23.921 231.86 21.792 1 64.32 258 ALA B CA 1
ATOM 5016 C C . ALA B 1 231 ? 24.361 233.22 21.252 1 68.7 258 ALA B C 1
ATOM 5017 O O . ALA B 1 231 ? 23.513 234.006 20.796 1 71.77 258 ALA B O 1
ATOM 5019 N N . HIS B 1 232 ? 25.676 233.502 21.269 1 67.65 259 HIS B N 1
ATOM 5020 C CA . HIS B 1 232 ? 26.218 234.834 20.987 1 70.96 259 HIS B CA 1
ATOM 5021 C C . HIS B 1 232 ? 27.117 234.877 19.749 1 66.39 259 HIS B C 1
ATOM 5022 O O . HIS B 1 232 ? 27.844 235.862 19.549 1 58.86 259 HIS B O 1
ATOM 5029 N N . THR B 1 233 ? 27.092 233.833 18.923 1 63.88 260 THR B N 1
ATOM 5030 C CA . THR B 1 233 ? 27.807 233.856 17.656 1 62.21 260 THR B CA 1
ATOM 5031 C C . THR B 1 233 ? 26.871 233.591 16.494 1 65.21 260 THR B C 1
ATOM 5032 O O . THR B 1 233 ? 27.309 233.092 15.461 1 63.9 260 THR B O 1
ATOM 5036 N N . LYS B 1 234 ? 25.589 233.903 16.647 1 72.5 261 LYS B N 1
ATOM 5037 C CA . LYS B 1 234 ? 24.617 233.636 15.594 1 72.68 261 LYS B CA 1
ATOM 5038 C C . LYS B 1 234 ? 24.76 234.581 14.407 1 60.51 261 LYS B C 1
ATOM 5039 O O . LYS B 1 234 ? 24.194 234.303 13.355 1 63.67 261 LYS B O 1
ATOM 5045 N N . SER B 1 235 ? 25.517 235.668 14.523 1 63.32 262 SER B N 1
ATOM 5046 C CA . SER B 1 235 ? 25.455 236.718 13.509 1 60.98 262 SER B CA 1
ATOM 5047 C C . SER B 1 235 ? 26.413 236.501 12.346 1 59.45 262 SER B C 1
ATOM 5048 O O . SER B 1 235 ? 26.446 237.336 11.435 1 56.26 262 SER B O 1
ATOM 5051 N N . ASN B 1 236 ? 27.18 235.417 12.342 1 56.47 263 ASN B N 1
ATOM 5052 C CA . ASN B 1 236 ? 28.234 235.248 11.353 1 57.21 263 ASN B CA 1
ATOM 5053 C C . ASN B 1 236 ? 28.785 233.828 11.475 1 65.79 263 ASN B C 1
ATOM 5054 O O . ASN B 1 236 ? 28.379 233.052 12.35 1 59.94 263 ASN B O 1
ATOM 5059 N N . ASP B 1 237 ? 29.726 233.5 10.576 1 67.1 264 ASP B N 1
ATOM 5060 C CA . ASP B 1 237 ? 30.27 232.153 10.419 1 67.42 264 ASP B CA 1
ATOM 5061 C C . ASP B 1 237 ? 31.624 231.965 11.081 1 68.42 264 ASP B C 1
ATOM 5062 O O . ASP B 1 237 ? 32.145 230.842 11.072 1 68.38 264 ASP B O 1
ATOM 5067 N N . PHE B 1 238 ? 32.207 233.028 11.65 1 67.81 265 PHE B N 1
ATOM 5068 C CA . PHE B 1 238 ? 33.565 232.981 12.188 1 65.6 265 PHE B CA 1
ATOM 5069 C C . PHE B 1 238 ? 33.635 232.533 13.632 1 60.74 265 PHE B C 1
ATOM 5070 O O . PHE B 1 238 ? 34.741 232.266 14.109 1 61.01 265 PHE B O 1
ATOM 5078 N N . GLY B 1 239 ? 32.506 232.436 14.327 1 59.32 266 GLY B N 1
ATOM 5079 C CA . GLY B 1 239 ? 32.553 232.173 15.752 1 58.71 266 GLY B CA 1
ATOM 5080 C C . GLY B 1 239 ? 33.011 233.397 16.5 1 55.65 266 GLY B C 1
ATOM 5081 O O . GLY B 1 239 ? 33.774 233.285 17.469 1 54.79 266 GLY B O 1
ATOM 5082 N N . ILE B 1 240 ? 32.574 234.568 16.046 1 54.81 267 ILE B N 1
ATOM 5083 C CA . ILE B 1 240 ? 32.954 235.864 16.585 1 51.65 267 ILE B CA 1
ATOM 5084 C C . ILE B 1 240 ? 31.749 236.448 17.311 1 54.63 267 ILE B C 1
ATOM 5085 O O . ILE B 1 240 ? 30.646 236.443 16.759 1 56.5 267 ILE B O 1
ATOM 5090 N N . ASP B 1 241 ? 31.968 236.975 18.529 1 58.08 268 ASP B N 1
ATOM 5091 C CA . ASP B 1 241 ? 30.899 237.585 19.326 1 61.45 268 ASP B CA 1
ATOM 5092 C C . ASP B 1 241 ? 30.095 238.6 18.522 1 59.23 268 ASP B C 1
ATOM 5093 O O . ASP B 1 241 ? 30.657 239.51 17.905 1 58.41 268 ASP B O 1
ATOM 5098 N N . ASP B 1 242 ? 28.766 238.483 18.611 1 54.95 269 ASP B N 1
ATOM 5099 C CA . ASP B 1 242 ? 27.888 239.221 17.707 1 62.68 269 ASP B CA 1
ATOM 5100 C C . ASP B 1 242 ? 28.135 240.728 17.791 1 64.78 269 ASP B C 1
ATOM 5101 O O . ASP B 1 242 ? 28.23 241.406 16.758 1 64.28 269 ASP B O 1
ATOM 5106 N N . ARG B 1 243 ? 28.276 241.267 19.006 1 62 270 ARG B N 1
ATOM 5107 C CA . ARG B 1 243 ? 28.444 242.713 19.138 1 65.41 270 ARG B CA 1
ATOM 5108 C C . ARG B 1 243 ? 29.782 243.163 18.576 1 62.15 270 ARG B C 1
ATOM 5109 O O . ARG B 1 243 ? 29.867 244.22 17.939 1 61.5 270 ARG B O 1
ATOM 5117 N N . PHE B 1 244 ? 30.837 242.371 18.795 1 59.55 271 PHE B N 1
ATOM 5118 C CA . PHE B 1 244 ? 32.122 242.661 18.169 1 58.2 271 PHE B CA 1
ATOM 5119 C C . PHE B 1 244 ? 31.957 242.751 16.664 1 63.06 271 PHE B C 1
ATOM 5120 O O . PHE B 1 244 ? 32.21 243.797 16.062 1 64.07 271 PHE B O 1
ATOM 5128 N N . TYR B 1 245 ? 31.482 241.658 16.049 1 65.68 272 TYR B N 1
ATOM 5129 C CA . TYR B 1 245 ? 31.302 241.602 14.6 1 62.87 272 TYR B CA 1
ATOM 5130 C C . TYR B 1 245 ? 30.546 242.817 14.065 1 63.27 272 TYR B C 1
ATOM 5131 O O . TYR B 1 245 ? 30.966 243.437 13.08 1 67.81 272 TYR B O 1
ATOM 5140 N N . LYS B 1 246 ? 29.404 243.153 14.667 1 65.52 273 LYS B N 1
ATOM 5141 C CA . LYS B 1 246 ? 28.666 244.318 14.186 1 67.65 273 LYS B CA 1
ATOM 5142 C C . LYS B 1 246 ? 29.511 245.583 14.32 1 66.76 273 LYS B C 1
ATOM 5143 O O . LYS B 1 246 ? 29.777 246.276 13.323 1 64.7 273 LYS B O 1
ATOM 5149 N N . GLU B 1 247 ? 30.002 245.859 15.545 1 62.62 274 GLU B N 1
ATOM 5150 C CA . GLU B 1 247 ? 30.581 247.165 15.834 1 61.57 274 GLU B CA 1
ATOM 5151 C C . GLU B 1 247 ? 31.917 247.373 15.129 1 65.65 274 GLU B C 1
ATOM 5152 O O . GLU B 1 247 ? 32.251 248.506 14.754 1 63.97 274 GLU B O 1
ATOM 5158 N N . ARG B 1 248 ? 32.671 246.293 14.904 1 66.79 275 ARG B N 1
ATOM 5159 C CA . ARG B 1 248 ? 34.059 246.36 14.467 1 62.09 275 ARG B CA 1
ATOM 5160 C C . ARG B 1 248 ? 34.327 245.768 13.087 1 64.17 275 ARG B C 1
ATOM 5161 O O . ARG B 1 248 ? 35.382 246.065 12.513 1 67.13 275 ARG B O 1
ATOM 5169 N N . LEU B 1 249 ? 33.404 244.924 12.536 1 62.62 276 LEU B N 1
ATOM 5170 C CA . LEU B 1 249 ? 33.732 244.066 11.392 1 60.29 276 LEU B CA 1
ATOM 5171 C C . LEU B 1 249 ? 32.765 244.146 10.218 1 63.45 276 LEU B C 1
ATOM 5172 O O . LEU B 1 249 ? 33.216 244.051 9.07 1 64.28 276 LEU B O 1
ATOM 5177 N N . SER B 1 250 ? 31.457 244.286 10.47 1 61.26 277 SER B N 1
ATOM 5178 C CA . SER B 1 250 ? 30.45 244.163 9.411 1 61.12 277 SER B CA 1
ATOM 5179 C C . SER B 1 250 ? 30.672 245.166 8.27 1 66.56 277 SER B C 1
ATOM 5180 O O . SER B 1 250 ? 30.885 244.773 7.114 1 60.79 277 SER B O 1
ATOM 5183 N N . LYS B 1 251 ? 30.636 246.474 8.58 1 68.17 278 LYS B N 1
ATOM 5184 C CA . LYS B 1 251 ? 30.65 247.501 7.534 1 65.8 278 LYS B CA 1
ATOM 5185 C C . LYS B 1 251 ? 31.87 247.413 6.612 1 66.92 278 LYS B C 1
ATOM 5186 O O . LYS B 1 251 ? 31.841 247.928 5.487 1 66.75 278 LYS B O 1
ATOM 5192 N N . LYS B 1 252 ? 32.947 246.777 7.069 1 67.09 279 LYS B N 1
ATOM 5193 C CA . LYS B 1 252 ? 34.225 246.789 6.36 1 70.72 279 LYS B CA 1
ATOM 5194 C C . LYS B 1 252 ? 34.692 245.383 5.999 1 65.3 279 LYS B C 1
ATOM 5195 O O . LYS B 1 252 ? 35.84 245.21 5.572 1 63.87 279 LYS B O 1
ATOM 5201 N N . ILE B 1 253 ? 33.81 244.387 6.156 1 62.48 280 ILE B N 1
ATOM 5202 C CA . ILE B 1 253 ? 34.209 242.978 6.115 1 59.99 280 ILE B CA 1
ATOM 5203 C C . ILE B 1 253 ? 34.92 242.636 4.81 1 59.57 280 ILE B C 1
ATOM 5204 O O . ILE B 1 253 ? 35.9 241.877 4.805 1 57.93 280 ILE B O 1
ATOM 5209 N N . GLY B 1 254 ? 34.439 243.184 3.687 1 56.17 281 GLY B N 1
ATOM 5210 C CA . GLY B 1 254 ? 35.04 242.859 2.405 1 53.97 281 GLY B CA 1
ATOM 5211 C C . GLY B 1 254 ? 36.481 243.315 2.336 1 57.36 281 GLY B C 1
ATOM 5212 O O . GLY B 1 254 ? 37.39 242.51 2.107 1 56.9 281 GLY B O 1
ATOM 5213 N N . LYS B 1 255 ? 36.707 244.607 2.587 1 59.27 282 LYS B N 1
ATOM 5214 C CA . LYS B 1 255 ? 38.023 245.23 2.661 1 60.98 282 LYS B CA 1
ATOM 5215 C C . LYS B 1 255 ? 39.048 244.394 3.451 1 64.45 282 LYS B C 1
ATOM 5216 O O . LYS B 1 255 ? 40.249 244.435 3.15 1 64.92 282 LYS B O 1
ATOM 5222 N N . LEU B 1 256 ? 38.6 243.594 4.423 1 59.4 283 LEU B N 1
ATOM 5223 C CA . LEU B 1 256 ? 39.501 242.872 5.317 1 58.47 283 LEU B CA 1
ATOM 5224 C C . LEU B 1 256 ? 39.824 241.44 4.871 1 55.45 283 LEU B C 1
ATOM 5225 O O . LEU B 1 256 ? 40.427 240.686 5.642 1 50.16 283 LEU B O 1
ATOM 5230 N N . LYS B 1 257 ? 39.456 241.035 3.66 1 61.88 284 LYS B N 1
ATOM 5231 C CA . LYS B 1 257 ? 39.888 239.728 3.171 1 60.15 284 LYS B CA 1
ATOM 5232 C C . LYS B 1 257 ? 41.364 239.811 2.784 1 54.9 284 LYS B C 1
ATOM 5233 O O . LYS B 1 257 ? 41.767 240.722 2.054 1 49.88 284 LYS B O 1
ATOM 5239 N N . GLY B 1 258 ? 42.145 238.881 3.322 1 51.42 285 GLY B N 1
ATOM 5240 C CA . GLY B 1 258 ? 43.57 238.828 3.083 1 53.17 285 GLY B CA 1
ATOM 5241 C C . GLY B 1 258 ? 44.271 240.135 3.399 1 58 285 GLY B C 1
ATOM 5242 O O . GLY B 1 258 ? 45.171 240.536 2.661 1 60.37 285 GLY B O 1
ATOM 5243 N N . PHE B 1 259 ? 43.93 240.767 4.504 1 56.96 286 PHE B N 1
ATOM 5244 C CA . PHE B 1 259 ? 44.573 242.016 4.839 1 52.18 286 PHE B CA 1
ATOM 5245 C C . PHE B 1 259 ? 45.786 241.887 5.708 1 49.47 286 PHE B C 1
ATOM 5246 O O . PHE B 1 259 ? 46.5 242.834 5.918 1 42.91 286 PHE B O 1
ATOM 5254 N N . GLN B 1 260 ? 46.022 240.697 6.205 1 54.26 287 GLN B N 1
ATOM 5255 C CA . GLN B 1 260 ? 47.213 240.446 7.018 1 54.48 287 GLN B CA 1
ATOM 5256 C C . GLN B 1 260 ? 48.114 239.391 6.387 1 57.92 287 GLN B C 1
ATOM 5257 O O . GLN B 1 260 ? 49.001 238.842 7.07 1 56.54 287 GLN B O 1
ATOM 5263 N N . LYS B 1 261 ? 47.901 239.093 5.093 1 58.33 288 LYS B N 1
ATOM 5264 C CA . LYS B 1 261 ? 48.766 238.128 4.422 1 55.56 288 LYS B CA 1
ATOM 5265 C C . LYS B 1 261 ? 50.214 238.569 4.526 1 51.15 288 LYS B C 1
ATOM 5266 O O . LYS B 1 261 ? 51.091 237.735 4.748 1 52.69 288 LYS B O 1
ATOM 5272 N N . ASN B 1 262 ? 50.463 239.882 4.446 1 49.07 289 ASN B N 1
ATOM 5273 C CA . ASN B 1 262 ? 51.799 240.47 4.425 1 56.73 289 ASN B CA 1
ATOM 5274 C C . ASN B 1 262 ? 52.345 240.81 5.807 1 53.77 289 ASN B C 1
ATOM 5275 O O . ASN B 1 262 ? 53.478 241.282 5.909 1 47.35 289 ASN B O 1
ATOM 5280 N N . LEU B 1 263 ? 51.593 240.553 6.872 1 61.08 290 LEU B N 1
ATOM 5281 C CA . LEU B 1 263 ? 51.99 240.994 8.203 1 48.34 290 LEU B CA 1
ATOM 5282 C C . LEU B 1 263 ? 52.882 239.958 8.882 1 49.3 290 LEU B C 1
ATOM 5283 O O . LEU B 1 263 ? 52.668 238.75 8.759 1 49.02 290 LEU B O 1
ATOM 5288 N N . SER B 1 264 ? 53.915 240.429 9.571 1 49.86 291 SER B N 1
ATOM 5289 C CA . SER B 1 264 ? 54.696 239.54 10.42 1 45.02 291 SER B CA 1
ATOM 5290 C C . SER B 1 264 ? 54.849 240.147 11.808 1 44.78 291 SER B C 1
ATOM 5291 O O . SER B 1 264 ? 54.945 241.368 11.976 1 51.28 291 SER B O 1
ATOM 5294 N N . TYR B 1 265 ? 54.872 239.264 12.801 1 40.51 292 TYR B N 1
ATOM 5295 C CA . TYR B 1 265 ? 55.132 239.615 14.186 1 40.15 292 TYR B CA 1
ATOM 5296 C C . TYR B 1 265 ? 56.534 239.208 14.639 1 42.46 292 TYR B C 1
ATOM 5297 O O . TYR B 1 265 ? 56.769 239.095 15.836 1 43.53 292 TYR B O 1
ATOM 5306 N N . GLU B 1 266 ? 57.469 238.965 13.713 1 47.05 293 GLU B N 1
ATOM 5307 C CA . GLU B 1 266 ? 58.763 238.404 14.096 1 44.07 293 GLU B CA 1
ATOM 5308 C C . GLU B 1 266 ? 59.832 239.437 14.367 1 44.3 293 GLU B C 1
ATOM 5309 O O . GLU B 1 266 ? 60.838 239.086 14.987 1 51.22 293 GLU B O 1
ATOM 5315 N N . VAL B 1 267 ? 59.688 240.673 13.883 1 39.32 294 VAL B N 1
ATOM 5316 C CA . VAL B 1 267 ? 60.688 241.706 14.147 1 42.32 294 VAL B CA 1
ATOM 5317 C C . VAL B 1 267 ? 59.983 242.938 14.72 1 43.93 294 VAL B C 1
ATOM 5318 O O . VAL B 1 267 ? 59.027 243.462 14.131 1 47.76 294 VAL B O 1
ATOM 5322 N N . SER B 1 268 ? 60.428 243.354 15.901 1 43.14 295 SER B N 1
ATOM 5323 C CA . SER B 1 268 ? 59.787 244.383 16.7 1 43.61 295 SER B CA 1
ATOM 5324 C C . SER B 1 268 ? 60.76 244.83 17.793 1 41.83 295 SER B C 1
ATOM 5325 O O . SER B 1 268 ? 61.515 244.017 18.33 1 41.62 295 SER B O 1
ATOM 5328 N N . GLN B 1 269 ? 60.738 246.128 18.108 1 42.15 296 GLN B N 1
ATOM 5329 C CA . GLN B 1 269 ? 61.356 246.602 19.337 1 42.05 296 GLN B CA 1
ATOM 5330 C C . GLN B 1 269 ? 60.704 245.992 20.572 1 45.49 296 GLN B C 1
ATOM 5331 O O . GLN B 1 269 ? 61.283 246.07 21.658 1 48.55 296 GLN B O 1
ATOM 5337 N N . GLU B 1 270 ? 59.519 245.395 20.445 1 44.01 297 GLU B N 1
ATOM 5338 C CA . GLU B 1 270 ? 58.837 244.867 21.621 1 40.59 297 GLU B CA 1
ATOM 5339 C C . GLU B 1 270 ? 59.627 243.718 22.248 1 40.95 297 GLU B C 1
ATOM 5340 O O . GLU B 1 270 ? 59.532 243.485 23.461 1 43.7 297 GLU B O 1
ATOM 5346 N N . TYR B 1 271 ? 60.447 243.025 21.457 1 36.31 298 TYR B N 1
ATOM 5347 C CA . TYR B 1 271 ? 61.36 242.057 22.038 1 36.84 298 TYR B CA 1
ATOM 5348 C C . TYR B 1 271 ? 62.314 242.733 23.011 1 37.93 298 TYR B C 1
ATOM 5349 O O . TYR B 1 271 ? 62.635 242.172 24.065 1 39.62 298 TYR B O 1
ATOM 5358 N N . GLY B 1 272 ? 62.771 243.938 22.679 1 39.28 299 GLY B N 1
ATOM 5359 C CA . GLY B 1 272 ? 63.442 244.762 23.668 1 41.55 299 GLY B CA 1
ATOM 5360 C C . GLY B 1 272 ? 62.539 245.111 24.839 1 42.6 299 GLY B C 1
ATOM 5361 O O . GLY B 1 272 ? 62.89 244.877 25.997 1 44.49 299 GLY B O 1
ATOM 5362 N N . ASP B 1 273 ? 61.353 245.662 24.557 1 44.7 300 ASP B N 1
ATOM 5363 C CA . ASP B 1 273 ? 60.447 246.014 25.649 1 45.38 300 ASP B CA 1
ATOM 5364 C C . ASP B 1 273 ? 60.224 244.819 26.566 1 45.8 300 ASP B C 1
ATOM 5365 O O . ASP B 1 273 ? 60.361 244.919 27.791 1 44.61 300 ASP B O 1
ATOM 5370 N N . LEU B 1 274 ? 59.918 243.666 25.976 1 42.91 301 LEU B N 1
ATOM 5371 C CA . LEU B 1 274 ? 59.762 242.453 26.763 1 42.17 301 LEU B CA 1
ATOM 5372 C C . LEU B 1 274 ? 60.904 242.284 27.752 1 44.39 301 LEU B C 1
ATOM 5373 O O . LEU B 1 274 ? 60.668 242.069 28.944 1 46.05 301 LEU B O 1
ATOM 5378 N N . GLN B 1 275 ? 62.151 242.408 27.277 1 45.99 302 GLN B N 1
ATOM 5379 C CA . GLN B 1 275 ? 63.301 242.234 28.163 1 44.99 302 GLN B CA 1
ATOM 5380 C C . GLN B 1 275 ? 63.179 243.1 29.416 1 49.62 302 GLN B C 1
ATOM 5381 O O . GLN B 1 275 ? 63.344 242.595 30.536 1 51.97 302 GLN B O 1
ATOM 5387 N N . LEU B 1 276 ? 62.821 244.387 29.252 1 45.84 303 LEU B N 1
ATOM 5388 C CA . LEU B 1 276 ? 62.637 245.273 30.401 1 42.06 303 LEU B CA 1
ATOM 5389 C C . LEU B 1 276 ? 61.721 244.643 31.43 1 43.02 303 LEU B C 1
ATOM 5390 O O . LEU B 1 276 ? 62.065 244.552 32.612 1 47.33 303 LEU B O 1
ATOM 5395 N N . VAL B 1 277 ? 60.572 244.134 30.984 1 42.65 304 VAL B N 1
ATOM 5396 C CA . VAL B 1 277 ? 59.648 243.488 31.916 1 44.16 304 VAL B CA 1
ATOM 5397 C C . VAL B 1 277 ? 60.31 242.27 32.545 1 44.46 304 VAL B C 1
ATOM 5398 O O . VAL B 1 277 ? 60.364 242.141 33.782 1 45.57 304 VAL B O 1
ATOM 5402 N N . LEU B 1 278 ? 60.877 241.39 31.708 1 40.86 305 LEU B N 1
ATOM 5403 C CA . LEU B 1 278 ? 61.57 240.232 32.26 1 47.02 305 LEU B CA 1
ATOM 5404 C C . LEU B 1 278 ? 62.628 240.683 33.247 1 50.2 305 LEU B C 1
ATOM 5405 O O . LEU B 1 278 ? 62.705 240.164 34.37 1 48.28 305 LEU B O 1
ATOM 5410 N N . ASN B 1 279 ? 63.374 241.729 32.879 1 46.62 306 ASN B N 1
ATOM 5411 C CA . ASN B 1 279 ? 64.39 242.253 33.77 1 45.87 306 ASN B CA 1
ATOM 5412 C C . ASN B 1 279 ? 63.774 242.618 35.106 1 46.97 306 ASN B C 1
ATOM 5413 O O . ASN B 1 279 ? 64.206 242.144 36.165 1 50.69 306 ASN B O 1
ATOM 5418 N N . GLN B 1 280 ? 62.719 243.422 35.066 1 47.66 307 GLN B N 1
ATOM 5419 C CA . GLN B 1 280 ? 62.094 243.822 36.307 1 46.18 307 GLN B CA 1
ATOM 5420 C C . GLN B 1 280 ? 61.62 242.6 37.078 1 48.74 307 GLN B C 1
ATOM 5421 O O . GLN B 1 280 ? 61.845 242.504 38.292 1 51.89 307 GLN B O 1
ATOM 5427 N N . PHE B 1 281 ? 61.052 241.607 36.378 1 45.77 308 PHE B N 1
ATOM 5428 C CA . PHE B 1 281 ? 60.562 240.43 37.102 1 51.59 308 PHE B CA 1
ATOM 5429 C C . PHE B 1 281 ? 61.693 239.766 37.886 1 54.58 308 PHE B C 1
ATOM 5430 O O . PHE B 1 281 ? 61.501 239.331 39.031 1 53.21 308 PHE B O 1
ATOM 5438 N N . ALA B 1 282 ? 62.895 239.744 37.302 1 53.21 309 ALA B N 1
ATOM 5439 C CA . ALA B 1 282 ? 64.02 239.105 37.96 1 49.95 309 ALA B CA 1
ATOM 5440 C C . ALA B 1 282 ? 64.603 239.992 39.046 1 45.92 309 ALA B C 1
ATOM 5441 O O . ALA B 1 282 ? 65.063 239.467 40.062 1 54.91 309 ALA B O 1
ATOM 5443 N N . LYS B 1 283 ? 64.579 241.322 38.88 1 44.24 310 LYS B N 1
ATOM 5444 C CA . LYS B 1 283 ? 65.075 242.159 39.975 1 45.43 310 LYS B CA 1
ATOM 5445 C C . LYS B 1 283 ? 64.171 242.045 41.201 1 51.64 310 LYS B C 1
ATOM 5446 O O . LYS B 1 283 ? 64.648 242.16 42.333 1 58.07 310 LYS B O 1
ATOM 5452 N N . SER B 1 284 ? 62.876 241.8 41.004 1 50.6 311 SER B N 1
ATOM 5453 C CA . SER B 1 284 ? 61.956 241.694 42.118 1 46.91 311 SER B CA 1
ATOM 5454 C C . SER B 1 284 ? 61.778 240.265 42.579 1 49.51 311 SER B C 1
ATOM 5455 O O . SER B 1 284 ? 61.069 240.04 43.562 1 55.32 311 SER B O 1
ATOM 5458 N N . ASN B 1 285 ? 62.408 239.301 41.901 1 50.69 312 ASN B N 1
ATOM 5459 C CA . ASN B 1 285 ? 62.229 237.86 42.162 1 56.24 312 ASN B CA 1
ATOM 5460 C C . ASN B 1 285 ? 60.738 237.496 42.117 1 55.62 312 ASN B C 1
ATOM 5461 O O . ASN B 1 285 ? 60.138 236.996 43.066 1 63.26 312 ASN B O 1
ATOM 5466 N N . THR B 1 286 ? 60.136 237.77 40.982 1 50.52 313 THR B N 1
ATOM 5467 C CA . THR B 1 286 ? 58.734 237.466 40.791 1 50.38 313 THR B CA 1
ATOM 5468 C C . THR B 1 286 ? 58.615 236.112 40.099 1 53.66 313 THR B C 1
ATOM 5469 O O . THR B 1 286 ? 59.383 235.799 39.186 1 53.24 313 THR B O 1
ATOM 5473 N N . ASN B 1 287 ? 57.671 235.299 40.548 1 52.69 314 ASN B N 1
ATOM 5474 C CA . ASN B 1 287 ? 57.312 234.096 39.817 1 53.47 314 ASN B CA 1
ATOM 5475 C C . ASN B 1 287 ? 56.131 234.416 38.909 1 56.05 314 ASN B C 1
ATOM 5476 O O . ASN B 1 287 ? 55.082 234.861 39.382 1 50.49 314 ASN B O 1
ATOM 5481 N N . VAL B 1 288 ? 56.293 234.192 37.607 1 57.23 315 VAL B N 1
ATOM 5482 C CA . VAL B 1 288 ? 55.319 234.65 36.62 1 53 315 VAL B CA 1
ATOM 5483 C C . VAL B 1 288 ? 54.929 233.498 35.706 1 52.19 315 VAL B C 1
ATOM 5484 O O . VAL B 1 288 ? 55.788 232.738 35.245 1 55.7 315 VAL B O 1
ATOM 5488 N N . ILE B 1 289 ? 53.634 233.363 35.449 1 48.04 316 ILE B N 1
ATOM 5489 C CA . ILE B 1 289 ? 53.153 232.507 34.373 1 47.74 316 ILE B CA 1
ATOM 5490 C C . ILE B 1 289 ? 52.875 233.386 33.163 1 46.93 316 ILE B C 1
ATOM 5491 O O . ILE B 1 289 ? 52.319 234.484 33.301 1 47.61 316 ILE B O 1
ATOM 5496 N N . PHE B 1 290 ? 53.284 232.929 31.984 1 45.09 317 PHE B N 1
ATOM 5497 C CA . PHE B 1 290 ? 53.181 233.733 30.776 1 44.29 317 PHE B CA 1
ATOM 5498 C C . PHE B 1 290 ? 52.174 233.106 29.837 1 46.61 317 PHE B C 1
ATOM 5499 O O . PHE B 1 290 ? 52.28 231.925 29.516 1 49.56 317 PHE B O 1
ATOM 5507 N N . VAL B 1 291 ? 51.215 233.895 29.383 1 43.07 318 VAL B N 1
ATOM 5508 C CA . VAL B 1 291 ? 50.075 233.387 28.633 1 45.97 318 VAL B CA 1
ATOM 5509 C C . VAL B 1 291 ? 50.251 233.788 27.174 1 47.12 318 VAL B C 1
ATOM 5510 O O . VAL B 1 291 ? 50.478 234.963 26.865 1 50.81 318 VAL B O 1
ATOM 5514 N N . ILE B 1 292 ? 50.189 232.81 26.28 1 44.2 319 ILE B N 1
ATOM 5515 C CA . ILE B 1 292 ? 50.322 233.131 24.861 1 43.86 319 ILE B CA 1
ATOM 5516 C C . ILE B 1 292 ? 49.056 232.674 24.157 1 46.75 319 ILE B C 1
ATOM 5517 O O . ILE B 1 292 ? 48.775 231.467 24.126 1 48.65 319 ILE B O 1
ATOM 5522 N N . PRO B 1 293 ? 48.252 233.582 23.617 1 42.26 320 PRO B N 1
ATOM 5523 C CA . PRO B 1 293 ? 47.008 233.166 22.975 1 42.41 320 PRO B CA 1
ATOM 5524 C C . PRO B 1 293 ? 47.213 232.935 21.489 1 45.4 320 PRO B C 1
ATOM 5525 O O . PRO B 1 293 ? 48.236 233.34 20.915 1 44.43 320 PRO B O 1
ATOM 5529 N N . PRO B 1 294 ? 46.282 232.262 20.837 1 46.09 321 PRO B N 1
ATOM 5530 C CA . PRO B 1 294 ? 46.311 232.203 19.378 1 48.57 321 PRO B CA 1
ATOM 5531 C C . PRO B 1 294 ? 45.356 233.212 18.78 1 48.02 321 PRO B C 1
ATOM 5532 O O . PRO B 1 294 ? 44.762 234.035 19.487 1 56.26 321 PRO B O 1
ATOM 5536 N N . VAL B 1 295 ? 45.173 233.111 17.476 1 48.43 322 VAL B N 1
ATOM 5537 C CA . VAL B 1 295 ? 44.214 233.904 16.727 1 46.1 322 VAL B CA 1
ATOM 5538 C C . VAL B 1 295 ? 43.204 232.932 16.149 1 50.37 322 VAL B C 1
ATOM 5539 O O . VAL B 1 295 ? 43.547 231.799 15.798 1 58.83 322 VAL B O 1
ATOM 5543 N N . ASN B 1 296 ? 41.954 233.371 16.07 1 52.2 323 ASN B N 1
ATOM 5544 C CA . ASN B 1 296 ? 40.872 232.56 15.525 1 48.31 323 ASN B CA 1
ATOM 5545 C C . ASN B 1 296 ? 41.252 231.94 14.183 1 49.06 323 ASN B C 1
ATOM 5546 O O . ASN B 1 296 ? 41.578 232.648 13.233 1 49.13 323 ASN B O 1
ATOM 5551 N N . SER B 1 297 ? 41.207 230.613 14.105 1 50.45 324 SER B N 1
ATOM 5552 C CA . SER B 1 297 ? 41.667 229.939 12.896 1 52.48 324 SER B CA 1
ATOM 5553 C C . SER B 1 297 ? 40.902 230.417 11.675 1 52.85 324 SER B C 1
ATOM 5554 O O . SER B 1 297 ? 41.501 230.821 10.669 1 50.56 324 SER B O 1
ATOM 5557 N N . LYS B 1 298 ? 39.572 230.374 11.747 1 51.73 325 LYS B N 1
ATOM 5558 C CA . LYS B 1 298 ? 38.748 230.852 10.641 1 53.12 325 LYS B CA 1
ATOM 5559 C C . LYS B 1 298 ? 39.104 232.289 10.291 1 50.99 325 LYS B C 1
ATOM 5560 O O . LYS B 1 298 ? 39.299 232.643 9.119 1 50.75 325 LYS B O 1
ATOM 5566 N N . TRP B 1 299 ? 39.195 233.135 11.308 1 53.5 326 TRP B N 1
ATOM 5567 C CA . TRP B 1 299 ? 39.579 234.511 11.056 1 51.49 326 TRP B CA 1
ATOM 5568 C C . TRP B 1 299 ? 40.928 234.572 10.347 1 48.79 326 TRP B C 1
ATOM 5569 O O . TRP B 1 299 ? 41.076 235.273 9.347 1 50.74 326 TRP B O 1
ATOM 5580 N N . MET B 1 300 ? 41.905 233.798 10.815 1 45.73 327 MET B N 1
ATOM 5581 C CA . MET B 1 300 ? 43.247 233.888 10.255 1 49.61 327 MET B CA 1
ATOM 5582 C C . MET B 1 300 ? 43.239 233.524 8.786 1 53.15 327 MET B C 1
ATOM 5583 O O . MET B 1 300 ? 43.829 234.227 7.952 1 49.89 327 MET B O 1
ATOM 5588 N N . ALA B 1 301 ? 42.581 232.403 8.466 1 54.01 328 ALA B N 1
ATOM 5589 C CA . ALA B 1 301 ? 42.449 231.967 7.081 1 53.78 328 ALA B CA 1
ATOM 5590 C C . ALA B 1 301 ? 41.74 233.025 6.243 1 53.22 328 ALA B C 1
ATOM 5591 O O . ALA B 1 301 ? 42.073 233.222 5.068 1 55.35 328 ALA B O 1
ATOM 5593 N N . TYR B 1 302 ? 40.785 233.743 6.835 1 48.25 329 TYR B N 1
ATOM 5594 C CA . TYR B 1 302 ? 40.129 234.803 6.085 1 47.82 329 TYR B CA 1
ATOM 5595 C C . TYR B 1 302 ? 41.083 235.965 5.81 1 49.73 329 TYR B C 1
ATOM 5596 O O . TYR B 1 302 ? 41.22 236.408 4.662 1 50.05 329 TYR B O 1
ATOM 5605 N N . THR B 1 303 ? 41.75 236.477 6.856 1 50.83 330 THR B N 1
ATOM 5606 C CA . THR B 1 303 ? 42.673 237.611 6.74 1 50.57 330 THR B CA 1
ATOM 5607 C C . THR B 1 303 ? 44.005 237.231 6.106 1 49.97 330 THR B C 1
ATOM 5608 O O . THR B 1 303 ? 44.727 238.117 5.643 1 51.35 330 THR B O 1
ATOM 5612 N N . GLY B 1 304 ? 44.371 235.952 6.122 1 48.65 331 GLY B N 1
ATOM 5613 C CA . GLY B 1 304 ? 45.654 235.55 5.596 1 48.54 331 GLY B CA 1
ATOM 5614 C C . GLY B 1 304 ? 46.835 235.738 6.525 1 48.38 331 GLY B C 1
ATOM 5615 O O . GLY B 1 304 ? 47.977 235.546 6.081 1 48.15 331 GLY B O 1
ATOM 5616 N N . LEU B 1 305 ? 46.618 236.144 7.781 1 49.52 332 LEU B N 1
ATOM 5617 C CA . LEU B 1 305 ? 47.687 236.066 8.775 1 49.96 332 LEU B CA 1
ATOM 5618 C C . LEU B 1 305 ? 48.302 234.66 8.765 1 47.37 332 LEU B C 1
ATOM 5619 O O . LEU B 1 305 ? 47.592 233.649 8.854 1 47.76 332 LEU B O 1
ATOM 5624 N N . ASN B 1 306 ? 49.623 234.597 8.621 1 39.26 333 ASN B N 1
ATOM 5625 C CA . ASN B 1 306 ? 50.276 233.334 8.321 1 40.96 333 ASN B CA 1
ATOM 5626 C C . ASN B 1 306 ? 50.561 232.551 9.601 1 47.44 333 ASN B C 1
ATOM 5627 O O . ASN B 1 306 ? 51.25 233.051 10.499 1 50.9 333 ASN B O 1
ATOM 5632 N N . GLN B 1 307 ? 50.065 231.303 9.672 1 46.64 334 GLN B N 1
ATOM 5633 C CA . GLN B 1 307 ? 50.241 230.52 10.894 1 48.33 334 GLN B CA 1
ATOM 5634 C C . GLN B 1 307 ? 51.682 230.072 11.097 1 47.53 334 GLN B C 1
ATOM 5635 O O . GLN B 1 307 ? 52.111 229.885 12.246 1 42.87 334 GLN B O 1
ATOM 5641 N N . ASP B 1 308 ? 52.441 229.864 10.017 1 46.06 335 ASP B N 1
ATOM 5642 C CA . ASP B 1 308 ? 53.843 229.534 10.233 1 46.98 335 ASP B CA 1
ATOM 5643 C C . ASP B 1 308 ? 54.597 230.744 10.754 1 48.4 335 ASP B C 1
ATOM 5644 O O . ASP B 1 308 ? 55.468 230.616 11.622 1 48.92 335 ASP B O 1
ATOM 5649 N N . MET B 1 309 ? 54.268 231.93 10.242 1 44.63 336 MET B N 1
ATOM 5650 C CA . MET B 1 309 ? 54.817 233.148 10.817 1 42.69 336 MET B CA 1
ATOM 5651 C C . MET B 1 309 ? 54.464 233.241 12.289 1 46.94 336 MET B C 1
ATOM 5652 O O . MET B 1 309 ? 55.303 233.595 13.122 1 46.38 336 MET B O 1
ATOM 5657 N N . TYR B 1 310 ? 53.224 232.891 12.628 1 45.57 337 TYR B N 1
ATOM 5658 C CA . TYR B 1 310 ? 52.78 232.963 14.013 1 45.21 337 TYR B CA 1
ATOM 5659 C C . TYR B 1 310 ? 53.557 231.995 14.902 1 42.96 337 TYR B C 1
ATOM 5660 O O . TYR B 1 310 ? 54.024 232.372 15.982 1 41.62 337 TYR B O 1
ATOM 5669 N N . ASP B 1 311 ? 53.678 230.733 14.477 1 41.94 338 ASP B N 1
ATOM 5670 C CA . ASP B 1 311 ? 54.393 229.747 15.279 1 45.03 338 ASP B CA 1
ATOM 5671 C C . ASP B 1 311 ? 55.853 230.116 15.423 1 52.04 338 ASP B C 1
ATOM 5672 O O . ASP B 1 311 ? 56.449 229.882 16.486 1 50.4 338 ASP B O 1
ATOM 5677 N N . ALA B 1 312 ? 56.433 230.713 14.373 1 47.8 339 ALA B N 1
ATOM 5678 C CA . ALA B 1 312 ? 57.798 231.21 14.456 1 43.83 339 ALA B CA 1
ATOM 5679 C C . ALA B 1 312 ? 57.929 232.292 15.521 1 46.8 339 ALA B C 1
ATOM 5680 O O . ALA B 1 312 ? 58.85 232.238 16.35 1 52.01 339 ALA B O 1
ATOM 5682 N N . THR B 1 313 ? 57.031 233.296 15.517 1 45.51 340 THR B N 1
ATOM 5683 C CA . THR B 1 313 ? 57.198 234.347 16.527 1 48.74 340 THR B CA 1
ATOM 5684 C C . THR B 1 313 ? 56.914 233.824 17.937 1 44.94 340 THR B C 1
ATOM 5685 O O . THR B 1 313 ? 57.53 234.291 18.903 1 50.24 340 THR B O 1
ATOM 5689 N N . VAL B 1 314 ? 56.009 232.861 18.089 1 36.84 341 VAL B N 1
ATOM 5690 C CA . VAL B 1 314 ? 55.853 232.278 19.408 1 37.62 341 VAL B CA 1
ATOM 5691 C C . VAL B 1 314 ? 57.121 231.538 19.802 1 48.1 341 VAL B C 1
ATOM 5692 O O . VAL B 1 314 ? 57.502 231.52 20.977 1 49.09 341 VAL B O 1
ATOM 5696 N N . SER B 1 315 ? 57.813 230.935 18.829 1 47.5 342 SER B N 1
ATOM 5697 C CA . SER B 1 315 ? 59.081 230.286 19.152 1 47.9 342 SER B CA 1
ATOM 5698 C C . SER B 1 315 ? 60.121 231.29 19.619 1 51.05 342 SER B C 1
ATOM 5699 O O . SER B 1 315 ? 60.834 231.049 20.599 1 54.85 342 SER B O 1
ATOM 5702 N N . LYS B 1 316 ? 60.235 232.409 18.91 1 47 343 LYS B N 1
ATOM 5703 C CA . LYS B 1 316 ? 61.153 233.47 19.315 1 48.08 343 LYS B CA 1
ATOM 5704 C C . LYS B 1 316 ? 60.862 233.941 20.739 1 48.18 343 LYS B C 1
ATOM 5705 O O . LYS B 1 316 ? 61.774 234.031 21.576 1 46.56 343 LYS B O 1
ATOM 5711 N N . ILE B 1 317 ? 59.588 234.235 21.034 1 47.65 344 ILE B N 1
ATOM 5712 C CA . ILE B 1 317 ? 59.203 234.685 22.376 1 47.3 344 ILE B CA 1
ATOM 5713 C C . ILE B 1 317 ? 59.525 233.613 23.408 1 48.09 344 ILE B C 1
ATOM 5714 O O . ILE B 1 317 ? 60.207 233.871 24.405 1 46.78 344 ILE B O 1
ATOM 5719 N N . ARG B 1 318 ? 59.022 232.398 23.188 1 48.85 345 ARG B N 1
ATOM 5720 C CA . ARG B 1 318 ? 59.293 231.303 24.108 1 51.13 345 ARG B CA 1
ATOM 5721 C C . ARG B 1 318 ? 60.772 231.097 24.335 1 52.59 345 ARG B C 1
ATOM 5722 O O . ARG B 1 318 ? 61.166 230.672 25.419 1 59.82 345 ARG B O 1
ATOM 5730 N N . TYR B 1 319 ? 61.613 231.36 23.34 1 48.79 346 TYR B N 1
ATOM 5731 C CA . TYR B 1 319 ? 63.039 231.197 23.586 1 52.2 346 TYR B CA 1
ATOM 5732 C C . TYR B 1 319 ? 63.551 232.306 24.499 1 47.47 346 TYR B C 1
ATOM 5733 O O . TYR B 1 319 ? 64.232 232.032 25.494 1 47.2 346 TYR B O 1
ATOM 5742 N N . GLN B 1 320 ? 63.195 233.565 24.202 1 45.62 347 GLN B N 1
ATOM 5743 C CA . GLN B 1 320 ? 63.561 234.658 25.108 1 46.9 347 GLN B CA 1
ATOM 5744 C C . GLN B 1 320 ? 63.061 234.403 26.524 1 52.31 347 GLN B C 1
ATOM 5745 O O . GLN B 1 320 ? 63.666 234.882 27.49 1 53.59 347 GLN B O 1
ATOM 5751 N N . LEU B 1 321 ? 61.976 233.645 26.672 1 51.33 348 LEU B N 1
ATOM 5752 C CA . LEU B 1 321 ? 61.505 233.288 28.005 1 49.31 348 LEU B CA 1
ATOM 5753 C C . LEU B 1 321 ? 62.309 232.13 28.598 1 53.88 348 LEU B C 1
ATOM 5754 O O . LEU B 1 321 ? 62.909 232.259 29.668 1 59.62 348 LEU B O 1
ATOM 5759 N N . GLU B 1 322 ? 62.317 230.979 27.935 1 52.19 349 GLU B N 1
ATOM 5760 C CA . GLU B 1 322 ? 62.854 229.792 28.581 1 51.92 349 GLU B CA 1
ATOM 5761 C C . GLU B 1 322 ? 64.352 229.912 28.799 1 53.08 349 GLU B C 1
ATOM 5762 O O . GLU B 1 322 ? 64.841 229.575 29.882 1 54.14 349 GLU B O 1
ATOM 5768 N N . SER B 1 323 ? 65.092 230.439 27.816 1 52.12 350 SER B N 1
ATOM 5769 C CA . SER B 1 323 ? 66.551 230.473 27.9 1 50.53 350 SER B CA 1
ATOM 5770 C C . SER B 1 323 ? 67.067 231.326 29.05 1 48.25 350 SER B C 1
ATOM 5771 O O . SER B 1 323 ? 68.274 231.302 29.319 1 50.16 350 SER B O 1
ATOM 5774 N N . GLN B 1 324 ? 66.19 232.09 29.71 1 51.62 351 GLN B N 1
ATOM 5775 C CA . GLN B 1 324 ? 66.545 232.937 30.843 1 49.77 351 GLN B CA 1
ATOM 5776 C C . GLN B 1 324 ? 65.944 232.468 32.156 1 48.19 351 GLN B C 1
ATOM 5777 O O . GLN B 1 324 ? 66.149 233.135 33.175 1 52.06 351 GLN B O 1
ATOM 5783 N N . GLY B 1 325 ? 65.21 231.354 32.169 1 47.3 352 GLY B N 1
ATOM 5784 C CA . GLY B 1 325 ? 64.648 230.818 33.391 1 45.99 352 GLY B CA 1
ATOM 5785 C C . GLY B 1 325 ? 63.149 230.936 33.486 1 52.74 352 GLY B C 1
ATOM 5786 O O . GLY B 1 325 ? 62.541 230.257 34.323 1 62.45 352 GLY B O 1
ATOM 5787 N N . PHE B 1 326 ? 62.525 231.762 32.657 1 51.61 353 PHE B N 1
ATOM 5788 C CA . PHE B 1 326 ? 61.073 231.891 32.68 1 50.28 353 PHE B CA 1
ATOM 5789 C C . PHE B 1 326 ? 60.498 230.709 31.924 1 56.25 353 PHE B C 1
ATOM 5790 O O . PHE B 1 326 ? 60.46 230.699 30.689 1 55.41 353 PHE B O 1
ATOM 5798 N N . THR B 1 327 ? 60.076 229.69 32.673 1 52.19 354 THR B N 1
ATOM 5799 C CA . THR B 1 327 ? 59.62 228.437 32.089 1 53.12 354 THR B CA 1
ATOM 5800 C C . THR B 1 327 ? 58.171 228.152 32.439 1 59.34 354 THR B C 1
ATOM 5801 O O . THR B 1 327 ? 57.68 227.046 32.166 1 61.3 354 THR B O 1
ATOM 5805 N N . ASN B 1 328 ? 57.476 229.125 33.036 1 60.24 355 ASN B N 1
ATOM 5806 C CA . ASN B 1 328 ? 56.06 228.991 33.387 1 57.14 355 ASN B CA 1
ATOM 5807 C C . ASN B 1 328 ? 55.238 229.617 32.271 1 55.49 355 ASN B C 1
ATOM 5808 O O . ASN B 1 328 ? 54.911 230.809 32.297 1 54.63 355 ASN B O 1
ATOM 5813 N N . ILE B 1 329 ? 54.895 228.793 31.278 1 53.24 356 ILE B N 1
ATOM 5814 C CA . ILE B 1 329 ? 54.27 229.259 30.051 1 47.72 356 ILE B CA 1
ATOM 5815 C C . ILE B 1 329 ? 52.997 228.473 29.781 1 48.34 356 ILE B C 1
ATOM 5816 O O . ILE B 1 329 ? 53.047 227.273 29.489 1 52.5 356 ILE B O 1
ATOM 5821 N N . ALA B 1 330 ? 51.865 229.154 29.858 1 47.49 357 ALA B N 1
ATOM 5822 C CA . ALA B 1 330 ? 50.597 228.665 29.32 1 50.61 357 ALA B CA 1
ATOM 5823 C C . ALA B 1 330 ? 50.495 229.074 27.847 1 49.5 357 ALA B C 1
ATOM 5824 O O . ALA B 1 330 ? 49.914 230.112 27.497 1 48.06 357 ALA B O 1
ATOM 5826 N N . ASP B 1 331 ? 51.063 228.24 26.971 1 50.13 358 ASP B N 1
ATOM 5827 C CA . ASP B 1 331 ? 51.099 228.49 25.53 1 48.7 358 ASP B CA 1
ATOM 5828 C C . ASP B 1 331 ? 49.895 227.831 24.864 1 46.09 358 ASP B C 1
ATOM 5829 O O . ASP B 1 331 ? 49.887 226.616 24.657 1 44.64 358 ASP B O 1
ATOM 5834 N N . PHE B 1 332 ? 48.889 228.633 24.515 1 47.51 359 PHE B N 1
ATOM 5835 C CA . PHE B 1 332 ? 47.713 228.179 23.786 1 55.32 359 PHE B CA 1
ATOM 5836 C C . PHE B 1 332 ? 47.75 228.598 22.32 1 56.97 359 PHE B C 1
ATOM 5837 O O . PHE B 1 332 ? 46.689 228.722 21.69 1 48.08 359 PHE B O 1
ATOM 5845 N N . SER B 1 333 ? 48.957 228.83 21.768 1 53.74 360 SER B N 1
ATOM 5846 C CA . SER B 1 333 ? 49.035 229.452 20.447 1 50.7 360 SER B CA 1
ATOM 5847 C C . SER B 1 333 ? 48.605 228.507 19.326 1 51.86 360 SER B C 1
ATOM 5848 O O . SER B 1 333 ? 48.332 228.978 18.22 1 53.88 360 SER B O 1
ATOM 5851 N N . LYS B 1 334 ? 48.509 227.198 19.575 1 50.48 361 LYS B N 1
ATOM 5852 C CA . LYS B 1 334 ? 48.043 226.289 18.536 1 48.36 361 LYS B CA 1
ATOM 5853 C C . LYS B 1 334 ? 46.608 225.843 18.747 1 51.2 361 LYS B C 1
ATOM 5854 O O . LYS B 1 334 ? 46.166 224.9 18.091 1 55.86 361 LYS B O 1
ATOM 5860 N N . ASP B 1 335 ? 45.872 226.491 19.649 1 53.07 362 ASP B N 1
ATOM 5861 C CA . ASP B 1 335 ? 44.49 226.121 19.934 1 51.38 362 ASP B CA 1
ATOM 5862 C C . ASP B 1 335 ? 43.504 227.065 19.259 1 52.26 362 ASP B C 1
ATOM 5863 O O . ASP B 1 335 ? 42.312 227.037 19.578 1 52.97 362 ASP B O 1
ATOM 5868 N N . GLY B 1 336 ? 43.982 227.888 18.315 1 52.42 363 GLY B N 1
ATOM 5869 C CA . GLY B 1 336 ? 43.106 228.813 17.613 1 46.76 363 GLY B CA 1
ATOM 5870 C C . GLY B 1 336 ? 41.893 228.165 16.969 1 48.95 363 GLY B C 1
ATOM 5871 O O . GLY B 1 336 ? 40.87 228.829 16.792 1 52.15 363 GLY B O 1
ATOM 5872 N N . ASP B 1 337 ? 41.976 226.858 16.639 1 55.18 364 ASP B N 1
ATOM 5873 C CA . ASP B 1 337 ? 40.934 226.144 15.889 1 52.95 364 ASP B CA 1
ATOM 5874 C C . ASP B 1 337 ? 39.89 225.433 16.752 1 58.65 364 ASP B C 1
ATOM 5875 O O . ASP B 1 337 ? 38.826 225.086 16.223 1 57.75 364 ASP B O 1
ATOM 5880 N N . GLN B 1 338 ? 40.149 225.179 18.038 1 55.26 365 GLN B N 1
ATOM 5881 C CA . GLN B 1 338 ? 39.133 224.545 18.871 1 52.62 365 GLN B CA 1
ATOM 5882 C C . GLN B 1 338 ? 37.897 225.44 18.951 1 56.56 365 GLN B C 1
ATOM 5883 O O . GLN B 1 338 ? 38.036 226.641 19.186 1 57.15 365 GLN B O 1
ATOM 5889 N N . PRO B 1 339 ? 36.693 224.903 18.728 1 62.26 366 PRO B N 1
ATOM 5890 C CA . PRO B 1 339 ? 35.551 225.799 18.469 1 57.95 366 PRO B CA 1
ATOM 5891 C C . PRO B 1 339 ? 35.206 226.605 19.711 1 56.79 366 PRO B C 1
ATOM 5892 O O . PRO B 1 339 ? 35.205 226.084 20.832 1 55.69 366 PRO B O 1
ATOM 5896 N N . TYR B 1 340 ? 34.953 227.899 19.502 1 54.49 367 TYR B N 1
ATOM 5897 C CA . TYR B 1 340 ? 34.575 228.831 20.563 1 56.23 367 TYR B CA 1
ATOM 5898 C C . TYR B 1 340 ? 35.683 228.988 21.616 1 53 367 TYR B C 1
ATOM 5899 O O . TYR B 1 340 ? 35.431 229.394 22.749 1 56.77 367 TYR B O 1
ATOM 5908 N N . PHE B 1 341 ? 36.921 228.654 21.273 1 51.38 368 PHE B N 1
ATOM 5909 C CA . PHE B 1 341 ? 38.035 228.973 22.149 1 47.14 368 PHE B CA 1
ATOM 5910 C C . PHE B 1 341 ? 38.228 230.477 22.243 1 52.59 368 PHE B C 1
ATOM 5911 O O . PHE B 1 341 ? 38.779 230.975 23.23 1 57.45 368 PHE B O 1
ATOM 5919 N N . MET B 1 342 ? 37.795 231.219 21.233 1 49.33 369 MET B N 1
ATOM 5920 C CA . MET B 1 342 ? 37.974 232.656 21.22 1 53.52 369 MET B CA 1
ATOM 5921 C C . MET B 1 342 ? 36.634 233.347 21.232 1 58.13 369 MET B C 1
ATOM 5922 O O . MET B 1 342 ? 35.678 232.891 20.598 1 60.03 369 MET B O 1
ATOM 5927 N N . GLN B 1 343 ? 36.593 234.475 21.921 1 57.5 370 GLN B N 1
ATOM 5928 C CA . GLN B 1 343 ? 35.421 235.33 21.882 1 55.24 370 GLN B CA 1
ATOM 5929 C C . GLN B 1 343 ? 35.446 236.289 20.702 1 49.38 370 GLN B C 1
ATOM 5930 O O . GLN B 1 343 ? 34.381 236.654 20.195 1 49.45 370 GLN B O 1
ATOM 5936 N N . ASP B 1 344 ? 36.636 236.696 20.254 1 48.18 371 ASP B N 1
ATOM 5937 C CA . ASP B 1 344 ? 36.801 237.648 19.158 1 52.76 371 ASP B CA 1
ATOM 5938 C C . ASP B 1 344 ? 37.682 237.095 18.047 1 59.93 371 ASP B C 1
ATOM 5939 O O . ASP B 1 344 ? 37.88 235.874 17.927 1 60.75 371 ASP B O 1
ATOM 5944 N N . THR B 1 345 ? 38.245 238.028 17.262 1 52.54 372 THR B N 1
ATOM 5945 C CA . THR B 1 345 ? 39.323 237.714 16.335 1 41.51 372 THR B CA 1
ATOM 5946 C C . THR B 1 345 ? 40.574 237.285 17.081 1 43 372 THR B C 1
ATOM 5947 O O . THR B 1 345 ? 41.093 236.189 16.856 1 48.57 372 THR B O 1
ATOM 5951 N N . ILE B 1 346 ? 41.075 238.134 17.981 1 41.19 373 ILE B N 1
ATOM 5952 C CA . ILE B 1 346 ? 42.356 237.897 18.647 1 47.69 373 ILE B CA 1
ATOM 5953 C C . ILE B 1 346 ? 42.233 237.614 20.137 1 47.07 373 ILE B C 1
ATOM 5954 O O . ILE B 1 346 ? 43.263 237.335 20.777 1 50.88 373 ILE B O 1
ATOM 5959 N N . HIS B 1 347 ? 41.046 237.684 20.719 1 44.49 374 HIS B N 1
ATOM 5960 C CA . HIS B 1 347 ? 40.91 237.644 22.164 1 43.91 374 HIS B CA 1
ATOM 5961 C C . HIS B 1 347 ? 40.313 236.329 22.623 1 50.08 374 HIS B C 1
ATOM 5962 O O . HIS B 1 347 ? 39.282 235.898 22.094 1 58.67 374 HIS B O 1
ATOM 5969 N N . MET B 1 348 ? 40.933 235.707 23.626 1 46.48 375 MET B N 1
ATOM 5970 C CA . MET B 1 348 ? 40.32 234.521 24.212 1 51.78 375 MET B CA 1
ATOM 5971 C C . MET B 1 348 ? 38.987 234.865 24.88 1 56.84 375 MET B C 1
ATOM 5972 O O . MET B 1 348 ? 38.662 236.029 25.153 1 53.67 375 MET B O 1
ATOM 5977 N N . GLY B 1 349 ? 38.217 233.817 25.139 1 54.23 376 GLY B N 1
ATOM 5978 C CA . GLY B 1 349 ? 36.849 233.948 25.604 1 53.61 376 GLY B CA 1
ATOM 5979 C C . GLY B 1 349 ? 36.12 232.625 25.525 1 53.52 376 GLY B C 1
ATOM 5980 O O . GLY B 1 349 ? 36.5 231.722 24.773 1 52.83 376 GLY B O 1
ATOM 5981 N N . TRP B 1 350 ? 35.071 232.515 26.335 1 50.29 377 TRP B N 1
ATOM 5982 C CA . TRP B 1 350 ? 34.319 231.27 26.419 1 48.41 377 TRP B CA 1
ATOM 5983 C C . TRP B 1 350 ? 35.415 230.204 26.522 1 49.2 377 TRP B C 1
ATOM 5984 O O . TRP B 1 350 ? 36.381 230.382 27.27 1 53.82 377 TRP B O 1
ATOM 5995 N N . LYS B 1 351 ? 35.274 229.109 25.771 1 51.34 378 LYS B N 1
ATOM 5996 C CA . LYS B 1 351 ? 36.026 227.898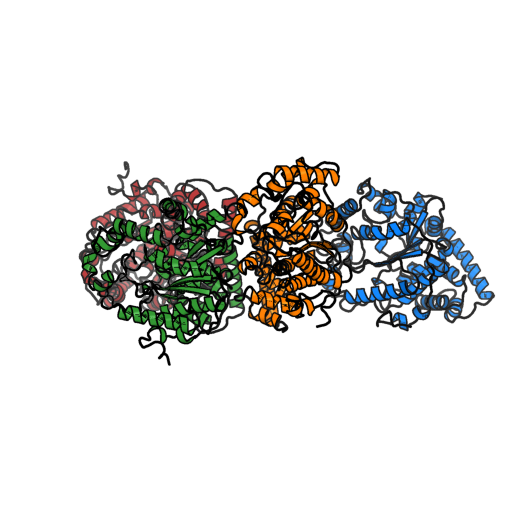 26.074 1 56.76 378 LYS B CA 1
ATOM 5997 C C . LYS B 1 351 ? 37.499 228.226 26.338 1 50.27 378 LYS B C 1
ATOM 5998 O O . LYS B 1 351 ? 38.164 227.57 27.157 1 45.34 378 LYS B O 1
ATOM 6004 N N . GLY B 1 352 ? 37.988 229.297 25.72 1 48.23 379 GLY B N 1
ATOM 6005 C CA . GLY B 1 352 ? 39.355 229.704 25.966 1 51.27 379 GLY B CA 1
ATOM 6006 C C . GLY B 1 352 ? 39.582 230 27.426 1 49.14 379 GLY B C 1
ATOM 6007 O O . GLY B 1 352 ? 40.504 229.457 28.044 1 50.34 379 GLY B O 1
ATOM 6008 N N . TRP B 1 353 ? 38.705 230.817 28.006 1 50.29 380 TRP B N 1
ATOM 6009 C CA . TRP B 1 353 ? 38.792 231.11 29.43 1 48.15 380 TRP B CA 1
ATOM 6010 C C . TRP B 1 353 ? 38.96 229.827 30.249 1 50.6 380 TRP B C 1
ATOM 6011 O O . TRP B 1 353 ? 39.87 229.743 31.093 1 49 380 TRP B O 1
ATOM 6022 N N . VAL B 1 354 ? 38.165 228.782 29.943 1 46.58 381 VAL B N 1
ATOM 6023 C CA . VAL B 1 354 ? 38.263 227.536 30.708 1 45.81 381 VAL B CA 1
ATOM 6024 C C . VAL B 1 354 ? 39.68 226.97 30.655 1 54.62 381 VAL B C 1
ATOM 6025 O O . VAL B 1 354 ? 40.274 226.639 31.693 1 53.54 381 VAL B O 1
ATOM 6029 N N . ALA B 1 355 ? 40.25 226.872 29.446 1 56.76 382 ALA B N 1
ATOM 6030 C CA . ALA B 1 355 ? 41.638 226.437 29.298 1 57.18 382 ALA B CA 1
ATOM 6031 C C . ALA B 1 355 ? 42.588 227.364 30.045 1 54.97 382 ALA B C 1
ATOM 6032 O O . ALA B 1 355 ? 43.487 226.891 30.765 1 53.03 382 ALA B O 1
ATOM 6034 N N . PHE B 1 356 ? 42.397 228.683 29.894 1 52.04 383 PHE B N 1
ATOM 6035 C CA . PHE B 1 356 ? 43.12 229.63 30.735 1 55.42 383 PHE B CA 1
ATOM 6036 C C . PHE B 1 356 ? 43.094 229.157 32.186 1 54.91 383 PHE B C 1
ATOM 6037 O O . PHE B 1 356 ? 44.144 228.891 32.792 1 51.62 383 PHE B O 1
ATOM 6045 N N . ASP B 1 357 ? 41.886 228.932 32.712 1 55.06 384 ASP B N 1
ATOM 6046 C CA . ASP B 1 357 ? 41.754 228.523 34.102 1 56 384 ASP B CA 1
ATOM 6047 C C . ASP B 1 357 ? 42.462 227.2 34.359 1 55.71 384 ASP B C 1
ATOM 6048 O O . ASP B 1 357 ? 43.221 227.074 35.328 1 53.84 384 ASP B O 1
ATOM 6053 N N . ARG B 1 358 ? 42.276 226.226 33.46 1 57.66 385 ARG B N 1
ATOM 6054 C CA . ARG B 1 358 ? 42.922 224.93 33.631 1 58.78 385 ARG B CA 1
ATOM 6055 C C . ARG B 1 358 ? 44.417 225.076 33.922 1 58.68 385 ARG B C 1
ATOM 6056 O O . ARG B 1 358 ? 44.972 224.325 34.733 1 62.4 385 ARG B O 1
ATOM 6064 N N . VAL B 1 359 ? 45.082 226.056 33.309 1 55.72 386 VAL B N 1
ATOM 6065 C CA . VAL B 1 359 ? 46.523 226.159 33.525 1 54.46 386 VAL B CA 1
ATOM 6066 C C . VAL B 1 359 ? 46.851 227.122 34.644 1 55.15 386 VAL B C 1
ATOM 6067 O O . VAL B 1 359 ? 47.834 226.919 35.356 1 56.28 386 VAL B O 1
ATOM 6071 N N . VAL B 1 360 ? 46.032 228.161 34.825 1 52.33 387 VAL B N 1
ATOM 6072 C CA . VAL B 1 360 ? 46.514 229.382 35.471 1 51.15 387 VAL B CA 1
ATOM 6073 C C . VAL B 1 360 ? 46.058 229.439 36.927 1 55.82 387 VAL B C 1
ATOM 6074 O O . VAL B 1 360 ? 46.843 229.774 37.823 1 60.31 387 VAL B O 1
ATOM 6078 N N . ASN B 1 361 ? 44.796 229.089 37.168 1 56.2 388 ASN B N 1
ATOM 6079 C CA . ASN B 1 361 ? 44.274 229.037 38.526 1 51.37 388 ASN B CA 1
ATOM 6080 C C . ASN B 1 361 ? 45.241 228.309 39.45 1 56.04 388 ASN B C 1
ATOM 6081 O O . ASN B 1 361 ? 45.777 228.924 40.378 1 60.69 388 ASN B O 1
ATOM 6086 N N . SER B 1 362 ? 45.54 227.028 39.173 1 55.75 389 SER B N 1
ATOM 6087 C CA . SER B 1 362 ? 46.568 226.314 39.946 1 59.14 389 SER B CA 1
ATOM 6088 C C . SER B 1 362 ? 47.769 227.204 40.249 1 57.19 389 SER B C 1
ATOM 6089 O O . SER B 1 362 ? 48.088 227.451 41.415 1 64.18 389 SER B O 1
ATOM 6092 N N . PHE B 1 363 ? 48.42 227.73 39.211 1 51.44 390 PHE B N 1
ATOM 6093 C CA . PHE B 1 363 ? 49.655 228.494 39.405 1 55.72 390 PHE B CA 1
ATOM 6094 C C . PHE B 1 363 ? 49.456 229.685 40.335 1 58.64 390 PHE B C 1
ATOM 6095 O O . PHE B 1 363 ? 50.321 229.986 41.171 1 50.71 390 PHE B O 1
ATOM 6103 N N . VAL B 1 364 ? 48.349 230.404 40.173 1 59.14 391 VAL B N 1
ATOM 6104 C CA . VAL B 1 364 ? 48.095 231.546 41.038 1 58.86 391 VAL B CA 1
ATOM 6105 C C . VAL B 1 364 ? 47.563 231.101 42.41 1 60.7 391 VAL B C 1
ATOM 6106 O O . VAL B 1 364 ? 47.765 231.793 43.416 1 61.11 391 VAL B O 1
ATOM 6110 N N . SER B 1 365 ? 46.906 229.941 42.49 1 57.32 392 SER B N 1
ATOM 6111 C CA . SER B 1 365 ? 46.374 229.488 43.766 1 56.79 392 SER B CA 1
ATOM 6112 C C . SER B 1 365 ? 47.456 228.963 44.706 1 57.79 392 SER B C 1
ATOM 6113 O O . SER B 1 365 ? 47.206 228.85 45.907 1 60.28 392 SER B O 1
ATOM 6116 N N . ASN B 1 366 ? 48.66 228.685 44.206 1 57.78 393 ASN B N 1
ATOM 6117 C CA . ASN B 1 366 ? 49.715 228.026 44.98 1 58.19 393 ASN B CA 1
ATOM 6118 C C . ASN B 1 366 ? 51.067 228.697 44.727 1 55.55 393 ASN B C 1
ATOM 6119 O O . ASN B 1 366 ? 51.894 228.197 43.958 1 55.94 393 ASN B O 1
ATOM 6124 N N . PRO B 1 367 ? 51.318 229.838 45.371 1 51.14 394 PRO B N 1
ATOM 6125 C CA . PRO B 1 367 ? 52.547 230.587 45.072 1 52.03 394 PRO B CA 1
ATOM 6126 C C . PRO B 1 367 ? 53.767 229.804 45.502 1 52.94 394 PRO B C 1
ATOM 6127 O O . PRO B 1 367 ? 53.722 229.065 46.482 1 54.62 394 PRO B O 1
ATOM 6131 N N . THR B 1 368 ? 54.867 229.978 44.77 1 53.44 395 THR B N 1
ATOM 6132 C CA . THR B 1 368 ? 56.127 229.31 45.081 1 54.41 395 THR B CA 1
ATOM 6133 C C . THR B 1 368 ? 57.289 230.214 44.707 1 58.77 395 THR B C 1
ATOM 6134 O O . THR B 1 368 ? 57.171 231.001 43.76 1 64.74 395 THR B O 1
ATOM 6138 N N . PRO B 1 369 ? 58.429 230.108 45.399 1 60.07 396 PRO B N 1
ATOM 6139 C CA . PRO B 1 369 ? 59.582 230.942 45.05 1 63.95 396 PRO B CA 1
ATOM 6140 C C . PRO B 1 369 ? 59.893 230.891 43.564 1 65.33 396 PRO B C 1
ATOM 6141 O O . PRO B 1 369 ? 59.603 229.91 42.869 1 63.36 396 PRO B O 1
ATOM 6145 N N . ALA B 1 370 ? 60.485 231.965 43.092 1 70.02 397 ALA B N 1
ATOM 61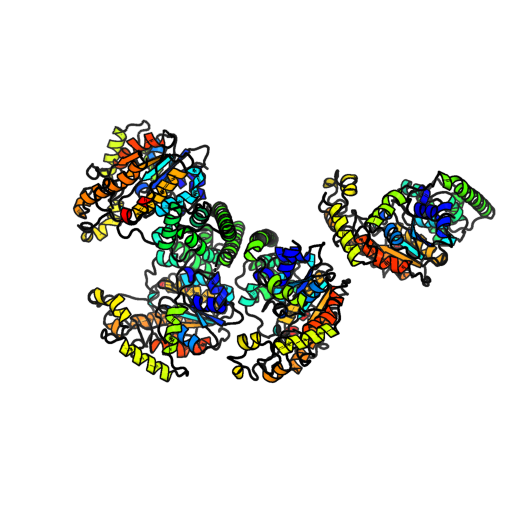46 C CA . ALA B 1 370 ? 60.853 232.111 41.696 1 69.49 397 ALA B CA 1
ATOM 6147 C C . ALA B 1 370 ? 62.133 231.327 41.4 1 64.64 397 ALA B C 1
ATOM 6148 O O . ALA B 1 370 ? 63.089 231.367 42.193 1 63.82 397 ALA B O 1
ATOM 6150 N N . PRO B 1 371 ? 62.17 230.608 40.255 1 61.5 398 PRO B N 1
ATOM 6151 C CA . PRO B 1 371 ? 63.377 229.865 39.867 1 66.51 398 PRO B CA 1
ATOM 6152 C C . PRO B 1 371 ? 64.536 230.771 39.525 1 63.69 398 PRO B C 1
ATOM 6153 O O . PRO B 1 371 ? 64.421 232.003 39.55 1 59.05 398 PRO B O 1
ATOM 6157 N N . SER B 1 372 ? 65.652 230.154 39.165 1 58.57 399 SER B N 1
ATOM 6158 C CA . SER B 1 372 ? 66.889 230.895 38.966 1 61.86 399 SER B CA 1
ATOM 6159 C C . SER B 1 372 ? 66.912 231.513 37.566 1 62.07 399 SER B C 1
ATOM 6160 O O . SER B 1 372 ? 66.959 230.799 36.553 1 62.36 399 SER B O 1
ATOM 6163 N N . TYR B 1 373 ? 66.879 232.84 37.506 1 56.12 400 TYR B N 1
ATOM 6164 C CA . TYR B 1 373 ? 66.889 233.544 36.234 1 56.55 400 TYR B CA 1
ATOM 6165 C C . TYR B 1 373 ? 68.315 233.899 35.851 1 53.83 400 TYR B C 1
ATOM 6166 O O . TYR B 1 373 ? 69.1 234.352 36.691 1 54 400 TYR B O 1
ATOM 6175 N N . LYS B 1 374 ? 68.635 233.712 34.573 1 55.57 401 LYS B N 1
ATOM 6176 C CA . LYS B 1 374 ? 69.902 234.16 33.997 1 56.18 401 LYS B CA 1
ATOM 6177 C C . LYS B 1 374 ? 69.58 235.115 32.843 1 56.33 401 LYS B C 1
ATOM 6178 O O . LYS B 1 374 ? 69.366 234.675 31.707 1 55.74 401 LYS B O 1
ATOM 6184 N N . LEU B 1 375 ? 69.544 236.416 33.134 1 50.34 402 LEU B N 1
ATOM 6185 C CA . LEU B 1 375 ? 69.249 237.426 32.124 1 51.47 402 LEU B CA 1
ATOM 6186 C C . LEU B 1 375 ? 70.365 237.52 31.087 1 56.82 402 LEU B C 1
ATOM 6187 O O . LEU B 1 375 ? 71.522 237.196 31.363 1 56.97 402 LEU B O 1
ATOM 6192 N N . ASN B 1 376 ? 70.011 238.036 29.902 1 52.51 403 ASN B N 1
ATOM 6193 C CA . ASN B 1 376 ? 70.867 238.063 28.718 1 48.19 403 ASN B CA 1
ATOM 6194 C C . ASN B 1 376 ? 70.643 239.394 27.994 1 53.27 403 ASN B C 1
ATOM 6195 O O . ASN B 1 376 ? 69.631 239.563 27.299 1 55.1 403 ASN B O 1
ATOM 6200 N N . ASP B 1 377 ? 71.6 240.331 28.128 1 47.78 404 ASP B N 1
ATOM 6201 C CA . ASP B 1 377 ? 71.428 241.686 27.594 1 48.45 404 ASP B CA 1
ATOM 6202 C C . ASP B 1 377 ? 71.372 241.746 26.071 1 50.37 404 ASP B C 1
ATOM 6203 O O . ASP B 1 377 ? 70.988 242.789 25.504 1 45.77 404 ASP B O 1
ATOM 6208 N N . ARG B 1 378 ? 71.737 240.683 25.403 1 51.95 405 ARG B N 1
ATOM 6209 C CA . ARG B 1 378 ? 71.708 240.715 23.97 1 51.34 405 ARG B CA 1
ATOM 6210 C C . ARG B 1 378 ? 70.318 240.98 23.45 1 55.13 405 ARG B C 1
ATOM 6211 O O . ARG B 1 378 ? 70.148 241.493 22.367 1 49.59 405 ARG B O 1
ATOM 6219 N N . PHE B 1 379 ? 69.319 240.631 24.235 1 50.5 406 PHE B N 1
ATOM 6220 C CA . PHE B 1 379 ? 67.928 240.825 23.852 1 45.79 406 PHE B CA 1
ATOM 6221 C C . PHE B 1 379 ? 67.545 242.294 23.728 1 45.45 406 PHE B C 1
ATOM 6222 O O . PHE B 1 379 ? 66.501 242.587 23.142 1 48.73 406 PHE B O 1
ATOM 6230 N N . TYR B 1 380 ? 68.361 243.225 24.23 1 46.66 407 TYR B N 1
ATOM 6231 C CA . TYR B 1 380 ? 68.088 244.633 23.96 1 48.7 407 TYR B CA 1
ATOM 6232 C C . TYR B 1 380 ? 68.61 245.069 22.592 1 48.73 407 TYR B C 1
ATOM 6233 O O . TYR B 1 380 ? 68.201 246.123 22.098 1 48.32 407 TYR B O 1
ATOM 6242 N N . SER B 1 381 ? 69.498 244.271 22.009 1 49.21 408 SER B N 1
ATOM 6243 C CA . SER B 1 381 ? 70.087 244.578 20.712 1 54.56 408 SER B CA 1
ATOM 6244 C C . SER B 1 381 ? 69.052 244.713 19.6 1 53.48 408 SER B C 1
ATOM 6245 O O . SER B 1 381 ? 67.881 244.375 19.771 1 54.31 408 SER B O 1
ATOM 6248 N N . LYS B 1 382 ? 69.509 245.214 18.458 1 52.75 409 LYS B N 1
ATOM 6249 C CA . LYS B 1 382 ? 68.679 245.409 17.301 1 54.13 409 LYS B CA 1
ATOM 6250 C C . LYS B 1 382 ? 68.715 244.084 16.611 1 52.92 409 LYS B C 1
ATOM 6251 O O . LYS B 1 382 ? 67.778 243.689 15.976 1 54.27 409 LYS B O 1
ATOM 6257 N N . ASP B 1 383 ? 69.829 243.395 16.747 1 52.36 410 ASP B N 1
ATOM 6258 C CA . ASP B 1 383 ? 69.995 242.039 16.23 1 50.62 410 ASP B CA 1
ATOM 6259 C C . ASP B 1 383 ? 68.867 241.161 16.711 1 50.03 410 ASP B C 1
ATOM 6260 O O . ASP B 1 383 ? 68.197 240.493 15.917 1 53.2 410 ASP B O 1
ATOM 6265 N N . TRP B 1 384 ? 68.629 241.153 18.017 1 50.49 411 TRP B N 1
ATOM 6266 C CA . TRP B 1 384 ? 67.505 240.376 18.499 1 50.2 411 TRP B CA 1
ATOM 6267 C C . TRP B 1 384 ? 66.185 240.939 17.972 1 45.46 411 TRP B C 1
ATOM 6268 O O . TRP B 1 384 ? 65.284 240.17 17.606 1 40 411 TRP B O 1
ATOM 6279 N N . SER B 1 385 ? 66.066 242.276 17.893 1 44.54 412 SER B N 1
ATOM 6280 C CA . SER B 1 385 ? 64.826 242.897 17.409 1 43.67 412 SER B CA 1
ATOM 6281 C C . SER B 1 385 ? 64.366 242.296 16.099 1 47.73 412 SER B C 1
ATOM 6282 O O . SER B 1 385 ? 63.182 241.993 15.926 1 45.1 412 SER B O 1
ATOM 6285 N N . GLY B 1 386 ? 65.289 242.114 15.166 1 47.3 413 GLY B N 1
ATOM 6286 C CA . GLY B 1 386 ? 64.905 241.666 13.856 1 41.07 413 GLY B CA 1
ATOM 6287 C C . GLY B 1 386 ? 65.425 240.301 13.5 1 43.93 413 GLY B C 1
ATOM 6288 O O . GLY B 1 386 ? 65.425 239.939 12.322 1 48.66 413 GLY B O 1
ATOM 6289 N N . TYR B 1 387 ? 65.872 239.527 14.48 1 45.2 414 TYR B N 1
ATOM 6290 C CA . TYR B 1 387 ? 66.397 238.194 14.181 1 49.43 414 TYR B CA 1
ATOM 6291 C C . TYR B 1 387 ? 65.257 237.234 13.834 1 45.06 414 TYR B C 1
ATOM 6292 O O . TYR B 1 387 ? 64.472 236.841 14.702 1 44.35 414 TYR B O 1
ATOM 6301 N N . THR B 1 388 ? 65.182 236.828 12.568 1 45.18 415 THR B N 1
ATOM 6302 C CA . THR B 1 388 ? 64.207 235.835 12.12 1 49.56 415 THR B CA 1
ATOM 6303 C C . THR B 1 388 ? 64.806 234.434 11.953 1 55.24 415 THR B C 1
ATOM 6304 O O . THR B 1 388 ? 64.138 233.547 11.398 1 56.08 415 THR B O 1
ATOM 6308 N N . GLY B 1 389 ? 66.043 234.215 12.391 1 51.17 416 GLY B N 1
ATOM 6309 C CA . GLY B 1 389 ? 66.624 232.897 12.306 1 53.32 416 GLY B CA 1
ATOM 6310 C C . GLY B 1 389 ? 66.015 231.968 13.348 1 56.44 416 GLY B C 1
ATOM 6311 O O . GLY B 1 389 ? 65.073 232.303 14.068 1 60.4 416 GLY B O 1
ATOM 6312 N N . THR B 1 390 ? 66.573 230.772 13.425 1 59.76 417 THR B N 1
ATOM 6313 C CA . THR B 1 390 ? 66.067 229.825 14.412 1 58.25 417 THR B CA 1
ATOM 6314 C C . THR B 1 390 ? 66.588 230.237 15.79 1 59.04 417 THR B C 1
ATOM 6315 O O . THR B 1 390 ? 67.774 230.578 15.935 1 55.07 417 THR B O 1
ATOM 6319 N N . PRO B 1 391 ? 65.723 230.287 16.803 1 63.53 418 PRO B N 1
ATOM 6320 C CA . PRO B 1 391 ? 66.103 230.937 18.074 1 62.82 418 PRO B CA 1
ATOM 6321 C C . PRO B 1 391 ? 67.407 230.449 18.675 1 65.05 418 PRO B C 1
ATOM 6322 O O . PRO B 1 391 ? 68.275 231.273 18.997 1 63.28 418 PRO B O 1
ATOM 6326 N N . SER B 1 392 ? 67.56 229.126 18.834 1 66.63 419 SER B N 1
ATOM 6327 C CA . SER B 1 392 ? 68.766 228.526 19.404 1 63.07 419 SER B CA 1
ATOM 6328 C C . SER B 1 392 ? 70.017 229.207 18.876 1 64.6 419 SER B C 1
ATOM 6329 O O . SER B 1 392 ? 70.812 229.771 19.642 1 63.09 419 SER B O 1
ATOM 6332 N N . GLN B 1 393 ? 70.16 229.223 17.55 1 64.29 420 GLN B N 1
ATOM 6333 C CA . GLN B 1 393 ? 71.411 229.634 16.937 1 68.81 420 GLN B CA 1
ATOM 6334 C C . GLN B 1 393 ? 71.517 231.156 16.802 1 66.41 420 GLN B C 1
ATOM 6335 O O . GLN B 1 393 ? 72.177 231.659 15.888 1 69.03 420 GLN B O 1
ATOM 6341 N N . PHE B 1 394 ? 70.895 231.907 17.722 1 64.73 421 PHE B N 1
ATOM 6342 C CA . PHE B 1 394 ? 71.044 233.363 17.693 1 66.4 421 PHE B CA 1
ATOM 6343 C C . PHE B 1 394 ? 72.443 233.784 18.131 1 67.92 421 PHE B C 1
ATOM 6344 O O . PHE B 1 394 ? 72.996 234.764 17.618 1 63.65 421 PHE B O 1
ATOM 6352 N N . LYS B 1 395 ? 73.021 233.059 19.089 1 68.65 422 LYS B N 1
ATOM 6353 C CA . LYS B 1 395 ? 74.363 233.375 19.567 1 71.15 422 LYS B CA 1
ATOM 6354 C C . LYS B 1 395 ? 75.388 233.379 18.431 1 75.81 422 LYS B C 1
ATOM 6355 O O . LYS B 1 395 ? 76.313 234.2 18.431 1 77.96 422 LYS B O 1
ATOM 6361 N N . ASP B 1 396 ? 75.235 232.477 17.451 1 73.56 423 ASP B N 1
ATOM 6362 C CA . ASP B 1 396 ? 76.163 232.352 16.318 1 76.29 423 ASP B CA 1
ATOM 6363 C C . ASP B 1 396 ? 75.727 233.301 15.205 1 81.15 423 ASP B C 1
ATOM 6364 O O . ASP B 1 396 ? 74.819 232.989 14.426 1 79.79 423 ASP B O 1
ATOM 6369 N N . GLU B 1 397 ? 76.381 234.463 15.128 1 80.26 424 GLU B N 1
ATOM 6370 C CA . GLU B 1 397 ? 76.033 235.5 14.153 1 81.58 424 GLU B CA 1
ATOM 6371 C C . GLU B 1 397 ? 77.259 236.007 13.388 1 84.55 424 GLU B C 1
ATOM 6372 O O . GLU B 1 397 ? 77.505 237.214 13.294 1 82.35 424 GLU B O 1
ATOM 6378 N N . TYR C 1 5 ? 29.28 256.464 20.876 1 82.17 32 TYR C N 1
ATOM 6379 C CA . TYR C 1 5 ? 29.413 256.676 22.322 1 87.75 32 TYR C CA 1
ATOM 6380 C C . TYR C 1 5 ? 30.512 257.743 22.578 1 80.4 32 TYR C C 1
ATOM 6381 O O . TYR C 1 5 ? 30.278 258.953 22.392 1 71.71 32 TYR C O 1
ATOM 6390 N N . SER C 1 6 ? 31.707 257.311 22.997 1 80.18 33 SER C N 1
ATOM 6391 C CA . SER C 1 6 ? 32.852 258.212 22.93 1 69.93 33 SER C CA 1
ATOM 6392 C C . SER C 1 6 ? 33.171 258.58 21.486 1 70.55 33 SER C C 1
ATOM 6393 O O . SER C 1 6 ? 33.614 259.705 21.228 1 69.27 33 SER C O 1
ATOM 6396 N N . TYR C 1 7 ? 32.929 257.665 20.528 1 67.01 34 TYR C N 1
ATOM 6397 C CA . TYR C 1 7 ? 33.083 258.027 19.12 1 57.8 34 TYR C CA 1
ATOM 6398 C C . TYR C 1 7 ? 32.14 259.149 18.747 1 56.79 34 TYR C C 1
ATOM 6399 O O . TYR C 1 7 ? 32.549 260.106 18.097 1 60.99 34 TYR C O 1
ATOM 6408 N N . GLU C 1 8 ? 30.874 259.047 19.142 1 62.24 35 GLU C N 1
ATOM 6409 C CA . GLU C 1 8 ? 29.921 260.115 18.85 1 59.24 35 GLU C CA 1
ATOM 6410 C C . GLU C 1 8 ? 30.39 261.438 19.437 1 55.74 35 GLU C C 1
ATOM 6411 O O . GLU C 1 8 ? 30.393 262.473 18.751 1 56.58 35 GLU C O 1
ATOM 6417 N N . ALA C 1 9 ? 30.783 261.419 20.717 1 57.09 36 ALA C N 1
ATOM 6418 C CA . ALA C 1 9 ? 31.279 262.623 21.374 1 59.86 36 ALA C CA 1
ATOM 6419 C C . ALA C 1 9 ? 32.448 263.215 20.602 1 60.81 36 ALA C C 1
ATOM 6420 O O . ALA C 1 9 ? 32.507 264.429 20.363 1 56.38 36 ALA C O 1
ATOM 6422 N N . GLU C 1 10 ? 33.378 262.355 20.185 1 57.76 37 GLU C N 1
ATOM 6423 C CA . GLU C 1 10 ? 34.572 262.806 19.491 1 50.39 37 GLU C CA 1
ATOM 6424 C C . GLU C 1 10 ? 34.223 263.406 18.148 1 47.96 37 GLU C C 1
ATOM 6425 O O . GLU C 1 10 ? 34.806 264.421 17.746 1 50.23 37 GLU C O 1
ATOM 6431 N N . LYS C 1 11 ? 33.275 262.787 17.438 1 51.69 38 LYS C N 1
ATOM 6432 C CA . LYS C 1 11 ? 32.855 263.308 16.143 1 50.66 38 LYS C CA 1
ATOM 6433 C C . LYS C 1 11 ? 32.274 264.691 16.303 1 52.73 38 LYS C C 1
ATOM 6434 O O . LYS C 1 11 ? 32.462 265.555 15.441 1 55.44 38 LYS C O 1
ATOM 6440 N N . ARG C 1 12 ? 31.575 264.925 17.411 1 57.85 39 ARG C N 1
ATOM 6441 C CA . ARG C 1 12 ? 30.95 266.23 17.583 1 55.84 39 ARG C CA 1
ATOM 6442 C C . ARG C 1 12 ? 31.94 267.28 18.066 1 55.33 39 ARG C C 1
ATOM 6443 O O . ARG C 1 12 ? 31.756 268.464 17.764 1 56.17 39 ARG C O 1
ATOM 6451 N N . SER C 1 13 ? 32.983 266.858 18.798 1 58.27 40 SER C N 1
ATOM 6452 C CA . SER C 1 13 ? 34.09 267.747 19.148 1 53.2 40 SER C CA 1
ATOM 6453 C C . SER C 1 13 ? 34.872 268.182 17.92 1 54.8 40 SER C C 1
ATOM 6454 O O . SER C 1 13 ? 35.26 269.357 17.787 1 48.15 40 SER C O 1
ATOM 6457 N N . ALA C 1 14 ? 35.117 267.239 17.013 1 53.9 41 ALA C N 1
ATOM 6458 C CA . ALA C 1 14 ? 35.93 267.507 15.836 1 50.74 41 ALA C CA 1
ATOM 6459 C C . ALA C 1 14 ? 35.417 268.67 14.991 1 49.16 41 ALA C C 1
ATOM 6460 O O . ALA C 1 14 ? 36.117 269.078 14.06 1 51.72 41 ALA C O 1
ATOM 6462 N N . VAL C 1 15 ? 34.238 269.223 15.28 1 47.98 42 VAL C N 1
ATOM 6463 C CA . VAL C 1 15 ? 33.762 270.36 14.499 1 55.32 42 VAL C CA 1
ATOM 6464 C C . VAL C 1 15 ? 33.074 271.447 15.314 1 63.03 42 VAL C C 1
ATOM 6465 O O . VAL C 1 15 ? 32.389 272.285 14.718 1 65.97 42 VAL C O 1
ATOM 6469 N N . THR C 1 16 ? 33.206 271.464 16.654 1 57.47 43 THR C N 1
ATOM 6470 C CA . THR C 1 16 ? 32.535 272.549 17.383 1 62.76 43 THR C CA 1
ATOM 6471 C C . THR C 1 16 ? 33.142 273.903 17.014 1 62.72 43 THR C C 1
ATOM 6472 O O . THR C 1 16 ? 32.421 274.904 16.87 1 61.16 43 THR C O 1
ATOM 6476 N N . LEU C 1 17 ? 34.467 273.948 16.841 1 59.66 44 LEU C N 1
ATOM 6477 C CA . LEU C 1 17 ? 35.156 275.12 16.299 1 62.59 44 LEU C CA 1
ATOM 6478 C C . LEU C 1 17 ? 34.957 276.357 17.18 1 65.27 44 LEU C C 1
ATOM 6479 O O . LEU C 1 17 ? 34.849 277.491 16.696 1 65.32 44 LEU C O 1
ATOM 6484 N N . THR C 1 18 ? 34.922 276.135 18.489 1 68.26 45 THR C N 1
ATOM 6485 C CA . THR C 1 18 ? 34.812 277.205 19.461 1 61.46 45 THR C CA 1
ATOM 6486 C C . THR C 1 18 ? 36.192 277.526 20.003 1 62.9 45 THR C C 1
ATOM 6487 O O . THR C 1 18 ? 37.114 276.71 19.933 1 64.4 45 THR C O 1
ATOM 6491 N N . ASN C 1 19 ? 36.318 278.742 20.54 1 67.11 46 ASN C N 1
ATOM 6492 C CA . ASN C 1 19 ? 37.533 279.147 21.238 1 65.51 46 ASN C CA 1
ATOM 6493 C C . ASN C 1 19 ? 37.935 278.124 22.29 1 67.27 46 ASN C C 1
ATOM 6494 O O . ASN C 1 19 ? 39.079 277.648 22.306 1 67.14 46 ASN C O 1
ATOM 6499 N N . GLU C 1 20 ? 37.003 277.76 23.172 1 66.73 47 GLU C N 1
ATOM 6500 C CA . GLU C 1 20 ? 37.37 276.92 24.301 1 60.78 47 GLU C CA 1
ATOM 6501 C C . GLU C 1 20 ? 37.572 275.473 23.897 1 60.93 47 GLU C C 1
ATOM 6502 O O . GLU C 1 20 ? 38.155 274.692 24.656 1 69.93 47 GLU C O 1
ATOM 6508 N N . ASN C 1 21 ? 37.133 275.098 22.708 1 62.89 48 ASN C N 1
ATOM 6509 C CA . ASN C 1 21 ? 37.562 273.805 22.207 1 61.58 48 ASN C CA 1
ATOM 6510 C C . ASN C 1 21 ? 39.026 273.838 21.781 1 63.98 48 ASN C C 1
ATOM 6511 O O . ASN C 1 21 ? 39.779 272.884 22.035 1 61.19 48 ASN C O 1
ATOM 6516 N N . PHE C 1 22 ? 39.43 274.92 21.108 1 60.87 49 PHE C N 1
ATOM 6517 C CA . PHE C 1 22 ? 40.817 275.087 20.694 1 56.18 49 PHE C CA 1
ATOM 6518 C C . PHE C 1 22 ? 41.755 274.89 21.877 1 61.35 49 PHE C C 1
ATOM 6519 O O . PHE C 1 22 ? 42.723 274.119 21.799 1 61.8 49 PHE C O 1
ATOM 6527 N N . LYS C 1 23 ? 41.456 275.561 22.996 1 63.18 50 LYS C N 1
ATOM 6528 C CA . LYS C 1 23 ? 42.252 275.474 24.224 1 61.85 50 LYS C CA 1
ATOM 6529 C C . LYS C 1 23 ? 41.657 274.45 25.193 1 60.59 50 LYS C C 1
ATOM 6530 O O . LYS C 1 23 ? 41.307 274.773 26.322 1 71.23 50 LYS C O 1
ATOM 6536 N N . SER C 1 24 ? 41.55 273.191 24.742 1 53.2 51 SER C N 1
ATOM 6537 C CA . SER C 1 24 ? 41.013 272.095 25.558 1 54.06 51 SER C CA 1
ATOM 6538 C C . SER C 1 24 ? 41.875 270.854 25.338 1 57.66 51 SER C C 1
ATOM 6539 O O . SER C 1 24 ? 41.591 270.066 24.428 1 61.4 51 SER C O 1
ATOM 6542 N N . ARG C 1 25 ? 42.896 270.671 26.185 1 53.98 52 ARG C N 1
ATOM 6543 C CA . ARG C 1 25 ? 43.693 269.452 26.125 1 51.56 52 ARG C CA 1
ATOM 6544 C C . ARG C 1 25 ? 42.807 268.215 26.051 1 48.77 52 ARG C C 1
ATOM 6545 O O . ARG C 1 25 ? 43.054 267.308 25.241 1 51.13 52 ARG C O 1
ATOM 6553 N N . LYS C 1 26 ? 41.747 268.182 26.865 1 48.66 53 LYS C N 1
ATOM 6554 C CA . LYS C 1 26 ? 40.837 267.046 26.965 1 53.15 53 LYS C CA 1
ATOM 6555 C C . LYS C 1 26 ? 40.265 266.633 25.612 1 56.29 53 LYS C C 1
ATOM 6556 O O . LYS C 1 26 ? 40.591 265.549 25.111 1 51.09 53 LYS C O 1
ATOM 6562 N N . ASN C 1 27 ? 39.409 267.483 25.024 1 55.02 54 ASN C N 1
ATOM 6563 C CA . ASN C 1 27 ? 38.704 267.12 23.794 1 53.31 54 ASN C CA 1
ATOM 6564 C C . ASN C 1 27 ? 39.661 266.63 22.719 1 53.36 54 ASN C C 1
ATOM 6565 O O . ASN C 1 27 ? 39.487 265.53 22.16 1 55.38 54 ASN C O 1
ATOM 6570 N N . LYS C 1 28 ? 40.689 267.439 22.419 1 50.6 55 LYS C N 1
ATOM 6571 C CA . LYS C 1 28 ? 41.47 267.19 21.218 1 46.22 55 LYS C CA 1
ATOM 6572 C C . LYS C 1 28 ? 42.453 266.044 21.414 1 46.22 55 LYS C C 1
ATOM 6573 O O . LYS C 1 28 ? 42.628 265.22 20.506 1 44.64 55 LYS C O 1
ATOM 6579 N N . THR C 1 29 ? 43.081 265.936 22.589 1 45.15 56 THR C N 1
ATOM 6580 C CA . THR C 1 29 ? 43.889 264.74 22.814 1 45.91 56 THR C CA 1
ATOM 6581 C C . THR C 1 29 ? 43.032 263.478 22.832 1 47.88 56 THR C C 1
ATOM 6582 O O . THR C 1 29 ? 43.49 262.425 22.369 1 45.41 56 THR C O 1
ATOM 6586 N N . THR C 1 30 ? 41.792 263.552 23.348 1 53.17 57 THR C N 1
ATOM 6587 C CA . THR C 1 30 ? 40.958 262.354 23.402 1 48.71 57 THR C CA 1
ATOM 6588 C C . THR C 1 30 ? 40.608 261.877 22.008 1 46.23 57 THR C C 1
ATOM 6589 O O . THR C 1 30 ? 40.743 260.679 21.696 1 45.03 57 THR C O 1
ATOM 6593 N N . ALA C 1 31 ? 40.14 262.801 21.158 1 48.29 58 ALA C N 1
ATOM 6594 C CA . ALA C 1 31 ? 39.821 262.428 19.782 1 45.21 58 ALA C CA 1
ATOM 6595 C C . ALA C 1 31 ? 41.046 261.865 19.088 1 40.98 58 ALA C C 1
ATOM 6596 O O . ALA C 1 31 ? 41.045 260.722 18.63 1 51.01 58 ALA C O 1
ATOM 6598 N N . LEU C 1 32 ? 42.139 262.627 19.081 1 44.38 59 LEU C N 1
ATOM 6599 C CA . LEU C 1 32 ? 43.343 262.252 18.342 1 41.44 59 LEU C CA 1
ATOM 6600 C C . LEU C 1 32 ? 44.041 260.993 18.858 1 41.85 59 LEU C C 1
ATOM 6601 O O . LEU C 1 32 ? 44.94 260.472 18.183 1 50.89 59 LEU C O 1
ATOM 6606 N N . SER C 1 33 ? 43.667 260.478 20.014 1 42.21 60 SER C N 1
ATOM 6607 C CA . SER C 1 33 ? 44.336 259.31 20.544 1 45.23 60 SER C CA 1
ATOM 6608 C C . SER C 1 33 ? 43.485 258.056 20.51 1 51.44 60 SER C C 1
ATOM 6609 O O . SER C 1 33 ? 43.943 257.016 21.001 1 53.84 60 SER C O 1
ATOM 6612 N N . ASP C 1 34 ? 42.262 258.126 19.963 1 53.59 61 ASP C N 1
ATOM 6613 C CA . ASP C 1 34 ? 41.347 256.983 19.873 1 49.27 61 ASP C CA 1
ATOM 6614 C C . ASP C 1 34 ? 41.976 255.886 19.027 1 53.55 61 ASP C C 1
ATOM 6615 O O . ASP C 1 34 ? 42.172 256.068 17.821 1 60.08 61 ASP C O 1
ATOM 6620 N N . GLN C 1 35 ? 42.296 254.749 19.658 1 52.16 62 GLN C N 1
ATOM 6621 C CA . GLN C 1 35 ? 42.917 253.627 18.96 1 57.13 62 GLN C CA 1
ATOM 6622 C C . GLN C 1 35 ? 41.986 252.968 17.951 1 60.07 62 GLN C C 1
ATOM 6623 O O . GLN C 1 35 ? 42.455 252.149 17.15 1 61.05 62 GLN C O 1
ATOM 6629 N N . ASN C 1 36 ? 40.687 253.277 17.985 1 54.54 63 ASN C N 1
ATOM 6630 C CA . ASN C 1 36 ? 39.727 252.579 17.151 1 57.01 63 ASN C CA 1
ATOM 6631 C C . ASN C 1 36 ? 39.245 253.4 15.973 1 60.95 63 ASN C C 1
ATOM 6632 O O . ASN C 1 36 ? 38.837 252.822 14.963 1 61.63 63 ASN C O 1
ATOM 6637 N N . HIS C 1 37 ? 39.288 254.72 16.075 1 58.68 64 HIS C N 1
ATOM 6638 C CA . HIS C 1 37 ? 38.915 255.612 14.994 1 53.05 64 HIS C CA 1
ATOM 6639 C C . HIS C 1 37 ? 40.007 256.653 14.858 1 54.88 64 HIS C C 1
ATOM 6640 O O . HIS C 1 37 ? 40.491 257.191 15.862 1 61.37 64 HIS C O 1
ATOM 6647 N N . ARG C 1 38 ? 40.397 256.934 13.624 1 47.5 65 ARG C N 1
ATOM 6648 C CA . ARG C 1 38 ? 41.565 257.759 13.359 1 40.93 65 ARG C CA 1
ATOM 6649 C C . ARG C 1 38 ? 41.119 259.18 13.02 1 44.71 65 ARG C C 1
ATOM 6650 O O . ARG C 1 38 ? 40.547 259.42 11.949 1 51.32 65 ARG C O 1
ATOM 6658 N N . PHE C 1 39 ? 41.341 260.118 13.943 1 41.27 66 PHE C N 1
ATOM 6659 C CA . PHE C 1 39 ? 41.181 261.529 13.612 1 37.17 66 PHE C CA 1
ATOM 6660 C C . PHE C 1 39 ? 42.533 262.139 13.27 1 37.61 66 PHE C C 1
ATOM 6661 O O . PHE C 1 39 ? 43.583 261.677 13.722 1 46.28 66 PHE C O 1
ATOM 6669 N N . VAL C 1 40 ? 42.49 263.179 12.445 1 37.79 67 VAL C N 1
ATOM 6670 C CA . VAL C 1 40 ? 43.7 263.828 11.944 1 38.47 67 VAL C CA 1
ATOM 6671 C C . VAL C 1 40 ? 43.565 265.321 12.199 1 40.89 67 VAL C C 1
ATOM 6672 O O . VAL C 1 40 ? 42.502 265.901 11.935 1 40.03 67 VAL C O 1
ATOM 6676 N N . PRO C 1 41 ? 44.603 265.973 12.717 1 37.4 68 PRO C N 1
ATOM 6677 C CA . PRO C 1 41 ? 44.515 267.417 13.021 1 41.73 68 PRO C CA 1
ATOM 6678 C C . PRO C 1 41 ? 44.529 268.273 11.76 1 40.1 68 PRO C C 1
ATOM 6679 O O . PRO C 1 41 ? 45.438 268.17 10.927 1 39.38 68 PRO C O 1
ATOM 6683 N N . TYR C 1 42 ? 43.514 269.128 11.633 1 40.18 69 TYR C N 1
ATOM 6684 C CA . TYR C 1 42 ? 43.375 270.082 10.544 1 39.53 69 TYR C CA 1
ATOM 6685 C C . TYR C 1 42 ? 43.497 271.485 11.139 1 44.09 69 TYR C C 1
ATOM 6686 O O . TYR C 1 42 ? 42.538 272.005 11.715 1 46.78 69 TYR C O 1
ATOM 6695 N N . PHE C 1 43 ? 44.672 272.101 11.002 1 42.8 70 PHE C N 1
ATOM 6696 C CA . PHE C 1 43 ? 44.961 273.404 11.587 1 43.42 70 PHE C CA 1
ATOM 6697 C C . PHE C 1 43 ? 44.61 274.522 10.615 1 48.64 70 PHE C C 1
ATOM 6698 O O . PHE C 1 43 ? 44.978 274.458 9.438 1 54.92 70 PHE C O 1
ATOM 6706 N N . GLY C 1 44 ? 43.987456 275.57251 11.09461 1 52.68 71 GLY C N 1
ATOM 6707 C CA . GLY C 1 44 ? 43.662078 276.68181 10.240585 1 55.38 71 GLY C CA 1
ATOM 6708 C C . GLY C 1 44 ? 42.921168 277.6947 11.045168 1 56.61 71 GLY C C 1
ATOM 6709 O O . GLY C 1 44 ? 42.972741 277.66692 12.237781 1 56.69 71 GLY C O 1
ATOM 6710 N N . SER C 1 45 ? 42.224413 278.58822 10.38703 1 61.86 72 SER C N 1
ATOM 6711 C CA . SER C 1 45 ? 41.461928 279.58005 11.079322 1 59.29 72 SER C CA 1
ATOM 6712 C C . SER C 1 45 ? 39.963193 279.79791 11.001521 1 60.72 72 SER C C 1
ATOM 6713 O O . SER C 1 45 ? 39.230155 279.22952 11.75567 1 62.69 72 SER C O 1
ATOM 6716 N N . SER C 1 46 ? 39.506523 280.62133 10.084608 1 62.26 73 SER C N 1
ATOM 6717 C CA . SER C 1 46 ? 38.107562 280.74341 9.7516636 1 65.85 73 SER C CA 1
ATOM 6718 C C . SER C 1 46 ? 37.581083 279.99568 8.5796709 1 69.82 73 SER C C 1
ATOM 6719 O O . SER C 1 46 ? 36.395655 280.00585 8.3579859 1 70.75 73 SER C O 1
ATOM 6722 N N . GLU C 1 47 ? 38.439 279.359 7.815 1 66.8 74 GLU C N 1
ATOM 6723 C CA . GLU C 1 47 ? 37.976 278.64 6.632 1 62.88 74 GLU C CA 1
ATOM 6724 C C . GLU C 1 47 ? 37.159 277.408 6.992 1 54.82 74 GLU C C 1
ATOM 6725 O O . GLU C 1 47 ? 36.312 276.986 6.207 1 60.95 74 GLU C O 1
ATOM 6731 N N . TRP C 1 48 ? 37.389 276.824 8.163 1 53.91 75 TRP C N 1
ATOM 6732 C CA . TRP C 1 48 ? 36.63 275.658 8.601 1 55.97 75 TRP C CA 1
ATOM 6733 C C . TRP C 1 48 ? 35.214 275.992 9.044 1 58.51 75 TRP C C 1
ATOM 6734 O O . TRP C 1 48 ? 34.422 275.066 9.256 1 56.19 75 TRP C O 1
ATOM 6745 N N . LEU C 1 49 ? 34.869 277.265 9.212 1 62.95 76 LEU C N 1
ATOM 6746 C CA . LEU C 1 49 ? 33.541 277.582 9.733 1 72.69 76 LEU C CA 1
ATOM 6747 C C . LEU C 1 49 ? 32.446 277.638 8.669 1 78.26 76 LEU C C 1
ATOM 6748 O O . LEU C 1 49 ? 31.278 277.835 9.026 1 75.98 76 LEU C O 1
ATOM 6753 N N . ARG C 1 50 ? 32.789 277.442 7.391 1 79.17 77 ARG C N 1
ATOM 6754 C CA . ARG C 1 50 ? 31.861 277.638 6.275 1 79.02 77 ARG C CA 1
ATOM 6755 C C . ARG C 1 50 ? 31.276 276.278 5.894 1 75.08 77 ARG C C 1
ATOM 6756 O O . ARG C 1 50 ? 31.661 275.66 4.895 1 75.15 77 ARG C O 1
ATOM 6764 N N . PHE C 1 51 ? 30.314 275.807 6.693 1 68.11 78 PHE C N 1
ATOM 6765 C CA . PHE C 1 51 ? 29.804 274.454 6.485 1 71.37 78 PHE C CA 1
ATOM 6766 C C . PHE C 1 51 ? 28.914 274.388 5.244 1 76.08 78 PHE C C 1
ATOM 6767 O O . PHE C 1 51 ? 28.064 275.255 5.01 1 79.65 78 PHE C O 1
ATOM 6775 N N . ASP C 1 52 ? 29.139 273.363 4.431 1 69.9 79 ASP C N 1
ATOM 6776 C CA . ASP C 1 52 ? 28.251 273.034 3.32 1 71.23 79 ASP C CA 1
ATOM 6777 C C . ASP C 1 52 ? 28.472 271.561 2.962 1 65.94 79 ASP C C 1
ATOM 6778 O O . ASP C 1 52 ? 28.968 270.778 3.782 1 62.56 79 ASP C O 1
ATOM 6783 N N . ALA C 1 53 ? 28.077 271.168 1.762 1 60.25 80 ALA C N 1
ATOM 6784 C CA . ALA C 1 53 ? 28.042 269.746 1.491 1 54.88 80 ALA C CA 1
ATOM 6785 C C . ALA C 1 53 ? 29.381 269.202 1.048 1 50.28 80 ALA C C 1
ATOM 6786 O O . ALA C 1 53 ? 29.559 267.978 1.057 1 53.03 80 ALA C O 1
ATOM 6788 N N . LEU C 1 54 ? 30.317 270.071 0.656 1 52.71 81 LEU C N 1
ATOM 6789 C CA . LEU C 1 54 ? 31.637 269.647 0.205 1 58.5 81 LEU C CA 1
ATOM 6790 C C . LEU C 1 54 ? 32.724 269.957 1.223 1 58.75 81 LEU C C 1
ATOM 6791 O O . LEU C 1 54 ? 33.901 269.687 0.956 1 56.54 81 LEU C O 1
ATOM 6796 N N . HIS C 1 55 ? 32.351 270.53 2.369 1 58.53 82 HIS C N 1
ATOM 6797 C CA . HIS C 1 55 ? 33.262 270.733 3.485 1 52.31 82 HIS C CA 1
ATOM 6798 C C . HIS C 1 55 ? 33.877 269.397 3.886 1 50.2 82 HIS C C 1
ATOM 6799 O O . HIS C 1 55 ? 33.178 268.373 3.875 1 47.47 82 HIS C O 1
ATOM 6806 N N . PRO C 1 56 ? 35.175 269.368 4.216 1 48.15 83 PRO C N 1
ATOM 6807 C CA . PRO C 1 56 ? 35.856 268.098 4.522 1 42.15 83 PRO C CA 1
ATOM 6808 C C . PRO C 1 56 ? 35.124 267.165 5.49 1 39.08 83 PRO C C 1
ATOM 6809 O O . PRO C 1 56 ? 35.162 265.939 5.32 1 40 83 PRO C O 1
ATOM 6813 N N . ALA C 1 57 ? 34.485 267.705 6.526 1 41.03 84 ALA C N 1
ATOM 6814 C CA . ALA C 1 57 ? 33.825 266.853 7.511 1 45.33 84 ALA C CA 1
ATOM 6815 C C . ALA C 1 57 ? 32.716 266.024 6.864 1 52.12 84 ALA C C 1
ATOM 6816 O O . ALA C 1 57 ? 32.599 264.81 7.092 1 48.79 84 ALA C O 1
ATOM 6818 N N . VAL C 1 58 ? 31.897 266.679 6.039 1 53.7 85 VAL C N 1
ATOM 6819 C CA . VAL C 1 58 ? 30.834 266.009 5.302 1 48 85 VAL C CA 1
ATOM 6820 C C . VAL C 1 58 ? 31.401 264.909 4.415 1 49.62 85 VAL C C 1
ATOM 6821 O O . VAL C 1 58 ? 30.96 263.755 4.476 1 52.02 85 VAL C O 1
ATOM 6825 N N . LEU C 1 59 ? 32.367 265.255 3.553 1 45.84 86 LEU C N 1
ATOM 6826 C CA . LEU C 1 59 ? 32.931 264.259 2.643 1 44.28 86 LEU C CA 1
ATOM 6827 C C . LEU C 1 59 ? 33.449 263.041 3.401 1 44.21 86 LEU C C 1
ATOM 6828 O O . LEU C 1 59 ? 33.142 261.901 3.035 1 48.9 86 LEU C O 1
ATOM 6833 N N . ALA C 1 60 ? 34.215 263.265 4.481 1 46.31 87 ALA C N 1
ATOM 6834 C CA . ALA C 1 60 ? 34.736 262.15 5.279 1 46.13 87 ALA C CA 1
ATOM 6835 C C . ALA C 1 60 ? 33.612 261.301 5.864 1 46.68 87 ALA C C 1
ATOM 6836 O O . ALA C 1 60 ? 33.716 260.069 5.904 1 44.76 87 ALA C O 1
ATOM 6838 N N . GLU C 1 61 ? 32.531 261.937 6.32 1 48.99 88 GLU C N 1
ATOM 6839 C CA . GLU C 1 61 ? 31.44 261.174 6.918 1 51.19 88 GLU C CA 1
ATOM 6840 C C . GLU C 1 61 ? 30.74 260.314 5.873 1 49.15 88 GLU C C 1
ATOM 6841 O O . GLU C 1 61 ? 30.678 259.083 6.001 1 48.59 88 GLU C O 1
ATOM 6847 N N . LYS C 1 62 ? 30.234 260.962 4.815 1 48.36 89 LYS C N 1
ATOM 6848 C CA . LYS C 1 62 ? 29.44 260.305 3.78 1 46.87 89 LYS C CA 1
ATOM 6849 C C . LYS C 1 62 ? 30.149 259.08 3.234 1 45.43 89 LYS C C 1
ATOM 6850 O O . LYS C 1 62 ? 29.556 258.005 3.103 1 48.41 89 LYS C O 1
ATOM 6856 N N . TYR C 1 63 ? 31.428 259.212 2.934 1 45.24 90 TYR C N 1
ATOM 6857 C CA . TYR C 1 63 ? 32.141 258.157 2.243 1 45.15 90 TYR C CA 1
ATOM 6858 C C . TYR C 1 63 ? 32.966 257.281 3.188 1 48.65 90 TYR C C 1
ATOM 6859 O O . TYR C 1 63 ? 33.778 256.472 2.724 1 48.73 90 TYR C O 1
ATOM 6868 N N . ASP C 1 64 ? 32.716 257.381 4.493 1 48.28 91 ASP C N 1
ATOM 6869 C CA . ASP C 1 64 ? 33.353 256.554 5.517 1 49.42 91 ASP C CA 1
ATOM 6870 C C . ASP C 1 64 ? 34.832 256.329 5.225 1 49.93 91 ASP C C 1
ATOM 6871 O O . ASP C 1 64 ? 35.333 255.194 5.214 1 43.14 91 ASP C O 1
ATOM 6876 N N . ARG C 1 65 ? 35.526 257.441 4.965 1 46.94 92 ARG C N 1
ATOM 6877 C CA . ARG C 1 65 ? 36.964 257.414 4.748 1 46.25 92 ARG C CA 1
ATOM 6878 C C . ARG C 1 65 ? 37.682 256.931 6 1 43.78 92 ARG C C 1
ATOM 6879 O O . ARG C 1 65 ? 37.134 256.937 7.102 1 47.29 92 ARG C O 1
ATOM 6887 N N . ASN C 1 66 ? 38.936 256.522 5.823 1 43.34 93 ASN C N 1
ATOM 6888 C CA . ASN C 1 66 ? 39.665 255.884 6.909 1 38.39 93 ASN C CA 1
ATOM 6889 C C . ASN C 1 66 ? 40.051 256.838 7.973 1 42 93 ASN C C 1
ATOM 6890 O O . ASN C 1 66 ? 40.892 256.493 8.807 1 49.13 93 ASN C O 1
ATOM 6895 N N . TYR C 1 67 ? 39.484 258.039 7.982 1 43.94 94 TYR C N 1
ATOM 6896 C CA . TYR C 1 67 ? 39.867 259.067 8.932 1 44.15 94 TYR C CA 1
ATOM 6897 C C . TYR C 1 67 ? 38.69 260.012 9.144 1 45.01 94 TYR C C 1
ATOM 6898 O O . TYR C 1 67 ? 37.714 260.018 8.38 1 41.7 94 TYR C O 1
ATOM 6907 N N . ARG C 1 68 ? 38.784 260.81 10.199 1 38.43 95 ARG C N 1
ATOM 6908 C CA . ARG C 1 68 ? 37.93 261.976 10.258 1 42.19 95 ARG C CA 1
ATOM 6909 C C . ARG C 1 68 ? 38.783 263.165 10.655 1 43.64 95 ARG C C 1
ATOM 6910 O O . ARG C 1 68 ? 39.713 263.018 11.453 1 45.72 95 ARG C O 1
ATOM 6918 N N . PRO C 1 69 ? 38.509 264.35 10.108 1 43.73 96 PRO C N 1
ATOM 6919 C CA . PRO C 1 69 ? 39.288 265.536 10.495 1 42.14 96 PRO C CA 1
ATOM 6920 C C . PRO C 1 69 ? 38.828 266.082 11.84 1 47.78 96 PRO C C 1
ATOM 6921 O O . PRO C 1 69 ? 37.627 266.225 12.092 1 51.02 96 PRO C O 1
ATOM 6925 N N . TYR C 1 70 ? 39.8 266.388 12.701 1 47.38 97 TYR C N 1
ATOM 6926 C CA . TYR C 1 70 ? 39.597 267.191 13.904 1 46.52 97 TYR C CA 1
ATOM 6927 C C . TYR C 1 70 ? 40.07 268.601 13.576 1 43.87 97 TYR C C 1
ATOM 6928 O O . TYR C 1 70 ? 41.271 268.833 13.429 1 43.45 97 TYR C O 1
ATOM 6937 N N . PHE C 1 71 ? 39.126 269.531 13.443 1 41.85 98 PHE C N 1
ATOM 6938 C CA . PHE C 1 71 ? 39.423 270.903 13.04 1 47.5 98 PHE C CA 1
ATOM 6939 C C . PHE C 1 71 ? 39.857 271.724 14.242 1 50.42 98 PHE C C 1
ATOM 6940 O O . PHE C 1 71 ? 39.288 271.614 15.333 1 56.6 98 PHE C O 1
ATOM 6948 N N . ILE C 1 72 ? 40.884 272.537 14.036 1 43.93 99 ILE C N 1
ATOM 6949 C CA . ILE C 1 72 ? 41.481 273.317 15.108 1 46.75 99 ILE C CA 1
ATOM 6950 C C . ILE C 1 72 ? 41.666 274.74 14.59 1 53.47 99 ILE C C 1
ATOM 6951 O O . ILE C 1 72 ? 42.581 275.019 13.801 1 50.84 99 ILE C O 1
ATOM 6956 N N . GLY C 1 73 ? 40.783 275.645 14.998 1 52.54 100 GLY C N 1
ATOM 6957 C CA . GLY C 1 73 ? 40.871 276.997 14.494 1 50.03 100 GLY C CA 1
ATOM 6958 C C . GLY C 1 73 ? 39.668 277.819 14.885 1 56.18 100 GLY C C 1
ATOM 6959 O O . GLY C 1 73 ? 38.75 277.354 15.577 1 59.18 100 GLY C O 1
ATOM 6960 N N . GLN C 1 74 ? 39.722 279.073 14.427 1 56.9 101 GLN C N 1
ATOM 6961 C CA . GLN C 1 74 ? 38.72 280.125 14.563 1 58.43 101 GLN C CA 1
ATOM 6962 C C . GLN C 1 74 ? 39.342 281.378 13.958 1 60.4 101 GLN C C 1
ATOM 6963 O O . GLN C 1 74 ? 40.515 281.339 13.58 1 60.52 101 GLN C O 1
ATOM 6969 N N . ARG C 1 75 ? 38.615 282.488 13.853 1 62.59 102 ARG C N 1
ATOM 6970 C CA . ARG C 1 75 ? 39.256 283.695 13.339 1 60.34 102 ARG C CA 1
ATOM 6971 C C . ARG C 1 75 ? 40.221 284.224 14.395 1 58.41 102 ARG C C 1
ATOM 6972 O O . ARG C 1 75 ? 39.891 284.265 15.586 1 60.02 102 ARG C O 1
ATOM 6980 N N . GLY C 1 76 ? 41.431 284.588 13.968 1 61.11 103 GLY C N 1
ATOM 6981 C CA . GLY C 1 76 ? 42.451 285.077 14.87 1 63.84 103 GLY C CA 1
ATOM 6982 C C . GLY C 1 76 ? 43.398 284.031 15.426 1 66.04 103 GLY C C 1
ATOM 6983 O O . GLY C 1 76 ? 44.235 284.366 16.28 1 63.76 103 GLY C O 1
ATOM 6984 N N . SER C 1 77 ? 43.292 282.778 14.99 1 62.22 104 SER C N 1
ATOM 6985 C CA . SER C 1 77 ? 44.151 281.713 15.502 1 60.82 104 SER C CA 1
ATOM 6986 C C . SER C 1 77 ? 45.331 281.515 14.55 1 64.42 104 SER C C 1
ATOM 6987 O O . SER C 1 77 ? 45.413 280.531 13.81 1 66.95 104 SER C O 1
ATOM 6990 N N . ALA C 1 78 ? 46.252 282.487 14.585 1 60.71 105 ALA C N 1
ATOM 6991 C CA . ALA C 1 78 ? 47.443 282.48 13.743 1 59.19 105 ALA C CA 1
ATOM 6992 C C . ALA C 1 78 ? 48.468 281.47 14.274 1 63.3 105 ALA C C 1
ATOM 6993 O O . ALA C 1 78 ? 48.222 280.735 15.238 1 61.24 105 ALA C O 1
ATOM 6995 N N . SER C 1 79 ? 49.66 281.467 13.659 1 62.75 106 SER C N 1
ATOM 6996 C CA . SER C 1 79 ? 50.629 280.398 13.884 1 54.23 106 SER C CA 1
ATOM 6997 C C . SER C 1 79 ? 51.113 280.368 15.321 1 56.41 106 SER C C 1
ATOM 6998 O O . SER C 1 79 ? 51.351 279.289 15.869 1 56.14 106 SER C O 1
ATOM 7001 N N . LEU C 1 80 ? 51.313 281.54 15.932 1 57.17 107 LEU C N 1
ATOM 7002 C CA . LEU C 1 80 ? 51.771 281.572 17.319 1 48.83 107 LEU C CA 1
ATOM 7003 C C . LEU C 1 80 ? 50.777 280.856 18.221 1 51.19 107 LEU C C 1
ATOM 7004 O O . LEU C 1 80 ? 51.14 279.93 18.973 1 51.02 107 LEU C O 1
ATOM 7009 N N . ASN C 1 81 ? 49.507 281.248 18.136 1 50.78 108 ASN C N 1
ATOM 7010 C CA . ASN C 1 81 ? 48.499 280.56 18.927 1 56.58 108 ASN C CA 1
ATOM 7011 C C . ASN C 1 81 ? 48.449 279.077 18.588 1 54.84 108 ASN C C 1
ATOM 7012 O O . ASN C 1 81 ? 48.237 278.24 19.474 1 53.82 108 ASN C O 1
ATOM 7017 N N . GLN C 1 82 ? 48.667 278.737 17.313 1 53.69 109 GLN C N 1
ATOM 7018 C CA . GLN C 1 82 ? 48.654 277.343 16.886 1 49.92 109 GLN C CA 1
ATOM 7019 C C . GLN C 1 82 ? 49.731 276.547 17.594 1 49.51 109 GLN C C 1
ATOM 7020 O O . GLN C 1 82 ? 49.471 275.468 18.132 1 54.4 109 GLN C O 1
ATOM 7026 N N . TYR C 1 83 ? 50.96 277.051 17.556 1 49.39 110 TYR C N 1
ATOM 7027 C CA . TYR C 1 83 ? 52.066 276.457 18.295 1 49.89 110 TYR C CA 1
ATOM 7028 C C . TYR C 1 83 ? 51.693 276.199 19.748 1 52.06 110 TYR C C 1
ATOM 7029 O O . TYR C 1 83 ? 51.865 275.079 20.275 1 52.33 110 TYR C O 1
ATOM 7038 N N . LEU C 1 84 ? 51.201 277.239 20.426 1 50.86 111 LEU C N 1
ATOM 7039 C CA . LEU C 1 84 ? 50.969 277.087 21.86 1 51.47 111 LEU C CA 1
ATOM 7040 C C . LEU C 1 84 ? 49.902 276.026 22.12 1 52.65 111 LEU C C 1
ATOM 7041 O O . LEU C 1 84 ? 50.066 275.165 22.991 1 51.63 111 LEU C O 1
ATOM 7046 N N . GLY C 1 85 ? 48.838 276.024 21.314 1 49.35 112 GLY C N 1
ATOM 7047 C CA . GLY C 1 85 ? 47.857 274.954 21.4 1 50.09 112 GLY C CA 1
ATOM 7048 C C . GLY C 1 85 ? 48.446 273.577 21.141 1 48.74 112 GLY C C 1
ATOM 7049 O O . GLY C 1 85 ? 48.031 272.591 21.757 1 45.48 112 GLY C O 1
ATOM 7050 N N . MET C 1 86 ? 49.427 273.49 20.229 1 48.32 113 MET C N 1
ATOM 7051 C CA . MET C 1 86 ? 50.029 272.193 19.912 1 47.17 113 MET C CA 1
ATOM 7052 C C . MET C 1 86 ? 50.774 271.63 21.101 1 47.82 113 MET C C 1
ATOM 7053 O O . MET C 1 86 ? 50.86 270.397 21.256 1 47.08 113 MET C O 1
ATOM 7058 N N . GLN C 1 87 ? 51.332 272.522 21.927 1 49.95 114 GLN C N 1
ATOM 7059 C CA . GLN C 1 87 ? 51.982 272.082 23.162 1 48.56 114 GLN C CA 1
ATOM 7060 C C . GLN C 1 87 ? 51.062 271.2 24.021 1 51.86 114 GLN C C 1
ATOM 7061 O O . GLN C 1 87 ? 51.54 270.298 24.723 1 56.1 114 GLN C O 1
ATOM 7067 N N . GLN C 1 88 ? 49.747 271.419 23.964 1 49.14 115 GLN C N 1
ATOM 7068 C CA . GLN C 1 88 ? 48.797 270.529 24.625 1 48.77 115 GLN C CA 1
ATOM 7069 C C . GLN C 1 88 ? 48.706 269.134 23.984 1 50.92 115 GLN C C 1
ATOM 7070 O O . GLN C 1 88 ? 48.158 268.221 24.607 1 48.97 115 GLN C O 1
ATOM 7076 N N . MET C 1 89 ? 49.208 268.928 22.765 1 46.37 116 MET C N 1
ATOM 7077 C CA . MET C 1 89 ? 48.941 267.68 22.06 1 40.84 116 MET C CA 1
ATOM 7078 C C . MET C 1 89 ? 50.21 267.099 21.461 1 43.23 116 MET C C 1
ATOM 7079 O O . MET C 1 89 ? 50.168 266.325 20.506 1 46.91 116 MET C O 1
ATOM 7084 N N . LEU C 1 90 ? 51.355 267.507 21.972 1 45.79 117 LEU C N 1
ATOM 7085 C CA . LEU C 1 90 ? 52.608 266.9 21.523 1 42.82 117 LEU C CA 1
ATOM 7086 C C . LEU C 1 90 ? 52.579 265.384 21.252 1 40.34 117 LEU C C 1
ATOM 7087 O O . LEU C 1 90 ? 53.1 264.977 20.197 1 44.21 117 LEU C O 1
ATOM 7092 N N . PRO C 1 91 ? 52.032 264.506 22.106 1 40.01 118 PRO C N 1
ATOM 7093 C CA . PRO C 1 91 ? 52.039 263.067 21.748 1 46.11 118 PRO C CA 1
ATOM 7094 C C . PRO C 1 91 ? 51.238 262.73 20.495 1 48.11 118 PRO C C 1
ATOM 7095 O O . PRO C 1 91 ? 51.539 261.744 19.805 1 44.52 118 PRO C O 1
ATOM 7099 N N . GLU C 1 92 ? 50.204 263.501 20.194 1 45.44 119 GLU C N 1
ATOM 7100 C CA . GLU C 1 92 ? 49.414 263.184 19.025 1 39.12 119 GLU C CA 1
ATOM 7101 C C . GLU C 1 92 ? 50.104 263.593 17.75 1 43.71 119 GLU C C 1
ATOM 7102 O O . GLU C 1 92 ? 49.589 263.275 16.672 1 42.56 119 GLU C O 1
ATOM 7108 N N . LEU C 1 93 ? 51.251 264.281 17.835 1 46.39 120 LEU C N 1
ATOM 7109 C CA . LEU C 1 93 ? 51.927 264.74 16.627 1 41.18 120 LEU C CA 1
ATOM 7110 C C . LEU C 1 93 ? 53.134 263.893 16.274 1 45.02 120 LEU C C 1
ATOM 7111 O O . LEU C 1 93 ? 53.655 264.009 15.156 1 46.47 120 LEU C O 1
ATOM 7116 N N . GLN C 1 94 ? 53.566 263.028 17.176 1 44.93 121 GLN C N 1
ATOM 7117 C CA . GLN C 1 94 ? 54.809 262.304 16.959 1 46.47 121 GLN C CA 1
ATOM 7118 C C . GLN C 1 94 ? 54.641 261.276 15.849 1 48.99 121 GLN C C 1
ATOM 7119 O O . GLN C 1 94 ? 53.793 260.378 15.938 1 49.47 121 GLN C O 1
ATOM 7125 N N . ASN C 1 95 ? 55.406 261.434 14.778 1 51.8 122 ASN C N 1
ATOM 7126 C CA . ASN C 1 95 ? 55.268 260.55 13.633 1 49.17 122 ASN C CA 1
ATOM 7127 C C . ASN C 1 95 ? 53.868 260.618 13.048 1 47.31 122 ASN C C 1
ATOM 7128 O O . ASN C 1 95 ? 53.427 259.69 12.366 1 52.23 122 ASN C O 1
ATOM 7133 N N . GLY C 1 96 ? 53.158 261.715 13.315 1 46.39 123 GLY C N 1
ATOM 7134 C CA . GLY C 1 96 ? 51.799 261.894 12.843 1 47.21 123 GLY C CA 1
ATOM 7135 C C . GLY C 1 96 ? 51.742 262.542 11.467 1 50.88 123 GLY C C 1
ATOM 7136 O O . GLY C 1 96 ? 52.761 262.833 10.834 1 51.28 123 GLY C O 1
ATOM 7137 N N . THR C 1 97 ? 50.51 262.744 10.985 1 48.06 124 THR C N 1
ATOM 7138 C CA . THR C 1 97 ? 50.277 263.53 9.778 1 45.83 124 THR C CA 1
ATOM 7139 C C . THR C 1 97 ? 49.197 264.558 10.073 1 42.04 124 THR C C 1
ATOM 7140 O O . THR C 1 97 ? 48.315 264.33 10.899 1 39.5 124 THR C O 1
ATOM 7144 N N . ALA C 1 98 ? 49.271 265.692 9.386 1 43.39 125 ALA C N 1
ATOM 7145 C CA . ALA C 1 98 ? 48.432 266.825 9.738 1 36.73 125 ALA C CA 1
ATOM 7146 C C . ALA C 1 98 ? 48.264 267.727 8.523 1 41.51 125 ALA C C 1
ATOM 7147 O O . ALA C 1 98 ? 49.09 267.735 7.612 1 43.17 125 ALA C O 1
ATOM 7149 N N . VAL C 1 99 ? 47.172 268.475 8.511 1 39.38 126 VAL C N 1
ATOM 7150 C CA . VAL C 1 99 ? 46.91 269.462 7.477 1 36.15 126 VAL C CA 1
ATOM 7151 C C . VAL C 1 99 ? 47.058 270.828 8.111 1 40.3 126 VAL C C 1
ATOM 7152 O O . VAL C 1 99 ? 46.564 271.047 9.219 1 41.27 126 VAL C O 1
ATOM 7156 N N . TYR C 1 100 ? 47.716 271.752 7.418 1 42.59 127 TYR C N 1
ATOM 7157 C CA . TYR C 1 100 ? 47.923 273.084 7.974 1 43.43 127 TYR C CA 1
ATOM 7158 C C . TYR C 1 100 ? 47.621 274.113 6.9 1 50.87 127 TYR C C 1
ATOM 7159 O O . TYR C 1 100 ? 48.321 274.174 5.887 1 51.32 127 TYR C O 1
ATOM 7168 N N . VAL C 1 101 ? 46.591 274.925 7.113 1 49.94 128 VAL C N 1
ATOM 7169 C CA . VAL C 1 101 ? 46.231 275.96 6.155 1 50.46 128 VAL C CA 1
ATOM 7170 C C . VAL C 1 101 ? 46.901 277.27 6.558 1 57.25 128 VAL C C 1
ATOM 7171 O O . VAL C 1 101 ? 46.698 277.77 7.674 1 58.59 128 VAL C O 1
ATOM 7175 N N . LEU C 1 102 ? 47.696 277.823 5.632 1 56.05 129 LEU C N 1
ATOM 7176 C CA . LEU C 1 102 ? 48.393 279.099 5.793 1 54.55 129 LEU C CA 1
ATOM 7177 C C . LEU C 1 102 ? 47.583 280.222 5.145 1 58.5 129 LEU C C 1
ATOM 7178 O O . LEU C 1 102 ? 47.757 280.518 3.963 1 63.05 129 LEU C O 1
ATOM 7183 N N . SER C 1 103 ? 46.695 280.86 5.921 1 61.23 130 SER C N 1
ATOM 7184 C CA . SER C 1 103 ? 45.936 282.04 5.448 1 66.66 130 SER C CA 1
ATOM 7185 C C . SER C 1 103 ? 46.866 283.242 5.31 1 70.04 130 SER C C 1
ATOM 7186 O O . SER C 1 103 ? 47.36 283.747 6.331 1 68.83 130 SER C O 1
ATOM 7189 N N . PRO C 1 104 ? 47.129 283.736 4.096 1 66.67 131 PRO C N 1
ATOM 7190 C CA . PRO C 1 104 ? 48.021 284.899 3.949 1 68.1 131 PRO C CA 1
ATOM 7191 C C . PRO C 1 104 ? 47.566 286.13 4.72 1 70.66 131 PRO C C 1
ATOM 7192 O O . PRO C 1 104 ? 48.415 286.896 5.199 1 68.71 131 PRO C O 1
ATOM 7196 N N . GLN C 1 105 ? 46.249 286.326 4.871 1 70.86 132 GLN C N 1
ATOM 7197 C CA . GLN C 1 105 ? 45.694 287.398 5.695 1 69.84 132 GLN C CA 1
ATOM 7198 C C . GLN C 1 105 ? 46.361 287.499 7.061 1 70.54 132 GLN C C 1
ATOM 7199 O O . GLN C 1 105 ? 46.288 288.556 7.699 1 75.12 132 GLN C O 1
ATOM 7205 N N . TRP C 1 106 ? 46.999 286.42 7.526 1 72.08 133 TRP C N 1
ATOM 7206 C CA . TRP C 1 106 ? 47.673 286.437 8.825 1 76.43 133 TRP C CA 1
ATOM 7207 C C . TRP C 1 106 ? 48.881 287.36 8.817 1 74.04 133 TRP C C 1
ATOM 7208 O O . TRP C 1 106 ? 49.165 288.031 9.818 1 77.36 133 TRP C O 1
ATOM 7219 N N . PHE C 1 107 ? 49.61 287.386 7.704 1 73.86 134 PHE C N 1
ATOM 7220 C CA . PHE C 1 107 ? 50.918 288.027 7.598 1 77.48 134 PHE C CA 1
ATOM 7221 C C . PHE C 1 107 ? 50.818 289.534 7.434 1 81.4 134 PHE C C 1
ATOM 7222 O O . PHE C 1 107 ? 51.558 290.14 6.657 1 82.6 134 PHE C O 1
ATOM 7230 N N . THR C 1 108 ? 49.953 290.155 8.23 1 83.32 135 THR C N 1
ATOM 7231 C CA . THR C 1 108 ? 49.826 291.605 8.226 1 84.64 135 THR C CA 1
ATOM 7232 C C . THR C 1 108 ? 50.975 292.127 9.093 1 86.57 135 THR C C 1
ATOM 7233 O O . THR C 1 108 ? 51.403 291.445 10.024 1 78.78 135 THR C O 1
ATOM 7237 N N . LYS C 1 109 ? 51.48 293.32 8.793 1 91.05 136 LYS C N 1
ATOM 7238 C CA . LYS C 1 109 ? 52.592 293.883 9.55 1 89.34 136 LYS C CA 1
ATOM 7239 C C . LYS C 1 109 ? 52.212 294.131 11.006 1 93.27 136 LYS C C 1
ATOM 7240 O O . LYS C 1 109 ? 53.061 293.98 11.895 1 94.6 136 LYS C O 1
ATOM 7246 N N . LYS C 1 110 ? 50.955 294.495 11.283 1 88.14 137 LYS C N 1
ATOM 7247 C CA . LYS C 1 110 ? 50.589 294.782 12.663 1 89.75 137 LYS C CA 1
ATOM 7248 C C . LYS C 1 110 ? 50.195 293.527 13.443 1 96.49 137 LYS C C 1
ATOM 7249 O O . LYS C 1 110 ? 50.225 293.545 14.682 1 91.24 137 LYS C O 1
ATOM 7255 N N . GLY C 1 111 ? 49.847 292.435 12.75 1 95.52 138 GLY C N 1
ATOM 7256 C CA . GLY C 1 111 ? 49.429 291.216 13.426 1 90.54 138 GLY C CA 1
ATOM 7257 C C . GLY C 1 111 ? 48.021 291.317 14 1 88.04 138 GLY C C 1
ATOM 7258 O O . GLY C 1 111 ? 47.268 292.26 13.75 1 89.08 138 GLY C O 1
ATOM 7259 N N . TYR C 1 112 ? 47.669 290.307 14.781 1 82.19 139 TYR C N 1
ATOM 7260 C CA . TYR C 1 112 ? 46.357 290.305 15.405 1 81.67 139 TYR C CA 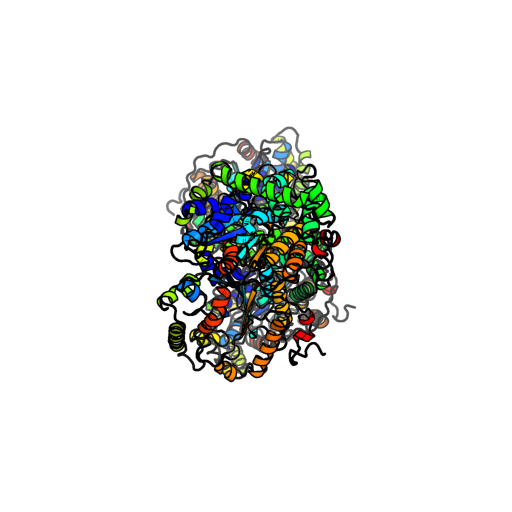1
ATOM 7261 C C . TYR C 1 112 ? 46.388 290.975 16.78 1 82.76 139 TYR C C 1
ATOM 7262 O O . TYR C 1 112 ? 47.439 291.129 17.422 1 79.18 139 TYR C O 1
ATOM 7271 N N . ASN C 1 113 ? 45.193 291.371 17.22 1 82.56 140 ASN C N 1
ATOM 7272 C CA . ASN C 1 113 ? 44.932 291.957 18.53 1 80.61 140 ASN C CA 1
ATOM 7273 C C . ASN C 1 113 ? 45.564 291.138 19.667 1 81.86 140 ASN C C 1
ATOM 7274 O O . ASN C 1 113 ? 45.963 289.98 19.476 1 83.27 140 ASN C O 1
ATOM 7279 N N . SER C 1 114 ? 45.691 291.734 20.854 1 79.31 141 SER C N 1
ATOM 7280 C CA . SER C 1 114 ? 46.075 290.948 22.025 1 78.69 141 SER C CA 1
ATOM 7281 C C . SER C 1 114 ? 44.885 290.214 22.621 1 79.64 141 SER C C 1
ATOM 7282 O O . SER C 1 114 ? 45.063 289.187 23.278 1 78.32 141 SER C O 1
ATOM 7285 N N . ALA C 1 115 ? 43.67 290.727 22.42 1 81.84 142 ALA C N 1
ATOM 7286 C CA . ALA C 1 115 ? 42.49 289.983 22.845 1 80.98 142 ALA C CA 1
ATOM 7287 C C . ALA C 1 115 ? 42.263 288.776 21.945 1 81.45 142 ALA C C 1
ATOM 7288 O O . ALA C 1 115 ? 41.882 287.695 22.422 1 79.26 142 ALA C O 1
ATOM 7290 N N . ALA C 1 116 ? 42.474 288.954 20.637 1 74.49 143 ALA C N 1
ATOM 7291 C CA . ALA C 1 116 ? 42.576 287.814 19.737 1 74.57 143 ALA C CA 1
ATOM 7292 C C . ALA C 1 116 ? 43.494 286.744 20.32 1 73.56 143 ALA C C 1
ATOM 7293 O O . ALA C 1 116 ? 43.124 285.568 20.403 1 73.58 143 ALA C O 1
ATOM 7295 N N . PHE C 1 117 ? 44.688 287.149 20.769 1 76.24 144 PHE C N 1
ATOM 7296 C CA . PHE C 1 117 ? 45.623 286.197 21.363 1 73.14 144 PHE C CA 1
ATOM 7297 C C . PHE C 1 117 ? 45.06 285.581 22.634 1 68.72 144 PHE C C 1
ATOM 7298 O O . PHE C 1 117 ? 45.267 284.392 22.904 1 66.23 144 PHE C O 1
ATOM 7306 N N . GLN C 1 118 ? 44.367 286.382 23.437 1 73.72 145 GLN C N 1
ATOM 7307 C CA . GLN C 1 118 ? 43.859 285.893 24.712 1 71.65 145 GLN C CA 1
ATOM 7308 C C . GLN C 1 118 ? 42.81 284.807 24.519 1 68.82 145 GLN C C 1
ATOM 7309 O O . GLN C 1 118 ? 42.718 283.899 25.346 1 74.25 145 GLN C O 1
ATOM 7315 N N . GLN C 1 119 ? 42.02 284.878 23.436 1 69.48 146 GLN C N 1
ATOM 7316 C CA . GLN C 1 119 ? 40.934 283.904 23.25 1 72.03 146 GLN C CA 1
ATOM 7317 C C . GLN C 1 119 ? 41.443 282.473 23.248 1 67.06 146 GLN C C 1
ATOM 7318 O O . GLN C 1 119 ? 40.79 281.577 23.813 1 63.48 146 GLN C O 1
ATOM 7324 N N . PHE C 1 120 ? 42.609 282.246 22.635 1 62.89 147 PHE C N 1
ATOM 7325 C CA . PHE C 1 120 ? 43.13 280.92 22.328 1 64.78 147 PHE C CA 1
ATOM 7326 C C . PHE C 1 120 ? 44.179 280.412 23.316 1 66.17 147 PHE C C 1
ATOM 7327 O O . PHE C 1 120 ? 44.501 279.218 23.293 1 59.73 147 PHE C O 1
ATOM 7335 N N . PHE C 1 121 ? 44.693 281.268 24.197 1 69.75 148 PHE C N 1
ATOM 7336 C CA . PHE C 1 121 ? 45.755 280.915 25.127 1 65.79 148 PHE C CA 1
ATOM 7337 C C . PHE C 1 121 ? 45.205 280.651 26.529 1 63.48 148 PHE C C 1
ATOM 7338 O O . PHE C 1 121 ? 44.144 281.147 26.907 1 65.56 148 PHE C O 1
ATOM 7346 N N . ASN C 1 122 ? 45.935 279.851 27.299 1 57.09 149 ASN C N 1
ATOM 7347 C CA . ASN C 1 122 ? 45.587 279.645 28.696 1 55.51 149 ASN C CA 1
ATOM 7348 C C . ASN C 1 122 ? 46.817 279.162 29.463 1 62.17 149 ASN C C 1
ATOM 7349 O O . ASN C 1 122 ? 47.869 278.859 28.889 1 61.63 149 ASN C O 1
ATOM 7354 N N . ASN C 1 123 ? 46.655 279.073 30.784 1 64.88 150 ASN C N 1
ATOM 7355 C CA . ASN C 1 123 ? 47.763 278.68 31.65 1 67.33 150 ASN C CA 1
ATOM 7356 C C . ASN C 1 123 ? 48.248 277.264 31.369 1 67.63 150 ASN C C 1
ATOM 7357 O O . ASN C 1 123 ? 49.425 276.97 31.592 1 67.04 150 ASN C O 1
ATOM 7362 N N . ASP C 1 124 ? 47.363 276.364 30.921 1 66.9 151 ASP C N 1
ATOM 7363 C CA . ASP C 1 124 ? 47.805 275.011 30.591 1 63.28 151 ASP C CA 1
ATOM 7364 C C . ASP C 1 124 ? 48.824 275.027 29.461 1 59.57 151 ASP C C 1
ATOM 7365 O O . ASP C 1 124 ? 49.82 274.293 29.503 1 55.66 151 ASP C O 1
ATOM 7370 N N . GLN C 1 125 ? 48.584 275.853 28.436 1 56.99 152 GLN C N 1
ATOM 7371 C CA . GLN C 1 125 ? 49.555 275.968 27.354 1 60.76 152 GLN C CA 1
ATOM 7372 C C . GLN C 1 125 ? 50.88 276.508 27.877 1 61.37 152 GLN C C 1
ATOM 7373 O O . GLN C 1 125 ? 51.954 276.038 27.471 1 55.65 152 GLN C O 1
ATOM 7379 N N . LEU C 1 126 ? 50.823 277.455 28.822 1 62.61 153 LEU C N 1
ATOM 7380 C CA . LEU C 1 126 ? 52.051 278.072 29.307 1 59.19 153 LEU C CA 1
ATOM 7381 C C . LEU C 1 126 ? 52.829 277.116 30.204 1 64.06 153 LEU C C 1
ATOM 7382 O O . LEU C 1 126 ? 54.066 277.027 30.117 1 64.48 153 LEU C O 1
ATOM 7387 N N . SER C 1 127 ? 52.114 276.358 31.037 1 59.82 154 SER C N 1
ATOM 7388 C CA . SER C 1 127 ? 52.767 275.385 31.9 1 58.54 154 SER C CA 1
ATOM 7389 C C . SER C 1 127 ? 53.361 274.247 31.087 1 61.22 154 SER C C 1
ATOM 7390 O O . SER C 1 127 ? 54.444 273.751 31.409 1 67.72 154 SER C O 1
ATOM 7393 N N . SER C 1 128 ? 52.694 273.826 30.017 1 62.58 155 SER C N 1
ATOM 7394 C CA . SER C 1 128 ? 53.264 272.743 29.223 1 62.56 155 SER C CA 1
ATOM 7395 C C . SER C 1 128 ? 54.453 273.236 28.409 1 62.65 155 SER C C 1
ATOM 7396 O O . SER C 1 128 ? 55.469 272.54 28.302 1 64.03 155 SER C O 1
ATOM 7399 N N . PHE C 1 129 ? 54.354 274.447 27.858 1 59.02 156 PHE C N 1
ATOM 7400 C CA . PHE C 1 129 ? 55.445 275.011 27.072 1 63.18 156 PHE C CA 1
ATOM 7401 C C . PHE C 1 129 ? 56.711 275.168 27.908 1 66.68 156 PHE C C 1
ATOM 7402 O O . PHE C 1 129 ? 57.82 274.865 27.449 1 66.83 156 PHE C O 1
ATOM 7410 N N . LEU C 1 130 ? 56.562 275.665 29.138 1 66.95 157 LEU C N 1
ATOM 7411 C CA . LEU C 1 130 ? 57.709 275.8 30.024 1 63.42 157 LEU C CA 1
ATOM 7412 C C . LEU C 1 130 ? 58.163 274.454 30.579 1 65.1 157 LEU C C 1
ATOM 7413 O O . LEU C 1 130 ? 59.35 274.272 30.86 1 71.71 157 LEU C O 1
ATOM 7418 N N . SER C 1 131 ? 57.254 273.498 30.748 1 61.81 158 SER C N 1
ATOM 7419 C CA . SER C 1 131 ? 57.697 272.212 31.252 1 66.3 158 SER C CA 1
ATOM 7420 C C . SER C 1 131 ? 58.604 271.495 30.256 1 74.84 158 SER C C 1
ATOM 7421 O O . SER C 1 131 ? 59.518 270.776 30.681 1 74.64 158 SER C O 1
ATOM 7424 N N . GLN C 1 132 ? 58.35 271.683 28.965 1 78.92 159 GLN C N 1
ATOM 7425 C CA . GLN C 1 132 ? 59.145 271.047 27.923 1 78.34 159 GLN C CA 1
ATOM 7426 C C . GLN C 1 132 ? 59.186 271.723 26.55 1 84.21 159 GLN C C 1
ATOM 7427 O O . GLN C 1 132 ? 58.168 271.784 25.86 1 85.71 159 GLN C O 1
ATOM 7433 N N . ASN C 1 133 ? 60.352 272.23 26.148 1 84.66 160 ASN C N 1
ATOM 7434 C CA . ASN C 1 133 ? 61.573 272.168 26.952 1 90.46 160 ASN C CA 1
ATOM 7435 C C . ASN C 1 133 ? 62.704 273.048 26.435 1 96.28 160 ASN C C 1
ATOM 7436 O O . ASN C 1 133 ? 63.513 272.616 25.614 1 101.29 160 ASN C O 1
ATOM 7441 N N . GLN C 1 134 ? 62.757 274.284 26.921 1 97.37 161 GLN C N 1
ATOM 7442 C CA . GLN C 1 134 ? 63.797 275.218 26.511 1 93 161 GLN C CA 1
ATOM 7443 C C . GLN C 1 134 ? 65.161 274.668 26.908 1 91.61 161 GLN C C 1
ATOM 7444 O O . GLN C 1 134 ? 65.253 273.606 27.524 1 97.97 161 GLN C O 1
ATOM 7450 N N . THR C 1 135 ? 66.22 275.388 26.555 1 92.31 162 THR C N 1
ATOM 7451 C CA . THR C 1 135 ? 66.095 276.745 26.02 1 87.67 162 THR C CA 1
ATOM 7452 C C . THR C 1 135 ? 67.048 276.942 24.863 1 88.43 162 THR C C 1
ATOM 7453 O O . THR C 1 135 ? 68.265 277.086 25.047 1 90.74 162 THR C O 1
ATOM 7457 N N . ASP C 1 136 ? 66.47 276.937 23.669 1 85.61 163 ASP C N 1
ATOM 7458 C CA . ASP C 1 136 ? 67.152 277.231 22.422 1 82.4 163 ASP C CA 1
ATOM 7459 C C . ASP C 1 136 ? 66.523 278.49 21.818 1 82.49 163 ASP C C 1
ATOM 7460 O O . ASP C 1 136 ? 65.782 279.223 22.489 1 79.42 163 ASP C O 1
ATOM 7465 N N . ALA C 1 137 ? 66.83 278.744 20.54 1 79.6 164 ALA C N 1
ATOM 7466 C CA . ALA C 1 137 ? 66.299 279.935 19.89 1 76.81 164 ALA C CA 1
ATOM 7467 C C . ALA C 1 137 ? 64.796 279.823 19.682 1 77.73 164 ALA C C 1
ATOM 7468 O O . ALA C 1 137 ? 64.089 280.843 19.676 1 76.66 164 ALA C O 1
ATOM 7470 N N . ASN C 1 138 ? 64.291 278.597 19.525 1 72.29 165 ASN C N 1
ATOM 7471 C CA . ASN C 1 138 ? 62.854 278.413 19.358 1 77.3 165 ASN C CA 1
ATOM 7472 C C . ASN C 1 138 ? 62.103 278.872 20.602 1 74.1 165 ASN C C 1
ATOM 7473 O O . ASN C 1 138 ? 61.217 279.737 20.528 1 68.43 165 ASN C O 1
ATOM 7478 N N . SER C 1 139 ? 62.442 278.28 21.756 1 73.81 166 SER C N 1
ATOM 7479 C CA . SER C 1 139 ? 61.819 278.672 23.017 1 72.15 166 SER C CA 1
ATOM 7480 C C . SER C 1 139 ? 62.073 280.139 23.339 1 66.8 166 SER C C 1
ATOM 7481 O O . SER C 1 139 ? 61.202 280.803 23.909 1 64.73 166 SER C O 1
ATOM 7484 N N . GLN C 1 140 ? 63.25 280.655 22.971 1 68.88 167 GLN C N 1
ATOM 7485 C CA . GLN C 1 140 ? 63.54 282.085 23.061 1 71.71 167 GLN C CA 1
ATOM 7486 C C . GLN C 1 140 ? 62.472 282.919 22.358 1 67.09 167 GLN C C 1
ATOM 7487 O O . GLN C 1 140 ? 61.815 283.78 22.969 1 57.74 167 GLN C O 1
ATOM 7493 N N . TYR C 1 141 ? 62.326 282.696 21.049 1 67.99 168 TYR C N 1
ATOM 7494 C CA . TYR C 1 141 ? 61.386 283.488 20.265 1 70.43 168 TYR C CA 1
ATOM 7495 C C . TYR C 1 141 ? 59.96 283.313 20.789 1 68.94 168 TYR C C 1
ATOM 7496 O O . TYR C 1 141 ? 59.194 284.287 20.874 1 69.73 168 TYR C O 1
ATOM 7505 N N . ALA C 1 142 ? 59.597 282.08 21.165 1 64.5 169 ALA C N 1
ATOM 7506 C CA . ALA C 1 142 ? 58.264 281.813 21.698 1 62.37 169 ALA C CA 1
ATOM 7507 C C . ALA C 1 142 ? 58.004 282.633 22.951 1 66.22 169 ALA C C 1
ATOM 7508 O O . ALA C 1 142 ? 56.941 283.254 23.102 1 61.86 169 ALA C O 1
ATOM 7510 N N . ALA C 1 143 ? 58.976 282.632 23.869 1 69.77 170 ALA C N 1
ATOM 7511 C CA . ALA C 1 143 ? 58.862 283.399 25.099 1 65.5 170 ALA C CA 1
ATOM 7512 C C . ALA C 1 143 ? 58.705 284.876 24.791 1 64.38 170 ALA C C 1
ATOM 7513 O O . ALA C 1 143 ? 57.839 285.556 25.356 1 63.58 170 ALA C O 1
ATOM 7515 N N . LYS C 1 144 ? 59.53 285.389 23.88 1 63.45 171 LYS C N 1
ATOM 7516 C CA . LYS C 1 144 ? 59.488 286.817 23.61 1 65.21 171 LYS C CA 1
ATOM 7517 C C . LYS C 1 144 ? 58.121 287.206 23.063 1 66.62 171 LYS C C 1
ATOM 7518 O O . LYS C 1 144 ? 57.532 288.209 23.487 1 69.82 171 LYS C O 1
ATOM 7524 N N . ARG C 1 145 ? 57.581 286.381 22.15 1 67.02 172 ARG C N 1
ATOM 7525 C CA . ARG C 1 145 ? 56.294 286.685 21.528 1 66.17 172 ARG C CA 1
ATOM 7526 C C . ARG C 1 145 ? 55.157 286.587 22.534 1 66.37 172 ARG C C 1
ATOM 7527 O O . ARG C 1 145 ? 54.214 287.39 22.492 1 68.36 172 ARG C O 1
ATOM 7535 N N . ILE C 1 146 ? 55.227 285.611 23.448 1 64.3 173 ILE C N 1
ATOM 7536 C CA . ILE C 1 146 ? 54.239 285.536 24.524 1 66.57 173 ILE C CA 1
ATOM 7537 C C . ILE C 1 146 ? 54.273 286.816 25.361 1 76.14 173 ILE C C 1
ATOM 7538 O O . ILE C 1 146 ? 53.229 287.428 25.644 1 77.67 173 ILE C O 1
ATOM 7543 N N . LEU C 1 147 ? 55.485 287.249 25.754 1 74.33 174 LEU C N 1
ATOM 7544 C CA . LEU C 1 147 ? 55.622 288.416 26.627 1 72.47 174 LEU C CA 1
ATOM 7545 C C . LEU C 1 147 ? 55.103 289.677 25.942 1 73.96 174 LEU C C 1
ATOM 7546 O O . LEU C 1 147 ? 54.455 290.52 26.581 1 75.05 174 LEU C O 1
ATOM 7551 N N . GLU C 1 148 ? 55.349 289.805 24.629 1 67.38 175 GLU C N 1
ATOM 7552 C CA . GLU C 1 148 ? 54.74 290.896 23.873 1 67.12 175 GLU C CA 1
ATOM 7553 C C . GLU C 1 148 ? 53.217 290.809 23.909 1 73.4 175 GLU C C 1
ATOM 7554 O O . GLU C 1 148 ? 52.542 291.823 24.117 1 78.52 175 GLU C O 1
ATOM 7560 N N . MET C 1 149 ? 52.651 289.603 23.738 1 72.46 176 MET C N 1
ATOM 7561 C CA . MET C 1 149 ? 51.215 289.513 23.464 1 71.3 176 MET C CA 1
ATOM 7562 C C . MET C 1 149 ? 50.349 289.49 24.714 1 70.07 176 MET C C 1
ATOM 7563 O O . MET C 1 149 ? 49.186 289.914 24.651 1 70.6 176 MET C O 1
ATOM 7568 N N . LYS C 1 150 ? 50.859 288.986 25.84 1 71.64 177 LYS C N 1
ATOM 7569 C CA . LYS C 1 150 ? 50.139 289.022 27.119 1 79.05 177 LYS C CA 1
ATOM 7570 C C . LYS C 1 150 ? 51.061 289.545 28.214 1 82.46 177 LYS C C 1
ATOM 7571 O O . LYS C 1 150 ? 51.568 288.769 29.039 1 79.01 177 LYS C O 1
ATOM 7577 N N . PRO C 1 151 ? 51.28 290.868 28.267 1 81.09 178 PRO C N 1
ATOM 7578 C CA . PRO C 1 151 ? 52.299 291.407 29.188 1 81.96 178 PRO C CA 1
ATOM 7579 C C . PRO C 1 151 ? 52.033 291.086 30.647 1 85.3 178 PRO C C 1
ATOM 7580 O O . PRO C 1 151 ? 52.99 290.894 31.424 1 76.6 178 PRO C O 1
ATOM 7584 N N . GLU C 1 152 ? 50.767 291.028 31.056 1 82.26 179 GLU C N 1
ATOM 7585 C CA . GLU C 1 152 ? 50.454 290.784 32.466 1 79.47 179 GLU C CA 1
ATOM 7586 C C . GLU C 1 152 ? 50.046 289.314 32.645 1 84.32 179 GLU C C 1
ATOM 7587 O O . GLU C 1 152 ? 48.874 288.941 32.798 1 84.09 179 GLU C O 1
ATOM 7593 N N . ILE C 1 153 ? 51.077 288.471 32.613 1 84.69 180 ILE C N 1
ATOM 7594 C CA . ILE C 1 153 ? 50.939 287.025 32.528 1 79.24 180 ILE C CA 1
ATOM 7595 C C . ILE C 1 153 ? 51.494 286.386 33.791 1 75.41 180 ILE C C 1
ATOM 7596 O O . ILE C 1 153 ? 52.373 286.947 34.453 1 76.64 180 ILE C O 1
ATOM 7601 N N . THR C 1 154 ? 50.961 285.214 34.135 1 71.25 181 THR C N 1
ATOM 7602 C CA . THR C 1 154 ? 51.543 284.412 35.198 1 73.53 181 THR C CA 1
ATOM 7603 C C . THR C 1 154 ? 52.922 283.905 34.789 1 72.14 181 THR C C 1
ATOM 7604 O O . THR C 1 154 ? 53.261 283.795 33.607 1 72.63 181 THR C O 1
ATOM 7608 N N . MET C 1 155 ? 53.725 283.606 35.802 1 72.98 182 MET C N 1
ATOM 7609 C CA . MET C 1 155 ? 55.072 283.057 35.625 1 73.98 182 MET C CA 1
ATOM 7610 C C . MET C 1 155 ? 55.955 283.932 34.74 1 69.56 182 MET C C 1
ATOM 7611 O O . MET C 1 155 ? 56.868 283.434 34.075 1 69.54 182 MET C O 1
ATOM 7616 N N . LYS C 1 156 ? 55.725 285.251 34.79 1 70.06 183 LYS C N 1
ATOM 7617 C CA . LYS C 1 156 ? 56.429 286.181 33.91 1 72.72 183 LYS C CA 1
ATOM 7618 C C . LYS C 1 156 ? 57.948 286.136 34.11 1 76.35 183 LYS C C 1
ATOM 7619 O O . LYS C 1 156 ? 58.706 286.359 33.161 1 73.24 183 LYS C O 1
ATOM 7625 N N . SER C 1 157 ? 58.416 285.847 35.32 1 75.19 184 SER C N 1
ATOM 7626 C CA . SER C 1 157 ? 59.854 285.797 35.542 1 76.89 184 SER C CA 1
ATOM 7627 C C . SER C 1 157 ? 60.512 284.674 34.738 1 76.49 184 SER C C 1
ATOM 7628 O O . SER C 1 157 ? 61.613 284.849 34.189 1 80.97 184 SER C O 1
ATOM 7631 N N . GLN C 1 158 ? 59.853 283.514 34.647 1 74.75 185 GLN C N 1
ATOM 7632 C CA . GLN C 1 158 ? 60.447 282.389 33.925 1 75.04 185 GLN C CA 1
ATOM 7633 C C . GLN C 1 158 ? 60.431 282.644 32.431 1 74.69 185 GLN C C 1
ATOM 7634 O O . GLN C 1 158 ? 61.416 282.378 31.723 1 76.54 185 GLN C O 1
ATOM 7640 N N . LEU C 1 159 ? 59.307 283.144 31.936 1 73.1 186 LEU C N 1
ATOM 7641 C CA . LEU C 1 159 ? 59.263 283.603 30.563 1 73.11 186 LEU C CA 1
ATOM 7642 C C . LEU C 1 159 ? 60.419 284.549 30.285 1 75.46 186 LEU C C 1
ATOM 7643 O O . LEU C 1 159 ? 61.149 284.369 29.309 1 74.62 186 LEU C O 1
ATOM 7648 N N . SER C 1 160 ? 60.619 285.541 31.166 1 79.42 187 SER C N 1
ATOM 7649 C CA . SER C 1 160 ? 61.696 286.516 30.993 1 73.34 187 SER C CA 1
ATOM 7650 C C . SER C 1 160 ? 63.03 285.817 30.82 1 73.52 187 SER C C 1
ATOM 7651 O O . SER C 1 160 ? 63.76 286.074 29.857 1 79.06 187 SER C O 1
ATOM 7654 N N . LYS C 1 161 ? 63.347 284.905 31.74 1 69.97 188 LYS C N 1
ATOM 7655 C CA . LYS C 1 161 ? 64.629 284.202 31.697 1 77.75 188 LYS C CA 1
ATOM 7656 C C . LYS C 1 161 ? 64.809 283.408 30.398 1 80.15 188 LYS C C 1
ATOM 7657 O O . LYS C 1 161 ? 65.926 283.333 29.854 1 75.99 188 LYS C O 1
ATOM 7663 N N . VAL C 1 162 ? 63.721 282.809 29.888 1 80.61 189 VAL C N 1
ATOM 7664 C CA . VAL C 1 162 ? 63.829 282.033 28.65 1 80.82 189 VAL C CA 1
ATOM 7665 C C . VAL C 1 162 ? 63.938 282.945 27.437 1 74.01 189 VAL C C 1
ATOM 7666 O O . VAL C 1 162 ? 64.636 282.623 26.468 1 74.67 189 VAL C O 1
ATOM 7670 N N . ALA C 1 163 ? 63.238 284.076 27.454 1 69.88 190 ALA C N 1
ATOM 7671 C CA . ALA C 1 163 ? 63.341 285.019 26.35 1 71.27 190 ALA C CA 1
ATOM 7672 C C . ALA C 1 163 ? 64.773 285.499 26.184 1 74.82 190 ALA C C 1
ATOM 7673 O O . ALA C 1 163 ? 65.296 285.539 25.057 1 71.49 190 ALA C O 1
ATOM 7675 N N . LYS C 1 164 ? 65.436 285.852 27.298 1 74.55 191 LYS C N 1
ATOM 7676 C CA . LYS C 1 164 ? 66.819 286.284 27.202 1 69.73 191 LYS C CA 1
ATOM 7677 C C . LYS C 1 164 ? 67.792 285.104 27.288 1 76.09 191 LYS C C 1
ATOM 7678 O O . LYS C 1 164 ? 68.951 285.288 27.665 1 81.82 191 LYS C O 1
ATOM 7684 N N . GLY C 1 165 ? 67.335 283.907 26.928 1 79.13 192 GLY C N 1
ATOM 7685 C CA . GLY C 1 165 ? 68.203 282.784 26.62 1 82.91 192 GLY C CA 1
ATOM 7686 C C . GLY C 1 165 ? 68.883 282.124 27.793 1 90 192 GLY C C 1
ATOM 7687 O O . GLY C 1 165 ? 69.842 281.361 27.592 1 83.56 192 GLY C O 1
ATOM 7688 N N . GLN C 1 166 ? 68.414 282.383 29.011 1 89.01 193 GLN C N 1
ATOM 7689 C CA . GLN C 1 166 ? 68.969 281.75 30.197 1 92.15 193 GLN C CA 1
ATOM 7690 C C . GLN C 1 166 ? 68.297 280.414 30.476 1 96.72 193 GLN C C 1
ATOM 7691 O O . GLN C 1 166 ? 67.11 280.209 30.195 1 94.69 193 GLN C O 1
ATOM 7697 N N . ASP C 1 167 ? 69.06 279.522 31.093 1 103.92 194 ASP C N 1
ATOM 7698 C CA . ASP C 1 167 ? 68.486 278.312 31.649 1 103.89 194 ASP C CA 1
ATOM 7699 C C . ASP C 1 167 ? 67.98 278.563 33.068 1 103.34 194 ASP C C 1
ATOM 7700 O O . ASP C 1 167 ? 68.425 279.469 33.789 1 96.08 194 ASP C O 1
ATOM 7705 N N . LEU C 1 168 ? 67.005 277.767 33.456 1 103.42 195 LEU C N 1
ATOM 7706 C CA . LEU C 1 168 ? 66.16 278.122 34.58 1 97.47 195 LEU C CA 1
ATOM 7707 C C . LEU C 1 168 ? 66.556 277.382 35.847 1 97.71 195 LEU C C 1
ATOM 7708 O O . LEU C 1 168 ? 66.695 276.148 35.845 1 92.15 195 LEU C O 1
ATOM 7713 N N . ASN C 1 169 ? 66.722 278.159 36.916 1 96.19 196 ASN C N 1
ATOM 7714 C CA . ASN C 1 169 ? 66.95 277.751 38.287 1 83.51 196 ASN C CA 1
ATOM 7715 C C . ASN C 1 169 ? 66.121 276.579 38.796 1 85 196 ASN C C 1
ATOM 7716 O O . ASN C 1 169 ? 64.965 276.395 38.405 1 86.52 196 ASN C O 1
ATOM 7721 N N . THR C 1 170 ? 66.712 275.768 39.674 1 85.3 197 THR C N 1
ATOM 7722 C CA . THR C 1 170 ? 66.04 274.546 40.107 1 84.59 197 THR C CA 1
ATOM 7723 C C . THR C 1 170 ? 64.688 274.858 40.742 1 82.32 197 THR C C 1
ATOM 7724 O O . THR C 1 170 ? 63.743 274.077 40.588 1 83.99 197 THR C O 1
ATOM 7728 N N . VAL C 1 171 ? 64.567 275.993 41.449 1 77.75 198 VAL C N 1
ATOM 7729 C CA . VAL C 1 171 ? 63.259 276.399 41.966 1 73.71 198 VAL C CA 1
ATOM 7730 C C . VAL C 1 171 ? 62.307 276.699 40.815 1 79.51 198 VAL C C 1
ATOM 7731 O O . VAL C 1 171 ? 61.111 276.371 40.867 1 74.61 198 VAL C O 1
ATOM 7735 N N . ASP C 1 172 ? 62.82 277.336 39.763 1 81.29 199 ASP C N 1
ATOM 7736 C CA . ASP C 1 172 ? 62.018 277.556 38.569 1 73.52 199 ASP C CA 1
ATOM 7737 C C . ASP C 1 172 ? 61.475 276.235 38.059 1 69.4 199 ASP C C 1
ATOM 7738 O O . ASP C 1 172 ? 60.265 276.067 37.914 1 70.8 199 ASP C O 1
ATOM 7743 N N . LYS C 1 173 ? 62.369 275.282 37.8 1 71.03 200 LYS C N 1
ATOM 7744 C CA . LYS C 1 173 ? 61.947 274.002 37.246 1 73.08 200 LYS C CA 1
ATOM 7745 C C . LYS C 1 173 ? 60.943 273.318 38.166 1 72.16 200 LYS C C 1
ATOM 7746 O O . LYS C 1 173 ? 59.94 272.761 37.698 1 72.9 200 LYS C O 1
ATOM 7752 N N . THR C 1 174 ? 61.207 273.347 39.478 1 66.42 201 THR C N 1
ATOM 7753 C CA . THR C 1 174 ? 60.263 272.851 40.469 1 66.59 201 THR C CA 1
ATOM 7754 C C . THR C 1 174 ? 58.866 273.421 40.259 1 62.83 201 THR C C 1
ATOM 7755 O O . THR C 1 174 ? 57.906 272.664 40.073 1 59.1 201 THR C O 1
ATOM 7759 N N . TYR C 1 175 ? 58.731 274.747 40.3 1 68 202 TYR C N 1
ATOM 7760 C CA . TYR C 1 175 ? 57.414 275.373 40.189 1 67.25 202 TYR C CA 1
ATOM 7761 C C . TYR C 1 175 ? 56.762 275.074 38.844 1 62.55 202 TYR C C 1
ATOM 7762 O O . TYR C 1 175 ? 55.554 274.801 38.778 1 57.1 202 TYR C O 1
ATOM 7771 N N . ILE C 1 176 ? 57.554 275.084 37.769 1 62.36 203 ILE C N 1
ATOM 7772 C CA . ILE C 1 176 ? 57.025 274.781 36.441 1 61.12 203 ILE C CA 1
ATOM 7773 C C . ILE C 1 176 ? 56.419 273.39 36.421 1 57.13 203 ILE C C 1
ATOM 7774 O O . ILE C 1 176 ? 55.267 273.201 36.025 1 59.32 203 ILE C O 1
ATOM 7779 N N . GLN C 1 177 ? 57.198 272.39 36.823 1 58.43 204 GLN C N 1
ATOM 7780 C CA . GLN C 1 177 ? 56.722 271.015 36.72 1 60.4 204 GLN C CA 1
ATOM 7781 C C . GLN C 1 177 ? 55.501 270.799 37.598 1 54.6 204 GLN C C 1
ATOM 7782 O O . GLN C 1 177 ? 54.519 270.181 37.167 1 60.29 204 GLN C O 1
ATOM 7788 N N . PHE C 1 178 ? 55.541 271.313 38.827 1 50.56 205 PHE C N 1
ATOM 7789 C CA . PHE C 1 178 ? 54.4 271.201 39.726 1 57.05 205 PHE C CA 1
ATOM 7790 C C . PHE C 1 178 ? 53.142 271.764 39.085 1 63.33 205 PHE C C 1
ATOM 7791 O O . PHE C 1 178 ? 52.083 271.112 39.07 1 61.55 205 PHE C O 1
ATOM 7799 N N . MET C 1 179 ? 53.248 272.979 38.526 1 63.59 206 MET C N 1
ATOM 7800 C CA . MET C 1 179 ? 52.086 273.635 37.943 1 63.09 206 MET C CA 1
ATOM 7801 C C . MET C 1 179 ? 51.614 272.91 36.692 1 61.75 206 MET C C 1
ATOM 7802 O O . MET C 1 179 ? 50.406 272.791 36.457 1 61.55 206 MET C O 1
ATOM 7807 N N . ALA C 1 180 ? 52.552 272.41 35.883 1 55.57 207 ALA C N 1
ATOM 7808 C CA . ALA C 1 180 ? 52.184 271.697 34.665 1 54.92 207 ALA C CA 1
ATOM 7809 C C . ALA C 1 180 ? 51.372 270.451 34.994 1 57.38 207 ALA C C 1
ATOM 7810 O O . ALA C 1 180 ? 50.278 270.241 34.447 1 58.52 207 ALA C O 1
ATOM 7812 N N . GLU C 1 181 ? 51.895 269.621 35.901 1 58.22 208 GLU C N 1
ATOM 7813 C CA . GLU C 1 181 ? 51.177 268.427 36.326 1 59.89 208 GLU C CA 1
ATOM 7814 C C . GLU C 1 181 ? 49.801 268.77 36.866 1 56.6 208 GLU C C 1
ATOM 7815 O O . GLU C 1 181 ? 48.814 268.087 36.557 1 54.91 208 GLU C O 1
ATOM 7821 N N . LEU C 1 182 ? 49.724 269.809 37.699 1 59.76 209 LEU C N 1
ATOM 7822 C CA . LEU C 1 182 ? 48.442 270.209 38.261 1 55.12 209 LEU C CA 1
ATOM 7823 C C . LEU C 1 182 ? 47.46 270.592 37.17 1 60.34 209 LEU C C 1
ATOM 7824 O O . LEU C 1 182 ? 46.291 270.191 37.205 1 63.23 209 LEU C O 1
ATOM 7829 N N . ASN C 1 183 ? 47.913 271.382 36.193 1 62.09 210 ASN C N 1
ATOM 7830 C CA . ASN C 1 183 ? 46.997 271.867 35.17 1 62.47 210 ASN C CA 1
ATOM 7831 C C . ASN C 1 183 ? 46.473 270.722 34.331 1 63.54 210 ASN C C 1
ATOM 7832 O O . ASN C 1 183 ? 45.29 270.706 33.954 1 66.72 210 ASN C O 1
ATOM 7837 N N . ARG C 1 184 ? 47.333 269.734 34.057 1 64.96 211 ARG C N 1
ATOM 7838 C CA . ARG C 1 184 ? 46.897 268.601 33.242 1 64.32 211 ARG C CA 1
ATOM 7839 C C . ARG C 1 184 ? 45.916 267.722 34.008 1 60.22 211 ARG C C 1
ATOM 7840 O O . ARG C 1 184 ? 44.878 267.315 33.461 1 69.25 211 ARG C O 1
ATOM 7848 N N . ARG C 1 185 ? 46.203 267.451 35.284 1 59.12 212 ARG C N 1
ATOM 7849 C CA . ARG C 1 185 ? 45.257 266.688 36.099 1 58.48 212 ARG C CA 1
ATOM 7850 C C . ARG C 1 185 ? 43.933 267.428 36.266 1 63.58 212 ARG C C 1
ATOM 7851 O O . ARG C 1 185 ? 42.867 266.796 36.32 1 63.47 212 ARG C O 1
ATOM 7859 N N . GLU C 1 186 ? 43.978 268.764 36.29 1 63 213 GLU C N 1
ATOM 7860 C CA . GLU C 1 186 ? 42.759 269.555 36.41 1 67.59 213 GLU C CA 1
ATOM 7861 C C . GLU C 1 186 ? 41.902 269.477 35.144 1 67.55 213 GLU C C 1
ATOM 7862 O O . GLU C 1 186 ? 40.692 269.196 35.234 1 68.21 213 GLU C O 1
ATOM 7868 N N . ASP C 1 187 ? 42.504 269.71 33.955 1 69.48 214 ASP C N 1
ATOM 7869 C CA . ASP C 1 187 ? 41.715 269.703 32.706 1 76.13 214 ASP C CA 1
ATOM 7870 C C . ASP C 1 187 ? 41.154 268.31 32.414 1 77.19 214 ASP C C 1
ATOM 7871 O O . ASP C 1 187 ? 39.969 268.168 32.042 1 74.45 214 ASP C O 1
ATOM 7876 N N . SER C 1 188 ? 41.984 267.263 32.574 1 67.75 215 SER C N 1
ATOM 7877 C CA . SER C 1 188 ? 41.424 265.926 32.452 1 64.8 215 SER C CA 1
ATOM 7878 C C . SER C 1 188 ? 40.244 265.764 33.413 1 72.75 215 SER C C 1
ATOM 7879 O O . SER C 1 188 ? 39.148 265.366 32.991 1 80.96 215 SER C O 1
ATOM 7882 N N . LEU C 1 189 ? 40.409 266.198 34.684 1 70.41 216 LEU C N 1
ATOM 7883 C CA . LEU C 1 189 ? 39.418 265.852 35.704 1 62.03 216 LEU C CA 1
ATOM 7884 C C . LEU C 1 189 ? 38.083 266.562 35.493 1 72.9 216 LEU C C 1
ATOM 7885 O O . LEU C 1 189 ? 37.021 265.932 35.607 1 78.96 216 LEU C O 1
ATOM 7890 N N . PHE C 1 190 ? 38.095 267.873 35.224 1 76.15 217 PHE C N 1
ATOM 7891 C CA . PHE C 1 190 ? 36.848 268.602 34.981 1 78.94 217 PHE C CA 1
ATOM 7892 C C . PHE C 1 190 ? 36.593 268.666 33.47 1 93.03 217 PHE C C 1
ATOM 7893 O O . PHE C 1 190 ? 37.262 269.417 32.743 1 91.03 217 PHE C O 1
ATOM 7901 N N . SER C 1 191 ? 35.632 267.85 33.007 1 96.95 218 SER C N 1
ATOM 7902 C CA . SER C 1 191 ? 35.228 267.728 31.591 1 98.94 218 SER C CA 1
ATOM 7903 C C . SER C 1 191 ? 34.895 269.087 30.956 1 103.47 218 SER C C 1
ATOM 7904 O O . SER C 1 191 ? 34.312 269.161 29.866 1 103.43 218 SER C O 1
ATOM 7907 N N . ALA C 1 194 ? 34.442 266.405 27.485 1 91.12 221 ALA C N 1
ATOM 7908 C CA . ALA C 1 194 ? 33.266 266.483 26.651 1 93.86 221 ALA C CA 1
ATOM 7909 C C . ALA C 1 194 ? 32.121 266.383 27.595 1 100.96 221 ALA C C 1
ATOM 7910 O O . ALA C 1 194 ? 31.951 265.364 28.248 1 99.77 221 ALA C O 1
ATOM 7912 N N . ALA C 1 195 ? 31.302 267.433 27.635 1 101.53 222 ALA C N 1
ATOM 7913 C CA . ALA C 1 195 ? 31.499 268.644 26.837 1 94.16 222 ALA C CA 1
ATOM 7914 C C . ALA C 1 195 ? 30.453 269.713 27.192 1 89.28 222 ALA C C 1
ATOM 7915 O O . ALA C 1 195 ? 29.465 269.392 27.827 1 74.02 222 ALA C O 1
ATOM 7917 N N . SER C 1 196 ? 30.63 270.975 26.802 1 82.69 223 SER C N 1
ATOM 7918 C CA . SER C 1 196 ? 31.766 271.524 26.06 1 83.28 223 SER C CA 1
ATOM 7919 C C . SER C 1 196 ? 31.715 271.432 24.547 1 80.24 223 SER C C 1
ATOM 7920 O O . SER C 1 196 ? 32.536 272.011 23.872 1 73.08 223 SER C O 1
ATOM 7923 N N . ASN C 1 197 ? 30.737 270.713 24.031 1 81 224 ASN C N 1
ATOM 7924 C CA . ASN C 1 197 ? 30.561 270.563 22.61 1 76.87 224 ASN C CA 1
ATOM 7925 C C . ASN C 1 197 ? 29.506 271.444 22.043 1 78.6 224 ASN C C 1
ATOM 7926 O O . ASN C 1 197 ? 28.769 272.079 22.751 1 81.49 224 ASN C O 1
ATOM 7931 N N . ASN C 1 198 ? 29.441 271.448 20.728 1 79.9 225 ASN C N 1
ATOM 7932 C CA . ASN C 1 198 ? 28.462 272.207 19.978 1 68.5 225 ASN C CA 1
ATOM 7933 C C . ASN C 1 198 ? 27.301 271.316 19.555 1 70.49 225 ASN C C 1
ATOM 7934 O O . ASN C 1 198 ? 27.212 270.13 19.899 1 70.83 225 ASN C O 1
ATOM 7939 N N . ALA C 1 199 ? 26.393 271.909 18.79 1 63.04 226 ALA C N 1
ATOM 7940 C CA . ALA C 1 199 ? 25.498 271.151 17.939 1 60.42 226 ALA C CA 1
ATOM 7941 C C . ALA C 1 199 ? 25.918 271.245 16.484 1 69.14 226 ALA C C 1
ATOM 7942 O O . ALA C 1 199 ? 25.104 270.97 15.597 1 75.52 226 ALA C O 1
ATOM 7944 N N . ASN C 1 200 ? 27.168 271.648 16.217 1 68.56 227 ASN C N 1
ATOM 7945 C CA . ASN C 1 200 ? 27.625 271.798 14.835 1 69.04 227 ASN C CA 1
ATOM 7946 C C . ASN C 1 200 ? 27.509 270.494 14.058 1 65.69 227 ASN C C 1
ATOM 7947 O O . ASN C 1 200 ? 26.966 270.476 12.949 1 59.7 227 ASN C O 1
ATOM 7952 N N . TYR C 1 201 ? 28.014 269.393 14.621 1 60.76 228 TYR C N 1
ATOM 7953 C CA . TYR C 1 201 ? 27.904 268.114 13.937 1 58.68 228 TYR C CA 1
ATOM 7954 C C . TYR C 1 201 ? 26.446 267.784 13.618 1 60.12 228 TYR C C 1
ATOM 7955 O O . TYR C 1 201 ? 26.108 267.483 12.47 1 62.54 228 TYR C O 1
ATOM 7964 N N . ASP C 1 202 ? 25.56 267.875 14.616 1 63.69 229 ASP C N 1
ATOM 7965 C CA . ASP C 1 202 ? 24.181 267.426 14.432 1 59.75 229 ASP C CA 1
ATOM 7966 C C . ASP C 1 202 ? 23.405 268.267 13.428 1 60.19 229 ASP C C 1
ATOM 7967 O O . ASP C 1 202 ? 22.554 267.723 12.709 1 65.84 229 ASP C O 1
ATOM 7972 N N . LYS C 1 203 ? 23.647 269.574 13.346 1 59.86 230 LYS C N 1
ATOM 7973 C CA . LYS C 1 203 ? 22.777 270.383 12.506 1 67.42 230 LYS C CA 1
ATOM 7974 C C . LYS C 1 203 ? 23.5 271.103 11.366 1 67.61 230 LYS C C 1
ATOM 7975 O O . LYS C 1 203 ? 22.847 271.804 10.584 1 67.5 230 LYS C O 1
ATOM 7981 N N . LYS C 1 204 ? 24.819 270.939 11.229 1 62.67 231 LYS C N 1
ATOM 7982 C CA . LYS C 1 204 ? 25.548 271.535 10.114 1 65.1 231 LYS C CA 1
ATOM 7983 C C . LYS C 1 204 ? 26.534 270.552 9.471 1 63.66 231 LYS C C 1
ATOM 7984 O O . LYS C 1 204 ? 27.415 270.977 8.696 1 61.9 231 LYS C O 1
ATOM 7990 N N . VAL C 1 205 ? 26.423 269.26 9.776 1 57.18 232 VAL C N 1
ATOM 7991 C CA . VAL C 1 205 ? 27.187 268.239 9.075 1 56.71 232 VAL C CA 1
ATOM 7992 C C . VAL C 1 205 ? 26.2 267.208 8.507 1 63.4 232 VAL C C 1
ATOM 7993 O O . VAL C 1 205 ? 25.948 267.203 7.293 1 62.5 232 VAL C O 1
ATOM 7997 N N . LEU C 1 206 ? 25.585 266.379 9.37 1 57.11 233 LEU C N 1
ATOM 7998 C CA . LEU C 1 206 ? 24.663 265.326 8.927 1 55.3 233 LEU C CA 1
ATOM 7999 C C . LEU C 1 206 ? 23.517 265.801 8.037 1 64 233 LEU C C 1
ATOM 8000 O O . LEU C 1 206 ? 23.118 265.044 7.127 1 59.48 233 LEU C O 1
ATOM 8005 N N . PRO C 1 207 ? 22.898 266.971 8.266 1 64.3 234 PRO C N 1
ATOM 8006 C CA . PRO C 1 207 ? 21.918 267.467 7.285 1 64.82 234 PRO C CA 1
ATOM 8007 C C . PRO C 1 207 ? 22.374 267.285 5.858 1 59.33 234 PRO C C 1
ATOM 8008 O O . PRO C 1 207 ? 21.6 266.828 5.016 1 56.21 234 PRO C O 1
ATOM 8012 N N . TYR C 1 208 ? 23.641 267.582 5.583 1 61.48 235 TYR C N 1
ATOM 8013 C CA . TYR C 1 208 ? 24.13 267.628 4.215 1 59.56 235 TYR C CA 1
ATOM 8014 C C . TYR C 1 208 ? 24.402 266.263 3.598 1 57.38 235 TYR C C 1
ATOM 8015 O O . TYR C 1 208 ? 24.729 266.215 2.406 1 57.05 235 TYR C O 1
ATOM 8024 N N . LEU C 1 209 ? 24.289 265.159 4.349 1 56.42 236 LEU C N 1
ATOM 8025 C CA . LEU C 1 209 ? 24.559 263.863 3.727 1 51.93 236 LEU C CA 1
ATOM 8026 C C . LEU C 1 209 ? 23.467 263.481 2.718 1 55.67 236 LEU C C 1
ATOM 8027 O O . LEU C 1 209 ? 23.745 262.722 1.776 1 54.63 236 LEU C O 1
ATOM 8032 N N . LYS C 1 210 ? 22.228 264.002 2.889 1 57.07 237 LYS C N 1
ATOM 8033 C CA . LYS C 1 210 ? 21.19 263.833 1.864 1 49.93 237 LYS C CA 1
ATOM 8034 C C . LYS C 1 210 ? 21.651 264.39 0.525 1 54.51 237 LYS C C 1
ATOM 8035 O O . LYS C 1 210 ? 21.445 263.757 -0.524 1 54.53 237 LYS C O 1
ATOM 8041 N N . GLU C 1 211 ? 22.264 265.585 0.543 1 53.22 238 GLU C N 1
ATOM 8042 C CA . GLU C 1 211 ? 22.756 266.251 -0.657 1 49.15 238 GLU C CA 1
ATOM 8043 C C . GLU C 1 211 ? 23.89 265.51 -1.341 1 52.93 238 GLU C C 1
ATOM 8044 O O . GLU C 1 211 ? 24.228 265.868 -2.473 1 63.67 238 GLU C O 1
ATOM 8050 N N . LEU C 1 212 ? 24.522 264.488 -0.675 1 51.53 239 LEU C N 1
ATOM 8051 C CA . LEU C 1 212 ? 25.629 263.994 -1.476 1 50.69 239 LEU C CA 1
ATOM 8052 C C . LEU C 1 212 ? 25.22 262.772 -2.28 1 52.34 239 LEU C C 1
ATOM 8053 O O . LEU C 1 212 ? 24.341 262.01 -1.864 1 58.23 239 LEU C O 1
ATOM 8058 N N . PRO C 1 213 ? 25.843 262.599 -3.44 1 48.37 240 PRO C N 1
ATOM 8059 C CA . PRO C 1 213 ? 25.76 261.316 -4.157 1 47.72 240 PRO C CA 1
ATOM 8060 C C . PRO C 1 213 ? 26.3 260.163 -3.32 1 50.98 240 PRO C C 1
ATOM 8061 O O . PRO C 1 213 ? 27.415 260.227 -2.795 1 51.47 240 PRO C O 1
ATOM 8065 N N . ASP C 1 214 ? 25.507 259.087 -3.215 1 53.69 241 ASP C N 1
ATOM 8066 C CA . ASP C 1 214 ? 25.967 257.93 -2.453 1 52.45 241 ASP C CA 1
ATOM 8067 C C . ASP C 1 214 ? 27.284 257.39 -2.98 1 56.36 241 ASP C C 1
ATOM 8068 O O . ASP C 1 214 ? 28.09 256.872 -2.195 1 64.75 241 ASP C O 1
ATOM 8073 N N . GLN C 1 215 ? 27.53 257.534 -4.285 1 51.47 242 GLN C N 1
ATOM 8074 C CA . GLN C 1 215 ? 28.705 256.996 -4.962 1 50.49 242 GLN C CA 1
ATOM 8075 C C . GLN C 1 215 ? 29.782 258.067 -5.089 1 52.36 242 GLN C C 1
ATOM 8076 O O . GLN C 1 215 ? 29.492 259.221 -5.453 1 47.95 242 GLN C O 1
ATOM 8082 N N . PHE C 1 216 ? 31.033 257.685 -4.811 1 49.36 243 PHE C N 1
ATOM 8083 C CA . PHE C 1 216 ? 32.093 258.687 -4.826 1 50.35 243 PHE C CA 1
ATOM 8084 C C . PHE C 1 216 ? 32.572 258.96 -6.251 1 49.48 243 PHE C C 1
ATOM 8085 O O . PHE C 1 216 ? 33.044 258.045 -6.939 1 51.02 243 PHE C O 1
ATOM 8093 N N . SER C 1 217 ? 32.474 260.222 -6.685 1 45.2 244 SER C N 1
ATOM 8094 C CA . SER C 1 217 ? 33.028 260.652 -7.971 1 45.69 244 SER C CA 1
ATOM 8095 C C . SER C 1 217 ? 33.379 262.13 -7.915 1 49.31 244 SER C C 1
ATOM 8096 O O . SER C 1 217 ? 32.48 262.97 -7.79 1 52.72 244 SER C O 1
ATOM 8099 N N . TYR C 1 218 ? 34.674 262.445 -8.046 1 46.28 245 TYR C N 1
ATOM 8100 C CA . TYR C 1 218 ? 35.082 263.841 -8.15 1 47.99 245 TYR C CA 1
ATOM 8101 C C . TYR C 1 218 ? 34.27 264.577 -9.201 1 50.11 245 TYR C C 1
ATOM 8102 O O . TYR C 1 218 ? 33.897 265.74 -9 1 51.38 245 TYR C O 1
ATOM 8111 N N . ASP C 1 219 ? 33.937 263.896 -10.301 1 50.28 246 ASP C N 1
ATOM 8112 C CA . ASP C 1 219 ? 33.165 264.525 -11.365 1 53.81 246 ASP C CA 1
ATOM 8113 C C . ASP C 1 219 ? 31.747 264.886 -10.903 1 54.12 246 ASP C C 1
ATOM 8114 O O . ASP C 1 219 ? 31.271 266.013 -11.131 1 52.87 246 ASP C O 1
ATOM 8119 N N . ALA C 1 220 ? 31.052 263.942 -10.253 1 48.82 247 ALA C N 1
ATOM 8120 C CA . ALA C 1 220 ? 29.747 264.267 -9.686 1 45.09 247 ALA C CA 1
ATOM 8121 C C . ALA C 1 220 ? 29.856 265.396 -8.676 1 51.99 247 ALA C C 1
ATOM 8122 O O . ALA C 1 220 ? 28.96 266.246 -8.585 1 54.46 247 ALA C O 1
ATOM 8124 N N . LEU C 1 221 ? 30.948 265.427 -7.91 1 54.11 248 LEU C N 1
ATOM 8125 C CA . LEU C 1 221 ? 31.093 266.466 -6.902 1 54.07 248 LEU C CA 1
ATOM 8126 C C . LEU C 1 221 ? 31.263 267.843 -7.546 1 56.61 248 LEU C C 1
ATOM 8127 O O . LEU C 1 221 ? 30.628 268.815 -7.11 1 52.33 248 LEU C O 1
ATOM 8132 N N . ASP C 1 222 ? 32.093 267.945 -8.6 1 56.29 249 ASP C N 1
ATOM 8133 C CA . ASP C 1 222 ? 32.187 269.201 -9.344 1 54.95 249 ASP C CA 1
ATOM 8134 C C . ASP C 1 222 ? 30.817 269.621 -9.86 1 58.87 249 ASP C C 1
ATOM 8135 O O . ASP C 1 222 ? 30.462 270.813 -9.815 1 60.17 249 ASP C O 1
ATOM 8140 N N . GLN C 1 223 ? 30.04 268.644 -10.365 1 52.73 250 GLN C N 1
ATOM 8141 C CA . GLN C 1 223 ? 28.677 268.917 -10.81 1 51.24 250 GLN C CA 1
ATOM 8142 C C . GLN C 1 223 ? 27.859 269.561 -9.693 1 59.69 250 GLN C C 1
ATOM 8143 O O . GLN C 1 223 ? 27.28 270.653 -9.858 1 61.75 250 GLN C O 1
ATOM 8149 N N . LEU C 1 224 ? 27.823 268.902 -8.537 1 56.54 251 LEU C N 1
ATOM 8150 C CA . LEU C 1 224 ? 27.098 269.446 -7.4 1 59.92 251 LEU C CA 1
ATOM 8151 C C . LEU C 1 224 ? 27.59 270.843 -7.062 1 58.41 251 LEU C C 1
ATOM 8152 O O . LEU C 1 224 ? 26.795 271.739 -6.727 1 60.14 251 LEU C O 1
ATOM 8157 N N . ALA C 1 225 ? 28.9 271.042 -7.174 1 52.74 252 ALA C N 1
ATOM 8158 C CA . ALA C 1 225 ? 29.53 272.251 -6.678 1 57.57 252 ALA C CA 1
ATOM 8159 C C . ALA C 1 225 ? 29.093 273.463 -7.483 1 59.94 252 ALA C C 1
ATOM 8160 O O . ALA C 1 225 ? 28.751 274.513 -6.919 1 64.26 252 ALA C O 1
ATOM 8162 N N . VAL C 1 226 ? 29.058 273.328 -8.809 1 61.38 253 VAL C N 1
ATOM 8163 C CA . VAL C 1 226 ? 28.594 274.458 -9.611 1 63.14 253 VAL C CA 1
ATOM 8164 C C . VAL C 1 226 ? 27.08 274.614 -9.487 1 63.39 253 VAL C C 1
ATOM 8165 O O . VAL C 1 226 ? 26.56 275.737 -9.55 1 70.51 253 VAL C O 1
ATOM 8169 N N . ARG C 1 227 ? 26.333 273.51 -9.288 1 61.91 254 ARG C N 1
ATOM 8170 C CA . ARG C 1 227 ? 24.883 273.694 -9.245 1 65.09 254 ARG C CA 1
ATOM 8171 C C . ARG C 1 227 ? 24.484 274.486 -8.006 1 65.77 254 ARG C C 1
ATOM 8172 O O . ARG C 1 227 ? 23.65 275.398 -8.085 1 72.44 254 ARG C O 1
ATOM 8180 N N . ASP C 1 228 ? 25.123 274.206 -6.863 1 70.47 255 ASP C N 1
ATOM 8181 C CA . ASP C 1 228 ? 24.804 274.956 -5.643 1 75.1 255 ASP C CA 1
ATOM 8182 C C . ASP C 1 228 ? 25.531 276.297 -5.573 1 73.94 255 ASP C C 1
ATOM 8183 O O . ASP C 1 228 ? 25.078 277.213 -4.86 1 80.64 255 ASP C O 1
ATOM 8188 N N . ALA C 1 229 ? 26.629 276.447 -6.32 1 67.69 256 ALA C N 1
ATOM 8189 C CA . ALA C 1 229 ? 27.214 277.769 -6.468 1 70.9 256 ALA C CA 1
ATOM 8190 C C . ALA C 1 229 ? 26.253 278.695 -7.196 1 79.25 256 ALA C C 1
ATOM 8191 O O . ALA C 1 229 ? 26.031 279.838 -6.78 1 84.34 256 ALA C O 1
ATOM 8193 N N . GLU C 1 230 ? 25.667 278.212 -8.29 1 77.98 257 GLU C N 1
ATOM 8194 C CA . GLU C 1 230 ? 24.692 279.022 -9.01 1 79.91 257 GLU C CA 1
ATOM 8195 C C . GLU C 1 230 ? 23.404 279.214 -8.211 1 79.86 257 GLU C C 1
ATOM 8196 O O . GLU C 1 230 ? 22.719 280.233 -8.375 1 82.47 257 GLU C O 1
ATOM 8202 N N . ALA C 1 231 ? 23.047 278.242 -7.362 1 76.42 258 ALA C N 1
ATOM 8203 C CA . ALA C 1 231 ? 21.866 278.395 -6.516 1 76.72 258 ALA C CA 1
ATOM 8204 C C . ALA C 1 231 ? 22.092 279.385 -5.378 1 85.21 258 ALA C C 1
ATOM 8205 O O . ALA C 1 231 ? 21.114 279.873 -4.792 1 83.17 258 ALA C O 1
ATOM 8207 N N . HIS C 1 232 ? 23.357 279.677 -5.043 1 87.99 259 HIS C N 1
ATOM 8208 C CA . HIS C 1 232 ? 23.703 280.613 -3.977 1 82.91 259 HIS C CA 1
ATOM 8209 C C . HIS C 1 232 ? 24.62 281.734 -4.466 1 85.81 259 HIS C C 1
ATOM 8210 O O . HIS C 1 232 ? 25.476 282.2 -3.717 1 86.23 259 HIS C O 1
ATOM 8217 N N . THR C 1 233 ? 24.456 282.187 -5.709 1 85.03 260 THR C N 1
ATOM 8218 C CA . THR C 1 233 ? 25.261 283.292 -6.234 1 91 260 THR C CA 1
ATOM 8219 C C . THR C 1 233 ? 24.532 284.48 -6.84 1 95.2 260 THR C C 1
ATOM 8220 O O . THR C 1 233 ? 25.069 285.593 -6.831 1 96.79 260 THR C O 1
ATOM 8224 N N . LYS C 1 234 ? 23.321 284.272 -7.356 1 94.02 261 LYS C N 1
ATOM 8225 C CA . LYS C 1 234 ? 22.529 285.311 -8.009 1 93.79 261 LYS C CA 1
ATOM 8226 C C . LYS C 1 234 ? 22.37 286.615 -7.217 1 99.79 261 LYS C C 1
ATOM 8227 O O . LYS C 1 234 ? 21.957 287.631 -7.777 1 102.49 261 LYS C O 1
ATOM 8233 N N . SER C 1 235 ? 22.726 286.604 -5.926 1 98.73 262 SER C N 1
ATOM 8234 C CA . SER C 1 235 ? 22.77 287.742 -5.002 1 98.79 262 SER C CA 1
ATOM 8235 C C . SER C 1 235 ? 23.695 288.874 -5.429 1 94.62 262 SER C C 1
ATOM 8236 O O . SER C 1 235 ? 23.598 289.968 -4.851 1 98.14 262 SER C O 1
ATOM 8239 N N . ASN C 1 236 ? 24.598 288.645 -6.374 1 90.32 263 ASN C N 1
ATOM 8240 C CA . ASN C 1 236 ? 25.588 289.646 -6.735 1 95.08 263 ASN C CA 1
ATOM 8241 C C . ASN C 1 236 ? 26.442 289.098 -7.862 1 95.29 263 ASN C C 1
ATOM 8242 O O . ASN C 1 236 ? 26.264 287.948 -8.286 1 95.48 263 ASN C O 1
ATOM 8247 N N . ASP C 1 237 ? 27.381 289.903 -8.336 1 91.93 264 ASP C N 1
ATOM 8248 C CA . ASP C 1 237 ? 28.102 289.572 -9.55 1 95.39 264 ASP C CA 1
ATOM 8249 C C . ASP C 1 237 ? 29.506 289.058 -9.293 1 94.39 264 ASP C C 1
ATOM 8250 O O . ASP C 1 237 ? 30.225 288.772 -10.252 1 96.46 264 ASP C O 1
ATOM 8255 N N . PHE C 1 238 ? 29.9 288.895 -8.03 1 96.89 265 PHE C N 1
ATOM 8256 C CA . PHE C 1 238 ? 31.28 288.546 -7.699 1 94.24 265 PHE C CA 1
ATOM 8257 C C . PHE C 1 238 ? 31.494 287.051 -7.513 1 91.85 265 PHE C C 1
ATOM 8258 O O . PHE C 1 238 ? 32.634 286.586 -7.624 1 86.58 265 PHE C O 1
ATOM 8266 N N . GLY C 1 239 ? 30.425 286.288 -7.281 1 89.84 266 GLY C N 1
ATOM 8267 C CA . GLY C 1 239 ? 30.506 284.848 -7.143 1 87.27 266 GLY C CA 1
ATOM 8268 C C . GLY C 1 239 ? 30.682 284.516 -5.684 1 90.72 266 GLY C C 1
ATOM 8269 O O . GLY C 1 239 ? 31.516 283.687 -5.293 1 89.93 266 GLY C O 1
ATOM 8270 N N . ILE C 1 240 ? 29.919 285.229 -4.866 1 91.81 267 ILE C N 1
ATOM 8271 C CA . ILE C 1 240 ? 29.985 285.122 -3.419 1 85.26 267 ILE C CA 1
ATOM 8272 C C . ILE C 1 240 ? 28.684 284.514 -2.949 1 86.37 267 ILE C C 1
ATOM 8273 O O . ILE C 1 240 ? 27.622 284.767 -3.528 1 91.8 267 ILE C O 1
ATOM 8278 N N . ASP C 1 241 ? 28.778 283.695 -1.921 1 87.21 268 ASP C N 1
ATOM 8279 C CA . ASP C 1 241 ? 27.605 283.077 -1.353 1 90.16 268 ASP C CA 1
ATOM 8280 C C . ASP C 1 241 ? 26.597 284.134 -0.902 1 92.35 268 ASP C C 1
ATOM 8281 O O . ASP C 1 241 ? 26.965 285.133 -0.276 1 93.52 268 ASP C O 1
ATOM 8286 N N . ASP C 1 242 ? 25.323 283.914 -1.259 1 88.37 269 ASP C N 1
ATOM 8287 C CA . ASP C 1 242 ? 24.261 284.865 -0.951 1 89.09 269 ASP C CA 1
ATOM 8288 C C . ASP C 1 242 ? 24.276 285.25 0.524 1 94.66 269 ASP C C 1
ATOM 8289 O O . ASP C 1 242 ? 24.381 286.434 0.861 1 97.66 269 ASP C O 1
ATOM 8294 N N . ARG C 1 243 ? 24.152 284.252 1.393 1 95.63 270 ARG C N 1
ATOM 8295 C CA . ARG C 1 243 ? 24.128 284.476 2.835 1 96.72 270 ARG C CA 1
ATOM 8296 C C . ARG C 1 243 ? 25.305 285.307 3.336 1 96.14 270 ARG C C 1
ATOM 8297 O O . ARG C 1 243 ? 25.145 286.159 4.21 1 93.89 270 ARG C O 1
ATOM 8305 N N . PHE C 1 244 ? 26.486 285.054 2.783 1 98.32 271 PHE C N 1
ATOM 8306 C CA . PHE C 1 244 ? 27.691 285.78 3.193 1 100.53 271 PHE C CA 1
ATOM 8307 C C . PHE C 1 244 ? 27.727 287.177 2.602 1 97.15 271 PHE C C 1
ATOM 8308 O O . PHE C 1 244 ? 28.122 288.134 3.281 1 98.72 271 PHE C O 1
ATOM 8316 N N . TYR C 1 245 ? 27.344 287.312 1.335 1 94.76 272 TYR C N 1
ATOM 8317 C CA . TYR C 1 245 ? 27.274 288.638 0.741 1 98.39 272 TYR C CA 1
ATOM 8318 C C . TYR C 1 245 ? 26.337 289.545 1.533 1 98.16 272 TYR C C 1
ATOM 8319 O O . TYR C 1 245 ? 26.727 290.632 1.968 1 97.86 272 TYR C O 1
ATOM 8328 N N . LYS C 1 246 ? 25.103 289.098 1.764 1 100.72 273 LYS C N 1
ATOM 8329 C CA . LYS C 1 246 ? 24.149 289.941 2.48 1 105.87 273 LYS C CA 1
ATOM 8330 C C . LYS C 1 246 ? 24.603 290.216 3.918 1 112.75 273 LYS C C 1
ATOM 8331 O O . LYS C 1 246 ? 24.498 291.354 4.393 1 117.39 273 LYS C O 1
ATOM 8337 N N . GLU C 1 247 ? 25.131 289.204 4.624 1 110.55 274 GLU C N 1
ATOM 8338 C CA . GLU C 1 247 ? 25.526 289.392 6.021 1 105.07 274 GLU C CA 1
ATOM 8339 C C . GLU C 1 247 ? 26.686 290.367 6.149 1 101.36 274 GLU C C 1
ATOM 8340 O O . GLU C 1 247 ? 26.635 291.303 6.955 1 104.03 274 GLU C O 1
ATOM 8346 N N . ARG C 1 248 ? 27.752 290.15 5.375 1 97.85 275 ARG C N 1
ATOM 8347 C CA . ARG C 1 248 ? 29.019 290.817 5.626 1 97.15 275 ARG C CA 1
ATOM 8348 C C . ARG C 1 248 ? 29.361 291.901 4.621 1 98.55 275 ARG C C 1
ATOM 8349 O O . ARG C 1 248 ? 30.255 292.704 4.896 1 95.97 275 ARG C O 1
ATOM 8357 N N . LEU C 1 249 ? 28.692 291.976 3.477 1 102.82 276 LEU C N 1
ATOM 8358 C CA . LEU C 1 249 ? 29.075 293.011 2.512 1 103.75 276 LEU C CA 1
ATOM 8359 C C . LEU C 1 249 ? 27.998 293.846 1.892 1 111.97 276 LEU C C 1
ATOM 8360 O O . LEU C 1 249 ? 28.287 294.688 1.048 1 111.87 276 LEU C O 1
ATOM 8365 N N . SER C 1 250 ? 26.757 293.622 2.268 1 117.35 277 SER C N 1
ATOM 8366 C CA . SER C 1 250 ? 25.686 294.376 1.623 1 115.33 277 SER C CA 1
ATOM 8367 C C . SER C 1 250 ? 25.802 295.87 1.907 1 117.01 277 SER C C 1
ATOM 8368 O O . SER C 1 250 ? 25.925 296.68 0.982 1 115.27 277 SER C O 1
ATOM 8371 N N . LYS C 1 251 ? 25.799 296.247 3.19 1 113.35 278 LYS C N 1
ATOM 8372 C CA . LYS C 1 251 ? 25.937 297.639 3.618 1 112.28 278 LYS C CA 1
ATOM 8373 C C . LYS C 1 251 ? 27.238 298.269 3.114 1 111.78 278 LYS C C 1
ATOM 8374 O O . LYS C 1 251 ? 27.222 299.093 2.188 1 118.27 278 LYS C O 1
ATOM 8380 N N . LYS C 1 252 ? 28.368 297.831 3.678 1 108.12 279 LYS C N 1
ATOM 8381 C CA . LYS C 1 252 ? 29.656 298.518 3.597 1 112.55 279 LYS C CA 1
ATOM 8382 C C . LYS C 1 252 ? 30.292 298.593 2.205 1 116.39 279 LYS C C 1
ATOM 8383 O O . LYS C 1 252 ? 31.422 299.082 2.076 1 111.72 279 LYS C O 1
ATOM 8389 N N . ILE C 1 253 ? 29.582 298.14 1.164 1 118.94 280 ILE C N 1
ATOM 8390 C CA . ILE C 1 253 ? 30.216 297.844 -0.126 1 120.44 280 ILE C CA 1
ATOM 8391 C C . ILE C 1 253 ? 30.891 299.092 -0.704 1 119.23 280 ILE C C 1
ATOM 8392 O O . ILE C 1 253 ? 32.044 299.053 -1.148 1 112.79 280 ILE C O 1
ATOM 8397 N N . GLY C 1 254 ? 30.171 300.218 -0.719 1 123.13 281 GLY C N 1
ATOM 8398 C CA . GLY C 1 254 ? 30.765 301.474 -1.164 1 119.26 281 GLY C CA 1
ATOM 8399 C C . GLY C 1 254 ? 32.101 301.746 -0.5 1 118.99 281 GLY C C 1
ATOM 8400 O O . GLY C 1 254 ? 33.083 302.053 -1.177 1 111.58 281 GLY C O 1
ATOM 8401 N N . LYS C 1 255 ? 32.165 301.605 0.835 1 120.61 282 LYS C N 1
ATOM 8402 C CA . LYS C 1 255 ? 33.385 301.926 1.58 1 120.95 282 LYS C CA 1
ATOM 8403 C C . LYS C 1 255 ? 34.589 301.067 1.173 1 120.67 282 LYS C C 1
ATOM 8404 O O . LYS C 1 255 ? 35.718 301.399 1.552 1 120.07 282 LYS C O 1
ATOM 8410 N N . LEU C 1 256 ? 34.398 300.003 0.388 1 114.17 283 LEU C N 1
ATOM 8411 C CA . LEU C 1 256 ? 35.444 299.001 0.231 1 111.9 283 LEU C CA 1
ATOM 8412 C C . LEU C 1 256 ? 36.161 299.06 -1.119 1 109.16 283 LEU C C 1
ATOM 8413 O O . LEU C 1 256 ? 37.068 298.255 -1.357 1 107.52 283 LEU C O 1
ATOM 8418 N N . LYS C 1 257 ? 35.754 299.95 -1.973 1 109.32 284 LYS C N 1
ATOM 8419 C CA . LYS C 1 257 ? 36.457 299.959 -3.187 1 111.94 284 LYS C CA 1
ATOM 8420 C C . LYS C 1 257 ? 37.814 300.445 -2.824 1 113.62 284 LYS C C 1
ATOM 8421 O O . LYS C 1 257 ? 37.995 301.265 -1.947 1 112.49 284 LYS C O 1
ATOM 8427 N N . GLY C 1 258 ? 38.768 299.889 -3.524 1 110.08 285 GLY C N 1
ATOM 8428 C CA . GLY C 1 258 ? 40.161 300.28 -3.47 1 107.26 285 GLY C CA 1
ATOM 8429 C C . GLY C 1 258 ? 40.674 300.445 -2.055 1 107.07 285 GLY C C 1
ATOM 8430 O O . GLY C 1 258 ? 41.548 301.253 -1.811 1 103.69 285 GLY C O 1
ATOM 8431 N N . PHE C 1 259 ? 40.133 299.678 -1.124 1 105.3 286 PHE C N 1
ATOM 8432 C CA . PHE C 1 259 ? 40.514 299.752 0.282 1 104.75 286 PHE C CA 1
ATOM 8433 C C . PHE C 1 259 ? 41.7 298.842 0.581 1 100.98 286 PHE C C 1
ATOM 8434 O O . PHE C 1 259 ? 42.238 298.85 1.689 1 99.61 286 PHE C O 1
ATOM 8442 N N . GLN C 1 260 ? 42.104 298.057 -0.413 1 104.69 287 GLN C N 1
ATOM 8443 C CA . GLN C 1 260 ? 43.231 297.136 -0.257 1 101.83 287 GLN C CA 1
ATOM 8444 C C . GLN C 1 260 ? 44.398 297.507 -1.136 1 102.22 287 GLN C C 1
ATOM 8445 O O . GLN C 1 260 ? 45.373 296.785 -1.224 1 101.98 287 GLN C O 1
ATOM 8451 N N . LYS C 1 261 ? 44.288 298.648 -1.786 1 100.02 288 LYS C N 1
ATOM 8452 C CA . LYS C 1 261 ? 45.336 299.123 -2.684 1 99.63 288 LYS C CA 1
ATOM 8453 C C . LYS C 1 261 ? 46.703 299.057 -2.012 1 99.47 288 LYS C C 1
ATOM 8454 O O . LYS C 1 261 ? 47.679 298.58 -2.596 1 95.98 288 LYS C O 1
ATOM 8460 N N . ASN C 1 262 ? 46.783 299.514 -0.769 1 99.69 289 ASN C N 1
ATOM 8461 C CA . ASN C 1 262 ? 48.054 299.694 -0.087 1 101.31 289 ASN C CA 1
ATOM 8462 C C . ASN C 1 262 ? 48.469 298.505 0.776 1 104.47 289 ASN C C 1
ATOM 8463 O O . ASN C 1 262 ? 49.554 298.543 1.362 1 105.22 289 ASN C O 1
ATOM 8468 N N . LEU C 1 263 ? 47.659 297.446 0.849 1 106.38 290 LEU C N 1
ATOM 8469 C CA . LEU C 1 263 ? 47.883 296.378 1.822 1 99.79 290 LEU C CA 1
ATOM 8470 C C . LEU C 1 263 ? 48.885 295.346 1.303 1 93.04 290 LEU C C 1
ATOM 8471 O O . LEU C 1 263 ? 48.776 294.874 0.164 1 88.73 290 LEU C O 1
ATOM 8476 N N . SER C 1 264 ? 49.855 294.988 2.147 1 87.38 291 SER C N 1
ATOM 8477 C CA . SER C 1 264 ? 50.863 294.002 1.787 1 86.34 291 SER C CA 1
ATOM 8478 C C . SER C 1 264 ? 51.052 292.986 2.907 1 90.07 291 SER C C 1
ATOM 8479 O O . SER C 1 264 ? 51.03 293.327 4.098 1 89.05 291 SER C O 1
ATOM 8482 N N . TYR C 1 265 ? 51.256 291.733 2.499 1 87.4 292 TYR C N 1
ATOM 8483 C CA . TYR C 1 265 ? 51.381 290.596 3.396 1 80.81 292 TYR C CA 1
ATOM 8484 C C . TYR C 1 265 ? 52.821 290.119 3.527 1 83.62 292 TYR C C 1
ATOM 8485 O O . TYR C 1 265 ? 53.056 289.061 4.122 1 83.39 292 TYR C O 1
ATOM 8494 N N . GLU C 1 266 ? 53.79 290.862 2.979 1 79.23 293 GLU C N 1
ATOM 8495 C CA . GLU C 1 266 ? 55.175 290.401 2.948 1 75.58 293 GLU C CA 1
ATOM 8496 C C . GLU C 1 266 ? 55.96 290.729 4.208 1 82.35 293 GLU C C 1
ATOM 8497 O O . GLU C 1 266 ? 57.042 290.164 4.409 1 82.36 293 GLU C O 1
ATOM 8503 N N . VAL C 1 267 ? 55.467 291.635 5.042 1 76.29 294 VAL C N 1
ATOM 8504 C CA . VAL C 1 267 ? 56.157 292.015 6.265 1 81.7 294 VAL C CA 1
ATOM 8505 C C . VAL C 1 267 ? 55.238 291.673 7.434 1 83.11 294 VAL C C 1
ATOM 8506 O O . VAL C 1 267 ? 54.098 292.153 7.497 1 84.07 294 VAL C O 1
ATOM 8510 N N . SER C 1 268 ? 55.719 290.818 8.339 1 82.61 295 SER C N 1
ATOM 8511 C CA . SER C 1 268 ? 54.904 290.394 9.474 1 84.32 295 SER C CA 1
ATOM 8512 C C . SER C 1 268 ? 55.748 289.625 10.48 1 78.94 295 SER C C 1
ATOM 8513 O O . SER C 1 268 ? 56.639 288.852 10.102 1 72.68 295 SER C O 1
ATOM 8516 N N . GLN C 1 269 ? 55.43 289.819 11.767 1 71.75 296 GLN C N 1
ATOM 8517 C CA . GLN C 1 269 ? 55.968 288.915 12.776 1 79.47 296 GLN C CA 1
ATOM 8518 C C . GLN C 1 269 ? 55.46 287.493 12.571 1 77.29 296 GLN C C 1
ATOM 8519 O O . GLN C 1 269 ? 56.072 286.542 13.07 1 71.64 296 GLN C O 1
ATOM 8525 N N . GLU C 1 270 ? 54.365 287.339 11.822 1 74.71 297 GLU C N 1
ATOM 8526 C CA . GLU C 1 270 ? 53.846 286.02 11.485 1 76.39 297 GLU C CA 1
ATOM 8527 C C . GLU C 1 270 ? 54.936 285.099 10.94 1 71.36 297 GLU C C 1
ATOM 8528 O O . GLU C 1 270 ? 54.998 283.917 11.308 1 69.11 297 GLU C O 1
ATOM 8534 N N . TYR C 1 271 ? 55.823 285.629 10.089 1 68.79 298 TYR C N 1
ATOM 8535 C CA . TYR C 1 271 ? 56.869 284.795 9.494 1 68.62 298 TYR C CA 1
ATOM 8536 C C . TYR C 1 271 ? 57.711 284.124 10.56 1 60.37 298 TYR C C 1
ATOM 8537 O O . TYR C 1 271 ? 58.146 282.981 10.388 1 57.17 298 TYR C O 1
ATOM 8546 N N . GLY C 1 272 ? 57.945 284.817 11.673 1 61.54 299 GLY C N 1
ATOM 8547 C CA . GLY C 1 272 ? 58.654 284.199 12.781 1 67.3 299 GLY C CA 1
ATOM 8548 C C . GLY C 1 272 ? 57.783 283.222 13.548 1 66.75 299 GLY C C 1
ATOM 8549 O O . GLY C 1 272 ? 58.227 282.118 13.881 1 62.62 299 GLY C O 1
ATOM 8550 N N . ASP C 1 273 ? 56.524 283.612 13.821 1 66.32 300 ASP C N 1
ATOM 8551 C CA . ASP C 1 273 ? 55.544 282.708 14.427 1 61.55 300 ASP C CA 1
ATOM 8552 C C . ASP C 1 273 ? 55.423 281.402 13.648 1 64.41 300 ASP C C 1
ATOM 8553 O O . ASP C 1 273 ? 55.37 280.31 14.237 1 57.19 300 ASP C O 1
ATOM 8558 N N . LEU C 1 274 ? 55.34 281.507 12.315 1 62.13 301 LEU C N 1
ATOM 8559 C CA . LEU C 1 274 ? 55.311 280.324 11.47 1 56.57 301 LEU C CA 1
ATOM 8560 C C . LEU C 1 274 ? 56.461 279.393 11.815 1 55.59 301 LEU C C 1
ATOM 8561 O O . LEU C 1 274 ? 56.272 278.177 11.962 1 54.68 301 LEU C O 1
ATOM 8566 N N . GLN C 1 275 ? 57.657 279.957 11.988 1 55.08 302 GLN C N 1
ATOM 8567 C CA . GLN C 1 275 ? 58.811 279.118 12.269 1 55.01 302 GLN C CA 1
ATOM 8568 C C . GLN C 1 275 ? 58.563 278.275 13.514 1 54.53 302 GLN C C 1
ATOM 8569 O O . GLN C 1 275 ? 58.892 277.078 13.542 1 52.95 302 GLN C O 1
ATOM 8575 N N . LEU C 1 276 ? 57.9 278.863 14.516 1 54.16 303 LEU C N 1
ATOM 8576 C CA . LEU C 1 276 ? 57.44 278.14 15.697 1 53.1 303 LEU C CA 1
ATOM 8577 C C . LEU C 1 276 ? 56.82 276.792 15.329 1 54.01 303 LEU C C 1
ATOM 8578 O O . LEU C 1 276 ? 57.392 275.728 15.63 1 51.95 303 LEU C O 1
ATOM 8583 N N . VAL C 1 277 ? 55.688 276.834 14.609 1 51.88 304 VAL C N 1
ATOM 8584 C CA . VAL C 1 277 ? 54.985 275.594 14.305 1 50.2 304 VAL C CA 1
ATOM 8585 C C . VAL C 1 277 ? 55.889 274.679 13.504 1 48.75 304 VAL C C 1
ATOM 8586 O O . VAL C 1 277 ? 55.978 273.48 13.793 1 51.96 304 VAL C O 1
ATOM 8590 N N . LEU C 1 278 ? 56.63 275.231 12.533 1 49.17 305 LEU C N 1
ATOM 8591 C CA . LEU C 1 278 ? 57.438 274.349 11.696 1 52.82 305 LEU C CA 1
ATOM 8592 C C . LEU C 1 278 ? 58.449 273.648 12.568 1 53.95 305 LEU C C 1
ATOM 8593 O O . LEU C 1 278 ? 58.592 272.415 12.52 1 49.6 305 LEU C O 1
ATOM 8598 N N . ASN C 1 279 ? 59.064 274.425 13.464 1 55.44 306 ASN C N 1
ATOM 8599 C CA . ASN C 1 279 ? 59.976 273.866 14.437 1 55.47 306 ASN C CA 1
ATOM 8600 C C . ASN C 1 279 ? 59.31 272.707 15.162 1 55.15 306 ASN C C 1
ATOM 8601 O O . ASN C 1 279 ? 59.798 271.566 15.116 1 54 306 ASN C O 1
ATOM 8606 N N . GLN C 1 280 ? 58.115 272.961 15.72 1 52.14 307 GLN C N 1
ATOM 8607 C CA . GLN C 1 280 ? 57.386 271.915 16.43 1 47.55 307 GLN C CA 1
ATOM 8608 C C . GLN C 1 280 ? 57.188 270.684 15.556 1 43.88 307 GLN C C 1
ATOM 8609 O O . GLN C 1 280 ? 57.569 269.576 15.955 1 43.65 307 GLN C O 1
ATOM 8615 N N . PHE C 1 281 ? 56.661 270.867 14.331 1 46.83 308 PHE C N 1
ATOM 8616 C CA . PHE C 1 281 ? 56.457 269.72 13.435 1 47.71 308 PHE C CA 1
ATOM 8617 C C . PHE C 1 281 ? 57.754 268.938 13.251 1 51.66 308 PHE C C 1
ATOM 8618 O O . PHE C 1 281 ? 57.792 267.703 13.426 1 45.37 308 PHE C O 1
ATOM 8626 N N . ALA C 1 282 ? 58.842 269.662 12.945 1 53.06 309 ALA C N 1
ATOM 8627 C CA . ALA C 1 282 ? 60.129 269.008 12.769 1 53.06 309 ALA C CA 1
ATOM 8628 C C . ALA C 1 282 ? 60.5 268.224 14.017 1 49.68 309 ALA C C 1
ATOM 8629 O O . ALA C 1 282 ? 60.811 267.029 13.921 1 44.74 309 ALA C O 1
ATOM 8631 N N . LYS C 1 283 ? 60.402 268.861 15.201 1 48.79 310 LYS C N 1
ATOM 8632 C CA . LYS C 1 283 ? 60.778 268.171 16.432 1 49.81 310 LYS C CA 1
ATOM 8633 C C . LYS C 1 283 ? 59.913 266.937 16.643 1 50.85 310 LYS C C 1
ATOM 8634 O O . LYS C 1 283 ? 60.402 265.89 17.096 1 42.8 310 LYS C O 1
ATOM 8640 N N . SER C 1 284 ? 58.624 267.032 16.278 1 53.84 311 SER C N 1
ATOM 8641 C CA . SER C 1 284 ? 57.696 265.923 16.449 1 47.46 311 SER C CA 1
ATOM 8642 C C . SER C 1 284 ? 57.623 265.015 15.236 1 53.19 311 SER C C 1
ATOM 8643 O O . SER C 1 284 ? 56.821 264.074 15.246 1 58.45 311 SER C O 1
ATOM 8646 N N . ASN C 1 285 ? 58.447 265.262 14.209 1 50.94 312 ASN C N 1
ATOM 8647 C CA . ASN C 1 285 ? 58.523 264.383 13.044 1 46.53 312 ASN C CA 1
ATOM 8648 C C . ASN C 1 285 ? 57.136 264.197 12.438 1 47.17 312 ASN C C 1
ATOM 8649 O O . ASN C 1 285 ? 56.674 263.084 12.167 1 47.73 312 ASN C O 1
ATOM 8654 N N . THR C 1 286 ? 56.449 265.309 12.27 1 46.54 313 THR C N 1
ATOM 8655 C CA . THR C 1 286 ? 55.119 265.3 11.706 1 45.6 313 THR C CA 1
ATOM 8656 C C . THR C 1 286 ? 55.225 265.572 10.218 1 44.06 313 THR C C 1
ATOM 8657 O O . THR C 1 286 ? 55.893 266.522 9.815 1 46.36 313 THR C O 1
ATOM 8661 N N . ASN C 1 287 ? 54.607 264.718 9.409 1 48.02 314 ASN C N 1
ATOM 8662 C CA . ASN C 1 287 ? 54.442 264.98 7.983 1 44.47 314 ASN C CA 1
ATOM 8663 C C . ASN C 1 287 ? 53.213 265.867 7.801 1 45.97 314 ASN C C 1
ATOM 8664 O O . ASN C 1 287 ? 52.13 265.543 8.304 1 46.58 314 ASN C O 1
ATOM 8669 N N . VAL C 1 288 ? 53.372 266.997 7.114 1 44.43 315 VAL C N 1
ATOM 8670 C CA . VAL C 1 288 ? 52.313 267.998 7.04 1 41.69 315 VAL C CA 1
ATOM 8671 C C . VAL C 1 288 ? 52.063 268.379 5.594 1 43.05 315 VAL C C 1
ATOM 8672 O O . VAL C 1 288 ? 53.015 268.607 4.845 1 53.61 315 VAL C O 1
ATOM 8676 N N . ILE C 1 289 ? 50.799 268.488 5.202 1 38.25 316 ILE C N 1
ATOM 8677 C CA . ILE C 1 289 ? 50.461 269.163 3.959 1 41.7 316 ILE C CA 1
ATOM 8678 C C . ILE C 1 289 ? 50.004 270.574 4.295 1 41.53 316 ILE C C 1
ATOM 8679 O O . ILE C 1 289 ? 49.115 270.764 5.129 1 43.18 316 ILE C O 1
ATOM 8684 N N . PHE C 1 290 ? 50.642 271.569 3.69 1 44.71 317 PHE C N 1
ATOM 8685 C CA . PHE C 1 290 ? 50.263 272.953 3.928 1 45.74 317 PHE C CA 1
ATOM 8686 C C . PHE C 1 290 ? 49.354 273.414 2.806 1 48.9 317 PHE C C 1
ATOM 8687 O O . PHE C 1 290 ? 49.5 272.979 1.669 1 51.36 317 PHE C O 1
ATOM 8695 N N . VAL C 1 291 ? 48.373 274.245 3.14 1 47.42 318 VAL C N 1
ATOM 8696 C CA . VAL C 1 291 ? 47.327 274.61 2.192 1 50.39 318 VAL C CA 1
ATOM 8697 C C . VAL C 1 291 ? 47.27 276.119 2.08 1 55.64 318 VAL C C 1
ATOM 8698 O O . VAL C 1 291 ? 46.938 276.801 3.057 1 55.32 318 VAL C O 1
ATOM 8702 N N . ILE C 1 292 ? 47.536 276.637 0.889 1 58.78 319 ILE C N 1
ATOM 8703 C CA . ILE C 1 292 ? 47.512 278.076 0.647 1 59.14 319 ILE C CA 1
ATOM 8704 C C . ILE C 1 292 ? 46.319 278.387 -0.243 1 59.57 319 ILE C C 1
ATOM 8705 O O . ILE C 1 292 ? 46.231 277.846 -1.347 1 58.31 319 ILE C O 1
ATOM 8710 N N . PRO C 1 293 ? 45.381 279.218 0.2 1 62.61 320 PRO C N 1
ATOM 8711 C CA . PRO C 1 293 ? 44.238 279.56 -0.639 1 66.44 320 PRO C CA 1
ATOM 8712 C C . PRO C 1 293 ? 44.519 280.804 -1.465 1 72.81 320 PRO C C 1
ATOM 8713 O O . PRO C 1 293 ? 45.434 281.585 -1.151 1 70.7 320 PRO C O 1
ATOM 8717 N N . PRO C 1 294 ? 43.752 281.026 -2.536 1 72.29 321 PRO C N 1
ATOM 8718 C CA . PRO C 1 294 ? 43.817 282.316 -3.229 1 74.47 321 PRO C CA 1
ATOM 8719 C C . PRO C 1 294 ? 42.777 283.282 -2.676 1 76.21 321 PRO C C 1
ATOM 8720 O O . PRO C 1 294 ? 42.127 282.997 -1.661 1 75.81 321 PRO C O 1
ATOM 8724 N N . VAL C 1 295 ? 42.62 284.429 -3.33 1 79.68 322 VAL C N 1
ATOM 8725 C CA . VAL C 1 295 ? 41.538 285.359 -3.047 1 81.25 322 VAL C CA 1
ATOM 8726 C C . VAL C 1 295 ? 40.711 285.502 -4.318 1 83.01 322 VAL C C 1
ATOM 8727 O O . VAL C 1 295 ? 41.252 285.423 -5.429 1 80.09 322 VAL C O 1
ATOM 8731 N N . ASN C 1 296 ? 39.394 285.655 -4.153 1 81.57 323 ASN C N 1
ATOM 8732 C CA . ASN C 1 296 ? 38.519 285.931 -5.286 1 85.41 323 ASN C CA 1
ATOM 8733 C C . ASN C 1 296 ? 39.119 287.034 -6.151 1 87.73 323 ASN C C 1
ATOM 8734 O O . ASN C 1 296 ? 39.172 288.2 -5.74 1 87.58 323 ASN C O 1
ATOM 8739 N N . SER C 1 297 ? 39.603 286.64 -7.342 1 89.26 324 SER C N 1
ATOM 8740 C CA . SER C 1 297 ? 40.368 287.545 -8.204 1 89.18 324 SER C CA 1
ATOM 8741 C C . SER C 1 297 ? 39.555 288.763 -8.602 1 92.35 324 SER C C 1
ATOM 8742 O O . SER C 1 297 ? 40.077 289.888 -8.647 1 86.99 324 SER C O 1
ATOM 8745 N N . LYS C 1 298 ? 38.302 288.536 -8.976 1 93.95 325 LYS C N 1
ATOM 8746 C CA . LYS C 1 298 ? 37.317 289.607 -9.036 1 95.98 325 LYS C CA 1
ATOM 8747 C C . LYS C 1 298 ? 37.43 290.559 -7.835 1 95.27 325 LYS C C 1
ATOM 8748 O O . LYS C 1 298 ? 37.641 291.774 -7.989 1 93.72 325 LYS C O 1
ATOM 8754 N N . TRP C 1 299 ? 37.343 290.014 -6.622 1 95.11 326 TRP C N 1
ATOM 8755 C CA . TRP C 1 299 ? 37.418 290.836 -5.412 1 94.38 326 TRP C CA 1
ATOM 8756 C C . TRP C 1 299 ? 38.762 291.529 -5.272 1 93.28 326 TRP C C 1
ATOM 8757 O O . TRP C 1 299 ? 38.86 292.548 -4.581 1 93.62 326 TRP C O 1
ATOM 8768 N N . MET C 1 300 ? 39.804 290.982 -5.894 1 92.48 327 MET C N 1
ATOM 8769 C CA . MET C 1 300 ? 41.118 291.608 -5.873 1 93.35 327 MET C CA 1
ATOM 8770 C C . MET C 1 300 ? 41.214 292.781 -6.835 1 95.82 327 MET C C 1
ATOM 8771 O O . MET C 1 300 ? 41.971 293.722 -6.573 1 95.7 327 MET C O 1
ATOM 8776 N N . ALA C 1 301 ? 40.482 292.736 -7.954 1 99.05 328 ALA C N 1
ATOM 8777 C CA . ALA C 1 301 ? 40.386 293.921 -8.81 1 96.17 328 ALA C CA 1
ATOM 8778 C C . ALA C 1 301 ? 39.548 295.015 -8.152 1 97.08 328 ALA C C 1
ATOM 8779 O O . ALA C 1 301 ? 39.872 296.201 -8.272 1 101.89 328 ALA C O 1
ATOM 8781 N N . TYR C 1 302 ? 38.476 294.645 -7.443 1 92.83 329 TYR C N 1
ATOM 8782 C CA . TYR C 1 302 ? 37.682 295.672 -6.769 1 96.22 329 TYR C CA 1
ATOM 8783 C C . TYR C 1 302 ? 38.48 296.35 -5.658 1 99.57 329 TYR C C 1
ATOM 8784 O O . TYR C 1 302 ? 38.572 297.581 -5.609 1 107.36 329 TYR C O 1
ATOM 8793 N N . THR C 1 303 ? 39.047 295.57 -4.743 1 94.96 330 THR C N 1
ATOM 8794 C CA . THR C 1 303 ? 39.79 296.133 -3.622 1 101.17 330 THR C CA 1
ATOM 8795 C C . THR C 1 303 ? 41.239 296.435 -3.982 1 102.02 330 THR C C 1
ATOM 8796 O O . THR C 1 303 ? 42.042 296.751 -3.094 1 96.8 330 THR C O 1
ATOM 8800 N N . GLY C 1 304 ? 41.594 296.325 -5.257 1 100.15 331 GLY C N 1
ATOM 8801 C CA . GLY C 1 304 ? 42.96 296.547 -5.682 1 102.59 331 GLY C CA 1
ATOM 8802 C C . GLY C 1 304 ? 44.026 295.855 -4.853 1 98.81 331 GLY C C 1
ATOM 8803 O O . GLY C 1 304 ? 45.186 296.28 -4.873 1 102.1 331 GLY C O 1
ATOM 8804 N N . LEU C 1 305 ? 43.653 294.818 -4.1 1 93.21 332 LEU C N 1
ATOM 8805 C CA . LEU C 1 305 ? 44.653 293.98 -3.454 1 92.18 332 LEU C CA 1
ATOM 8806 C C . LEU C 1 305 ? 45.519 293.351 -4.529 1 88.14 332 LEU C C 1
ATOM 8807 O O . LEU C 1 305 ? 45.023 292.579 -5.357 1 87.29 332 LEU C O 1
ATOM 8812 N N . ASN C 1 306 ? 46.81 293.691 -4.517 1 92.25 333 ASN C N 1
ATOM 8813 C CA . ASN C 1 306 ? 47.69 293.369 -5.641 1 91.64 333 ASN C CA 1
ATOM 8814 C C . ASN C 1 306 ? 48.162 291.931 -5.599 1 89.57 333 ASN C C 1
ATOM 8815 O O . ASN C 1 306 ? 48.821 291.509 -4.645 1 91.35 333 ASN C O 1
ATOM 8820 N N . GLN C 1 307 ? 47.86 291.215 -6.673 1 81.91 334 GLN C N 1
ATOM 8821 C CA . GLN C 1 307 ? 48.134 289.799 -6.807 1 80.7 334 GLN C CA 1
ATOM 8822 C C . GLN C 1 307 ? 49.625 289.494 -6.895 1 84.62 334 GLN C C 1
ATOM 8823 O O . GLN C 1 307 ? 50.052 288.411 -6.482 1 82.56 334 GLN C O 1
ATOM 8829 N N . ASP C 1 308 ? 50.435 290.414 -7.423 1 89.27 335 ASP C N 1
ATOM 8830 C CA . ASP C 1 308 ? 51.869 290.14 -7.464 1 92.25 335 ASP C CA 1
ATOM 8831 C C . ASP C 1 308 ? 52.464 290.167 -6.064 1 87.75 335 ASP C C 1
ATOM 8832 O O . ASP C 1 308 ? 53.368 289.376 -5.752 1 86.02 335 ASP C O 1
ATOM 8837 N N . MET C 1 309 ? 51.933 291.03 -5.197 1 86.22 336 MET C N 1
ATOM 8838 C CA . MET C 1 309 ? 52.308 290.981 -3.789 1 90.36 336 MET C CA 1
ATOM 8839 C C . MET C 1 309 ? 51.894 289.653 -3.148 1 85.86 336 MET C C 1
ATOM 8840 O O . MET C 1 309 ? 52.66 289.061 -2.377 1 78.68 336 MET C O 1
ATOM 8845 N N . TYR C 1 310 ? 50.67 289.195 -3.427 1 84.47 337 TYR C N 1
ATOM 8846 C CA . TYR C 1 310 ? 50.243 287.856 -3.03 1 79.23 337 TYR C CA 1
ATOM 8847 C C . TYR C 1 310 ? 51.246 286.802 -3.491 1 78.93 337 TYR C C 1
ATOM 8848 O O . TYR C 1 310 ? 51.693 285.963 -2.705 1 80.19 337 TYR C O 1
ATOM 8857 N N . ASP C 1 311 ? 51.604 286.826 -4.774 1 78.31 338 ASP C N 1
ATOM 8858 C CA . ASP C 1 311 ? 52.497 285.804 -5.311 1 81.78 338 ASP C CA 1
ATOM 8859 C C . ASP C 1 311 ? 53.844 285.858 -4.634 1 76.86 338 ASP C C 1
ATOM 8860 O O . ASP C 1 311 ? 54.5 284.823 -4.467 1 72.06 338 ASP C O 1
ATOM 8865 N N . ALA C 1 312 ? 54.259 287.059 -4.222 1 79.84 339 ALA C N 1
ATOM 8866 C CA . ALA C 1 312 ? 55.551 287.217 -3.567 1 78.95 339 ALA C CA 1
ATOM 8867 C C . ALA C 1 312 ? 55.502 286.713 -2.13 1 78.95 339 ALA C C 1
ATOM 8868 O O . ALA C 1 312 ? 56.436 286.039 -1.678 1 78.8 339 ALA C O 1
ATOM 8870 N N . THR C 1 313 ? 54.431 287.018 -1.388 1 74.52 340 THR C N 1
ATOM 8871 C CA . THR C 1 313 ? 54.337 286.441 -0.05 1 74.96 340 THR C CA 1
ATOM 8872 C C . THR C 1 313 ? 54.292 284.923 -0.141 1 72.61 340 THR C C 1
ATOM 8873 O O . THR C 1 313 ? 54.951 284.231 0.636 1 70.74 340 THR C O 1
ATOM 8877 N N . VAL C 1 314 ? 53.543 284.39 -1.107 1 73.7 341 VAL C N 1
ATOM 8878 C CA . VAL C 1 314 ? 53.463 282.943 -1.291 1 74.42 341 VAL C CA 1
ATOM 8879 C C . VAL C 1 314 ? 54.834 282.353 -1.628 1 72.9 341 VAL C C 1
ATOM 8880 O O . VAL C 1 314 ? 55.157 281.239 -1.197 1 67.84 341 VAL C O 1
ATOM 8884 N N . SER C 1 315 ? 55.666 283.089 -2.385 1 74.94 342 SER C N 1
ATOM 8885 C CA . SER C 1 315 ? 57.036 282.643 -2.652 1 70.01 342 SER C CA 1
ATOM 8886 C C . SER C 1 315 ? 57.884 282.695 -1.392 1 71.73 342 SER C C 1
ATOM 8887 O O . SER C 1 315 ? 58.719 281.812 -1.157 1 72.56 342 SER C O 1
ATOM 8890 N N . LYS C 1 316 ? 57.665 283.718 -0.564 1 65.6 343 LYS C N 1
ATOM 8891 C CA . LYS C 1 316 ? 58.334 283.808 0.73 1 69.21 343 LYS C CA 1
ATOM 8892 C C . LYS C 1 316 ? 58.02 282.582 1.587 1 69.3 343 LYS C C 1
ATOM 8893 O O . LYS C 1 316 ? 58.919 281.911 2.124 1 65.15 343 LYS C O 1
ATOM 8899 N N . ILE C 1 317 ? 56.731 282.265 1.692 1 72.09 344 ILE C N 1
ATOM 8900 C CA . ILE C 1 317 ? 56.268 281.176 2.541 1 65.93 344 ILE C CA 1
ATOM 8901 C C . ILE C 1 317 ? 56.739 279.84 1.991 1 65.85 344 ILE C C 1
ATOM 8902 O O . ILE C 1 317 ? 57.269 279 2.73 1 66.04 344 ILE C O 1
ATOM 8907 N N . ARG C 1 318 ? 56.547 279.615 0.689 1 62.98 345 ARG C N 1
ATOM 8908 C CA . ARG C 1 318 ? 57.026 278.375 0.104 1 64.43 345 ARG C CA 1
ATOM 8909 C C . ARG C 1 318 ? 58.525 278.224 0.284 1 64.17 345 ARG C C 1
ATOM 8910 O O . ARG C 1 318 ? 59.006 277.103 0.447 1 62.9 345 ARG C O 1
ATOM 8918 N N . TYR C 1 319 ? 59.254 279.336 0.283 1 67.22 346 TYR C N 1
ATOM 8919 C CA . TYR C 1 319 ? 60.697 279.293 0.48 1 70.8 346 TYR C CA 1
ATOM 8920 C C . TYR C 1 319 ? 60.984 278.808 1.898 1 65.02 346 TYR C C 1
ATOM 8921 O O . TYR C 1 319 ? 61.705 277.831 2.1 1 62.44 346 TYR C O 1
ATOM 8930 N N . GLN C 1 320 ? 60.407 279.5 2.876 1 61.81 347 GLN C N 1
ATOM 8931 C CA . GLN C 1 320 ? 60.566 279.15 4.286 1 59.74 347 GLN C CA 1
ATOM 8932 C C . GLN C 1 320 ? 60.201 277.699 4.545 1 58.66 347 GLN C C 1
ATOM 8933 O O . GLN C 1 320 ? 60.772 277.062 5.435 1 53.35 347 GLN C O 1
ATOM 8939 N N . LEU C 1 321 ? 59.273 277.152 3.751 1 60.54 348 LEU C N 1
ATOM 8940 C CA . LEU C 1 321 ? 58.834 275.771 3.922 1 56.22 348 LEU C CA 1
ATOM 8941 C C . LEU C 1 321 ? 59.795 274.785 3.256 1 58.35 348 LEU C C 1
ATOM 8942 O O . LEU C 1 321 ? 60.296 273.849 3.902 1 54.62 348 LEU C O 1
ATOM 8947 N N . GLU C 1 322 ? 60.085 275.002 1.972 1 58.09 349 GLU C N 1
ATOM 8948 C CA . GLU C 1 322 ? 60.786 274.006 1.187 1 55.97 349 GLU C CA 1
ATOM 8949 C C . GLU C 1 322 ? 62.264 274 1.473 1 57.87 349 GLU C C 1
ATOM 8950 O O . GLU C 1 322 ? 62.908 272.97 1.259 1 57.11 349 GLU C O 1
ATOM 8956 N N . SER C 1 323 ? 62.8 275.105 1.981 1 58.67 350 SER C N 1
ATOM 8957 C CA . SER C 1 323 ? 64.22 275.175 2.312 1 62.18 350 SER C CA 1
ATOM 8958 C C . SER C 1 323 ? 64.544 274.28 3.51 1 62.1 350 SER C C 1
ATOM 8959 O O . SER C 1 323 ? 65.672 273.812 3.661 1 62.05 350 SER C O 1
ATOM 8962 N N . GLN C 1 324 ? 63.543 274.048 4.355 1 63.85 351 GLN C N 1
ATOM 8963 C CA . GLN C 1 324 ? 63.692 273.215 5.541 1 58.6 351 GLN C CA 1
ATOM 8964 C C . GLN C 1 324 ? 63.218 271.773 5.339 1 56.85 351 GLN C C 1
ATOM 8965 O O . GLN C 1 324 ? 63.411 270.944 6.239 1 55.13 351 GLN C O 1
ATOM 8971 N N . GLY C 1 325 ? 62.617 271.445 4.193 1 55.15 352 GLY C N 1
ATOM 8972 C CA . GLY C 1 325 ? 62.173 270.088 3.923 1 54.3 352 GLY C CA 1
ATOM 8973 C C . GLY C 1 325 ? 60.668 269.897 3.952 1 60.98 352 GLY C C 1
ATOM 8974 O O . GLY C 1 325 ? 60.196 268.763 3.751 1 56.24 352 GLY C O 1
ATOM 8975 N N . PHE C 1 326 ? 59.896 270.966 4.182 1 55.65 353 PHE C N 1
ATOM 8976 C CA . PHE C 1 326 ? 58.436 270.898 4.133 1 57.81 353 PHE C CA 1
ATOM 8977 C C . PHE C 1 326 ? 58.011 271.095 2.689 1 55.79 353 PHE C C 1
ATOM 8978 O O . PHE C 1 326 ? 57.793 272.213 2.222 1 56.37 353 PHE C O 1
ATOM 8986 N N . THR C 1 327 ? 57.883 269.978 1.978 1 57.77 354 THR C N 1
ATOM 8987 C CA . THR C 1 327 ? 57.63 269.988 0.549 1 55.85 354 THR C CA 1
ATOM 8988 C C . THR C 1 327 ? 56.201 269.616 0.16 1 56.51 354 THR C C 1
ATOM 8989 O O . THR C 1 327 ? 55.874 269.689 -1.031 1 66.19 354 THR C O 1
ATOM 8993 N N . ASN C 1 328 ? 55.348 269.185 1.101 1 54.51 355 ASN C N 1
ATOM 8994 C CA . ASN C 1 328 ? 53.955 268.852 0.774 1 48.78 355 ASN C CA 1
ATOM 8995 C C . ASN C 1 328 ? 53.145 270.139 0.804 1 54.43 355 ASN C C 1
ATOM 8996 O O . ASN C 1 328 ? 52.58 270.519 1.839 1 51.93 355 ASN C O 1
ATOM 9001 N N . ILE C 1 329 ? 53.062 270.816 -0.343 1 54.35 356 ILE C N 1
ATOM 9002 C CA . ILE C 1 329 ? 52.316 272.065 -0.431 1 52.84 356 ILE C CA 1
ATOM 9003 C C . ILE C 1 329 ? 51.195 271.905 -1.441 1 50.97 356 ILE C C 1
ATOM 9004 O O . ILE C 1 329 ? 51.41 271.388 -2.541 1 61.19 356 ILE C O 1
ATOM 9009 N N . ALA C 1 330 ? 49.996 272.302 -1.027 1 49.38 357 ALA C N 1
ATOM 9010 C CA . ALA C 1 330 ? 48.797 272.385 -1.842 1 48.71 357 ALA C CA 1
ATOM 9011 C C . ALA C 1 330 ? 48.631 273.875 -2.091 1 55.71 357 ALA C C 1
ATOM 9012 O O . ALA C 1 330 ? 47.995 274.607 -1.311 1 57.02 357 ALA C O 1
ATOM 9014 N N . ASP C 1 331 ? 49.258 274.321 -3.174 1 55.97 358 ASP C N 1
ATOM 9015 C CA . ASP C 1 331 ? 49.379 275.737 -3.498 1 57.34 358 ASP C CA 1
ATOM 9016 C C . ASP C 1 331 ? 48.214 276.141 -4.388 1 58.51 358 ASP C C 1
ATOM 9017 O O . ASP C 1 331 ? 48.272 276.007 -5.616 1 68.8 358 ASP C O 1
ATOM 9022 N N . PHE C 1 332 ? 47.143 276.632 -3.775 1 58.82 359 PHE C N 1
ATOM 9023 C CA . PHE C 1 332 ? 46.006 277.13 -4.535 1 63.49 359 PHE C CA 1
ATOM 9024 C C . PHE C 1 332 ? 46.053 278.643 -4.693 1 70.18 359 PHE C C 1
ATOM 9025 O O . PHE C 1 332 ? 45.036 279.258 -5.006 1 71.46 359 PHE C O 1
ATOM 9033 N N . SER C 1 333 ? 47.229 279.245 -4.496 1 70.66 360 SER C N 1
ATOM 9034 C CA . SER C 1 333 ? 47.362 280.699 -4.526 1 73.11 360 SER C CA 1
ATOM 9035 C C . SER C 1 333 ? 46.952 281.303 -5.872 1 78.29 360 SER C C 1
ATOM 9036 O O . SER C 1 333 ? 46.411 282.418 -5.907 1 80.5 360 SER C O 1
ATOM 9039 N N . LYS C 1 334 ? 47.184 280.605 -6.984 1 74.04 361 LYS C N 1
ATOM 9040 C CA . LYS C 1 334 ? 46.965 281.183 -8.301 1 73.84 361 LYS C CA 1
ATOM 9041 C C . LYS C 1 334 ? 45.638 280.764 -8.918 1 76.25 361 LYS C C 1
ATOM 9042 O O . LYS C 1 334 ? 45.417 281.009 -10.107 1 83.82 361 LYS C O 1
ATOM 9048 N N . ASP C 1 335 ? 44.747 280.155 -8.141 1 73.34 362 ASP C N 1
ATOM 9049 C CA . ASP C 1 335 ? 43.498 279.634 -8.674 1 73.46 362 ASP C CA 1
ATOM 9050 C C . ASP C 1 335 ? 42.299 280.522 -8.36 1 72.14 362 ASP C C 1
ATOM 9051 O O . ASP C 1 335 ? 41.162 280.094 -8.583 1 70.62 362 ASP C O 1
ATOM 9056 N N . GLY C 1 336 ? 42.519 281.749 -7.867 1 68.71 363 GLY C N 1
ATOM 9057 C CA . GLY C 1 336 ? 41.401 282.626 -7.542 1 73.78 363 GLY C CA 1
ATOM 9058 C C . GLY C 1 336 ? 40.46 282.903 -8.707 1 79.63 363 GLY C C 1
ATOM 9059 O O . GLY C 1 336 ? 39.24 283.016 -8.523 1 78.29 363 GLY C O 1
ATOM 9060 N N . ASP C 1 337 ? 41.01 283.008 -9.917 1 79.97 364 ASP C N 1
ATOM 9061 C CA . ASP C 1 337 ? 40.254 283.34 -11.118 1 75.5 364 ASP C CA 1
ATOM 9062 C C . ASP C 1 337 ? 39.383 282.189 -11.592 1 77.8 364 ASP C C 1
ATOM 9063 O O . ASP C 1 337 ? 38.497 282.404 -12.426 1 81.43 364 ASP C O 1
ATOM 9068 N N . GLN C 1 338 ? 39.638 280.977 -11.102 1 76.04 365 GLN C N 1
ATOM 9069 C CA . GLN C 1 338 ? 38.901 279.801 -11.545 1 75.99 365 GLN C CA 1
ATOM 9070 C C . GLN C 1 338 ? 37.437 279.9 -11.118 1 75.62 365 GLN C C 1
ATOM 9071 O O . GLN C 1 338 ? 37.141 280.24 -9.965 1 71.83 365 GLN C O 1
ATOM 9077 N N . PRO C 1 339 ? 36.503 279.602 -12.02 1 77.01 366 PRO C N 1
ATOM 9078 C CA . PRO C 1 339 ? 35.076 279.84 -11.737 1 79.12 366 PRO C CA 1
ATOM 9079 C C . PRO C 1 339 ? 34.568 278.994 -10.579 1 74.53 366 PRO C C 1
ATOM 9080 O O . PRO C 1 339 ? 34.691 277.766 -10.578 1 70.69 366 PRO C O 1
ATOM 9084 N N . TYR C 1 340 ? 33.976 279.671 -9.598 1 74.07 367 TYR C N 1
ATOM 9085 C CA . TYR C 1 340 ? 33.448 279.041 -8.394 1 75.6 367 TYR C CA 1
ATOM 9086 C C . TYR C 1 340 ? 34.518 278.267 -7.63 1 75.02 367 TYR C C 1
ATOM 9087 O O . TYR C 1 340 ? 34.215 277.274 -6.954 1 71.72 367 TYR C O 1
ATOM 9096 N N . PHE C 1 341 ? 35.778 278.703 -7.72 1 75.15 368 PHE C N 1
ATOM 9097 C CA . PHE C 1 341 ? 36.804 278.119 -6.86 1 69 368 PHE C CA 1
ATOM 9098 C C . PHE C 1 341 ? 36.776 278.708 -5.452 1 70.7 368 PHE C C 1
ATOM 9099 O O . PHE C 1 341 ? 37.205 278.046 -4.5 1 67.79 368 PHE C O 1
ATOM 9107 N N . MET C 1 342 ? 36.287 279.932 -5.29 1 67.52 369 MET C N 1
ATOM 9108 C CA . MET C 1 342 ? 36.132 280.517 -3.972 1 68.71 369 MET C CA 1
ATOM 9109 C C . MET C 1 342 ? 34.655 280.698 -3.704 1 74.97 369 MET C C 1
ATOM 9110 O O . MET C 1 342 ? 33.9 281.077 -4.604 1 79.23 369 MET C O 1
ATOM 9115 N N . GLN C 1 343 ? 34.253 280.409 -2.467 1 71.17 370 GLN C N 1
ATOM 9116 C CA . GLN C 1 343 ? 32.898 280.668 -2.011 1 73.39 370 GLN C CA 1
ATOM 9117 C C . GLN C 1 343 ? 32.777 282.015 -1.317 1 84.38 370 GLN C C 1
ATOM 9118 O O . GLN C 1 343 ? 31.675 282.566 -1.212 1 90.1 370 GLN C O 1
ATOM 9124 N N . ASP C 1 344 ? 33.896 282.557 -0.864 1 84.07 371 ASP C N 1
ATOM 9125 C CA . ASP C 1 344 ? 33.946 283.77 -0.072 1 75.47 371 ASP C CA 1
ATOM 9126 C C . ASP C 1 344 ? 34.75 284.82 -0.808 1 79.09 371 ASP C C 1
ATOM 9127 O O . ASP C 1 344 ? 34.983 284.709 -2.018 1 82.26 371 ASP C O 1
ATOM 9132 N N . THR C 1 345 ? 35.21 285.824 -0.066 1 80.6 372 THR C N 1
ATOM 9133 C CA . THR C 1 345 ? 36.307 286.657 -0.54 1 81.16 372 THR C CA 1
ATOM 9134 C C . THR C 1 345 ? 37.641 285.94 -0.348 1 80.42 372 THR C C 1
ATOM 9135 O O . THR C 1 345 ? 38.434 285.811 -1.289 1 77.24 372 THR C O 1
ATOM 9139 N N . ILE C 1 346 ? 37.856 285.402 0.854 1 79.83 373 ILE C N 1
ATOM 9140 C CA . ILE C 1 346 ? 39.128 284.83 1.287 1 80.77 373 ILE C CA 1
ATOM 9141 C C . ILE C 1 346 ? 39.034 283.335 1.549 1 78.26 373 ILE C C 1
ATOM 9142 O O . ILE C 1 346 ? 40.044 282.714 1.936 1 73.23 373 ILE C O 1
ATOM 9147 N N . HIS C 1 347 ? 37.863 282.734 1.352 1 76.52 374 HIS C N 1
ATOM 9148 C CA . HIS C 1 347 ? 37.652 281.329 1.657 1 72.34 374 HIS C CA 1
ATOM 9149 C C . HIS C 1 347 ? 37.323 280.516 0.407 1 71.23 374 HIS C C 1
ATOM 9150 O O . HIS C 1 347 ? 36.604 280.972 -0.488 1 73.26 374 HIS C O 1
ATOM 9157 N N . MET C 1 348 ? 37.884 279.317 0.34 1 63.23 375 MET C N 1
ATOM 9158 C CA . MET C 1 348 ? 37.532 278.387 -0.709 1 62.09 375 MET C CA 1
ATOM 9159 C C . MET C 1 348 ? 36.189 277.73 -0.414 1 59.27 375 MET C C 1
ATOM 9160 O O . MET C 1 348 ? 35.739 277.638 0.735 1 56.95 375 MET C O 1
ATOM 9165 N N . GLY C 1 349 ? 35.549 277.267 -1.479 1 61.68 376 GLY C N 1
ATOM 9166 C CA . GLY C 1 349 ? 34.319 276.518 -1.333 1 63.94 376 GLY C CA 1
ATOM 9167 C C . GLY C 1 349 ? 33.932 275.929 -2.665 1 64.68 376 GLY C C 1
ATOM 9168 O O . GLY C 1 349 ? 34.595 276.15 -3.683 1 67.08 376 GLY C O 1
ATOM 9169 N N . TRP C 1 350 ? 32.828 275.179 -2.641 1 69.22 377 TRP C N 1
ATOM 9170 C CA . TRP C 1 350 ? 32.267 274.565 -3.843 1 68.32 377 TRP C CA 1
ATOM 9171 C C . TRP C 1 350 ? 33.323 273.746 -4.577 1 62.39 377 TRP C C 1
ATOM 9172 O O . TRP C 1 350 ? 33.821 272.752 -4.022 1 57.09 377 TRP C O 1
ATOM 9183 N N . LYS C 1 351 ? 33.656 274.151 -5.818 1 59.91 378 LYS C N 1
ATOM 9184 C CA . LYS C 1 351 ? 34.752 273.507 -6.533 1 58.08 378 LYS C CA 1
ATOM 9185 C C . LYS C 1 351 ? 36.05 273.679 -5.779 1 60.1 378 LYS C C 1
ATOM 9186 O O . LYS C 1 351 ? 36.923 272.81 -5.848 1 59.54 378 LYS C O 1
ATOM 9192 N N . GLY C 1 352 ? 36.207 274.802 -5.078 1 60.29 379 GLY C N 1
ATOM 9193 C CA . GLY C 1 352 ? 37.373 274.965 -4.232 1 59.34 379 GLY C CA 1
ATOM 9194 C C . GLY C 1 352 ? 37.517 273.829 -3.24 1 56.99 379 GLY C C 1
ATOM 9195 O O . GLY C 1 352 ? 38.594 273.248 -3.103 1 59.61 379 GLY C O 1
ATOM 9196 N N . TRP C 1 353 ? 36.427 273.487 -2.542 1 56.97 380 TRP C N 1
ATOM 9197 C CA . TRP C 1 353 ? 36.485 272.359 -1.618 1 56.22 380 TRP C CA 1
ATOM 9198 C C . TRP C 1 353 ? 36.877 271.068 -2.337 1 54.51 380 TRP C C 1
ATOM 9199 O O . TRP C 1 353 ? 37.579 270.218 -1.767 1 50.89 380 TRP C O 1
ATOM 9210 N N . VAL C 1 354 ? 36.441 270.9 -3.587 1 46.63 381 VAL C N 1
ATOM 9211 C CA . VAL C 1 354 ? 36.734 269.659 -4.289 1 45.22 381 VAL C CA 1
ATOM 9212 C C . VAL C 1 354 ? 38.198 269.617 -4.708 1 47.62 381 VAL C C 1
ATOM 9213 O O . VAL C 1 354 ? 38.862 268.572 -4.622 1 47.5 381 VAL C O 1
ATOM 9217 N N . ALA C 1 355 ? 38.734 270.75 -5.149 1 48.41 382 ALA C N 1
ATOM 9218 C CA . ALA C 1 355 ? 40.154 270.806 -5.456 1 47.25 382 ALA C CA 1
ATOM 9219 C C . ALA C 1 355 ? 40.972 270.541 -4.208 1 47.72 382 ALA C C 1
ATOM 9220 O O . ALA C 1 355 ? 41.995 269.845 -4.261 1 47.63 382 ALA C O 1
ATOM 9222 N N . PHE C 1 356 ? 40.517 271.092 -3.073 1 48 383 PHE C N 1
ATOM 9223 C CA . PHE C 1 356 ? 41.099 270.808 -1.765 1 46.05 383 PHE C CA 1
ATOM 9224 C C . PHE C 1 356 ? 41.121 269.316 -1.5 1 46.49 383 PHE C C 1
ATOM 9225 O O . PHE C 1 356 ? 42.175 268.744 -1.185 1 44.88 383 PHE C O 1
ATOM 9233 N N . ASP C 1 357 ? 39.951 268.682 -1.599 1 43.84 384 ASP C N 1
ATOM 9234 C CA . ASP C 1 357 ? 39.833 267.259 -1.31 1 42.45 384 ASP C CA 1
ATOM 9235 C C . ASP C 1 357 ? 40.796 266.447 -2.153 1 45.37 384 ASP C C 1
ATOM 9236 O O . ASP C 1 357 ? 41.507 265.584 -1.625 1 43.75 384 ASP C O 1
ATOM 9241 N N . ARG C 1 358 ? 40.85 266.741 -3.463 1 44.32 385 ARG C N 1
ATOM 9242 C CA . ARG C 1 358 ? 41.667 265.968 -4.397 1 43.34 385 ARG C CA 1
ATOM 9243 C C . ARG C 1 358 ? 43.065 265.709 -3.849 1 47.23 385 ARG C C 1
ATOM 9244 O O . ARG C 1 358 ? 43.527 264.563 -3.804 1 46.34 385 ARG C O 1
ATOM 9252 N N . VAL C 1 359 ? 43.741 266.763 -3.401 1 45.61 386 VAL C N 1
ATOM 9253 C CA . VAL C 1 359 ? 45.108 266.619 -2.927 1 40.37 386 VAL C CA 1
ATOM 9254 C C . VAL C 1 359 ? 45.151 266.24 -1.445 1 44.67 386 VAL C C 1
ATOM 9255 O O . VAL C 1 359 ? 45.89 265.327 -1.041 1 50.82 386 VAL C O 1
ATOM 9259 N N . VAL C 1 360 ? 44.339 266.892 -0.618 1 42.88 387 VAL C N 1
ATOM 9260 C CA . VAL C 1 360 ? 44.448 266.686 0.818 1 44.29 387 VAL C CA 1
ATOM 9261 C C . VAL C 1 360 ? 44.108 265.242 1.179 1 45.11 387 VAL C C 1
ATOM 9262 O O . VAL C 1 360 ? 44.86 264.585 1.905 1 44.73 387 VAL C O 1
ATOM 9266 N N . ASN C 1 361 ? 42.984 264.725 0.665 1 45.59 388 ASN C N 1
ATOM 9267 C CA . ASN C 1 361 ? 42.525 263.385 1.016 1 40.27 388 ASN C CA 1
ATOM 9268 C C . ASN C 1 361 ? 43.528 262.333 0.605 1 42.8 388 ASN C C 1
ATOM 9269 O O . ASN C 1 361 ? 43.697 261.333 1.302 1 41.36 388 ASN C O 1
ATOM 9274 N N . SER C 1 362 ? 44.175 262.518 -0.551 1 49.1 389 SER C N 1
ATOM 9275 C CA . SER C 1 362 ? 45.241 261.599 -0.939 1 49.67 389 SER C CA 1
ATOM 9276 C C . SER C 1 362 ? 46.378 261.654 0.054 1 48.91 389 SER C C 1
ATOM 9277 O O . SER C 1 362 ? 46.936 260.613 0.415 1 51.71 389 SER C O 1
ATOM 9280 N N . PHE C 1 363 ? 46.723 262.86 0.525 1 46.13 390 PHE C N 1
ATOM 9281 C CA . PHE C 1 363 ? 47.789 262.944 1.514 1 46.68 390 PHE C CA 1
ATOM 9282 C C . PHE C 1 363 ? 47.392 262.249 2.8 1 50.94 390 PHE C C 1
ATOM 9283 O O . PHE C 1 363 ? 48.193 261.515 3.393 1 51.26 390 PHE C O 1
ATOM 9291 N N . VAL C 1 364 ? 46.162 262.481 3.244 1 46.92 391 VAL C N 1
ATOM 9292 C CA . VAL C 1 364 ? 45.78 262.119 4.597 1 45.29 391 VAL C CA 1
ATOM 9293 C C . VAL C 1 364 ? 45.412 260.647 4.677 1 48.49 391 VAL C C 1
ATOM 9294 O O . VAL C 1 364 ? 45.724 259.983 5.672 1 54.09 391 VAL C O 1
ATOM 9298 N N . SER C 1 365 ? 44.779 260.099 3.637 1 48.55 392 SER C N 1
ATOM 9299 C CA . SER C 1 365 ? 44.366 258.702 3.663 1 49.07 392 SER C CA 1
ATOM 9300 C C . SER C 1 365 ? 45.544 257.754 3.589 1 52.89 392 SER C C 1
ATOM 9301 O O . SER C 1 365 ? 45.367 256.547 3.798 1 51.16 392 SER C O 1
ATOM 9304 N N . ASN C 1 366 ? 46.735 258.265 3.305 1 51.42 393 ASN C N 1
ATOM 9305 C CA . ASN C 1 366 ? 47.922 257.44 3.16 1 50.98 393 ASN C CA 1
ATOM 9306 C C . ASN C 1 366 ? 49.023 258.088 3.989 1 54.23 393 ASN C C 1
ATOM 9307 O O . ASN C 1 366 ? 49.914 258.769 3.458 1 54.19 393 ASN C O 1
ATOM 9312 N N . PRO C 1 367 ? 48.967 257.918 5.309 1 53.52 394 PRO C N 1
ATOM 9313 C CA . PRO C 1 367 ? 50.039 258.412 6.176 1 54.81 394 PRO C CA 1
ATOM 9314 C C . PRO C 1 367 ? 51.35 257.748 5.813 1 61.71 394 PRO C C 1
ATOM 9315 O O . PRO C 1 367 ? 51.424 256.521 5.644 1 57.13 394 PRO C O 1
ATOM 9319 N N . THR C 1 368 ? 52.385 258.583 5.68 1 57.18 395 THR C N 1
ATOM 9320 C CA . THR C 1 368 ? 53.717 258.165 5.299 1 54.06 395 THR C CA 1
ATOM 9321 C C . THR C 1 368 ? 54.676 258.909 6.222 1 51.73 395 THR C C 1
ATOM 9322 O O . THR C 1 368 ? 54.394 260.052 6.621 1 54.84 395 THR C O 1
ATOM 9326 N N . PRO C 1 369 ? 55.758 258.253 6.643 1 47.57 396 PRO C N 1
ATOM 9327 C CA . PRO C 1 369 ? 56.796 258.936 7.418 1 45.92 396 PRO C CA 1
ATOM 9328 C C . PRO C 1 369 ? 57.18 260.271 6.8 1 44.89 396 PRO C C 1
ATOM 9329 O O . PRO C 1 369 ? 57.192 260.431 5.582 1 51.02 396 PRO C O 1
ATOM 9333 N N . ALA C 1 370 ? 57.503 261.224 7.669 1 42.81 397 ALA C N 1
ATOM 9334 C CA . ALA C 1 370 ? 57.87 262.56 7.253 1 45.84 397 ALA C CA 1
ATOM 9335 C C . ALA C 1 370 ? 59.261 262.556 6.6 1 53.46 397 ALA C C 1
ATOM 9336 O O . ALA C 1 370 ? 60.091 261.673 6.872 1 45.88 397 ALA C O 1
ATOM 9338 N N . PRO C 1 371 ? 59.539 263.562 5.721 1 55.81 398 PRO C N 1
ATOM 9339 C CA . PRO C 1 371 ? 60.869 263.68 5.105 1 53.38 398 PRO C CA 1
ATOM 9340 C C . PRO C 1 371 ? 61.904 264.168 6.102 1 55.45 398 PRO C C 1
ATOM 9341 O O . PRO C 1 371 ? 61.593 264.317 7.29 1 59.09 398 PRO C O 1
ATOM 9345 N N . SER C 1 372 ? 63.131 264.426 5.644 1 58.48 399 SER C N 1
ATOM 9346 C CA . SER C 1 372 ? 64.18 264.925 6.531 1 56.37 399 SER C CA 1
ATOM 9347 C C . SER C 1 372 ? 64.149 266.444 6.534 1 54.56 399 SER C C 1
ATOM 9348 O O . SER C 1 372 ? 63.971 267.074 5.487 1 57.3 399 SER C O 1
ATOM 9351 N N . TYR C 1 373 ? 64.321 267.024 7.719 1 50.01 400 TYR C N 1
ATOM 9352 C CA . TYR C 1 373 ? 64.239 268.465 7.897 1 49.84 400 TYR C CA 1
ATOM 9353 C C . TYR C 1 373 ? 65.579 269.043 8.34 1 54.53 400 TYR C C 1
ATOM 9354 O O . TYR C 1 373 ? 66.306 268.425 9.134 1 62.07 400 TYR C O 1
ATOM 9363 N N . LYS C 1 374 ? 65.894 270.241 7.837 1 49.02 401 LYS C N 1
ATOM 9364 C CA . LYS C 1 374 ? 66.985 271.06 8.357 1 51.45 401 LYS C CA 1
ATOM 9365 C C . LYS C 1 374 ? 66.418 272.434 8.677 1 58.76 401 LYS C C 1
ATOM 9366 O O . LYS C 1 374 ? 65.923 273.136 7.787 1 55.27 401 LYS C O 1
ATOM 9372 N N . LEU C 1 375 ? 66.476 272.809 9.949 1 64 402 LEU C N 1
ATOM 9373 C CA . LEU C 1 375 ? 65.773 273.989 10.438 1 61.06 402 LEU C CA 1
ATOM 9374 C C . LEU C 1 375 ? 66.693 275.192 10.521 1 62.5 402 LEU C C 1
ATOM 9375 O O . LEU C 1 375 ? 67.814 275.109 11.039 1 70.94 402 LEU C O 1
ATOM 9380 N N . ASN C 1 376 ? 66.191 276.321 10.065 1 59.73 403 ASN C N 1
ATOM 9381 C CA . ASN C 1 376 ? 67.016 277.507 9.958 1 68.6 403 ASN C CA 1
ATOM 9382 C C . ASN C 1 376 ? 66.552 278.568 10.941 1 68.17 403 ASN C C 1
ATOM 9383 O O . ASN C 1 376 ? 65.602 279.307 10.655 1 63.32 403 ASN C O 1
ATOM 9388 N N . ASP C 1 377 ? 67.276 278.66 12.07 1 66.84 404 ASP C N 1
ATOM 9389 C CA . ASP C 1 377 ? 66.969 279.646 13.101 1 62.8 404 ASP C CA 1
ATOM 9390 C C . ASP C 1 377 ? 66.819 281.048 12.544 1 70.97 404 ASP C C 1
ATOM 9391 O O . ASP C 1 377 ? 66.073 281.858 13.112 1 67.17 404 ASP C O 1
ATOM 9396 N N . ARG C 1 378 ? 67.493 281.35 11.426 1 72.44 405 ARG C N 1
ATOM 9397 C CA . ARG C 1 378 ? 67.461 282.71 10.901 1 71.75 405 ARG C CA 1
ATOM 9398 C C . ARG C 1 378 ? 66.048 283.18 10.59 1 72.37 405 ARG C C 1
ATOM 9399 O O . ARG C 1 378 ? 65.824 284.394 10.532 1 75.19 405 ARG C O 1
ATOM 9407 N N . PHE C 1 379 ? 65.082 282.256 10.44 1 73.24 406 PHE C N 1
ATOM 9408 C CA . PHE C 1 379 ? 63.705 282.637 10.121 1 70.48 406 PHE C CA 1
ATOM 9409 C C . PHE C 1 379 ? 62.981 283.271 11.304 1 65.35 406 PHE C C 1
ATOM 9410 O O . PHE C 1 379 ? 61.968 283.945 11.09 1 55.81 406 PHE C O 1
ATOM 9418 N N . TYR C 1 380 ? 63.465 283.079 12.542 1 66.06 407 TYR C N 1
ATOM 9419 C CA . TYR C 1 380 ? 62.889 283.839 13.649 1 71.13 407 TYR C CA 1
ATOM 9420 C C . TYR C 1 380 ? 63.333 285.297 13.625 1 79.28 407 TYR C C 1
ATOM 9421 O O . TYR C 1 380 ? 62.715 286.129 14.298 1 78.18 407 TYR C O 1
ATOM 9430 N N . SER C 1 381 ? 64.379 285.618 12.857 1 79.91 408 SER C N 1
ATOM 9431 C CA . SER C 1 381 ? 65.111 286.871 12.995 1 80.39 408 SER C CA 1
ATOM 9432 C C . SER C 1 381 ? 64.204 288.096 12.868 1 85.43 408 SER C C 1
ATOM 9433 O O . SER C 1 381 ? 63.129 288.054 12.267 1 84.12 408 SER C O 1
ATOM 9436 N N . LYS C 1 382 ? 64.674 289.213 13.437 1 90.75 409 LYS C N 1
ATOM 9437 C CA . LYS C 1 382 ? 64.047 290.507 13.167 1 92.43 409 LYS C CA 1
ATOM 9438 C C . LYS C 1 382 ? 64.124 290.849 11.678 1 90.01 409 LYS C C 1
ATOM 9439 O O . LYS C 1 382 ? 63.22 291.493 11.132 1 87.83 409 LYS C O 1
ATOM 9445 N N . ASP C 1 383 ? 65.204 290.43 11.01 1 88.82 410 ASP C N 1
ATOM 9446 C CA . ASP C 1 383 ? 65.411 290.773 9.609 1 87.35 410 ASP C CA 1
ATOM 9447 C C . ASP C 1 383 ? 64.327 290.151 8.752 1 87.89 410 ASP C C 1
ATOM 9448 O O . ASP C 1 383 ? 63.589 290.854 8.052 1 87.7 410 ASP C O 1
ATOM 9453 N N . TRP C 1 384 ? 64.195 288.823 8.846 1 88.12 411 TRP C N 1
ATOM 9454 C CA . TRP C 1 384 ? 63.304 288.04 7.988 1 83.58 411 TRP C CA 1
ATOM 9455 C C . TRP C 1 384 ? 61.832 288.455 8.119 1 80.96 411 TRP C C 1
ATOM 9456 O O . TRP C 1 384 ? 61.074 288.356 7.142 1 78.39 411 TRP C O 1
ATOM 9467 N N . SER C 1 385 ? 61.416 288.912 9.311 1 81.64 412 SER C N 1
ATOM 9468 C CA . SER C 1 385 ? 60.125 289.584 9.472 1 80.71 412 SER C CA 1
ATOM 9469 C C . SER C 1 385 ? 59.785 290.477 8.285 1 81.45 412 SER C C 1
ATOM 9470 O O . SER C 1 385 ? 58.647 290.471 7.797 1 76.83 412 SER C O 1
ATOM 9473 N N . GLY C 1 386 ? 60.749 291.259 7.806 1 89.64 413 GLY C N 1
ATOM 9474 C CA . GLY C 1 386 ? 60.443 292.326 6.851 1 92.37 413 GLY C CA 1
ATOM 9475 C C . GLY C 1 386 ? 61.169 292.261 5.527 1 87.87 413 GLY C C 1
ATOM 9476 O O . GLY C 1 386 ? 61.008 293.147 4.686 1 86.94 413 GLY C O 1
ATOM 9477 N N . TYR C 1 387 ? 61.93 291.188 5.331 1 85.01 414 TYR C N 1
ATOM 9478 C CA . TYR C 1 387 ? 62.641 290.979 4.082 1 84.16 414 TYR C CA 1
ATOM 9479 C C . TYR C 1 387 ? 61.6 291.026 2.973 1 84.28 414 TYR C C 1
ATOM 9480 O O . TYR C 1 387 ? 60.552 290.385 3.063 1 90.33 414 TYR C O 1
ATOM 9489 N N . THR C 1 388 ? 61.89 291.795 1.933 1 80.84 415 THR C N 1
ATOM 9490 C CA . THR C 1 388 ? 60.978 291.967 0.811 1 84.42 415 THR C CA 1
ATOM 9491 C C . THR C 1 388 ? 61.607 291.496 -0.507 1 87.57 415 THR C C 1
ATOM 9492 O O . THR C 1 388 ? 60.922 291.447 -1.538 1 87.6 415 THR C O 1
ATOM 9496 N N . GLY C 1 389 ? 62.874 291.065 -0.48 1 80.76 416 GLY C N 1
ATOM 9497 C CA . GLY C 1 389 ? 63.609 290.71 -1.682 1 81.69 416 GLY C CA 1
ATOM 9498 C C . GLY C 1 389 ? 63.264 289.364 -2.29 1 82.07 416 GLY C C 1
ATOM 9499 O O . GLY C 1 389 ? 62.186 288.812 -2.08 1 88.62 416 GLY C O 1
ATOM 9500 N N . THR C 1 390 ? 64.189 288.846 -3.097 1 87.58 417 THR C N 1
ATOM 9501 C CA . THR C 1 390 ? 63.767 287.527 -3.559 1 89.82 417 THR C CA 1
ATOM 9502 C C . THR C 1 390 ? 64.298 286.456 -2.599 1 97.1 417 THR C C 1
ATOM 9503 O O . THR C 1 390 ? 65.376 286.63 -2.007 1 95.11 417 THR C O 1
ATOM 9507 N N . PRO C 1 391 ? 63.528 285.374 -2.397 1 97.26 418 PRO C N 1
ATOM 9508 C CA . PRO C 1 391 ? 63.813 284.473 -1.255 1 92.83 418 PRO C CA 1
ATOM 9509 C C . PRO C 1 391 ? 65.217 283.88 -1.209 1 90.68 418 PRO C C 1
ATOM 9510 O O . PRO C 1 391 ? 65.875 283.966 -0.165 1 90.4 418 PRO C O 1
ATOM 9514 N N . SER C 1 392 ? 65.695 283.262 -2.292 1 93.69 419 SER C N 1
ATOM 9515 C CA . SER C 1 392 ? 67.023 282.655 -2.256 1 92.69 419 SER C CA 1
ATOM 9516 C C . SER C 1 392 ? 68.106 283.664 -1.881 1 97.34 419 SER C C 1
ATOM 9517 O O . SER C 1 392 ? 69.128 283.281 -1.29 1 97.12 419 SER C O 1
ATOM 9520 N N . GLN C 1 393 ? 67.897 284.946 -2.182 1 94.49 420 GLN C N 1
ATOM 9521 C CA . GLN C 1 393 ? 68.823 285.991 -1.745 1 97.26 420 GLN C CA 1
ATOM 9522 C C . GLN C 1 393 ? 68.476 286.442 -0.323 1 98.8 420 GLN C C 1
ATOM 9523 O O . GLN C 1 393 ? 68.149 287.597 -0.055 1 101.2 420 GLN C O 1
ATOM 9529 N N . PHE C 1 394 ? 68.526 285.48 0.597 1 94.8 421 PHE C N 1
ATOM 9530 C CA . PHE C 1 394 ? 68.617 285.772 2.022 1 91.04 421 PHE C CA 1
ATOM 9531 C C . PHE C 1 394 ? 70.015 285.312 2.419 1 91.07 421 PHE C C 1
ATOM 9532 O O . PHE C 1 394 ? 70.179 284.395 3.226 1 91.69 421 PHE C O 1
ATOM 9540 N N . LYS C 1 395 ? 71.02 285.947 1.818 1 99.13 422 LYS C N 1
ATOM 9541 C CA . LYS C 1 395 ? 72.395 285.442 1.673 1 98.03 422 LYS C CA 1
ATOM 9542 C C . LYS C 1 395 ? 72.947 284.623 2.849 1 98.67 422 LYS C C 1
ATOM 9543 O O . LYS C 1 395 ? 72.974 283.386 2.809 1 89.98 422 LYS C O 1
ATOM 9549 N N . SER D 1 6 ? 54.107 291.821 54.613 1 47 33 SER D N 1
ATOM 9550 C CA . SER D 1 6 ? 54.922 293.043 54.584 1 51.67 33 SER D CA 1
ATOM 9551 C C . SER D 1 6 ? 54.065 294.277 54.244 1 53.44 33 SER D C 1
ATOM 9552 O O . SER D 1 6 ? 53.444 294.381 53.179 1 56.42 33 SER D O 1
ATOM 9555 N N . TYR D 1 7 ? 54.043 295.217 55.186 1 56.13 34 TYR D N 1
ATOM 9556 C CA . TYR D 1 7 ? 53.235 296.415 55.02 1 53.34 34 TYR D CA 1
ATOM 9557 C C . TYR D 1 7 ? 53.56 297.108 53.706 1 51.83 34 TYR D C 1
ATOM 9558 O O . TYR D 1 7 ? 52.657 297.519 52.973 1 49.46 34 TYR D O 1
ATOM 9567 N N . GLU D 1 8 ? 54.844 297.179 53.359 1 52.38 35 GLU D N 1
ATOM 9568 C CA . GLU D 1 8 ? 55.252 297.895 52.151 1 57.69 35 GLU D CA 1
ATOM 9569 C C . GLU D 1 8 ? 54.703 297.24 50.886 1 54.39 35 GLU D C 1
ATOM 9570 O O . GLU D 1 8 ? 54.214 297.934 49.982 1 50.18 35 GLU D O 1
ATOM 9576 N N . ALA D 1 9 ? 54.763 295.904 50.814 1 55.6 36 ALA D N 1
ATOM 9577 C CA . ALA D 1 9 ? 54.156 295.17 49.701 1 48.59 36 ALA D CA 1
ATOM 9578 C C . ALA D 1 9 ? 52.662 295.463 49.585 1 49.29 36 ALA D C 1
ATOM 9579 O O . ALA D 1 9 ? 52.147 295.696 48.486 1 51.55 36 ALA D O 1
ATOM 9581 N N . GLU D 1 10 ? 51.944 295.449 50.714 1 45.37 37 GLU D N 1
ATOM 9582 C CA . GLU D 1 10 ? 50.501 295.675 50.663 1 47.97 37 GLU D CA 1
ATOM 9583 C C . GLU D 1 10 ? 50.165 297.119 50.262 1 48.25 37 GLU D C 1
ATOM 9584 O O . GLU D 1 10 ? 49.25 297.362 49.475 1 39.39 37 GLU D O 1
ATOM 9590 N N . LYS D 1 11 ? 50.862 298.095 50.837 1 54.92 38 LYS D N 1
ATOM 9591 C CA . LYS D 1 11 ? 50.71 299.471 50.392 1 48.09 38 LYS D CA 1
ATOM 9592 C C . LYS D 1 11 ? 50.822 299.54 48.883 1 50.37 38 LYS D C 1
ATOM 9593 O O . LYS D 1 11 ? 49.984 300.137 48.196 1 49.61 38 LYS D O 1
ATOM 9599 N N . ARG D 1 12 ? 51.868 298.903 48.355 1 56.07 39 ARG D N 1
ATOM 9600 C CA . ARG D 1 12 ? 52.148 298.951 46.931 1 53.88 39 ARG D CA 1
ATOM 9601 C C . ARG D 1 12 ? 51.06 298.268 46.117 1 52.95 39 ARG D C 1
ATOM 9602 O O . ARG D 1 12 ? 50.715 298.743 45.03 1 55.88 39 ARG D O 1
ATOM 9610 N N . SER D 1 13 ? 50.511 297.16 46.631 1 52.28 40 SER D N 1
ATOM 9611 C CA . SER D 1 13 ? 49.493 296.407 45.906 1 49.98 40 SER D CA 1
ATOM 9612 C C . SER D 1 13 ? 48.117 297.08 45.96 1 48.47 40 SER D C 1
ATOM 9613 O O . SER D 1 13 ? 47.321 296.912 45.031 1 47.52 40 SER D O 1
ATOM 9616 N N . ALA D 1 14 ? 47.837 297.87 47.011 1 49.54 41 ALA D N 1
ATOM 9617 C CA . ALA D 1 14 ? 46.587 298.626 47.145 1 43.12 41 ALA D CA 1
ATOM 9618 C C . ALA D 1 14 ? 46.375 299.656 46.044 1 50.35 41 ALA D C 1
ATOM 9619 O O . ALA D 1 14 ? 45.293 300.268 45.992 1 47.72 41 ALA D O 1
ATOM 9621 N N . VAL D 1 15 ? 47.374 299.884 45.184 1 53.82 42 VAL D N 1
ATOM 9622 C CA . VAL D 1 15 ? 47.276 300.879 44.128 1 50.96 42 VAL D CA 1
ATOM 9623 C C . VAL D 1 15 ? 47.776 300.368 42.788 1 51.88 42 VAL D C 1
ATOM 9624 O O . VAL D 1 15 ? 47.773 301.129 41.821 1 61.41 42 VAL D O 1
ATOM 9628 N N . THR D 1 16 ? 48.209 299.107 42.674 1 48.58 43 THR D N 1
ATOM 9629 C CA . THR D 1 16 ? 48.645 298.665 41.343 1 58.01 43 THR D CA 1
ATOM 9630 C C . THR D 1 16 ? 47.497 298.711 40.346 1 52.66 43 THR D C 1
ATOM 9631 O O . THR D 1 16 ? 47.706 299.008 39.165 1 55.45 43 THR D O 1
ATOM 9635 N N . LEU D 1 17 ? 46.286 298.401 40.804 1 48.22 44 LEU D N 1
ATOM 9636 C CA . LEU D 1 17 ? 45.063 298.584 40.031 1 50.42 44 LEU D CA 1
ATOM 9637 C C . LEU D 1 17 ? 45.157 297.973 38.63 1 57.69 44 LEU D C 1
ATOM 9638 O O . LEU D 1 17 ? 44.935 298.645 37.621 1 58.25 44 LEU D O 1
ATOM 9643 N N . THR D 1 18 ? 45.475 296.677 38.575 1 57.61 45 THR D N 1
ATOM 9644 C CA . THR D 1 18 ? 45.542 295.921 37.333 1 59.53 45 THR D CA 1
ATOM 9645 C C . THR D 1 18 ? 44.5 294.822 37.35 1 57.37 45 THR D C 1
ATOM 9646 O O . THR D 1 18 ? 44.147 294.317 38.419 1 61.61 45 THR D O 1
ATOM 9650 N N . ASN D 1 19 ? 44.038 294.449 36.146 1 56.58 46 ASN D N 1
ATOM 9651 C CA . ASN D 1 19 ? 43.229 293.238 35.95 1 58.08 46 ASN D CA 1
ATOM 9652 C C . ASN D 1 19 ? 43.75 292.04 36.751 1 52.65 46 ASN D C 1
ATOM 9653 O O . ASN D 1 19 ? 42.993 291.374 37.452 1 51.37 46 ASN D O 1
ATOM 9658 N N . GLU D 1 20 ? 45.036 291.732 36.615 1 57.67 47 GLU D N 1
ATOM 9659 C CA . GLU D 1 20 ? 45.688 290.648 37.35 1 65.06 47 GLU D CA 1
ATOM 9660 C C . GLU D 1 20 ? 45.451 290.743 38.849 1 62.65 47 GLU D C 1
ATOM 9661 O O . GLU D 1 20 ? 45.353 289.711 39.529 1 61.74 47 GLU D O 1
ATOM 9667 N N . ASN D 1 21 ? 45.371 291.961 39.381 1 59.84 48 ASN D N 1
ATOM 9668 C CA . ASN D 1 21 ? 45.264 292.156 40.815 1 56 48 ASN D CA 1
ATOM 9669 C C . ASN D 1 21 ? 43.82 292.039 41.269 1 58.13 48 ASN D C 1
ATOM 9670 O O . ASN D 1 21 ? 43.543 291.583 42.389 1 59.16 48 ASN D O 1
ATOM 9675 N N . PHE D 1 22 ? 42.891 292.47 40.413 1 53.6 49 PHE D N 1
ATOM 9676 C CA . PHE D 1 22 ? 41.482 292.333 40.735 1 49.83 49 PHE D CA 1
ATOM 9677 C C . PHE D 1 22 ? 41.13 290.878 41.003 1 52 49 PHE D C 1
ATOM 9678 O O . PHE D 1 22 ? 40.495 290.565 42.014 1 50.35 49 PHE D O 1
ATOM 9686 N N . LYS D 1 23 ? 41.557 289.967 40.124 1 54.38 50 LYS D N 1
ATOM 9687 C CA . LYS D 1 23 ? 41.259 288.55 40.294 1 53.45 50 LYS D CA 1
ATOM 9688 C C . LYS D 1 23 ? 42.302 287.784 41.117 1 55.15 50 LYS D C 1
ATOM 9689 O O . LYS D 1 23 ? 42.271 286.549 41.138 1 60.16 50 LYS D O 1
ATOM 9695 N N . SER D 1 24 ? 43.213 288.467 41.797 1 54.32 51 SER D N 1
ATOM 9696 C CA . SER D 1 24 ? 44.141 287.801 42.708 1 56.42 51 SER D CA 1
ATOM 9697 C C . SER D 1 24 ? 43.487 287.719 44.087 1 53.42 51 SER D C 1
ATOM 9698 O O . SER D 1 24 ? 43.295 288.743 44.749 1 59.33 51 SER D O 1
ATOM 9701 N N . ARG D 1 25 ? 43.151 286.507 44.529 1 49.88 52 ARG D N 1
ATOM 9702 C CA . ARG D 1 25 ? 42.64 286.352 45.889 1 50.51 52 ARG D CA 1
ATOM 9703 C C . ARG D 1 25 ? 43.683 286.749 46.935 1 51.72 52 ARG D C 1
ATOM 9704 O O . ARG D 1 25 ? 43.341 287.356 47.956 1 49.8 52 ARG D O 1
ATOM 9712 N N . LYS D 1 26 ? 44.963 286.428 46.706 1 52.15 53 LYS D N 1
ATOM 9713 C CA . LYS D 1 26 ? 45.915 286.517 47.807 1 54.94 53 LYS D CA 1
ATOM 9714 C C . LYS D 1 26 ? 46.342 287.958 48.068 1 52.57 53 LYS D C 1
ATOM 9715 O O . LYS D 1 26 ? 46.538 288.343 49.225 1 48.97 53 LYS D O 1
ATOM 9721 N N . ASN D 1 27 ? 46.444 288.783 47.025 1 49.51 54 ASN D N 1
ATOM 9722 C CA . ASN D 1 27 ? 46.836 290.171 47.26 1 45.27 54 ASN D CA 1
ATOM 9723 C C . ASN D 1 27 ? 45.8 290.907 48.109 1 46.21 54 ASN D C 1
ATOM 9724 O O . ASN D 1 27 ? 46.118 291.432 49.189 1 49.43 54 ASN D O 1
ATOM 9729 N N . LYS D 1 28 ? 44.545 290.945 47.648 1 46.01 55 LYS D N 1
ATOM 9730 C CA . LYS D 1 28 ? 43.511 291.644 48.402 1 43.59 55 LYS D CA 1
ATOM 9731 C C . LYS D 1 28 ? 43.21 290.967 49.742 1 46.15 55 LYS D C 1
ATOM 9732 O O . LYS D 1 28 ? 42.926 291.661 50.733 1 49.22 55 LYS D O 1
ATOM 9738 N N . THR D 1 29 ? 43.248 289.626 49.82 1 46.62 56 THR D N 1
ATOM 9739 C CA . THR D 1 29 ? 42.968 289.027 51.13 1 49.48 56 THR D CA 1
ATOM 9740 C C . THR D 1 29 ? 44.081 289.327 52.112 1 49.03 56 THR D C 1
ATOM 9741 O O . THR D 1 29 ? 43.813 289.614 53.283 1 54.16 56 THR D O 1
ATOM 9745 N N . THR D 1 30 ? 45.332 289.299 51.643 1 48.46 57 THR D N 1
ATOM 9746 C CA . THR D 1 30 ? 46.481 289.509 52.51 1 46.65 57 THR D CA 1
ATOM 9747 C C . THR D 1 30 ? 46.514 290.924 53.059 1 47.22 57 THR D C 1
ATOM 9748 O O . THR D 1 30 ? 46.81 291.136 54.244 1 49.49 57 THR D O 1
ATOM 9752 N N . ALA D 1 31 ? 46.204 291.906 52.217 1 44.39 58 ALA D N 1
ATOM 9753 C CA . ALA D 1 31 ? 46.16 293.273 52.722 1 44.56 58 ALA D CA 1
ATOM 9754 C C . ALA D 1 31 ? 44.954 293.488 53.634 1 45.24 58 ALA D C 1
ATOM 9755 O O . ALA D 1 31 ? 45.071 294.086 54.711 1 45.83 58 ALA D O 1
ATOM 9757 N N . LEU D 1 32 ? 43.781 292.989 53.227 1 45.62 59 LEU D N 1
ATOM 9758 C CA . LEU D 1 32 ? 42.555 293.24 53.976 1 40.44 59 LEU D CA 1
ATOM 9759 C C . LEU D 1 32 ? 42.5 292.478 55.295 1 43.16 59 LEU D C 1
ATOM 9760 O O . LEU D 1 32 ? 41.708 292.844 56.178 1 51.62 59 LEU D O 1
ATOM 9765 N N . SER D 1 33 ? 43.31 291.435 55.454 1 41.32 60 SER D N 1
ATOM 9766 C CA . SER D 1 33 ? 43.335 290.671 56.688 1 43.48 60 SER D CA 1
ATOM 9767 C C . SER D 1 33 ? 44.581 290.961 57.531 1 47.55 60 SER D C 1
ATOM 9768 O O . SER D 1 33 ? 44.83 290.26 58.522 1 50.97 60 SER D O 1
ATOM 9771 N N . ASP D 1 34 ? 45.358 291.984 57.167 1 46.68 61 ASP D N 1
ATOM 9772 C CA . ASP D 1 34 ? 46.496 292.412 57.971 1 48.83 61 ASP D CA 1
ATOM 9773 C C . ASP D 1 34 ? 46.013 292.892 59.331 1 50.35 61 ASP D C 1
ATOM 9774 O O . ASP D 1 34 ? 45.295 293.896 59.426 1 46.22 61 ASP D O 1
ATOM 9779 N N . GLN D 1 35 ? 46.426 292.189 60.392 1 49.89 62 GLN D N 1
ATOM 9780 C CA . GLN D 1 35 ? 45.948 292.557 61.719 1 52.11 62 GLN D CA 1
ATOM 9781 C C . GLN D 1 35 ? 46.585 293.837 62.254 1 59.22 62 GLN D C 1
ATOM 9782 O O . GLN D 1 35 ? 46.03 294.441 63.179 1 63.14 62 GLN D O 1
ATOM 9788 N N . ASN D 1 36 ? 47.703 294.288 61.681 1 51.13 63 ASN D N 1
ATOM 9789 C CA . ASN D 1 36 ? 48.426 295.428 62.221 1 52.42 63 ASN D CA 1
ATOM 9790 C C . ASN D 1 36 ? 48.236 296.713 61.435 1 54.74 63 ASN D C 1
ATOM 9791 O O . ASN D 1 36 ? 48.597 297.788 61.932 1 55.07 63 ASN D O 1
ATOM 9796 N N . HIS D 1 37 ? 47.693 296.633 60.228 1 56.73 64 HIS D N 1
ATOM 9797 C CA . HIS D 1 37 ? 47.334 297.808 59.453 1 50.39 64 HIS D CA 1
ATOM 9798 C C . HIS D 1 37 ? 45.951 297.56 58.893 1 45.96 64 HIS D C 1
ATOM 9799 O O . HIS D 1 37 ? 45.667 296.452 58.428 1 48.82 64 HIS D O 1
ATOM 9806 N N . ARG D 1 38 ? 45.075 298.556 59.004 1 42.61 65 ARG D N 1
ATOM 9807 C CA . ARG D 1 38 ? 43.683 298.417 58.59 1 41.75 65 ARG D CA 1
ATOM 9808 C C . ARG D 1 38 ? 43.561 298.947 57.177 1 44.22 65 ARG D C 1
ATOM 9809 O O . ARG D 1 38 ? 43.634 300.157 56.966 1 47.21 65 ARG D O 1
ATOM 9817 N N . PHE D 1 39 ? 43.415 298.049 56.211 1 43.85 66 PHE D N 1
ATOM 9818 C CA . PHE D 1 39 ? 43.023 298.432 54.864 1 42.86 66 PHE D CA 1
ATOM 9819 C C . PHE D 1 39 ? 41.504 298.28 54.707 1 44.41 66 PHE D C 1
ATOM 9820 O O . PHE D 1 39 ? 40.887 297.37 55.275 1 38.51 66 PHE D O 1
ATOM 9828 N N . VAL D 1 40 ? 40.906 299.179 53.933 1 41.06 67 VAL D N 1
ATOM 9829 C CA . VAL D 1 40 ? 39.466 299.219 53.727 1 39.21 67 VAL D CA 1
ATOM 9830 C C . VAL D 1 40 ? 39.207 299.074 52.229 1 41.23 67 VAL D C 1
ATOM 9831 O O . VAL D 1 40 ? 39.859 299.756 51.436 1 41.8 67 VAL D O 1
ATOM 9835 N N . PRO D 1 41 ? 38.304 298.194 51.809 1 36.45 68 PRO D N 1
ATOM 9836 C CA . PRO D 1 41 ? 38.065 298.006 50.378 1 39.03 68 PRO D CA 1
ATOM 9837 C C . PRO D 1 41 ? 37.287 299.163 49.748 1 40.46 68 PRO D C 1
ATOM 9838 O O . PRO D 1 41 ? 36.213 299.559 50.219 1 44.55 68 PRO D O 1
ATOM 9842 N N . TYR D 1 42 ? 37.834 299.677 48.661 1 38.73 69 TYR D N 1
ATOM 9843 C CA . TYR D 1 42 ? 37.294 300.769 47.865 1 42.32 69 TYR D CA 1
ATOM 9844 C C . TYR D 1 42 ? 37.004 300.2 46.472 1 45.13 69 TYR D C 1
ATOM 9845 O O . TYR D 1 42 ? 37.914 300.104 45.636 1 40.8 69 TYR D O 1
ATOM 9854 N N . PHE D 1 43 ? 35.744 299.814 46.231 1 43.84 70 PHE D N 1
ATOM 9855 C CA . PHE D 1 43 ? 35.295 299.206 44.982 1 42.84 70 PHE D CA 1
ATOM 9856 C C . PHE D 1 43 ? 34.931 300.258 43.938 1 43.07 70 PHE D C 1
ATOM 9857 O O . PHE D 1 43 ? 34.185 301.198 44.229 1 44.51 70 PHE D O 1
ATOM 9865 N N . GLY D 1 44 ? 35.406 300.065 42.712 1 48.14 71 GLY D N 1
ATOM 9866 C CA . GLY D 1 44 ? 35.059 300.966 41.621 1 52.93 71 GLY D CA 1
ATOM 9867 C C . GLY D 1 44 ? 35.571 300.533 40.258 1 54.91 71 GLY D C 1
ATOM 9868 O O . GLY D 1 44 ? 35.855 299.349 40.052 1 52.96 71 GLY D O 1
ATOM 9869 N N . SER D 1 45 ? 35.696 301.458 39.318 1 59.45 72 SER D N 1
ATOM 9870 C CA . SER D 1 45 ? 36.227 301.162 37.995 1 60.57 72 SER D CA 1
ATOM 9871 C C . SER D 1 45 ? 37.454 302.115 37.942 1 59.73 72 SER D C 1
ATOM 9872 O O . SER D 1 45 ? 38.042 302.348 38.992 1 60.01 72 SER D O 1
ATOM 9875 N N . SER D 1 46 ? 37.811 302.651 36.788 1 65.73 73 SER D N 1
ATOM 9876 C CA . SER D 1 46 ? 39.105 303.291 36.548 1 71.39 73 SER D CA 1
ATOM 9877 C C . SER D 1 46 ? 39.253 304.638 37.247 1 69.88 73 SER D C 1
ATOM 9878 O O . SER D 1 46 ? 40.292 305.29 37.057 1 68.92 73 SER D O 1
ATOM 9881 N N . GLU D 1 47 ? 38.257 305.067 38.046 1 61.97 74 GLU D N 1
ATOM 9882 C CA . GLU D 1 47 ? 38.411 306.315 38.801 1 62.61 74 GLU D CA 1
ATOM 9883 C C . GLU D 1 47 ? 39.602 306.252 39.734 1 58.85 74 GLU D C 1
ATOM 9884 O O . GLU D 1 47 ? 40.34 307.236 39.86 1 57.71 74 GLU D O 1
ATOM 9890 N N . TRP D 1 48 ? 39.819 305.109 40.384 1 56.68 75 TRP D N 1
ATOM 9891 C CA . TRP D 1 48 ? 41 304.975 41.229 1 59.17 75 TRP D CA 1
ATOM 9892 C C . TRP D 1 48 ? 42.302 305.077 40.441 1 65.46 75 TRP D C 1
ATOM 9893 O O . TRP D 1 48 ? 43.373 304.936 41.042 1 63.83 75 TRP D O 1
ATOM 9904 N N . LEU D 1 49 ? 42.256 305.306 39.129 1 61.08 76 LEU D N 1
ATOM 9905 C CA . LEU D 1 49 ? 43.492 305.539 38.406 1 62.07 76 LEU D CA 1
ATOM 9906 C C . LEU D 1 49 ? 43.819 307.018 38.252 1 62.95 76 LEU D C 1
ATOM 9907 O O . LEU D 1 49 ? 44.92 307.348 37.797 1 63.37 76 LEU D O 1
ATOM 9912 N N . ARG D 1 50 ? 42.91 307.913 38.645 1 65.28 77 ARG D N 1
ATOM 9913 C CA . ARG D 1 50 ? 43.133 309.356 38.525 1 68.4 77 ARG D CA 1
ATOM 9914 C C . ARG D 1 50 ? 44.014 309.82 39.679 1 65.14 77 ARG D C 1
ATOM 9915 O O . ARG D 1 50 ? 43.561 310.379 40.683 1 64.71 77 ARG D O 1
ATOM 9923 N N . PHE D 1 51 ? 45.309 309.596 39.51 1 64.72 78 PHE D N 1
ATOM 9924 C CA . PHE D 1 51 ? 46.282 309.884 40.553 1 69.03 78 PHE D CA 1
ATOM 9925 C C . PHE D 1 51 ? 46.683 311.352 40.514 1 74.75 78 PHE D C 1
ATOM 9926 O O . PHE D 1 51 ? 47.195 311.839 39.501 1 76.77 78 PHE D O 1
ATOM 9934 N N . ASP D 1 52 ? 46.456 312.057 41.61 1 70.66 79 ASP D N 1
ATOM 9935 C CA . ASP D 1 52 ? 47.042 313.378 41.771 1 71.57 79 ASP D CA 1
ATOM 9936 C C . ASP D 1 52 ? 47.328 313.547 43.254 1 71.87 79 ASP D C 1
ATOM 9937 O O . ASP D 1 52 ? 47.408 312.556 43.991 1 68.27 79 ASP D O 1
ATOM 9942 N N . ALA D 1 53 ? 47.471 314.795 43.7 1 73.43 80 ALA D N 1
ATOM 9943 C CA . ALA D 1 53 ? 47.837 315.023 45.091 1 69.87 80 ALA D CA 1
ATOM 9944 C C . ALA D 1 53 ? 46.648 314.954 46.047 1 62.49 80 ALA D C 1
ATOM 9945 O O . ALA D 1 53 ? 46.851 314.957 47.262 1 60.5 80 ALA D O 1
ATOM 9947 N N . LEU D 1 54 ? 45.422 314.855 45.546 1 60.64 81 LEU D N 1
ATOM 9948 C CA . LEU D 1 54 ? 44.259 314.7 46.413 1 66.21 81 LEU D CA 1
ATOM 9949 C C . LEU D 1 54 ? 43.632 313.307 46.336 1 62.52 81 LEU D C 1
ATOM 9950 O O . LEU D 1 54 ? 42.555 313.077 46.907 1 59.24 81 LEU D O 1
ATOM 9955 N N . HIS D 1 55 ? 44.288 312.376 45.661 1 60.81 82 HIS D N 1
ATOM 9956 C CA . HIS D 1 55 ? 43.824 311.002 45.613 1 59.09 82 HIS D CA 1
ATOM 9957 C C . HIS D 1 55 ? 43.73 310.43 47.025 1 54.83 82 HIS D C 1
ATOM 9958 O O . HIS D 1 55 ? 44.655 310.62 47.822 1 55.99 82 HIS D O 1
ATOM 9965 N N . PRO D 1 56 ? 42.65 309.723 47.37 1 53.05 83 PRO D N 1
ATOM 9966 C CA . PRO D 1 56 ? 42.5 309.257 48.761 1 48.38 83 PRO D CA 1
ATOM 9967 C C . PRO D 1 56 ? 43.661 308.393 49.228 1 47.03 83 PRO D C 1
ATOM 9968 O O . PRO D 1 56 ? 43.916 308.29 50.438 1 48.65 83 PRO D O 1
ATOM 9972 N N . ALA D 1 57 ? 44.369 307.761 48.29 1 48.21 84 ALA D N 1
ATOM 9973 C CA . ALA D 1 57 ? 45.637 307.109 48.596 1 50.39 84 ALA D CA 1
ATOM 9974 C C . ALA D 1 57 ? 46.597 308.081 49.264 1 51.16 84 ALA D C 1
ATOM 9975 O O . ALA D 1 57 ? 46.995 307.893 50.422 1 52.32 84 ALA D O 1
ATOM 9977 N N . VAL D 1 58 ? 46.988 309.116 48.512 1 47.12 85 VAL D N 1
ATOM 9978 C CA . VAL D 1 58 ? 47.85 310.182 49.009 1 47.53 85 VAL D CA 1
ATOM 9979 C C . VAL D 1 58 ? 47.384 310.676 50.368 1 49.08 85 VAL D C 1
ATOM 9980 O O . VAL D 1 58 ? 48.189 310.871 51.278 1 48.74 85 VAL D O 1
ATOM 9984 N N . LEU D 1 59 ? 46.086 310.92 50.518 1 48.74 86 LEU D N 1
ATOM 9985 C CA . LEU D 1 59 ? 45.606 311.548 51.745 1 45.27 86 LEU D CA 1
ATOM 9986 C C . LEU D 1 59 ? 45.751 310.622 52.947 1 47.68 86 LEU D C 1
ATOM 9987 O O . LEU D 1 59 ? 46.242 311.04 54.001 1 49.96 86 LEU D O 1
ATOM 9992 N N . ALA D 1 60 ? 45.3 309.37 52.826 1 47.81 87 ALA D N 1
ATOM 9993 C CA . ALA D 1 60 ? 45.416 308.446 53.954 1 47.49 87 ALA D CA 1
ATOM 9994 C C . ALA D 1 60 ? 46.876 308.198 54.306 1 52.2 87 ALA D C 1
ATOM 9995 O O . ALA D 1 60 ? 47.21 307.994 55.482 1 54.68 87 ALA D O 1
ATOM 9997 N N . GLU D 1 61 ? 47.758 308.218 53.295 1 53.19 88 GLU D N 1
ATOM 9998 C CA . GLU D 1 61 ? 49.195 308.074 53.517 1 50.11 88 GLU D CA 1
ATOM 9999 C C . GLU D 1 61 ? 49.776 309.293 54.237 1 53.04 88 GLU D C 1
ATOM 10000 O O . GLU D 1 61 ? 50.519 309.154 55.214 1 55.9 88 GLU D O 1
ATOM 10006 N N . LYS D 1 62 ? 49.425 310.498 53.774 1 50.85 89 LYS D N 1
ATOM 10007 C CA . LYS D 1 62 ? 50.026 311.736 54.275 1 52.32 89 LYS D CA 1
ATOM 10008 C C . LYS D 1 62 ? 49.686 311.976 55.73 1 49.14 89 LYS D C 1
ATOM 10009 O O . LYS D 1 62 ? 50.573 312.212 56.551 1 54.95 89 LYS D O 1
ATOM 10015 N N . TYR D 1 63 ? 48.398 311.967 56.056 1 47.03 90 TYR D N 1
ATOM 10016 C CA . TYR D 1 63 ? 47.915 312.305 57.387 1 43.1 90 TYR D CA 1
ATOM 10017 C C . TYR D 1 63 ? 47.637 311.075 58.235 1 45.46 90 TYR D C 1
ATOM 10018 O O . TYR D 1 63 ? 46.71 311.093 59.051 1 44.08 90 TYR D O 1
ATOM 10027 N N . ASP D 1 64 ? 48.418 310.007 58.024 1 48.27 91 ASP D N 1
ATOM 10028 C CA . ASP D 1 64 ? 48.422 308.778 58.807 1 47.85 91 ASP D CA 1
ATOM 10029 C C . ASP D 1 64 ? 47.109 308.365 59.442 1 49.34 91 ASP D C 1
ATOM 10030 O O . ASP D 1 64 ? 47.018 308.265 60.676 1 46.08 91 ASP D O 1
ATOM 10035 N N . ARG D 1 65 ? 46.09 308.141 58.607 1 45.41 92 ARG D N 1
ATOM 10036 C CA . ARG D 1 65 ? 44.747 307.874 59.103 1 47.89 92 ARG D CA 1
ATOM 10037 C C . ARG D 1 65 ? 44.649 306.442 59.656 1 49.42 92 ARG D C 1
ATOM 10038 O O . ARG D 1 65 ? 45.601 305.651 59.6 1 46.99 92 ARG D O 1
ATOM 10046 N N . ASN D 1 66 ? 43.485 306.113 60.232 1 45.31 93 ASN D N 1
ATOM 10047 C CA . ASN D 1 66 ? 43.351 304.804 60.872 1 47.59 93 ASN D CA 1
ATOM 10048 C C . ASN D 1 66 ? 43.025 303.698 59.879 1 47.15 93 ASN D C 1
ATOM 10049 O O . ASN D 1 66 ? 42.613 302.606 60.297 1 47.39 93 ASN D O 1
ATOM 10054 N N . TYR D 1 67 ? 43.228 303.969 58.588 1 42.78 94 TYR D N 1
ATOM 10055 C CA . TYR D 1 67 ? 42.87 303.064 57.508 1 41.06 94 TYR D CA 1
ATOM 10056 C C . TYR D 1 67 ? 43.741 303.398 56.304 1 43.43 94 TYR D C 1
ATOM 10057 O O . TYR D 1 67 ? 44.147 304.543 56.112 1 46.98 94 TYR D O 1
ATOM 10066 N N . ARG D 1 68 ? 44.026 302.391 55.498 1 42.23 95 ARG D N 1
ATOM 10067 C CA . ARG D 1 68 ? 44.535 302.649 54.168 1 44.29 95 ARG D CA 1
ATOM 10068 C C . ARG D 1 68 ? 43.551 302.085 53.156 1 47.99 95 ARG D C 1
ATOM 10069 O O . ARG D 1 68 ? 43.033 300.975 53.353 1 43.67 95 ARG D O 1
ATOM 10077 N N . PRO D 1 69 ? 43.229 302.834 52.099 1 43.97 96 PRO D N 1
ATOM 10078 C CA . PRO D 1 69 ? 42.263 302.33 51.122 1 39.93 96 PRO D CA 1
ATOM 10079 C C . PRO D 1 69 ? 42.95 301.323 50.211 1 41.4 96 PRO D C 1
ATOM 10080 O O . PRO D 1 69 ? 44.061 301.557 49.722 1 41.88 96 PRO D O 1
ATOM 10084 N N . TYR D 1 70 ? 42.316 300.17 50.052 1 42.09 97 TYR D N 1
ATOM 10085 C CA . TYR D 1 70 ? 42.71 299.17 49.072 1 41.64 97 TYR D CA 1
ATOM 10086 C C . TYR D 1 70 ? 41.739 299.27 47.894 1 45.4 97 TYR D C 1
ATOM 10087 O O . TYR D 1 70 ? 40.533 299.079 48.074 1 45.13 97 TYR D O 1
ATOM 10096 N N . PHE D 1 71 ? 42.244 299.576 46.7 1 41.66 98 PHE D N 1
ATOM 10097 C CA . PHE D 1 71 ? 41.388 299.923 45.573 1 40.58 98 PHE D CA 1
ATOM 10098 C C . PHE D 1 71 ? 41.163 298.718 44.666 1 40.9 98 PHE D C 1
ATOM 10099 O O . PHE D 1 71 ? 42.094 298.259 43.997 1 38.9 98 PHE D O 1
ATOM 10107 N N . ILE D 1 72 ? 39.914 298.261 44.594 1 44.34 99 ILE D N 1
ATOM 10108 C CA . ILE D 1 72 ? 39.498 297.113 43.787 1 47.08 99 ILE D CA 1
ATOM 10109 C C . ILE D 1 72 ? 38.649 297.623 42.622 1 51.66 99 ILE D C 1
ATOM 10110 O O . ILE D 1 72 ? 37.491 298.033 42.802 1 53.86 99 ILE D O 1
ATOM 10115 N N . GLY D 1 73 ? 39.214 297.593 41.426 1 45.58 100 GLY D N 1
ATOM 10116 C CA . GLY D 1 73 ? 38.519 298.156 40.29 1 52.96 100 GLY D CA 1
ATOM 10117 C C . GLY D 1 73 ? 39.435 298.275 39.102 1 57.05 100 GLY D C 1
ATOM 10118 O O . GLY D 1 73 ? 40.66 298.153 39.215 1 58.63 100 GLY D O 1
ATOM 10119 N N . GLN D 1 74 ? 38.811 298.498 37.952 1 58.78 101 GLN D N 1
ATOM 10120 C CA . GLN D 1 74 ? 39.516 298.694 36.687 1 61.51 101 GLN D CA 1
ATOM 10121 C C . GLN D 1 74 ? 38.491 299.089 35.625 1 67.47 101 GLN D C 1
ATOM 10122 O O . GLN D 1 74 ? 37.309 299.299 35.926 1 67.72 101 GLN D O 1
ATOM 10128 N N . ARG D 1 75 ? 38.941 299.204 34.376 1 68.43 102 ARG D N 1
ATOM 10129 C CA . ARG D 1 75 ? 38.046 299.64 33.312 1 65.91 102 ARG D CA 1
ATOM 10130 C C . ARG D 1 75 ? 37.092 298.495 33 1 59.04 102 ARG D C 1
ATOM 10131 O O . ARG D 1 75 ? 37.528 297.411 32.594 1 61.02 102 ARG D O 1
ATOM 10139 N N . GLY D 1 76 ? 35.796 298.709 33.232 1 55.18 103 GLY D N 1
ATOM 10140 C CA . GLY D 1 76 ? 34.787 297.734 32.862 1 63.44 103 GLY D CA 1
ATOM 10141 C C . GLY D 1 76 ? 34.398 296.748 33.941 1 65.26 103 GLY D C 1
ATOM 10142 O O . GLY D 1 76 ? 33.679 295.783 33.644 1 67.49 103 GLY D O 1
ATOM 10143 N N . SER D 1 77 ? 34.853 296.961 35.181 1 66.46 104 SER D N 1
ATOM 10144 C CA . SER D 1 77 ? 34.577 296.083 36.321 1 60.56 104 SER D CA 1
ATOM 10145 C C . SER D 1 77 ? 33.319 296.586 37.03 1 56.36 104 SER D C 1
ATOM 10146 O O . SER D 1 77 ? 33.363 297.187 38.109 1 58.03 104 SER D O 1
ATOM 10149 N N . ALA D 1 78 ? 32.176 296.34 36.39 1 55.61 105 ALA D N 1
ATOM 10150 C CA . ALA D 1 78 ? 30.88 296.721 36.937 1 53.55 105 ALA D CA 1
ATOM 10151 C C . ALA D 1 78 ? 30.447 295.682 37.968 1 52.1 105 ALA D C 1
ATOM 10152 O O . ALA D 1 78 ? 31.181 294.735 38.275 1 51.03 105 ALA D O 1
ATOM 10154 N N . SER D 1 79 ? 29.217 295.828 38.476 1 51.83 106 SER D N 1
ATOM 10155 C CA . SER D 1 79 ? 28.804 295.112 39.682 1 46.1 106 SER D CA 1
ATOM 10156 C C . SER D 1 79 ? 28.898 293.595 39.541 1 48.63 106 SER D C 1
ATOM 10157 O O . SER D 1 79 ? 29.097 292.906 40.54 1 48.24 106 SER D O 1
ATOM 10160 N N . LEU D 1 80 ? 28.732 293.039 38.339 1 50.94 107 LEU D N 1
ATOM 10161 C CA . LEU D 1 80 ? 28.775 291.58 38.241 1 48.54 107 LEU D CA 1
ATOM 10162 C C . LEU D 1 80 ? 30.174 291.066 38.527 1 46.41 107 LEU D C 1
ATOM 10163 O O . LEU D 1 80 ? 30.361 290.128 39.321 1 48.18 107 LEU D O 1
ATOM 10168 N N . ASN D 1 81 ? 31.177 291.675 37.892 1 46.84 108 ASN D N 1
ATOM 10169 C CA . ASN D 1 81 ? 32.542 291.329 38.257 1 49.03 108 ASN D CA 1
ATOM 10170 C C . ASN D 1 81 ? 32.824 291.692 39.705 1 49.92 108 ASN D C 1
ATOM 10171 O O . ASN D 1 81 ? 33.552 290.964 40.38 1 49.06 108 ASN D O 1
ATOM 10176 N N . GLN D 1 82 ? 32.233 292.779 40.211 1 42.15 109 GLN D N 1
ATOM 10177 C CA . GLN D 1 82 ? 32.439 293.12 41.613 1 48.72 109 GLN D CA 1
ATOM 10178 C C . GLN D 1 82 ? 31.961 291.992 42.532 1 47.57 109 GLN D C 1
ATOM 10179 O O . GLN D 1 82 ? 32.668 291.588 43.467 1 47.08 109 GLN D O 1
ATOM 10185 N N . TYR D 1 83 ? 30.76 291.472 42.278 1 46.27 110 TYR D N 1
ATOM 10186 C CA . TYR D 1 83 ? 30.185 290.448 43.147 1 47.01 110 TYR D CA 1
ATOM 10187 C C . TYR D 1 83 ? 30.999 289.163 43.069 1 46.72 110 TYR D C 1
ATOM 10188 O O . TYR D 1 83 ? 31.278 288.504 44.094 1 37.6 110 TYR D O 1
ATOM 10197 N N . LEU D 1 84 ? 31.429 288.819 41.851 1 45.45 111 LEU D N 1
ATOM 10198 C CA . LEU D 1 84 ? 32.241 287.628 41.683 1 41.87 111 LEU D CA 1
ATOM 10199 C C . LEU D 1 84 ? 33.615 287.785 42.324 1 43.07 111 LEU D C 1
ATOM 10200 O O . LEU D 1 84 ? 34.166 286.813 42.849 1 45.24 111 LEU D O 1
ATOM 10205 N N . GLY D 1 85 ? 34.186 288.988 42.297 1 41.04 112 GLY D N 1
ATOM 10206 C CA . GLY D 1 85 ? 35.418 289.208 43.026 1 39.91 112 GLY D CA 1
ATOM 10207 C C . GLY D 1 85 ? 35.199 289.059 44.514 1 41.18 112 GLY D C 1
ATOM 10208 O O . GLY D 1 85 ? 35.933 288.345 45.199 1 41.33 112 GLY D O 1
ATOM 10209 N N . MET D 1 86 ? 34.138 289.688 45.018 1 39.72 113 MET D N 1
ATOM 10210 C CA . MET D 1 86 ? 33.774 289.578 46.426 1 40.1 113 MET D CA 1
ATOM 10211 C C . MET D 1 86 ? 33.726 288.135 46.896 1 38.2 113 MET D C 1
ATOM 10212 O O . MET D 1 86 ? 34.099 287.825 48.031 1 39.28 113 MET D O 1
ATOM 10217 N N . GLN D 1 87 ? 33.249 287.237 46.041 1 43.4 114 GLN D N 1
ATOM 10218 C CA . GLN D 1 87 ? 33.281 285.821 46.401 1 42.79 114 GLN D CA 1
ATOM 10219 C C . GLN D 1 87 ? 34.672 285.336 46.809 1 42.47 114 GLN D C 1
ATOM 10220 O O . GLN D 1 87 ? 34.773 284.331 47.522 1 50.03 114 GLN D O 1
ATOM 10226 N N . GLN D 1 88 ? 35.747 286.027 46.388 1 44.67 115 GLN D N 1
ATOM 10227 C CA . GLN D 1 88 ? 37.114 285.675 46.79 1 42.78 115 GLN D CA 1
ATOM 10228 C C . GLN D 1 88 ? 37.492 286.173 48.18 1 43.02 115 GLN D C 1
ATOM 10229 O O . GLN D 1 88 ? 38.431 285.637 48.777 1 44.01 115 GLN D O 1
ATOM 10235 N N . MET D 1 89 ? 36.766 287.162 48.718 1 41.73 116 MET D N 1
ATOM 10236 C CA . MET D 1 89 ? 37.161 287.867 49.932 1 40.65 116 MET D CA 1
ATOM 10237 C C . MET D 1 89 ? 36.033 287.966 50.958 1 38.91 116 MET D C 1
ATOM 10238 O O . MET D 1 89 ? 35.936 288.967 51.669 1 36.19 116 MET D O 1
ATOM 10243 N N . LEU D 1 90 ? 35.177 286.942 51.055 1 42.07 117 LEU D N 1
ATOM 10244 C CA . LEU D 1 90 ? 34.007 287.033 51.931 1 37.06 117 LEU D CA 1
ATOM 10245 C C . LEU D 1 90 ? 34.368 287.277 53.381 1 35.89 117 LEU D C 1
ATOM 10246 O O . LEU D 1 90 ? 33.667 288.067 54.039 1 39.08 117 LEU D O 1
ATOM 10251 N N . PRO D 1 91 ? 35.387 286.622 53.958 1 42.26 118 PRO D N 1
ATOM 10252 C CA . PRO D 1 91 ? 35.745 286.926 55.353 1 41.91 118 PRO D CA 1
ATOM 10253 C C . PRO D 1 91 ? 36.013 288.399 55.599 1 37.65 118 PRO D C 1
ATOM 10254 O O . PRO D 1 91 ? 35.504 288.965 56.565 1 44.31 118 PRO D O 1
ATOM 10258 N N . GLU D 1 92 ? 36.758 289.04 54.71 1 36.86 119 GLU D N 1
ATOM 10259 C CA . GLU D 1 92 ? 37.126 290.441 54.841 1 34.59 119 GLU D CA 1
ATOM 10260 C C . GLU D 1 92 ? 35.937 291.397 54.764 1 31.97 119 GLU D C 1
ATOM 10261 O O . GLU D 1 92 ? 36.075 292.544 55.179 1 31.93 119 GLU D O 1
ATOM 10267 N N . LEU D 1 93 ? 34.782 290.981 54.238 1 35.08 120 LEU D N 1
ATOM 10268 C CA . LEU D 1 93 ? 33.575 291.81 54.314 1 38.4 120 LEU D CA 1
ATOM 10269 C C . LEU D 1 93 ? 32.757 291.59 55.585 1 44.81 120 LEU D C 1
ATOM 10270 O O . LEU D 1 93 ? 31.835 292.383 55.846 1 41.84 120 LEU D O 1
ATOM 10275 N N . GLN D 1 94 ? 33.025 290.517 56.344 1 43.68 121 GLN D N 1
ATOM 10276 C CA . GLN D 1 94 ? 32.22 290.198 57.52 1 44.34 121 GLN D CA 1
ATOM 10277 C C . GLN D 1 94 ? 32.232 291.327 58.541 1 44.35 121 GLN D C 1
ATOM 10278 O O . GLN D 1 94 ? 33.291 291.698 59.068 1 45.57 121 GLN D O 1
ATOM 10284 N N . ASN D 1 95 ? 31.048 291.882 58.802 1 45.81 122 ASN D N 1
ATOM 10285 C CA . ASN D 1 95 ? 30.865 293.047 59.677 1 43.18 122 ASN D CA 1
ATOM 10286 C C . ASN D 1 95 ? 31.859 294.148 59.351 1 42.23 122 ASN D C 1
ATOM 10287 O O . ASN D 1 95 ? 32.267 294.925 60.22 1 48.63 122 ASN D O 1
ATOM 10292 N N . GLY D 1 96 ? 32.234 294.218 58.07 1 45.4 123 GLY D N 1
ATOM 10293 C CA . GLY D 1 96 ? 33.239 295.147 57.607 1 46.64 123 GLY D CA 1
ATOM 10294 C C . GLY D 1 96 ? 32.617 296.425 57.103 1 44.8 123 GLY D C 1
ATOM 10295 O O . GLY D 1 96 ? 31.401 296.591 57.064 1 47.24 123 GLY D O 1
ATOM 10296 N N . THR D 1 97 ? 33.479 297.359 56.732 1 42.01 124 THR D N 1
ATOM 10297 C CA . THR D 1 97 ? 33.01 298.593 56.127 1 46.04 124 THR D CA 1
ATOM 10298 C C . THR D 1 97 ? 33.742 298.774 54.793 1 42.24 124 THR D C 1
ATOM 10299 O O . THR D 1 97 ? 34.794 298.167 54.547 1 36.7 124 THR D O 1
ATOM 10303 N N . ALA D 1 98 ? 33.147 299.576 53.907 1 41.29 125 ALA D N 1
ATOM 10304 C CA . ALA D 1 98 ? 33.494 299.464 52.498 1 43.26 125 ALA D CA 1
ATOM 10305 C C . ALA D 1 98 ? 32.989 300.686 51.74 1 42.5 125 ALA D C 1
ATOM 10306 O O . ALA D 1 98 ? 31.993 301.307 52.118 1 42.65 125 ALA D O 1
ATOM 10308 N N . VAL D 1 99 ? 33.681 301.01 50.648 1 35.12 126 VAL D N 1
ATOM 10309 C CA . VAL D 1 99 ? 33.278 302.083 49.755 1 38.95 126 VAL D CA 1
ATOM 10310 C C . VAL D 1 99 ? 32.959 301.467 48.397 1 45.63 126 VAL D C 1
ATOM 10311 O O . VAL D 1 99 ? 33.692 300.585 47.933 1 43.02 126 VAL D O 1
ATOM 10315 N N . TYR D 1 100 ? 31.844 301.907 47.774 1 51.3 127 TYR D N 1
ATOM 10316 C CA . TYR D 1 100 ? 31.365 301.359 46.491 1 47.75 127 TYR D CA 1
ATOM 10317 C C . TYR D 1 100 ? 30.909 302.468 45.54 1 49.05 127 TYR D C 1
ATOM 10318 O O . TYR D 1 100 ? 29.815 303.023 45.7 1 55.63 127 TYR D O 1
ATOM 10327 N N . VAL D 1 101 ? 31.692 302.736 44.503 1 44.02 128 VAL D N 1
ATOM 10328 C CA . VAL D 1 101 ? 31.392 303.817 43.57 1 47.83 128 VAL D CA 1
ATOM 10329 C C . VAL D 1 101 ? 30.524 303.292 42.432 1 54.01 128 VAL D C 1
ATOM 10330 O O . VAL D 1 101 ? 30.931 302.377 41.706 1 50.98 128 VAL D O 1
ATOM 10334 N N . LEU D 1 102 ? 29.356 303.927 42.238 1 62.99 129 LEU D N 1
ATOM 10335 C CA . LEU D 1 102 ? 28.361 303.552 41.216 1 56.87 129 LEU D CA 1
ATOM 10336 C C . LEU D 1 102 ? 28.531 304.371 39.937 1 55.59 129 LEU D C 1
ATOM 10337 O O . LEU D 1 102 ? 27.82 305.351 39.694 1 54.57 129 LEU D O 1
ATOM 10342 N N . SER D 1 103 ? 29.447 303.932 39.089 1 57.25 130 SER D N 1
ATOM 10343 C CA . SER D 1 103 ? 29.672 304.612 37.816 1 67.31 130 SER D CA 1
ATOM 10344 C C . SER D 1 103 ? 28.428 304.499 36.934 1 69.75 130 SER D C 1
ATOM 10345 O O . SER D 1 103 ? 28.007 303.377 36.618 1 69.77 130 SER D O 1
ATOM 10348 N N . PRO D 1 104 ? 27.795 305.617 36.542 1 71.75 131 PRO D N 1
ATOM 10349 C CA . PRO D 1 104 ? 26.616 305.53 35.651 1 72.59 131 PRO D CA 1
ATOM 10350 C C . PRO D 1 104 ? 26.924 304.983 34.262 1 65.6 131 PRO D C 1
ATOM 10351 O O . PRO D 1 104 ? 26.076 304.3 33.676 1 57.66 131 PRO D O 1
ATOM 10355 N N . GLN D 1 105 ? 28.111 305.27 33.72 1 67.23 132 GLN D N 1
ATOM 10356 C CA . GLN D 1 105 ? 28.528 304.705 32.436 1 72.11 132 GLN D CA 1
ATOM 10357 C C . GLN D 1 105 ? 28.397 303.185 32.422 1 70.96 132 GLN D C 1
ATOM 10358 O O . GLN D 1 105 ? 28.298 302.574 31.352 1 73.13 132 GLN D O 1
ATOM 10364 N N . TRP D 1 106 ? 28.401 302.565 33.603 1 73.33 133 TRP D N 1
ATOM 10365 C CA . TRP D 1 106 ? 28.19 301.126 33.722 1 68.1 133 TRP D CA 1
ATOM 10366 C C . TRP D 1 106 ? 26.853 300.702 33.143 1 69.79 133 TRP D C 1
ATOM 10367 O O . TRP D 1 106 ? 26.764 299.673 32.466 1 69.23 133 TRP D O 1
ATOM 10378 N N . PHE D 1 107 ? 25.806 301.476 33.418 1 68.39 134 PHE D N 1
ATOM 10379 C CA . PHE D 1 107 ? 24.416 301.133 33.123 1 67.07 134 PHE D CA 1
ATOM 10380 C C . PHE D 1 107 ? 24.018 301.382 31.67 1 69.15 134 PHE D C 1
ATOM 10381 O O . PHE D 1 107 ? 22.938 301.923 31.41 1 67.07 134 PHE D O 1
ATOM 10389 N N . THR D 1 108 ? 24.848 300.991 30.71 1 67.99 135 THR D N 1
ATOM 10390 C CA . THR D 1 108 ? 24.454 301.13 29.323 1 71.58 135 THR D CA 1
ATOM 10391 C C . THR D 1 108 ? 23.371 300.107 28.954 1 76.01 135 THR D C 1
ATOM 10392 O O . THR D 1 108 ? 23.079 299.157 29.698 1 69.26 135 THR D O 1
ATOM 10396 N N . LYS D 1 109 ? 22.78 300.337 27.769 1 83.01 136 LYS D N 1
ATOM 10397 C CA . LYS D 1 109 ? 21.786 299.442 27.172 1 80.29 136 LYS D CA 1
ATOM 10398 C C . LYS D 1 109 ? 22.344 298.031 26.981 1 77.48 136 LYS D C 1
ATOM 10399 O O . LYS D 1 109 ? 21.897 297.067 27.621 1 73.83 136 LYS D O 1
ATOM 10405 N N . LYS D 1 110 ? 23.329 297.894 26.09 1 71.87 137 LYS D N 1
ATOM 10406 C CA . LYS D 1 110 ? 23.894 296.588 25.786 1 76.04 137 LYS D CA 1
ATOM 10407 C C . LYS D 1 110 ? 24.771 296.036 26.917 1 83.25 137 LYS D C 1
ATOM 10408 O O . LYS D 1 110 ? 24.996 294.819 26.975 1 82.61 137 LYS D O 1
ATOM 10414 N N . GLY D 1 111 ? 25.273 296.885 27.814 1 81.27 138 GLY D N 1
ATOM 10415 C CA . GLY D 1 111 ? 26.185 296.394 28.823 1 75.32 138 GLY D CA 1
ATOM 10416 C C . GLY D 1 111 ? 27.584 296.202 28.257 1 79.37 138 GLY D C 1
ATOM 10417 O O . GLY D 1 111 ? 27.916 296.646 27.157 1 79.51 138 GLY D O 1
ATOM 10418 N N . TYR D 1 112 ? 28.411 295.513 29.036 1 79.37 139 TYR D N 1
ATOM 10419 C CA . TYR D 1 112 ? 29.816 295.331 28.701 1 75.05 139 TYR D CA 1
ATOM 10420 C C . TYR D 1 112 ? 30.063 294.015 27.978 1 75.84 139 TYR D C 1
ATOM 10421 O O . TYR D 1 112 ? 29.259 293.078 28.024 1 69.98 139 TYR D O 1
ATOM 10430 N N . ASN D 1 113 ? 31.225 293.945 27.336 1 80.92 140 ASN D N 1
ATOM 10431 C CA . ASN D 1 113 ? 31.571 292.795 26.515 1 75.94 140 ASN D CA 1
ATOM 10432 C C . ASN D 1 113 ? 31.827 291.567 27.373 1 79.15 140 ASN D C 1
ATOM 10433 O O . ASN D 1 113 ? 32.04 291.683 28.586 1 83.57 140 ASN D O 1
ATOM 10438 N N . SER D 1 114 ? 31.803 290.393 26.736 1 79.07 141 SER D N 1
ATOM 10439 C CA . SER D 1 114 ? 32.136 289.112 27.343 1 68.55 141 SER D CA 1
ATOM 10440 C C . SER D 1 114 ? 33.621 288.947 27.622 1 65.66 141 SER D C 1
ATOM 10441 O O . SER D 1 114 ? 33.977 288.267 28.588 1 64.2 141 SER D O 1
ATOM 10444 N N . ALA D 1 115 ? 34.505 289.564 26.827 1 71.36 142 ALA D N 1
ATOM 10445 C CA . ALA D 1 115 ? 35.93 289.53 27.176 1 74.28 142 ALA D CA 1
ATOM 10446 C C . ALA D 1 115 ? 36.266 290.521 28.283 1 73.39 142 ALA D C 1
ATOM 10447 O O . ALA D 1 115 ? 37.204 290.287 29.054 1 67.95 142 ALA D O 1
ATOM 10449 N N . ALA D 1 116 ? 35.517 291.624 28.375 1 73.06 143 ALA D N 1
ATOM 10450 C CA . ALA D 1 116 ? 35.575 292.463 29.57 1 71.65 143 ALA D CA 1
ATOM 10451 C C . ALA D 1 116 ? 35.326 291.628 30.819 1 73.79 143 ALA D C 1
ATOM 10452 O O . ALA D 1 116 ? 36.16 291.586 31.731 1 70.15 143 ALA D O 1
ATOM 10454 N N . PHE D 1 117 ? 34.181 290.934 30.857 1 70.06 144 PHE D N 1
ATOM 10455 C CA . PHE D 1 117 ? 33.893 289.987 31.928 1 59.38 144 PHE D CA 1
ATOM 10456 C C . PHE D 1 117 ? 35.004 288.951 32.095 1 58.72 144 PHE D C 1
ATOM 10457 O O . PHE D 1 117 ? 35.303 288.54 33.22 1 56.57 144 PHE D O 1
ATOM 10465 N N . GLN D 1 118 ? 35.599 288.474 30.999 1 58.71 145 GLN D N 1
ATOM 10466 C CA . GLN D 1 118 ? 36.656 287.473 31.174 1 62.28 145 GLN D CA 1
ATOM 10467 C C . GLN D 1 118 ? 37.938 288.078 31.731 1 58.55 145 GLN D C 1
ATOM 10468 O O . GLN D 1 118 ? 38.806 287.332 32.201 1 59.38 145 GLN D O 1
ATOM 10474 N N . GLN D 1 119 ? 38.078 289.405 31.681 1 62.36 146 GLN D N 1
ATOM 10475 C CA . GLN D 1 119 ? 39.269 290.047 32.236 1 67.62 146 GLN D CA 1
ATOM 10476 C C . GLN D 1 119 ? 39.3 289.968 33.759 1 59.35 146 GLN D C 1
ATOM 10477 O O . GLN D 1 119 ? 40.376 289.84 34.351 1 53.32 146 GLN D O 1
ATOM 10483 N N . PHE D 1 120 ? 38.139 290.011 34.402 1 59.42 147 PHE D N 1
ATOM 10484 C CA . PHE D 1 120 ? 38.032 289.988 35.847 1 55.6 147 PHE D CA 1
ATOM 10485 C C . PHE D 1 120 ? 37.595 288.645 36.435 1 53.7 147 PHE D C 1
ATOM 10486 O O . PHE D 1 120 ? 37.774 288.427 37.637 1 51.07 147 PHE D O 1
ATOM 10494 N N . PHE D 1 121 ? 37.029 287.745 35.645 1 56.2 148 PHE D N 1
ATOM 10495 C CA . PHE D 1 121 ? 36.507 286.498 36.178 1 54.21 148 PHE D CA 1
ATOM 10496 C C . PHE D 1 121 ? 37.562 285.426 36.015 1 54.72 148 PHE D C 1
ATOM 10497 O O . PHE D 1 121 ? 38.323 285.453 35.047 1 56.88 148 PHE D O 1
ATOM 10505 N N . ASN D 1 122 ? 37.636 284.508 36.981 1 50.27 149 ASN D N 1
ATOM 10506 C CA . ASN D 1 122 ? 38.542 283.366 36.871 1 50.41 149 ASN D CA 1
ATOM 10507 C C . ASN D 1 122 ? 37.926 282.151 37.574 1 51.81 149 ASN D C 1
ATOM 10508 O O . ASN D 1 122 ? 36.836 282.226 38.152 1 49 149 ASN D O 1
ATOM 10513 N N . ASN D 1 123 ? 38.617 281.005 37.488 1 50.18 150 ASN D N 1
ATOM 10514 C CA . ASN D 1 123 ? 38.033 279.782 38.033 1 49.2 150 ASN D CA 1
ATOM 10515 C C . ASN D 1 123 ? 37.939 279.826 39.536 1 45.62 150 ASN D C 1
ATOM 10516 O O . ASN D 1 123 ? 37.175 279.06 40.12 1 50.93 150 ASN D O 1
ATOM 10521 N N . ASP D 1 124 ? 38.72 280.678 40.179 1 51.92 151 ASP D N 1
ATOM 10522 C CA . ASP D 1 124 ? 38.635 280.771 41.62 1 48.7 151 ASP D CA 1
ATOM 10523 C C . ASP D 1 124 ? 37.337 281.458 42.031 1 49.32 151 ASP D C 1
ATOM 10524 O O . ASP D 1 124 ? 36.622 280.991 42.934 1 49.09 151 ASP D O 1
ATOM 10529 N N . GLN D 1 125 ? 37.008 282.568 41.373 1 45.09 152 GLN D N 1
ATOM 10530 C CA . GLN D 1 125 ? 35.721 283.192 41.638 1 45.54 152 GLN D CA 1
ATOM 10531 C C . GLN D 1 125 ? 34.587 282.229 41.333 1 44.86 152 GLN D C 1
ATOM 10532 O O . GLN D 1 125 ? 33.628 282.114 42.105 1 44.42 152 GLN D O 1
ATOM 10538 N N . LEU D 1 126 ? 34.703 281.502 40.226 1 45.52 153 LEU D N 1
ATOM 10539 C CA . LEU D 1 126 ? 33.682 280.536 39.856 1 46.09 153 LEU D CA 1
ATOM 10540 C C . LEU D 1 126 ? 33.507 279.473 40.934 1 43.15 153 LEU D C 1
ATOM 10541 O O . LEU D 1 126 ? 32.388 279.212 41.382 1 45.42 153 LEU D O 1
ATOM 10546 N N . SER D 1 127 ? 34.606 278.853 41.363 1 42.55 154 SER D N 1
ATOM 10547 C CA . SER D 1 127 ? 34.518 277.705 42.259 1 45.83 154 SER D CA 1
ATOM 10548 C C . SER D 1 127 ? 34.054 278.122 43.644 1 53.05 154 SER D C 1
ATOM 10549 O O . SER D 1 127 ? 33.27 277.402 44.281 1 50.85 154 SER D O 1
ATOM 10552 N N . SER D 1 128 ? 34.537 279.279 44.131 1 54.61 155 SER D N 1
ATOM 10553 C CA . SER D 1 128 ? 34.063 279.813 45.406 1 53.72 155 SER D CA 1
ATOM 10554 C C . SER D 1 128 ? 32.581 280.163 45.327 1 52.91 155 SER D C 1
ATOM 10555 O O . SER D 1 128 ? 31.785 279.703 46.153 1 57.27 155 SER D O 1
ATOM 10558 N N . PHE D 1 129 ? 32.19 280.964 44.323 1 48.98 156 PHE D N 1
ATOM 10559 C CA . PHE D 1 129 ? 30.784 281.262 44.083 1 49.92 156 PHE D CA 1
ATOM 10560 C C . PHE D 1 129 ? 29.917 280.007 44.135 1 55.03 156 PHE D C 1
ATOM 10561 O O . PHE D 1 129 ? 28.84 280.011 44.746 1 59.75 156 PHE D O 1
ATOM 10569 N N . LEU D 1 130 ? 30.363 278.929 43.483 1 53.65 157 LEU D N 1
ATOM 10570 C CA . LEU D 1 130 ? 29.61 277.679 43.478 1 51.87 157 LEU D CA 1
ATOM 10571 C C . LEU D 1 130 ? 29.766 276.859 44.758 1 60.48 157 LEU D C 1
ATOM 10572 O O . LEU D 1 130 ? 28.989 275.922 44.957 1 62.27 157 LEU D O 1
ATOM 10577 N N . SER D 1 131 ? 30.75 277.14 45.615 1 59.37 158 SER D N 1
ATOM 10578 C CA . SER D 1 131 ? 30.828 276.367 46.85 1 60.49 158 SER D CA 1
ATOM 10579 C C . SER D 1 131 ? 30.019 276.995 47.964 1 66.62 158 SER D C 1
ATOM 10580 O O . SER D 1 131 ? 29.577 276.289 48.886 1 75.88 158 SER D O 1
ATOM 10583 N N . GLN D 1 132 ? 29.816 278.286 47.902 1 67.39 159 GLN D N 1
ATOM 10584 C CA . GLN D 1 132 ? 29.042 278.941 48.919 1 73.64 159 GLN D CA 1
ATOM 10585 C C . GLN D 1 132 ? 27.677 278.954 48.314 1 80.22 159 GLN D C 1
ATOM 10586 O O . GLN D 1 132 ? 27.168 279.987 47.929 1 76.31 159 GLN D O 1
ATOM 10592 N N . ASN D 1 133 ? 27.103907 277.77627 48.229905 1 89 160 ASN D N 1
ATOM 10593 C CA . ASN D 1 133 ? 25.811186 277.59306 47.62309 1 97.5 160 ASN D CA 1
ATOM 10594 C C . ASN D 1 133 ? 24.501637 277.57357 48.364134 1 94.08 160 ASN D C 1
ATOM 10595 O O . ASN D 1 133 ? 24.374381 277.02047 49.432045 1 92.27 160 ASN D O 1
ATOM 10597 N N . GLN D 1 134 ? 23.524 278.196 47.742 1 93.48 161 GLN D N 1
ATOM 10598 C CA . GLN D 1 134 ? 22.225 278.535 48.318 1 98.09 161 GLN D CA 1
ATOM 10599 C C . GLN D 1 134 ? 21.086973 278.20991 47.350855 1 89.22 161 GLN D C 1
ATOM 10600 O O . GLN D 1 134 ? 20.048137 277.67517 47.763858 1 81.02 161 GLN D O 1
ATOM 10606 N N . THR D 1 135 ? 21.282 278.503 46.068 1 80.5 162 THR D N 1
ATOM 10607 C CA . THR D 1 135 ? 20.194 278.518 45.083 1 82.86 162 THR D CA 1
ATOM 10608 C C . THR D 1 135 ? 18.928 279.163 45.657 1 77.86 162 THR D C 1
ATOM 10609 O O . THR D 1 135 ? 17.886 278.529 45.816 1 77.45 162 THR D O 1
ATOM 10613 N N . ASP D 1 136 ? 19.055 280.449 45.984 1 77.12 163 ASP D N 1
ATOM 10614 C CA . ASP D 1 136 ? 17.939 281.37 46.118 1 69.16 163 ASP D CA 1
ATOM 10615 C C . ASP D 1 136 ? 17.877 282.224 44.845 1 68.83 163 ASP D C 1
ATOM 10616 O O . ASP D 1 136 ? 18.597 281.962 43.87 1 70 163 ASP D O 1
ATOM 10621 N N . ALA D 1 137 ? 17.018 283.253 44.832 1 62.77 164 ALA D N 1
ATOM 10622 C CA . ALA D 1 137 ? 16.867 284.042 43.609 1 62.61 164 ALA D CA 1
ATOM 10623 C C . ALA D 1 137 ? 18.161 284.765 43.248 1 65.36 164 ALA D C 1
ATOM 10624 O O . ALA D 1 137 ? 18.4 285.068 42.069 1 63.1 164 ALA D O 1
ATOM 10626 N N . ASN D 1 138 ? 19.015 285.014 44.251 1 70.88 165 ASN D N 1
ATOM 10627 C CA . ASN D 1 138 ? 20.283 285.715 44.053 1 61.85 165 ASN D CA 1
ATOM 10628 C C . ASN D 1 138 ? 21.263 284.874 43.245 1 61.79 165 ASN D C 1
ATOM 10629 O O . ASN D 1 138 ? 21.712 285.283 42.168 1 57.95 165 ASN D O 1
ATOM 10634 N N . SER D 1 139 ? 21.626 283.699 43.759 1 58.56 166 SER D N 1
ATOM 10635 C CA . SER D 1 139 ? 22.548 282.852 43.023 1 55.48 166 SER D CA 1
ATOM 10636 C C . SER D 1 139 ? 21.952 282.426 41.698 1 58.06 166 SER D C 1
ATOM 10637 O O . SER D 1 139 ? 22.691 282.213 40.726 1 55.1 166 SER D O 1
ATOM 10640 N N . GLN D 1 140 ? 20.622 282.287 41.642 1 59.65 167 GLN D N 1
ATOM 10641 C CA . GLN D 1 140 ? 19.933 282.035 40.377 1 58.03 167 GLN D CA 1
ATOM 10642 C C . GLN D 1 140 ? 20.28 283.107 39.352 1 55.34 167 GLN D C 1
ATOM 10643 O O . GLN D 1 140 ? 20.808 282.812 38.271 1 51.95 167 GLN D O 1
ATOM 10649 N N . TYR D 1 141 ? 19.945 284.361 39.676 1 55.49 168 TYR D N 1
ATOM 10650 C CA . TYR D 1 141 ? 20.354 285.491 38.856 1 54.26 168 TYR D CA 1
ATOM 10651 C C . TYR D 1 141 ? 21.836 285.398 38.488 1 54.42 168 TYR D C 1
ATOM 10652 O O . TYR D 1 141 ? 22.219 285.54 37.314 1 48.68 168 TYR D O 1
ATOM 10661 N N . ALA D 1 142 ? 22.683 285.141 39.486 1 54.46 169 ALA D N 1
ATOM 10662 C CA . ALA D 1 142 ? 24.126 285.187 39.275 1 53.18 169 ALA D CA 1
ATOM 10663 C C . ALA D 1 142 ? 24.565 284.169 38.229 1 51.41 169 ALA D C 1
ATOM 10664 O O . ALA D 1 142 ? 25.301 284.502 37.292 1 49.87 169 ALA D O 1
ATOM 10666 N N . ALA D 1 143 ? 24.119 282.916 38.38 1 51.69 170 ALA D N 1
ATOM 10667 C CA . ALA D 1 143 ? 24.489 281.853 37.445 1 48.85 170 ALA D CA 1
ATOM 10668 C C . ALA D 1 143 ? 23.912 282.105 36.057 1 49.56 170 ALA D C 1
ATOM 10669 O O . ALA D 1 143 ? 24.606 281.906 35.05 1 52.79 170 ALA D O 1
ATOM 10671 N N . LYS D 1 144 ? 22.636 282.514 35.986 1 47.76 171 LYS D N 1
ATOM 10672 C CA . LYS D 1 144 ? 22.066 282.954 34.721 1 47.95 171 LYS D CA 1
ATOM 10673 C C . LYS D 1 144 ? 23.008 283.924 34.017 1 50.02 171 LYS D C 1
ATOM 10674 O O . LYS D 1 144 ? 23.311 283.747 32.824 1 44.62 171 LYS D O 1
ATOM 10680 N N . ARG D 1 145 ? 23.546 284.904 34.78 1 49.14 172 ARG D N 1
ATOM 10681 C CA . ARG D 1 145 ? 24.395 285.961 34.218 1 48.45 172 ARG D CA 1
ATOM 10682 C C . ARG D 1 145 ? 25.768 285.434 33.805 1 45.5 172 ARG D C 1
ATOM 10683 O O . ARG D 1 145 ? 26.301 285.816 32.751 1 45.18 172 ARG D O 1
ATOM 10691 N N . ILE D 1 146 ? 26.363 284.572 34.631 1 44.74 173 ILE D N 1
ATOM 10692 C CA . ILE D 1 146 ? 27.658 283.98 34.283 1 48.47 173 ILE D CA 1
ATOM 10693 C C . ILE D 1 146 ? 27.55 283.233 32.964 1 53.83 173 ILE D C 1
ATOM 10694 O O . ILE D 1 146 ? 28.401 283.379 32.069 1 58.78 173 ILE D O 1
ATOM 10699 N N . LEU D 1 147 ? 26.481 282.44 32.812 1 54.7 174 LEU D N 1
ATOM 10700 C CA . LEU D 1 147 ? 26.265 281.722 31.562 1 47.52 174 LEU D CA 1
ATOM 10701 C C . LEU D 1 147 ? 26.063 282.689 30.402 1 51.3 174 LEU D C 1
ATOM 10702 O O . LEU D 1 147 ? 26.666 282.507 29.333 1 55.5 174 LEU D O 1
ATOM 10707 N N . GLU D 1 148 ? 25.243 283.739 30.603 1 46.18 175 GLU D N 1
ATOM 10708 C CA . GLU D 1 148 ? 25.058 284.747 29.556 1 47.14 175 GLU D CA 1
ATOM 10709 C C . GLU D 1 148 ? 26.387 285.303 29.082 1 54.56 175 GLU D C 1
ATOM 10710 O O . GLU D 1 148 ? 26.586 285.513 27.881 1 60.55 175 GLU D O 1
ATOM 10716 N N . MET D 1 149 ? 27.319 285.539 30.007 1 53.35 176 MET D N 1
ATOM 10717 C CA . MET D 1 149 ? 28.538 286.243 29.635 1 55.77 176 MET D CA 1
ATOM 10718 C C . MET D 1 149 ? 29.682 285.312 29.233 1 60.03 176 MET D C 1
ATOM 10719 O O . MET D 1 149 ? 30.517 285.693 28.4 1 61.4 176 MET D O 1
ATOM 10724 N N . LYS D 1 150 ? 29.769 284.109 29.803 1 57.57 177 LYS D N 1
ATOM 10725 C CA . LYS D 1 150 ? 30.775 283.128 29.388 1 61.8 177 LYS D CA 1
ATOM 10726 C C . LYS D 1 150 ? 30.039 281.827 29.076 1 63.36 177 LYS D C 1
ATOM 10727 O O . LYS D 1 150 ? 29.787 281 29.965 1 63.31 177 LYS D O 1
ATOM 10733 N N . PRO D 1 151 ? 29.631 281.635 27.819 1 69.66 178 PRO D N 1
ATOM 10734 C CA . PRO D 1 151 ? 28.812 280.456 27.499 1 66.35 178 PRO D CA 1
ATOM 10735 C C . PRO D 1 151 ? 29.584 279.162 27.567 1 62.84 178 PRO D C 1
ATOM 10736 O O . PRO D 1 151 ? 29.017 278.146 27.976 1 62.62 178 PRO D O 1
ATOM 10740 N N . GLU D 1 152 ? 30.854 279.156 27.171 1 66.71 179 GLU D N 1
ATOM 10741 C CA . GLU D 1 152 ? 31.691 277.959 27.278 1 71.58 179 GLU D CA 1
ATOM 10742 C C . GLU D 1 152 ? 32.526 278.119 28.548 1 65.57 179 GLU D C 1
ATOM 10743 O O . GLU D 1 152 ? 33.579 278.753 28.548 1 64.23 179 GLU D O 1
ATOM 10749 N N . ILE D 1 153 ? 32.031 277.55 29.646 1 58.24 180 ILE D N 1
ATOM 10750 C CA . ILE D 1 153 ? 32.65 277.68 30.958 1 56.78 180 ILE D CA 1
ATOM 10751 C C . ILE D 1 153 ? 32.751 276.29 31.573 1 54.78 180 ILE D C 1
ATOM 10752 O O . ILE D 1 153 ? 31.989 275.383 31.236 1 58.56 180 ILE D O 1
ATOM 10757 N N . THR D 1 154 ? 33.729 276.11 32.456 1 54.37 181 THR D N 1
ATOM 10758 C CA . THR D 1 154 ? 33.788 274.862 33.196 1 52.8 181 THR D CA 1
ATOM 10759 C C . THR D 1 154 ? 32.714 274.834 34.288 1 56.71 181 THR D C 1
ATOM 10760 O O . THR D 1 154 ? 32.038 275.83 34.564 1 55.95 181 THR D O 1
ATOM 10764 N N . MET D 1 155 ? 32.563 273.671 34.918 1 52.3 182 MET D N 1
ATOM 10765 C CA . MET D 1 155 ? 31.432 273.421 35.801 1 54.02 182 MET D CA 1
ATOM 10766 C C . MET D 1 155 ? 30.117 273.897 35.182 1 60.13 182 MET D C 1
ATOM 10767 O O . MET D 1 155 ? 29.246 274.439 35.872 1 56.03 182 MET D O 1
ATOM 10772 N N . LYS D 1 156 ? 29.959 273.675 33.862 1 59.5 183 LYS D N 1
ATOM 10773 C CA . LYS D 1 156 ? 28.782 274.209 33.17 1 56.93 183 LYS D CA 1
ATOM 10774 C C . LYS D 1 156 ? 27.498 273.541 33.643 1 56.08 183 LYS D C 1
ATOM 10775 O O . LYS D 1 156 ? 26.48 274.216 33.855 1 55.72 183 LYS D O 1
ATOM 10781 N N . SER D 1 157 ? 27.524 272.22 33.823 1 53.04 184 SER D N 1
ATOM 10782 C CA . SER D 1 157 ? 26.31 271.538 34.248 1 55.03 184 SER D CA 1
ATOM 10783 C C . SER D 1 157 ? 25.829 272.065 35.599 1 57.6 184 SER D C 1
ATOM 10784 O O . SER D 1 157 ? 24.623 272.28 35.796 1 56.31 184 SER D O 1
ATOM 10787 N N . GLN D 1 158 ? 26.768 272.329 36.524 1 59.63 185 GLN D N 1
ATOM 10788 C CA . GLN D 1 158 ? 26.402 272.735 37.882 1 53.97 185 GLN D CA 1
ATOM 10789 C C . GLN D 1 158 ? 25.954 274.185 37.901 1 53.1 185 GLN D C 1
ATOM 10790 O O . GLN D 1 158 ? 25.01 274.542 38.613 1 54.41 185 GLN D O 1
ATOM 10796 N N . LEU D 1 159 ? 26.604 275.034 37.111 1 51.32 186 LEU D N 1
ATOM 10797 C CA . LEU D 1 159 ? 26.084 276.379 36.928 1 49.28 186 LEU D CA 1
ATOM 10798 C C . LEU D 1 159 ? 24.646 276.348 36.42 1 53.98 186 LEU D C 1
ATOM 10799 O O . LEU D 1 159 ? 23.78 277.065 36.938 1 56.1 186 LEU D O 1
ATOM 10804 N N . SER D 1 160 ? 24.37 275.512 35.41 1 57.27 187 SER D N 1
ATOM 10805 C CA . SER D 1 160 ? 23.034 275.466 34.83 1 51.43 187 SER D CA 1
ATOM 10806 C C . SER D 1 160 ? 22.008 274.911 35.802 1 52.64 187 SER D C 1
ATOM 10807 O O . SER D 1 160 ? 20.842 275.312 35.751 1 54.38 187 SER D O 1
ATOM 10810 N N . LYS D 1 161 ? 22.404 273.985 36.683 1 48.01 188 LYS D N 1
ATOM 10811 C CA . LYS D 1 161 ? 21.503 273.603 37.769 1 56.63 188 LYS D CA 1
ATOM 10812 C C . LYS D 1 161 ? 21.217 274.79 38.692 1 60.64 188 LYS D C 1
ATOM 10813 O O . LYS D 1 161 ? 20.089 274.947 39.18 1 60.01 188 LYS D O 1
ATOM 10819 N N . VAL D 1 162 ? 22.228 275.631 38.959 1 53.87 189 VAL D N 1
ATOM 10820 C CA . VAL D 1 162 ? 21.99 276.726 39.902 1 56.72 189 VAL D CA 1
ATOM 10821 C C . VAL D 1 162 ? 21.102 277.788 39.266 1 57.1 189 VAL D C 1
ATOM 10822 O O . VAL D 1 162 ? 20.336 278.471 39.962 1 57.95 189 VAL D O 1
ATOM 10826 N N . ALA D 1 163 ? 21.16 277.925 37.941 1 55.36 190 ALA D N 1
ATOM 10827 C CA . ALA D 1 163 ? 20.268 278.86 37.26 1 55.12 190 ALA D CA 1
ATOM 10828 C C . ALA D 1 163 ? 18.829 278.375 37.323 1 57.69 190 ALA D C 1
ATOM 10829 O O . ALA D 1 163 ? 17.899 279.177 37.494 1 57.06 190 ALA D O 1
ATOM 10831 N N . LYS D 1 164 ? 18.632 277.06 37.208 1 60.69 191 LYS D N 1
ATOM 10832 C CA . LYS D 1 164 ? 17.31 276.464 37.295 1 59.71 191 LYS D CA 1
ATOM 10833 C C . LYS D 1 164 ? 16.784 276.4 38.711 1 59.37 191 LYS D C 1
ATOM 10834 O O . LYS D 1 164 ? 15.735 275.794 38.923 1 69.61 191 LYS D O 1
ATOM 10840 N N . GLY D 1 165 ? 17.47 276.962 39.693 1 61.14 192 GLY D N 1
ATOM 10841 C CA . GLY D 1 165 ? 16.963 276.833 41.041 1 60.34 192 GLY D CA 1
ATOM 10842 C C . GLY D 1 165 ? 17.097 275.459 41.662 1 63.53 192 GLY D C 1
ATOM 10843 O O . GLY D 1 165 ? 16.581 275.258 42.772 1 66.65 192 GLY D O 1
ATOM 10844 N N . GLN D 1 166 ? 17.784 274.518 40.997 1 62.33 193 GLN D N 1
ATOM 10845 C CA . GLN D 1 166 ? 18.012 273.176 41.532 1 65.48 193 GLN D CA 1
ATOM 10846 C C . GLN D 1 166 ? 19.096 273.172 42.611 1 73.89 193 GLN D C 1
ATOM 10847 O O . GLN D 1 166 ? 20.012 274.005 42.607 1 73.87 193 GLN D O 1
ATOM 10853 N N . ASP D 1 167 ? 18.994 272.204 43.531 1 72.19 194 ASP D N 1
ATOM 10854 C CA . ASP D 1 167 ? 20.075 271.896 44.461 1 66.02 194 ASP D CA 1
ATOM 10855 C C . ASP D 1 167 ? 21.086 270.973 43.798 1 65.7 194 ASP D C 1
ATOM 10856 O O . ASP D 1 167 ? 20.813 270.321 42.79 1 69.98 194 ASP D O 1
ATOM 10861 N N . LEU D 1 168 ? 22.259 270.892 44.386 1 61.86 195 LEU D N 1
ATOM 10862 C CA . LEU D 1 168 ? 23.303 270.058 43.815 1 67.34 195 LEU D CA 1
ATOM 10863 C C . LEU D 1 168 ? 23.4 268.738 44.569 1 64.26 195 LEU D C 1
ATOM 10864 O O . LEU D 1 168 ? 23.341 268.703 45.803 1 55.98 195 LEU D O 1
ATOM 10869 N N . ASN D 1 169 ? 23.527 267.653 43.807 1 68.28 196 ASN D N 1
ATOM 10870 C CA . ASN D 1 169 ? 23.762 266.329 44.365 1 68.01 196 ASN D CA 1
ATOM 10871 C C . ASN D 1 169 ? 25.178 266.25 44.922 1 66.07 196 ASN D C 1
ATOM 10872 O O . ASN D 1 169 ? 26.066 267.009 44.524 1 68.55 196 ASN D O 1
ATOM 10877 N N . THR D 1 170 ? 25.381 265.313 45.856 1 61.65 197 THR D N 1
ATOM 10878 C CA . THR D 1 170 ? 26.666 265.205 46.55 1 64.81 197 THR D CA 1
ATOM 10879 C C . THR D 1 170 ? 27.85 265.11 45.583 1 68.52 197 THR D C 1
ATOM 10880 O O . THR D 1 170 ? 28.955 265.554 45.914 1 62.65 197 THR D O 1
ATOM 10884 N N . VAL D 1 171 ? 27.641 264.562 44.38 1 68.19 198 VAL D N 1
ATOM 10885 C CA . VAL D 1 171 ? 28.741 264.463 43.422 1 62.05 198 VAL D CA 1
ATOM 10886 C C . VAL D 1 171 ? 29.109 265.851 42.876 1 56.5 198 VAL D C 1
ATOM 10887 O O . VAL D 1 171 ? 30.294 266.201 42.755 1 51.82 198 VAL D O 1
ATOM 10891 N N . ASP D 1 172 ? 28.103 266.671 42.563 1 58.09 199 ASP D N 1
ATOM 10892 C CA . ASP D 1 172 ? 28.382 268.047 42.194 1 55.64 199 ASP D CA 1
ATOM 10893 C C . ASP D 1 172 ? 29.215 268.725 43.274 1 56.55 199 ASP D C 1
ATOM 10894 O O . ASP D 1 172 ? 30.292 269.256 42.986 1 54.82 199 ASP D O 1
ATOM 10899 N N . LYS D 1 173 ? 28.747 268.654 44.537 1 59.71 200 LYS D N 1
ATOM 10900 C CA . LYS D 1 173 ? 29.359 269.394 45.647 1 55.38 200 LYS D CA 1
ATOM 10901 C C . LYS D 1 173 ? 30.755 268.892 45.978 1 53.36 200 LYS D C 1
ATOM 10902 O O . LYS D 1 173 ? 31.596 269.679 46.424 1 52.33 200 LYS D O 1
ATOM 10908 N N . THR D 1 174 ? 31.02 267.587 45.777 1 56.85 201 THR D N 1
ATOM 10909 C CA . THR D 1 174 ? 32.381 267.076 45.929 1 52.55 201 THR D CA 1
ATOM 10910 C C . THR D 1 174 ? 33.298 267.643 44.846 1 49.05 201 THR D C 1
ATOM 10911 O O . THR D 1 174 ? 34.421 268.081 45.134 1 52.12 201 THR D O 1
ATOM 10915 N N . TYR D 1 175 ? 32.821 267.698 43.598 1 49.22 202 TYR D N 1
ATOM 10916 C CA . TYR D 1 175 ? 33.683 268.226 42.543 1 51.1 202 TYR D CA 1
ATOM 10917 C C . TYR D 1 175 ? 33.906 269.731 42.701 1 52.06 202 TYR D C 1
ATOM 10918 O O . TYR D 1 175 ? 35.004 270.243 42.438 1 49.21 202 TYR D O 1
ATOM 10927 N N . ILE D 1 176 ? 32.88 270.446 43.154 1 51.45 203 ILE D N 1
ATOM 10928 C CA . ILE D 1 176 ? 32.991 271.884 43.367 1 49.12 203 ILE D CA 1
ATOM 10929 C C . ILE D 1 176 ? 33.93 272.169 44.522 1 48.29 203 ILE D C 1
ATOM 10930 O O . ILE D 1 176 ? 34.827 273.009 44.425 1 49.33 203 ILE D O 1
ATOM 10935 N N . GLN D 1 177 ? 33.718 271.492 45.642 1 51.53 204 GLN D N 1
ATOM 10936 C CA . GLN D 1 177 ? 34.545 271.736 46.807 1 56.95 204 GLN D CA 1
ATOM 10937 C C . GLN D 1 177 ? 35.987 271.415 46.482 1 52.08 204 GLN D C 1
ATOM 10938 O O . GLN D 1 177 ? 36.895 272.167 46.863 1 48.51 204 GLN D O 1
ATOM 10944 N N . PHE D 1 178 ? 36.204 270.351 45.706 1 52.36 205 PHE D N 1
ATOM 10945 C CA . PHE D 1 178 ? 37.555 269.958 45.334 1 54.61 205 PHE D CA 1
ATOM 10946 C C . PHE D 1 178 ? 38.224 271.017 44.468 1 52.35 205 PHE D C 1
ATOM 10947 O O . PHE D 1 178 ? 39.375 271.402 44.712 1 52.81 205 PHE D O 1
ATOM 10955 N N . MET D 1 179 ? 37.516 271.496 43.442 1 55.85 206 MET D N 1
ATOM 10956 C CA . MET D 1 179 ? 38.084 272.512 42.558 1 55.65 206 MET D CA 1
ATOM 10957 C C . MET D 1 179 ? 38.329 273.82 43.309 1 55.31 206 MET D C 1
ATOM 10958 O O . MET D 1 179 ? 39.308 274.525 43.031 1 55.02 206 MET D O 1
ATOM 10963 N N . ALA D 1 180 ? 37.467 274.159 44.274 1 51.37 207 ALA D N 1
ATOM 10964 C CA . ALA D 1 180 ? 37.672 275.398 45.01 1 51.12 207 ALA D CA 1
ATOM 10965 C C . ALA D 1 180 ? 38.877 275.3 45.94 1 49.05 207 ALA D C 1
ATOM 10966 O O . ALA D 1 180 ? 39.674 276.241 46.01 1 50.05 207 ALA D O 1
ATOM 10968 N N . GLU D 1 181 ? 39.036 274.176 46.652 1 47.4 208 GLU D N 1
ATOM 10969 C CA . GLU D 1 181 ? 40.265 273.943 47.418 1 51.93 208 GLU D CA 1
ATOM 10970 C C . GLU D 1 181 ? 41.502 274.026 46.524 1 51.19 208 GLU D C 1
ATOM 10971 O O . GLU D 1 181 ? 42.48 274.72 46.846 1 50.38 208 GLU D O 1
ATOM 10977 N N . LEU D 1 182 ? 41.484 273.325 45.389 1 52.72 209 LEU D N 1
ATOM 10978 C CA . LEU D 1 182 ? 42.639 273.362 44.498 1 53.14 209 LEU D CA 1
ATOM 10979 C C . LEU D 1 182 ? 42.93 274.778 44.014 1 54.68 209 LEU D C 1
ATOM 10980 O O . LEU D 1 182 ? 44.094 275.184 43.945 1 57.89 209 LEU D O 1
ATOM 10985 N N . ASN D 1 183 ? 41.888 275.553 43.691 1 49.54 210 ASN D N 1
ATOM 10986 C CA . ASN D 1 183 ? 42.105 276.898 43.175 1 49.28 210 ASN D CA 1
ATOM 10987 C C . ASN D 1 183 ? 42.634 277.83 44.251 1 53.63 210 ASN D C 1
ATOM 10988 O O . ASN D 1 183 ? 43.484 278.692 43.975 1 56.68 210 ASN D O 1
ATOM 10993 N N . ARG D 1 184 ? 42.162 277.667 45.486 1 46.87 211 ARG D N 1
ATOM 10994 C CA . ARG D 1 184 ? 42.716 278.462 46.571 1 48.32 211 ARG D CA 1
ATOM 10995 C C . ARG D 1 184 ? 44.197 278.172 46.753 1 54.1 211 ARG D C 1
ATOM 10996 O O . ARG D 1 184 ? 45.003 279.102 46.847 1 60.16 211 ARG D O 1
ATOM 11004 N N . ARG D 1 185 ? 44.581 276.891 46.826 1 46.89 212 ARG D N 1
ATOM 11005 C CA . ARG D 1 185 ? 45.982 276.586 47.146 1 49.25 212 ARG D CA 1
ATOM 11006 C C . ARG D 1 185 ? 46.908 276.901 45.974 1 59.92 212 ARG D C 1
ATOM 11007 O O . ARG D 1 185 ? 48.076 277.298 46.172 1 63.62 212 ARG D O 1
ATOM 11015 N N . GLU D 1 186 ? 46.383 276.779 44.75 1 57.53 213 GLU D N 1
ATOM 11016 C CA . GLU D 1 186 ? 47.114 277.225 43.584 1 57.85 213 GLU D CA 1
ATOM 11017 C C . GLU D 1 186 ? 47.361 278.723 43.637 1 62.09 213 GLU D C 1
ATOM 11018 O O . GLU D 1 186 ? 48.464 279.178 43.319 1 67.56 213 GLU D O 1
ATOM 11024 N N . ASP D 1 187 ? 46.341 279.512 44.022 1 63.3 214 ASP D N 1
ATOM 11025 C CA . ASP D 1 187 ? 46.504 280.968 44.108 1 65.49 214 ASP D CA 1
ATOM 11026 C C . ASP D 1 187 ? 47.486 281.345 45.214 1 67.78 214 ASP D C 1
ATOM 11027 O O . ASP D 1 187 ? 48.411 282.132 44.996 1 69.74 214 ASP D O 1
ATOM 11032 N N . SER D 1 188 ? 47.307 280.779 46.409 1 65.34 215 SER D N 1
ATOM 11033 C CA . SER D 1 188 ? 48.236 281.038 47.504 1 65.18 215 SER D CA 1
ATOM 11034 C C . SER D 1 188 ? 49.679 280.812 47.073 1 68.17 215 SER D C 1
ATOM 11035 O O . SER D 1 188 ? 50.552 281.655 47.31 1 72.27 215 SER D O 1
ATOM 11038 N N . LEU D 1 189 ? 49.952 279.678 46.425 1 64.46 216 LEU D N 1
ATOM 11039 C CA . LEU D 1 189 ? 51.327 279.359 46.067 1 61.49 216 LEU D CA 1
ATOM 11040 C C . LEU D 1 189 ? 51.834 280.215 44.904 1 66.3 216 LEU D C 1
ATOM 11041 O O . LEU D 1 189 ? 52.872 280.873 45.017 1 70.52 216 LEU D O 1
ATOM 11046 N N . PHE D 1 190 ? 51.113 280.242 43.79 1 71.17 217 PHE D N 1
ATOM 11047 C CA . PHE D 1 190 ? 51.619 280.8 42.54 1 74.5 217 PHE D CA 1
ATOM 11048 C C . PHE D 1 190 ? 51.344 282.295 42.341 1 80.94 217 PHE D C 1
ATOM 11049 O O . PHE D 1 190 ? 51.825 282.861 41.357 1 85.78 217 PHE D O 1
ATOM 11057 N N . SER D 1 191 ? 50.583 282.958 43.22 1 82.21 218 SER D N 1
ATOM 11058 C CA . SER D 1 191 ? 50.282 284.373 42.981 1 85.25 218 SER D CA 1
ATOM 11059 C C . SER D 1 191 ? 51.502 285.272 43.194 1 94.39 218 SER D C 1
ATOM 11060 O O . SER D 1 191 ? 51.707 286.212 42.405 1 97.04 218 SER D O 1
ATOM 11063 N N . PRO D 1 192 ? 52.34 285.049 44.249 1 93.39 219 PRO D N 1
ATOM 11064 C CA . PRO D 1 192 ? 53.667 285.717 44.214 1 93.46 219 PRO D CA 1
ATOM 11065 C C . PRO D 1 192 ? 54.68 285.195 43.193 1 89.54 219 PRO D C 1
ATOM 11066 O O . PRO D 1 192 ? 55.82 284.824 43.497 1 85.5 219 PRO D O 1
ATOM 11070 N N . LEU D 1 193 ? 54.147 285.066 41.981 1 99.92 220 LEU D N 1
ATOM 11071 C CA . LEU D 1 193 ? 54.85 284.563 40.807 1 102.6 220 LEU D CA 1
ATOM 11072 C C . LEU D 1 193 ? 54.369 285.244 39.521 1 98.15 220 LEU D C 1
ATOM 11073 O O . LEU D 1 193 ? 54.711 284.819 38.43 1 86 220 LEU D O 1
ATOM 11078 N N . ALA D 1 194 ? 53.578 286.302 39.668 1 97.96 221 ALA D N 1
ATOM 11079 C CA . ALA D 1 194 ? 53.131 287.107 38.553 1 100.91 221 ALA D CA 1
ATOM 11080 C C . ALA D 1 194 ? 53.548 288.564 38.653 1 102.42 221 ALA D C 1
ATOM 11081 O O . ALA D 1 194 ? 52.809 289.445 38.249 1 100.51 221 ALA D O 1
ATOM 11083 N N . ALA D 1 195 ? 54.73 288.826 39.198 1 101.92 222 ALA D N 1
ATOM 11084 C CA . ALA D 1 195 ? 55.205 290.194 39.365 1 98.59 222 ALA D CA 1
ATOM 11085 C C . ALA D 1 195 ? 54.369 290.791 40.457 1 92.31 222 ALA D C 1
ATOM 11086 O O . ALA D 1 195 ? 54.869 291.339 41.415 1 85.35 222 ALA D O 1
ATOM 11088 N N . SER D 1 196 ? 53.068 290.668 40.301 1 94.8 223 SER D N 1
ATOM 11089 C CA . SER D 1 196 ? 52.143 291.127 41.299 1 94.53 223 SER D CA 1
ATOM 11090 C C . SER D 1 196 ? 51.872 292.596 41.496 1 89.44 223 SER D C 1
ATOM 11091 O O . SER D 1 196 ? 50.733 293.012 41.41 1 86.82 223 SER D O 1
ATOM 11094 N N . ASN D 1 197 ? 52.901 293.377 41.776 1 84.01 224 ASN D N 1
ATOM 11095 C CA . ASN D 1 197 ? 52.712 294.802 41.9 1 80.91 224 ASN D CA 1
ATOM 11096 C C . ASN D 1 197 ? 53.632 295.59 41.053 1 78.2 224 ASN D C 1
ATOM 11097 O O . ASN D 1 197 ? 54.708 295.161 40.741 1 89.61 224 ASN D O 1
ATOM 11102 N N . ASN D 1 198 ? 53.183 296.769 40.699 1 67.94 225 ASN D N 1
ATOM 11103 C CA . ASN D 1 198 ? 53.927 297.713 39.876 1 70.19 225 ASN D CA 1
ATOM 11104 C C . ASN D 1 198 ? 54.322 298.876 40.818 1 68.56 225 ASN D C 1
ATOM 11105 O O . ASN D 1 198 ? 54.335 298.714 42.052 1 76.3 225 ASN D O 1
ATOM 11110 N N . ALA D 1 199 ? 54.572 300.045 40.214 1 57.8 226 ALA D N 1
ATOM 11111 C CA . ALA D 1 199 ? 55.24 301.148 40.887 1 64.13 226 ALA D CA 1
ATOM 11112 C C . ALA D 1 199 ? 54.343 302.33 41.131 1 68.25 226 ALA D C 1
ATOM 11113 O O . ALA D 1 199 ? 54.788 303.35 41.673 1 68.87 226 ALA D O 1
ATOM 11115 N N . ASN D 1 200 ? 53.078 302.22 40.729 1 68.35 227 ASN D N 1
ATOM 11116 C CA . ASN D 1 200 ? 52.076 303.249 40.964 1 65.54 227 ASN D CA 1
ATOM 11117 C C . ASN D 1 200 ? 52.233 303.901 42.328 1 62.14 227 ASN D C 1
ATOM 11118 O O . ASN D 1 200 ? 52.138 305.12 42.43 1 67.71 227 ASN D O 1
ATOM 11123 N N . TYR D 1 201 ? 52.494 303.124 43.377 1 60.38 228 TYR D N 1
ATOM 11124 C CA . TYR D 1 201 ? 52.771 303.733 44.673 1 57.19 228 TYR D CA 1
ATOM 11125 C C . TYR D 1 201 ? 53.993 304.632 44.597 1 60.76 228 TYR D C 1
ATOM 11126 O O . TYR D 1 201 ? 53.915 305.832 44.886 1 59.16 228 TYR D O 1
ATOM 11135 N N . ASP D 1 202 ? 55.131 304.057 44.18 1 61.35 229 ASP D N 1
ATOM 11136 C CA . ASP D 1 202 ? 56.411 304.76 44.207 1 57.27 229 ASP D CA 1
ATOM 11137 C C . ASP D 1 202 ? 56.422 305.97 43.29 1 58.96 229 ASP D C 1
ATOM 11138 O O . ASP D 1 202 ? 57.142 306.941 43.551 1 65.69 229 ASP D O 1
ATOM 11143 N N . LYS D 1 203 ? 55.646 305.937 42.214 1 62.69 230 LYS D N 1
ATOM 11144 C CA . LYS D 1 203 ? 55.784 306.944 41.179 1 64.98 230 LYS D CA 1
ATOM 11145 C C . LYS D 1 203 ? 54.559 307.831 40.992 1 61.59 230 LYS D C 1
ATOM 11146 O O . LYS D 1 203 ? 54.68 308.869 40.344 1 70.74 230 LYS D O 1
ATOM 11152 N N . LYS D 1 204 ? 53.398 307.476 41.544 1 59.4 231 LYS D N 1
ATOM 11153 C CA . LYS D 1 204 ? 52.188 308.276 41.381 1 64.39 231 LYS D CA 1
ATOM 11154 C C . LYS D 1 204 ? 51.455 308.522 42.697 1 66.52 231 LYS D C 1
ATOM 11155 O O . LYS D 1 204 ? 50.342 309.063 42.679 1 63.12 231 LYS D O 1
ATOM 11161 N N . VAL D 1 205 ? 52.025 308.121 43.832 1 66.92 232 VAL D N 1
ATOM 11162 C CA . VAL D 1 205 ? 51.43 308.446 45.124 1 63.91 232 VAL D CA 1
ATOM 11163 C C . VAL D 1 205 ? 52.451 309.206 45.95 1 62.69 232 VAL D C 1
ATOM 11164 O O . VAL D 1 205 ? 52.278 310.399 46.212 1 65.36 232 VAL D O 1
ATOM 11168 N N . LEU D 1 206 ? 53.529 308.53 46.338 1 56.57 233 LEU D N 1
ATOM 11169 C CA . LEU D 1 206 ? 54.566 309.157 47.154 1 59.99 233 LEU D CA 1
ATOM 11170 C C . LEU D 1 206 ? 55.035 310.511 46.631 1 67.77 233 LEU D C 1
ATOM 11171 O O . LEU D 1 206 ? 55.265 311.415 47.455 1 72.8 233 LEU D O 1
ATOM 11176 N N . PRO D 1 207 ? 55.23 310.724 45.295 1 60.94 234 PRO D N 1
ATOM 11177 C CA . PRO D 1 207 ? 55.718 312.029 44.824 1 63.73 234 PRO D CA 1
ATOM 11178 C C . PRO D 1 207 ? 54.862 313.211 45.245 1 67.41 234 PRO D C 1
ATOM 11179 O O . PRO D 1 207 ? 55.338 314.35 45.302 1 72.34 234 PRO D O 1
ATOM 11183 N N . TYR D 1 208 ? 53.602 312.944 45.558 1 66.49 235 TYR D N 1
ATOM 11184 C CA . TYR D 1 208 ? 52.665 313.997 45.904 1 66.72 235 TYR D CA 1
ATOM 11185 C C . TYR D 1 208 ? 52.655 314.369 47.386 1 62.54 235 TYR D C 1
ATOM 11186 O O . TYR D 1 208 ? 52.041 315.382 47.747 1 62.8 235 TYR D O 1
ATOM 11195 N N . LEU D 1 209 ? 53.289 313.582 48.261 1 63.09 236 LEU D N 1
ATOM 11196 C CA . LEU D 1 209 ? 53.272 313.921 49.684 1 64.78 236 LEU D CA 1
ATOM 11197 C C . LEU D 1 209 ? 53.955 315.251 49.957 1 65.76 236 LEU D C 1
ATOM 11198 O O . LEU D 1 209 ? 53.515 316.016 50.829 1 56.33 236 LEU D O 1
ATOM 11203 N N . LYS D 1 210 ? 55.068 315.505 49.254 1 66.79 237 LYS D N 1
ATOM 11204 C CA . LYS D 1 210 ? 55.742 316.799 49.288 1 63.86 237 LYS D CA 1
ATOM 11205 C C . LYS D 1 210 ? 54.756 317.968 49.191 1 63.58 237 LYS D C 1
ATOM 11206 O O . LYS D 1 210 ? 54.867 318.949 49.933 1 67.26 237 LYS D O 1
ATOM 11212 N N . GLU D 1 211 ? 53.778 317.884 48.3 1 59.68 238 GLU D N 1
ATOM 11213 C CA . GLU D 1 211 ? 52.985 319.066 48.011 1 62.62 238 GLU D CA 1
ATOM 11214 C C . GLU D 1 211 ? 51.96 319.374 49.082 1 57.72 238 GLU D C 1
ATOM 11215 O O . GLU D 1 211 ? 51.396 320.471 49.074 1 61.02 238 GLU D O 1
ATOM 11221 N N . LEU D 1 212 ? 51.707 318.456 49.999 1 56.51 239 LEU D N 1
ATOM 11222 C CA . LEU D 1 212 ? 50.616 318.745 50.936 1 57.96 239 LEU D CA 1
ATOM 11223 C C . LEU D 1 212 ? 51.158 319.288 52.255 1 62.96 239 LEU D C 1
ATOM 11224 O O . LEU D 1 212 ? 52.247 318.888 52.697 1 64.38 239 LEU D O 1
ATOM 11229 N N . PRO D 1 213 ? 50.421 320.172 52.92 1 61.67 240 PRO D N 1
ATOM 11230 C CA . PRO D 1 213 ? 50.839 320.62 54.252 1 60.24 240 PRO D CA 1
ATOM 11231 C C . PRO D 1 213 ? 50.81 319.469 55.25 1 59.97 240 PRO D C 1
ATOM 11232 O O . PRO D 1 213 ? 49.883 318.654 55.252 1 60.17 240 PRO D O 1
ATOM 11236 N N . ASP D 1 214 ? 51.84 319.411 56.108 1 61.31 241 ASP D N 1
ATOM 11237 C CA . ASP D 1 214 ? 51.874 318.42 57.183 1 58.49 241 ASP D CA 1
ATOM 11238 C C . ASP D 1 214 ? 50.685 318.567 58.125 1 54.55 241 ASP D C 1
ATOM 11239 O O . ASP D 1 214 ? 50.288 317.581 58.75 1 52.6 241 ASP D O 1
ATOM 11244 N N . GLN D 1 215 ? 50.1 319.766 58.237 1 58.27 242 GLN D N 1
ATOM 11245 C CA . GLN D 1 215 ? 48.892 319.984 59.033 1 63.44 242 GLN D CA 1
ATOM 11246 C C . GLN D 1 215 ? 47.674 320.085 58.121 1 60.29 242 GLN D C 1
ATOM 11247 O O . GLN D 1 215 ? 47.743 320.664 57.03 1 59.42 242 GLN D O 1
ATOM 11253 N N . PHE D 1 216 ? 46.557 319.528 58.582 1 59.53 243 PHE D N 1
ATOM 11254 C CA . PHE D 1 216 ? 45.424 319.28 57.703 1 63.47 243 PHE D CA 1
ATOM 11255 C C . PHE D 1 216 ? 44.577 320.535 57.541 1 62.38 243 PHE D C 1
ATOM 11256 O O . PHE D 1 216 ? 44.191 321.16 58.534 1 67.44 243 PHE D O 1
ATOM 11264 N N . SER D 1 217 ? 44.272 320.89 56.291 1 57.06 244 SER D N 1
ATOM 11265 C CA . SER D 1 217 ? 43.516 322.109 55.99 1 64.48 244 SER D CA 1
ATOM 11266 C C . SER D 1 217 ? 42.68 321.863 54.736 1 76.23 244 SER D C 1
ATOM 11267 O O . SER D 1 217 ? 43.236 321.717 53.637 1 73.03 244 SER D O 1
ATOM 11270 N N . TYR D 1 218 ? 41.346 321.819 54.887 1 73.91 245 TYR D N 1
ATOM 11271 C CA . TYR D 1 218 ? 40.491 321.612 53.713 1 69.95 245 TYR D CA 1
ATOM 11272 C C . TYR D 1 218 ? 40.643 322.75 52.708 1 68.84 245 TYR D C 1
ATOM 11273 O O . TYR D 1 218 ? 40.609 322.523 51.491 1 68.08 245 TYR D O 1
ATOM 11282 N N . ASP D 1 219 ? 40.824 323.978 53.201 1 72.94 246 ASP D N 1
ATOM 11283 C CA . ASP D 1 219 ? 41.04 325.118 52.315 1 75.68 246 ASP D CA 1
ATOM 11284 C C . ASP D 1 219 ? 42.387 325.008 51.594 1 76.81 246 ASP D C 1
ATOM 11285 O O . ASP D 1 219 ? 42.493 325.325 50.396 1 76.42 246 ASP D O 1
ATOM 11290 N N . ALA D 1 220 ? 43.425 324.548 52.299 1 71.88 247 ALA D N 1
ATOM 11291 C CA . ALA D 1 220 ? 44.716 324.348 51.648 1 73.84 247 ALA D CA 1
ATOM 11292 C C . ALA D 1 220 ? 44.616 323.297 50.556 1 75.92 247 ALA D C 1
ATOM 11293 O O . ALA D 1 220 ? 45.225 323.433 49.482 1 73.56 247 ALA D O 1
ATOM 11295 N N . LEU D 1 221 ? 43.836 322.243 50.813 1 77.75 248 LEU D N 1
ATOM 11296 C CA . LEU D 1 221 ? 43.62 321.205 49.808 1 76.85 248 LEU D CA 1
ATOM 11297 C C . LEU D 1 221 ? 42.897 321.767 48.593 1 78.23 248 LEU D C 1
ATOM 11298 O O . LEU D 1 221 ? 43.299 321.525 47.451 1 76.28 248 LEU D O 1
ATOM 11303 N N . ASP D 1 222 ? 41.812 322.507 48.827 1 73.33 249 ASP D N 1
ATOM 11304 C CA . ASP D 1 222 ? 41.111 323.176 47.741 1 73.51 249 ASP D CA 1
ATOM 11305 C C . ASP D 1 222 ? 42.054 323.998 46.867 1 78.18 249 ASP D C 1
ATOM 11306 O O . ASP D 1 222 ? 42.045 323.879 45.631 1 77.06 249 ASP D O 1
ATOM 11311 N N . GLN D 1 223 ? 42.863 324.856 47.494 1 77.41 250 GLN D N 1
ATOM 11312 C CA . GLN D 1 223 ? 43.724 325.746 46.718 1 80.11 250 GLN D CA 1
ATOM 11313 C C . GLN D 1 223 ? 44.81 324.962 45.976 1 78.62 250 GLN D C 1
ATOM 11314 O O . GLN D 1 223 ? 45.167 325.301 44.832 1 74.5 250 GLN D O 1
ATOM 11320 N N . LEU D 1 224 ? 45.319 323.89 46.601 1 78.07 251 LEU D N 1
ATOM 11321 C CA . LEU D 1 224 ? 46.306 323.022 45.958 1 80.14 251 LEU D CA 1
ATOM 11322 C C . LEU D 1 224 ? 45.712 322.303 44.746 1 82.3 251 LEU D C 1
ATOM 11323 O O . LEU D 1 224 ? 46.378 322.136 43.71 1 77.69 251 LEU D O 1
ATOM 11328 N N . ALA D 1 225 ? 44.461 321.849 44.88 1 80.89 252 ALA D N 1
ATOM 11329 C CA . ALA D 1 225 ? 43.725 321.265 43.766 1 80.05 252 ALA D CA 1
ATOM 11330 C C . ALA D 1 225 ? 43.641 322.239 42.603 1 83.05 252 ALA D C 1
ATOM 11331 O O . ALA D 1 225 ? 44.014 321.909 41.472 1 81.42 252 ALA D O 1
ATOM 11333 N N . VAL D 1 226 ? 43.119 323.438 42.864 1 82.72 253 VAL D N 1
ATOM 11334 C CA . VAL D 1 226 ? 42.966 324.413 41.793 1 81.24 253 VAL D CA 1
ATOM 11335 C C . VAL D 1 226 ? 44.308 324.68 41.116 1 74.63 253 VAL D C 1
ATOM 11336 O O . VAL D 1 226 ? 44.399 324.746 39.881 1 77.03 253 VAL D O 1
ATOM 11340 N N . ARG D 1 227 ? 45.375 324.786 41.909 1 76.72 254 ARG D N 1
ATOM 11341 C CA . ARG D 1 227 ? 46.724 324.942 41.369 1 87.84 254 ARG D CA 1
ATOM 11342 C C . ARG D 1 227 ? 47.078 323.83 40.382 1 92.34 254 ARG D C 1
ATOM 11343 O O . ARG D 1 227 ? 47.274 324.093 39.184 1 91.8 254 ARG D O 1
ATOM 11351 N N . ASP D 1 228 ? 47.174 322.589 40.882 1 91.96 255 ASP D N 1
ATOM 11352 C CA . ASP D 1 228 ? 47.653 321.495 40.037 1 90.94 255 ASP D CA 1
ATOM 11353 C C . ASP D 1 228 ? 46.719 321.269 38.848 1 90.84 255 ASP D C 1
ATOM 11354 O O . ASP D 1 228 ? 47.174 320.898 37.754 1 91.11 255 ASP D O 1
ATOM 11359 N N . ALA D 1 229 ? 45.42 321.529 39.03 1 93.75 256 ALA D N 1
ATOM 11360 C CA . ALA D 1 229 ? 44.451 321.409 37.942 1 91.78 256 ALA D CA 1
ATOM 11361 C C . ALA D 1 229 ? 44.792 322.356 36.799 1 89.98 256 ALA D C 1
ATOM 11362 O O . ALA D 1 229 ? 44.983 321.924 35.655 1 85.71 256 ALA D O 1
ATOM 11364 N N . GLU D 1 230 ? 44.876 323.661 37.101 1 94.18 257 GLU D N 1
ATOM 11365 C CA . GLU D 1 230 ? 45.214 324.64 36.071 1 92.94 257 GLU D CA 1
ATOM 11366 C C . GLU D 1 230 ? 46.571 324.346 35.445 1 94.17 257 GLU D C 1
ATOM 11367 O O . GLU D 1 230 ? 46.748 324.51 34.229 1 94.21 257 GLU D O 1
ATOM 11373 N N . ALA D 1 231 ? 47.539 323.895 36.258 1 98.18 258 ALA D N 1
ATOM 11374 C CA . ALA D 1 231 ? 48.869 323.566 35.737 1 95.63 258 ALA D CA 1
ATOM 11375 C C . ALA D 1 231 ? 48.833 322.401 34.748 1 96.62 258 ALA D C 1
ATOM 11376 O O . ALA D 1 231 ? 49.683 322.325 33.847 1 90.95 258 ALA D O 1
ATOM 11378 N N . HIS D 1 232 ? 47.868 321.482 34.899 1 100.04 259 HIS D N 1
ATOM 11379 C CA . HIS D 1 232 ? 47.783 320.311 34.032 1 96.9 259 HIS D CA 1
ATOM 11380 C C . HIS D 1 232 ? 46.542 320.301 33.13 1 97.18 259 HIS D C 1
ATOM 11381 O O . HIS D 1 232 ? 46.17 319.23 32.643 1 100.19 259 HIS D O 1
ATOM 11388 N N . THR D 1 233 ? 45.889 321.453 32.886 1 96.93 260 THR D N 1
ATOM 11389 C CA . THR D 1 233 ? 44.696 321.491 32.029 1 96.96 260 THR D CA 1
ATOM 11390 C C . THR D 1 233 ? 44.852 322.427 30.839 1 95.16 260 THR D C 1
ATOM 11391 O O . THR D 1 233 ? 43.839 322.864 30.278 1 96.36 260 THR D O 1
ATOM 11395 N N . LYS D 1 234 ? 46.09 322.743 30.44 1 97.84 261 LYS D N 1
ATOM 11396 C CA . LYS D 1 234 ? 46.342 323.818 29.478 1 101.43 261 LYS D CA 1
ATOM 11397 C C . LYS D 1 234 ? 46.142 323.394 28.024 1 102.73 261 LYS D C 1
ATOM 11398 O O . LYS D 1 234 ? 46.079 324.258 27.14 1 96.72 261 LYS D O 1
ATOM 11404 N N . SER D 1 235 ? 46.012 322.096 27.764 1 101.89 262 SER D N 1
ATOM 11405 C CA . SER D 1 235 ? 45.871 321.567 26.416 1 94.31 262 SER D CA 1
ATOM 11406 C C . SER D 1 235 ? 44.515 321.847 25.775 1 96.51 262 SER D C 1
ATOM 11407 O O . SER D 1 235 ? 44.343 321.478 24.611 1 104.97 262 SER D O 1
ATOM 11410 N N . ASN D 1 236 ? 43.551 322.462 26.462 1 97.38 263 ASN D N 1
ATOM 11411 C CA . ASN D 1 236 ? 42.203 322.545 25.895 1 95.62 263 ASN D CA 1
ATOM 11412 C C . ASN D 1 236 ? 41.304 323.453 26.738 1 100.02 263 ASN D C 1
ATOM 11413 O O . ASN D 1 236 ? 41.715 324.031 27.752 1 102 263 ASN D O 1
ATOM 11418 N N . ASP D 1 237 ? 40.042 323.533 26.303 1 94.56 264 ASP D N 1
ATOM 11419 C CA . ASP D 1 237 ? 38.978 324.329 26.897 1 92.64 264 ASP D CA 1
ATOM 11420 C C . ASP D 1 237 ? 38.21 323.587 27.987 1 94.68 264 ASP D C 1
ATOM 11421 O O . ASP D 1 237 ? 37.788 324.224 28.956 1 98.8 264 ASP D O 1
ATOM 11426 N N . PHE D 1 238 ? 38.108 322.255 27.903 1 93.64 265 PHE D N 1
ATOM 11427 C CA . PHE D 1 238 ? 37.18 321.481 28.725 1 93.04 265 PHE D CA 1
ATOM 11428 C C . PHE D 1 238 ? 37.618 321.325 30.174 1 94.88 265 PHE D C 1
ATOM 11429 O O . PHE D 1 238 ? 36.782 320.999 31.026 1 94.42 265 PHE D O 1
ATOM 11437 N N . GLY D 1 239 ? 38.889 321.546 30.481 1 95.98 266 GLY D N 1
ATOM 11438 C CA . GLY D 1 239 ? 39.364 321.21 31.808 1 98.4 266 GLY D CA 1
ATOM 11439 C C . GLY D 1 239 ? 39.654 319.738 31.967 1 95.51 266 GLY D C 1
ATOM 11440 O O . GLY D 1 239 ? 39.361 319.145 33.015 1 99.01 266 GLY D O 1
ATOM 11441 N N . ILE D 1 240 ? 40.22 319.126 30.945 1 86.9 267 ILE D N 1
ATOM 11442 C CA . ILE D 1 240 ? 40.632 317.738 30.997 1 91.69 267 ILE D CA 1
ATOM 11443 C C . ILE D 1 240 ? 42.153 317.699 31.091 1 93.83 267 ILE D C 1
ATOM 11444 O O . ILE D 1 240 ? 42.848 318.47 30.415 1 92.78 267 ILE D O 1
ATOM 11449 N N . ASP D 1 241 ? 42.655 316.828 31.971 1 93.53 268 ASP D N 1
ATOM 11450 C CA . ASP D 1 241 ? 44.083 316.589 32.121 1 92.87 268 ASP D CA 1
ATOM 11451 C C . ASP D 1 241 ? 44.733 316.498 30.753 1 93.38 268 ASP D C 1
ATOM 11452 O O . ASP D 1 241 ? 44.15 315.964 29.805 1 93.98 268 ASP D O 1
ATOM 11457 N N . ASP D 1 242 ? 45.948 317.048 30.667 1 97.37 269 ASP D N 1
ATOM 11458 C CA . ASP D 1 242 ? 46.625 317.219 29.387 1 99.97 269 ASP D CA 1
ATOM 11459 C C . ASP D 1 242 ? 46.998 315.877 28.768 1 101.72 269 ASP D C 1
ATOM 11460 O O . ASP D 1 242 ? 46.824 315.679 27.556 1 105.99 269 ASP D O 1
ATOM 11465 N N . ARG D 1 243 ? 47.486 314.932 29.582 1 98.95 270 ARG D N 1
ATOM 11466 C CA . ARG D 1 243 ? 47.913 313.649 29.029 1 102.21 270 ARG D CA 1
ATOM 11467 C C . ARG D 1 243 ? 46.728 312.814 28.542 1 106.52 270 ARG D C 1
ATOM 11468 O O . ARG D 1 243 ? 46.82 312.178 27.478 1 104.36 270 ARG D O 1
ATOM 11476 N N . PHE D 1 244 ? 45.604 312.808 29.286 1 100.18 271 PHE D N 1
ATOM 11477 C CA . PHE D 1 244 ? 44.444 312.037 28.83 1 96.89 271 PHE D CA 1
ATOM 11478 C C . PHE D 1 244 ? 43.838 312.672 27.581 1 98.67 271 PHE D C 1
ATOM 11479 O O . PHE D 1 244 ? 43.47 311.962 26.638 1 99.85 271 PHE D O 1
ATOM 11487 N N . TYR D 1 245 ? 43.75 314.01 27.536 1 97.44 272 TYR D N 1
ATOM 11488 C CA . TYR D 1 245 ? 43.222 314.659 26.337 1 96.83 272 TYR D CA 1
ATOM 11489 C C . TYR D 1 245 ? 44.076 314.322 25.126 1 101.87 272 TYR D C 1
ATOM 11490 O O . TYR D 1 245 ? 43.547 314.018 24.048 1 104.43 272 TYR D O 1
ATOM 11499 N N . LYS D 1 246 ? 45.407 314.403 25.272 1 102.55 273 LYS D N 1
ATOM 11500 C CA . LYS D 1 246 ? 46.261 314.211 24.104 1 100.17 273 LYS D CA 1
ATOM 11501 C C . LYS D 1 246 ? 46.261 312.749 23.654 1 97.51 273 LYS D C 1
ATOM 11502 O O . LYS D 1 246 ? 46.068 312.458 22.463 1 90.2 273 LYS D O 1
ATOM 11508 N N . GLU D 1 247 ? 46.415 311.805 24.593 1 99.11 274 GLU D N 1
ATOM 11509 C CA . GLU D 1 247 ? 46.535 310.408 24.186 1 97.11 274 GLU D CA 1
ATOM 11510 C C . GLU D 1 247 ? 45.178 309.801 23.824 1 99.47 274 GLU D C 1
ATOM 11511 O O . GLU D 1 247 ? 45.062 309.099 22.811 1 102.72 274 GLU D O 1
ATOM 11517 N N . ARG D 1 248 ? 44.135 310.077 24.614 1 96.34 275 ARG D N 1
ATOM 11518 C CA . ARG D 1 248 ? 42.823 309.482 24.39 1 90.02 275 ARG D CA 1
ATOM 11519 C C . ARG D 1 248 ? 41.959 310.314 23.449 1 89.71 275 ARG D C 1
ATOM 11520 O O . ARG D 1 248 ? 41.302 309.751 22.566 1 96.89 275 ARG D O 1
ATOM 11522 N N . LEU D 1 249 ? 41.954 311.641 23.59 1 85 276 LEU D N 1
ATOM 11523 C CA . LEU D 1 249 ? 41.01 312.461 22.832 1 92.4 276 LEU D CA 1
ATOM 11524 C C . LEU D 1 249 ? 41.555 313.022 21.516 1 99.08 276 LEU D C 1
ATOM 11525 O O . LEU D 1 249 ? 40.893 312.872 20.481 1 94.39 276 LEU D O 1
ATOM 11530 N N . SER D 1 250 ? 42.743 313.652 21.536 1 103.3 277 SER D N 1
ATOM 11531 C CA . SER D 1 250 ? 43.219 314.53 20.453 1 102.23 277 SER D CA 1
ATOM 11532 C C . SER D 1 250 ? 42.893 314.015 19.047 1 100.21 277 SER D C 1
ATOM 11533 O O . SER D 1 250 ? 42.396 314.764 18.194 1 93.21 277 SER D O 1
ATOM 11536 N N . LYS D 1 251 ? 43.201 312.743 18.781 1 98.85 278 LYS D N 1
ATOM 11537 C CA . LYS D 1 251 ? 43.033 312.18 17.443 1 99.52 278 LYS D CA 1
ATOM 11538 C C . LYS D 1 251 ? 41.58 312.219 16.972 1 100.32 278 LYS D C 1
ATOM 11539 O O . LYS D 1 251 ? 41.321 312.356 15.77 1 97.38 278 LYS D O 1
ATOM 11545 N N . LYS D 1 252 ? 40.619 312.104 17.893 1 102.67 279 LYS D N 1
ATOM 11546 C CA . LYS D 1 252 ? 39.231 311.831 17.532 1 101.63 279 LYS D CA 1
ATOM 11547 C C . LYS D 1 252 ? 38.279 313.019 17.709 1 96.03 279 LYS D C 1
ATOM 11548 O O . LYS D 1 252 ? 37.117 312.906 17.296 1 91.72 279 LYS D O 1
ATOM 11554 N N . ILE D 1 253 ? 38.733 314.147 18.291 1 93.37 280 ILE D N 1
ATOM 11555 C CA . ILE D 1 253 ? 37.826 315.218 18.738 1 90.14 280 ILE D CA 1
ATOM 11556 C C . ILE D 1 253 ? 36.697 315.456 17.741 1 91.59 280 ILE D C 1
ATOM 11557 O O . ILE D 1 253 ? 35.516 315.532 18.119 1 90.55 280 ILE D O 1
ATOM 11562 N N . GLY D 1 254 ? 37.05 315.582 16.458 1 93.24 281 GLY D N 1
ATOM 11563 C CA . GLY D 1 254 ? 36.115 315.767 15.37 1 95.5 281 GLY D CA 1
ATOM 11564 C C . GLY D 1 254 ? 34.847 314.956 15.515 1 95.58 281 GLY D C 1
ATOM 11565 O O . GLY D 1 254 ? 33.772 315.529 15.77 1 91.65 281 GLY D O 1
ATOM 11566 N N . LYS D 1 255 ? 34.97 313.622 15.422 1 94.91 282 LYS D N 1
ATOM 11567 C CA . LYS D 1 255 ? 33.789 312.76 15.496 1 92.18 282 LYS D CA 1
ATOM 11568 C C . LYS D 1 255 ? 33.122 312.819 16.866 1 94.62 282 LYS D C 1
ATOM 11569 O O . LYS D 1 255 ? 31.919 312.543 16.977 1 94.11 282 LYS D O 1
ATOM 11575 N N . LEU D 1 256 ? 33.868 313.178 17.918 1 97.56 283 LEU D N 1
ATOM 11576 C CA . LEU D 1 256 ? 33.26 313.024 19.231 1 94.76 283 LEU D CA 1
ATOM 11577 C C . LEU D 1 256 ? 32.3 314.152 19.575 1 94.41 283 LEU D C 1
ATOM 11578 O O . LEU D 1 256 ? 31.644 314.082 20.629 1 97.69 283 LEU D O 1
ATOM 11583 N N . LYS D 1 257 ? 32.177 315.171 18.731 1 91.19 284 LYS D N 1
ATOM 11584 C CA . LYS D 1 257 ? 31.131 316.142 18.977 1 90.64 284 LYS D CA 1
ATOM 11585 C C . LYS D 1 257 ? 29.772 315.458 18.861 1 91.12 284 LYS D C 1
ATOM 11586 O O . LYS D 1 257 ? 29.538 314.676 17.933 1 85.59 284 LYS D O 1
ATOM 11592 N N . GLY D 1 258 ? 28.89 315.719 19.823 1 92.8 285 GLY D N 1
ATOM 11593 C CA . GLY D 1 258 ? 27.494 315.357 19.667 1 90.79 285 GLY D CA 1
ATOM 11594 C C . GLY D 1 258 ? 27.236 313.879 19.453 1 94.12 285 GLY D C 1
ATOM 11595 O O . GLY D 1 258 ? 26.126 313.523 19.055 1 96.23 285 GLY D O 1
ATOM 11596 N N . PHE D 1 259 ? 28.224 313.01 19.735 1 96.94 286 PHE D N 1
ATOM 11597 C CA . PHE D 1 259 ? 28.082 311.571 19.496 1 97.79 286 PHE D CA 1
ATOM 11598 C C . PHE D 1 259 ? 27.309 310.843 20.604 1 90.27 286 PHE D C 1
ATOM 11599 O O . PHE D 1 259 ? 26.889 309.699 20.392 1 84.06 286 PHE D O 1
ATOM 11607 N N . GLN D 1 260 ? 27.053 311.482 21.747 1 87.57 287 GLN D N 1
ATOM 11608 C CA . GLN D 1 260 ? 26.285 310.869 22.822 1 92.19 287 GLN D CA 1
ATOM 11609 C C . GLN D 1 260 ? 24.898 311.477 22.961 1 94.3 287 GLN D C 1
ATOM 11610 O O . GLN D 1 260 ? 24.251 311.285 23.995 1 94.24 287 GLN D O 1
ATOM 11616 N N . LYS D 1 261 ? 24.434 312.22 21.953 1 93.73 288 LYS D N 1
ATOM 11617 C CA . LYS D 1 261 ? 23.14 312.895 22.07 1 100.93 288 LYS D CA 1
ATOM 11618 C C . LYS D 1 261 ? 22.016 311.907 22.397 1 101.31 288 LYS D C 1
ATOM 11619 O O . LYS D 1 261 ? 21.105 312.223 23.175 1 91.66 288 LYS D O 1
ATOM 11625 N N . ASN D 1 262 ? 22.088 310.696 21.829 1 104.19 289 ASN D N 1
ATOM 11626 C CA . ASN D 1 262 ? 21.042 309.681 21.908 1 103.96 289 ASN D CA 1
ATOM 11627 C C . ASN D 1 262 ? 21.116 308.838 23.174 1 98.18 289 ASN D C 1
ATOM 11628 O O . ASN D 1 262 ? 20.131 308.165 23.512 1 98.7 289 ASN D O 1
ATOM 11633 N N . LEU D 1 263 ? 22.242 308.875 23.882 1 94.47 290 LEU D N 1
ATOM 11634 C CA . LEU D 1 263 ? 22.61 307.814 24.806 1 92.41 290 LEU D CA 1
ATOM 11635 C C . LEU D 1 263 ? 21.782 307.872 26.094 1 85.8 290 LEU D C 1
ATOM 11636 O O . LEU D 1 263 ? 21.263 308.921 26.49 1 86.13 290 LEU D O 1
ATOM 11641 N N . SER D 1 264 ? 21.637 306.713 26.732 1 74.66 291 SER D N 1
ATOM 11642 C CA . SER D 1 264 ? 20.785 306.583 27.9 1 75.02 291 SER D CA 1
ATOM 11643 C C . SER D 1 264 ? 21.275 305.454 28.799 1 75.84 291 SER D C 1
ATOM 11644 O O . SER D 1 264 ? 21.635 304.365 28.328 1 70.5 291 SER D O 1
ATOM 11647 N N . TYR D 1 265 ? 21.256 305.741 30.106 1 78.97 292 TYR D N 1
ATOM 11648 C CA . TYR D 1 265 ? 21.733 304.877 31.181 1 70.68 292 TYR D CA 1
ATOM 11649 C C . TYR D 1 265 ? 20.583 304.27 31.974 1 70.02 292 TYR D C 1
ATOM 11650 O O . TYR D 1 265 ? 20.823 303.55 32.958 1 61.8 292 TYR D O 1
ATOM 11659 N N . GLU D 1 266 ? 19.336 304.588 31.59 1 71.94 293 GLU D N 1
ATOM 11660 C CA . GLU D 1 266 ? 18.143 304.112 32.282 1 75.29 293 GLU D CA 1
ATOM 11661 C C . GLU D 1 266 ? 17.812 302.659 31.957 1 76.53 293 GLU D C 1
ATOM 11662 O O . GLU D 1 266 ? 17.06 302.025 32.711 1 69.9 293 GLU D O 1
ATOM 11668 N N . VAL D 1 267 ? 18.37 302.124 30.868 1 74.29 294 VAL D N 1
ATOM 11669 C CA . VAL D 1 267 ? 18.108 300.763 30.399 1 75.62 294 VAL D CA 1
ATOM 11670 C C . VAL D 1 267 ? 19.376 299.932 30.583 1 70.55 294 VAL D C 1
ATOM 11671 O O . VAL D 1 267 ? 20.377 300.147 29.883 1 68.43 294 VAL D O 1
ATOM 11675 N N . SER D 1 268 ? 19.331 298.975 31.509 1 71.96 295 SER D N 1
ATOM 11676 C CA . SER D 1 268 ? 20.546 298.195 31.718 1 69.21 295 SER D CA 1
ATOM 11677 C C . SER D 1 268 ? 20.263 296.939 32.528 1 67.78 295 SER D C 1
ATOM 11678 O O . SER D 1 268 ? 19.427 296.934 33.443 1 65.51 295 SER D O 1
ATOM 11681 N N . GLN D 1 269 ? 20.995 295.877 32.189 1 60.69 296 GLN D N 1
ATOM 11682 C CA . GLN D 1 269 ? 21.037 294.733 33.085 1 68.49 296 GLN D CA 1
ATOM 11683 C C . GLN D 1 269 ? 21.904 295.01 34.326 1 65.51 296 GLN D C 1
ATOM 11684 O O . GLN D 1 269 ? 21.725 294.357 35.377 1 57.41 296 GLN D O 1
ATOM 11690 N N . GLU D 1 270 ? 22.79 296.015 34.243 1 57.58 297 GLU D N 1
ATOM 11691 C CA . GLU D 1 270 ? 23.639 296.387 35.37 1 58.92 297 GLU D CA 1
ATOM 11692 C C . GLU D 1 270 ? 22.835 296.702 36.632 1 60.5 297 GLU D C 1
ATOM 11693 O O . GLU D 1 270 ? 23.374 296.638 37.744 1 61.74 297 GLU D O 1
ATOM 11699 N N . TYR D 1 271 ? 21.546 297.02 36.485 1 57.73 298 TYR D N 1
ATOM 11700 C CA . TYR D 1 271 ? 20.698 297.246 37.65 1 52.07 298 TYR D CA 1
ATOM 11701 C C . TYR D 1 271 ? 20.496 295.962 38.449 1 51.93 298 TYR D C 1
ATOM 11702 O O . TYR D 1 271 ? 20.264 296.028 39.667 1 50.16 298 TYR D O 1
ATOM 11711 N N . GLY D 1 272 ? 20.6 294.788 37.796 1 51.28 299 GLY D N 1
ATOM 11712 C CA . GLY D 1 272 ? 20.41 293.513 38.484 1 53.94 299 GLY D CA 1
ATOM 11713 C C . GLY D 1 272 ? 21.698 292.932 39.05 1 52.57 299 GLY D C 1
ATOM 11714 O O . GLY D 1 272 ? 21.749 292.321 40.138 1 48.5 299 GLY D O 1
ATOM 11715 N N . ASP D 1 273 ? 22.757 293.119 38.264 1 51.03 300 ASP D N 1
ATOM 11716 C CA . ASP D 1 273 ? 24.105 292.933 38.771 1 48.39 300 ASP D CA 1
ATOM 11717 C C . ASP D 1 273 ? 24.3 293.696 40.092 1 54.14 300 ASP D C 1
ATOM 11718 O O . ASP D 1 273 ? 24.838 293.153 41.088 1 54.94 300 ASP D O 1
ATOM 11723 N N . LEU D 1 274 ? 23.826 294.948 40.136 1 50.53 301 LEU D N 1
ATOM 11724 C CA . LEU D 1 274 ? 23.936 295.723 41.366 1 51.06 301 LEU D CA 1
ATOM 11725 C C . LEU D 1 274 ? 23.255 295.015 42.528 1 52.35 301 LEU D C 1
ATOM 11726 O O . LEU D 1 274 ? 23.75 295.038 43.667 1 52.11 301 LEU D O 1
ATOM 11731 N N . GLN D 1 275 ? 22.104 294.395 42.26 1 52.35 302 GLN D N 1
ATOM 11732 C CA . GLN D 1 275 ? 21.363 293.726 43.324 1 51.48 302 GLN D CA 1
ATOM 11733 C C . GLN D 1 275 ? 22.111 292.501 43.818 1 50.82 302 GLN D C 1
ATOM 11734 O O . GLN D 1 275 ? 21.991 292.114 44.991 1 46.83 302 GLN D O 1
ATOM 11740 N N . LEU D 1 276 ? 22.918 291.893 42.939 1 52.3 303 LEU D N 1
ATOM 11741 C CA . LEU D 1 276 ? 23.851 290.858 43.407 1 50.54 303 LEU D CA 1
ATOM 11742 C C . LEU D 1 276 ? 24.789 291.414 44.468 1 50.84 303 LEU D C 1
ATOM 11743 O O . LEU D 1 276 ? 24.95 290.829 45.557 1 49.92 303 LEU D O 1
ATOM 11748 N N . VAL D 1 277 ? 25.428 292.548 44.143 1 47.05 304 VAL D N 1
ATOM 11749 C CA . VAL D 1 277 ? 26.386 293.165 45.069 1 46.83 304 VAL D CA 1
ATOM 11750 C C . VAL D 1 277 ? 25.717 293.509 46.401 1 47.58 304 VAL D C 1
ATOM 11751 O O . VAL D 1 277 ? 26.291 293.288 47.485 1 49.01 304 VAL D O 1
ATOM 11755 N N . LEU D 1 278 ? 24.493 294.051 46.346 1 49.51 305 LEU D N 1
ATOM 11756 C CA . LEU D 1 278 ? 23.824 294.461 47.583 1 51.12 305 LEU D CA 1
ATOM 11757 C C . LEU D 1 278 ? 23.398 293.25 48.394 1 51.36 305 LEU D C 1
ATOM 11758 O O . LEU D 1 278 ? 23.395 293.283 49.635 1 54.6 305 LEU D O 1
ATOM 11763 N N . ASN D 1 279 ? 23.034 292.167 47.708 1 51.26 306 ASN D N 1
ATOM 11764 C CA . ASN D 1 279 ? 22.757 290.932 48.424 1 53.51 306 ASN D CA 1
ATOM 11765 C C . ASN D 1 279 ? 23.992 290.478 49.18 1 52.89 306 ASN D C 1
ATOM 11766 O O . ASN D 1 279 ? 23.905 290.089 50.356 1 52.52 306 ASN D O 1
ATOM 11771 N N . GLN D 1 280 ? 25.157 290.523 48.517 1 52.2 307 GLN D N 1
ATOM 11772 C CA . GLN D 1 280 ? 26.379 290.093 49.194 1 51.98 307 GLN D CA 1
ATOM 11773 C C . GLN D 1 280 ? 26.641 290.943 50.432 1 49.07 307 GLN D C 1
ATOM 11774 O O . GLN D 1 280 ? 26.878 290.409 51.526 1 47.61 307 GLN D O 1
ATOM 11780 N N . PHE D 1 281 ? 26.591 292.275 50.27 1 45.75 308 PHE D N 1
ATOM 11781 C CA . PHE D 1 281 ? 26.758 293.182 51.407 1 41.34 308 PHE D CA 1
ATOM 11782 C C . PHE D 1 281 ? 25.843 292.798 52.564 1 48.3 308 PHE D C 1
ATOM 11783 O O . PHE D 1 281 ? 26.293 292.721 53.717 1 51.06 308 PHE D O 1
ATOM 11791 N N . ALA D 1 282 ? 24.564 292.505 52.254 1 49.97 309 ALA D N 1
ATOM 11792 C CA . ALA D 1 282 ? 23.568 292.147 53.263 1 45.97 309 ALA D CA 1
ATOM 11793 C C . ALA D 1 282 ? 23.881 290.818 53.961 1 49.65 309 ALA D C 1
ATOM 11794 O O . ALA D 1 282 ? 23.886 290.75 55.197 1 56.06 309 ALA D O 1
ATOM 11796 N N . LYS D 1 283 ? 24.107 289.74 53.206 1 48.53 310 LYS D N 1
ATOM 11797 C CA . LYS D 1 283 ? 24.51 288.497 53.856 1 48.55 310 LYS D CA 1
ATOM 11798 C C . LYS D 1 283 ? 25.729 288.707 54.736 1 52.11 310 LYS D C 1
ATOM 11799 O O . LYS D 1 283 ? 25.862 288.051 55.776 1 54.05 310 LYS D O 1
ATOM 11805 N N . SER D 1 284 ? 26.632 289.611 54.326 1 53.17 311 SER D N 1
ATOM 11806 C CA . SER D 1 284 ? 27.919 289.832 54.977 1 51.49 311 SER D CA 1
ATOM 11807 C C . SER D 1 284 ? 27.849 290.834 56.112 1 50.27 311 SER D C 1
ATOM 11808 O O . SER D 1 284 ? 28.853 291.032 56.802 1 51.97 311 SER D O 1
ATOM 11811 N N . ASN D 1 285 ? 26.689 291.447 56.315 1 50.39 312 ASN D N 1
ATOM 11812 C CA . ASN D 1 285 ? 26.508 292.609 57.191 1 52.66 312 ASN D CA 1
ATOM 11813 C C . ASN D 1 285 ? 27.657 293.612 57.082 1 49.27 312 ASN D C 1
ATOM 11814 O O . ASN D 1 285 ? 28.249 294.05 58.08 1 51.44 312 ASN D O 1
ATOM 11819 N N . THR D 1 286 ? 27.953 293.994 55.856 1 42.27 313 THR D N 1
ATOM 11820 C CA . THR D 1 286 ? 28.877 295.076 55.621 1 43.56 313 THR D CA 1
ATOM 11821 C C . THR D 1 286 ? 28.111 296.377 55.672 1 47.88 313 THR D C 1
ATOM 11822 O O . THR D 1 286 ? 26.934 296.423 55.3 1 49.79 313 THR D O 1
ATOM 11826 N N . ASN D 1 287 ? 28.776 297.433 56.144 1 48.81 314 ASN D N 1
ATOM 11827 C CA . ASN D 1 287 ? 28.245 298.785 56.028 1 51.74 314 ASN D CA 1
ATOM 11828 C C . ASN D 1 287 ? 28.995 299.534 54.934 1 48.04 314 ASN D C 1
ATOM 11829 O O . ASN D 1 287 ? 30.224 299.644 54.974 1 46.95 314 ASN D O 1
ATOM 11834 N N . VAL D 1 288 ? 28.248 300.062 53.973 1 41.3 315 VAL D N 1
ATOM 11835 C CA . VAL D 1 288 ? 28.806 300.552 52.722 1 44.34 315 VAL D CA 1
ATOM 11836 C C . VAL D 1 288 ? 28.293 301.965 52.464 1 48.04 315 VAL D C 1
ATOM 11837 O O . VAL D 1 288 ? 27.088 302.229 52.574 1 55.63 315 VAL D O 1
ATOM 11841 N N . ILE D 1 289 ? 29.21 302.86 52.117 1 45.94 316 ILE D N 1
ATOM 11842 C CA . ILE D 1 289 ? 28.891 304.161 51.555 1 48.95 316 ILE D CA 1
ATOM 11843 C C . ILE D 1 289 ? 29.099 304.071 50.043 1 54.12 316 ILE D C 1
ATOM 11844 O O . ILE D 1 289 ? 30.121 303.539 49.578 1 49.4 316 ILE D O 1
ATOM 11849 N N . PHE D 1 290 ? 28.105 304.542 49.276 1 57.36 317 PHE D N 1
ATOM 11850 C CA . PHE D 1 290 ? 28.076 304.446 47.817 1 55.85 317 PHE D CA 1
ATOM 11851 C C . PHE D 1 290 ? 28.241 305.83 47.201 1 58.62 317 PHE D C 1
ATOM 11852 O O . PHE D 1 290 ? 27.681 306.795 47.703 1 63.21 317 PHE D O 1
ATOM 11860 N N . VAL D 1 291 ? 28.958 305.922 46.082 1 59.5 318 VAL D N 1
ATOM 11861 C CA . VAL D 1 291 ? 29.441 307.197 45.541 1 62.12 318 VAL D CA 1
ATOM 11862 C C . VAL D 1 291 ? 29.012 307.317 44.081 1 67.43 318 VAL D C 1
ATOM 11863 O O . VAL D 1 291 ? 29.42 306.488 43.253 1 64.39 318 VAL D O 1
ATOM 11867 N N . ILE D 1 292 ? 28.257 308.373 43.758 1 71.07 319 ILE D N 1
ATOM 11868 C CA . ILE D 1 292 ? 27.71 308.611 42.421 1 63.76 319 ILE D CA 1
ATOM 11869 C C . ILE D 1 292 ? 28.318 309.83 41.728 1 58.4 319 ILE D C 1
ATOM 11870 O O . ILE D 1 292 ? 27.925 310.969 42.015 1 60.73 319 ILE D O 1
ATOM 11875 N N . PRO D 1 293 ? 29.324 309.62 40.932 1 56.65 320 PRO D N 1
ATOM 11876 C CA . PRO D 1 293 ? 29.984 310.712 40.256 1 67.57 320 PRO D CA 1
ATOM 11877 C C . PRO D 1 293 ? 29.667972 311.14339 38.866773 1 69.36 320 PRO D C 1
ATOM 11878 O O . PRO D 1 293 ? 29.422623 310.34228 37.996863 1 73.49 320 PRO D O 1
ATOM 11882 N N . PRO D 1 294 ? 29.734174 312.43084 38.635554 1 69.38 321 PRO D N 1
ATOM 11883 C CA . PRO D 1 294 ? 29.070043 313.14796 37.567836 1 74.09 321 PRO D CA 1
ATOM 11884 C C . PRO D 1 294 ? 30.116426 313.44303 36.533736 1 78.18 321 PRO D C 1
ATOM 11885 O O . PRO D 1 294 ? 31.280104 313.17202 36.77736 1 80.84 321 PRO D O 1
ATOM 11889 N N . VAL D 1 295 ? 29.726 313.984 35.39 1 81.35 322 VAL D N 1
ATOM 11890 C CA . VAL D 1 295 ? 30.602 314.046 34.217 1 83.34 322 VAL D CA 1
ATOM 11891 C C . VAL D 1 295 ? 30.974 315.52 33.96 1 79.72 322 VAL D C 1
ATOM 11892 O O . VAL D 1 295 ? 30.155 316.417 34.205 1 81.76 322 VAL D O 1
ATOM 11896 N N . ASN D 1 296 ? 32.219 315.756 33.525 1 73.53 323 ASN D N 1
ATOM 11897 C CA . ASN D 1 296 ? 32.685 317.068 33.076 1 78.91 323 ASN D CA 1
ATOM 11898 C C . ASN D 1 296 ? 31.585 317.769 32.266 1 85.09 323 ASN D C 1
ATOM 11899 O O . ASN D 1 296 ? 31.206 317.289 31.19 1 88.36 323 ASN D O 1
ATOM 11904 N N . SER D 1 297 ? 31.047 318.89 32.78 1 83.37 324 SER D N 1
ATOM 11905 C CA . SER D 1 297 ? 29.84 319.485 32.192 1 86.99 324 SER D CA 1
ATOM 11906 C C . SER D 1 297 ? 30.077 319.977 30.773 1 85.56 324 SER D C 1
ATOM 11907 O O . SER D 1 297 ? 29.209 319.829 29.906 1 87.34 324 SER D O 1
ATOM 11910 N N . LYS D 1 298 ? 31.238 320.581 30.521 1 87.74 325 LYS D N 1
ATOM 11911 C CA . LYS D 1 298 ? 31.569 321.03 29.17 1 90.96 325 LYS D CA 1
ATOM 11912 C C . LYS D 1 298 ? 31.616 319.865 28.186 1 90.48 325 LYS D C 1
ATOM 11913 O O . LYS D 1 298 ? 31.243 320.012 27.011 1 95.77 325 LYS D O 1
ATOM 11919 N N . TRP D 1 299 ? 32.082 318.701 28.648 1 87.14 326 TRP D N 1
ATOM 11920 C CA . TRP D 1 299 ? 32.055 317.496 27.829 1 84.75 326 TRP D CA 1
ATOM 11921 C C . TRP D 1 299 ? 30.641 316.976 27.664 1 87.54 326 TRP D C 1
ATOM 11922 O O . TRP D 1 299 ? 30.343 316.316 26.668 1 91.07 326 TRP D O 1
ATOM 11933 N N . MET D 1 300 ? 29.763 317.257 28.63 1 86.27 327 MET D N 1
ATOM 11934 C CA . MET D 1 300 ? 28.335 317.003 28.442 1 91.87 327 MET D CA 1
ATOM 11935 C C . MET D 1 300 ? 27.744 317.898 27.36 1 93.26 327 MET D C 1
ATOM 11936 O O . MET D 1 300 ? 26.792 317.508 26.666 1 91.01 327 MET D O 1
ATOM 11941 N N . ALA D 1 301 ? 28.28 319.113 27.227 1 94.42 328 ALA D N 1
ATOM 11942 C CA . ALA D 1 301 ? 27.826 320.032 26.19 1 87.97 328 ALA D CA 1
ATOM 11943 C C . ALA D 1 301 ? 28.307 319.594 24.813 1 83.31 328 ALA D C 1
ATOM 11944 O O . ALA D 1 301 ? 27.538 319.612 23.85 1 84.35 328 ALA D O 1
ATOM 11946 N N . TYR D 1 302 ? 29.566 319.168 24.706 1 84.24 329 TYR D N 1
ATOM 11947 C CA . TYR D 1 302 ? 30.169 318.903 23.401 1 85.11 329 TYR D CA 1
ATOM 11948 C C . TYR D 1 302 ? 29.735 317.558 22.804 1 88.7 329 TYR D C 1
ATOM 11949 O O . TYR D 1 302 ? 29.474 317.475 21.598 1 84.31 329 TYR D O 1
ATOM 11958 N N . THR D 1 303 ? 29.667 316.491 23.611 1 95.22 330 THR D N 1
ATOM 11959 C CA . THR D 1 303 ? 29.178 315.193 23.144 1 91.41 330 THR D CA 1
ATOM 11960 C C . THR D 1 303 ? 27.665 315.088 23.206 1 89.55 330 THR D C 1
ATOM 11961 O O . THR D 1 303 ? 27.116 314.067 22.774 1 94.41 330 THR D O 1
ATOM 11965 N N . GLY D 1 304 ? 26.987 316.091 23.763 1 85.54 331 GLY D N 1
ATOM 11966 C CA . GLY D 1 304 ? 25.537 316.104 23.792 1 93.86 331 GLY D CA 1
ATOM 11967 C C . GLY D 1 304 ? 24.952 315.057 24.714 1 93.22 331 GLY D C 1
ATOM 11968 O O . GLY D 1 304 ? 23.77 314.701 24.625 1 89.93 331 GLY D O 1
ATOM 11969 N N . LEU D 1 305 ? 25.797 314.532 25.59 1 93.22 332 LEU D N 1
ATOM 11970 C CA . LEU D 1 305 ? 25.316 313.664 26.645 1 91.85 332 LEU D CA 1
ATOM 11971 C C . LEU D 1 305 ? 24.239 314.415 27.418 1 93.5 332 LEU D C 1
ATOM 11972 O O . LEU D 1 305 ? 24.512 315.444 28.041 1 93.03 332 LEU D O 1
ATOM 11977 N N . ASN D 1 306 ? 23.003 313.936 27.317 1 95.32 333 ASN D N 1
ATOM 11978 C CA . ASN D 1 306 ? 21.88 314.622 27.936 1 87.05 333 ASN D CA 1
ATOM 11979 C C . ASN D 1 306 ? 21.959 314.519 29.449 1 86.41 333 ASN D C 1
ATOM 11980 O O . ASN D 1 306 ? 22.172 313.432 29.998 1 89.14 333 ASN D O 1
ATOM 11985 N N . GLN D 1 307 ? 21.773 315.647 30.13 1 82.5 334 GLN D N 1
ATOM 11986 C CA . GLN D 1 307 ? 21.892 315.633 31.581 1 85.66 334 GLN D CA 1
ATOM 11987 C C . GLN D 1 307 ? 20.611 315.187 32.277 1 87.1 334 GLN D C 1
ATOM 11988 O O . GLN D 1 307 ? 20.677 314.731 33.425 1 88.73 334 GLN D O 1
ATOM 11994 N N . ASP D 1 308 ? 19.451 315.301 31.628 1 87.63 335 ASP D N 1
ATOM 11995 C CA . ASP D 1 308 ? 18.231 314.843 32.28 1 86.29 335 ASP D CA 1
ATOM 11996 C C . ASP D 1 308 ? 18.211 313.332 32.41 1 83.27 335 ASP D C 1
ATOM 11997 O O . ASP D 1 308 ? 17.711 312.802 33.41 1 82.44 335 ASP D O 1
ATOM 12002 N N . MET D 1 309 ? 18.791 312.628 31.437 1 83.05 336 MET D N 1
ATOM 12003 C CA . MET D 1 309 ? 18.878 311.172 31.513 1 85.58 336 MET D CA 1
ATOM 12004 C C . MET D 1 309 ? 19.797 310.721 32.649 1 86.85 336 MET D C 1
ATOM 12005 O O . MET D 1 309 ? 19.52 309.714 33.322 1 83.38 336 MET D O 1
ATOM 12010 N N . TYR D 1 310 ? 20.904 311.457 32.854 1 89.15 337 TYR D N 1
ATOM 12011 C CA . TYR D 1 310 ? 21.815 311.242 33.984 1 83.32 337 TYR D CA 1
ATOM 12012 C C . TYR D 1 310 ? 21.109 311.455 35.319 1 76.19 337 TYR D C 1
ATOM 12013 O O . TYR D 1 310 ? 21.212 310.628 36.236 1 76.24 337 TYR D O 1
ATOM 12022 N N . ASP D 1 311 ? 20.42 312.588 35.462 1 75.96 338 ASP D N 1
ATOM 12023 C CA . ASP D 1 311 ? 19.649 312.812 36.673 1 79.42 338 ASP D CA 1
ATOM 12024 C C . ASP D 1 311 ? 18.669 311.665 36.902 1 73.69 338 ASP D C 1
ATOM 12025 O O . ASP D 1 311 ? 18.49 311.203 38.04 1 66.34 338 ASP D O 1
ATOM 12030 N N . ALA D 1 312 ? 18.064 311.164 35.818 1 71.84 339 ALA D N 1
ATOM 12031 C CA . ALA D 1 312 ? 17.027 310.144 35.938 1 74.73 339 ALA D CA 1
ATOM 12032 C C . ALA D 1 312 ? 17.6 308.825 36.45 1 76.07 339 ALA D C 1
ATOM 12033 O O . ALA D 1 312 ? 17.054 308.198 37.374 1 74.48 339 ALA D O 1
ATOM 12035 N N . THR D 1 313 ? 18.717 308.393 35.866 1 73.44 340 THR D N 1
ATOM 12036 C CA . THR D 1 313 ? 19.321 307.133 36.292 1 71.21 340 THR D CA 1
ATOM 12037 C C . THR D 1 313 ? 19.861 307.226 37.707 1 70.3 340 THR D C 1
ATOM 12038 O O . THR D 1 313 ? 19.8 306.249 38.462 1 65.12 340 THR D O 1
ATOM 12042 N N . VAL D 1 314 ? 20.427 308.381 38.075 1 71.11 341 VAL D N 1
ATOM 12043 C CA . VAL D 1 314 ? 20.864 308.57 39.453 1 64.6 341 VAL D CA 1
ATOM 12044 C C . VAL D 1 314 ? 19.678 308.434 40.402 1 68.59 341 VAL D C 1
ATOM 12045 O O . VAL D 1 314 ? 19.752 307.744 41.428 1 65.28 341 VAL D O 1
ATOM 12049 N N . SER D 1 315 ? 18.561 309.088 40.067 1 73.83 342 SER D N 1
ATOM 12050 C CA . SER D 1 315 ? 17.344 308.894 40.846 1 70.97 342 SER D CA 1
ATOM 12051 C C . SER D 1 315 ? 17.03 307.41 40.97 1 69.4 342 SER D C 1
ATOM 12052 O O . SER D 1 315 ? 16.696 306.921 42.061 1 66.12 342 SER D O 1
ATOM 12055 N N . LYS D 1 316 ? 17.199 306.673 39.862 1 66.7 343 LYS D N 1
ATOM 12056 C CA . LYS D 1 316 ? 16.853 305.253 39.814 1 70.44 343 LYS D CA 1
ATOM 12057 C C . LYS D 1 316 ? 17.706 304.436 40.787 1 66.9 343 LYS D C 1
ATOM 12058 O O . LYS D 1 316 ? 17.187 303.763 41.699 1 63.83 343 LYS D O 1
ATOM 12064 N N . ILE D 1 317 ? 19.027 304.486 40.586 1 66.1 344 ILE D N 1
ATOM 12065 C CA . ILE D 1 317 ? 19.989 303.792 41.444 1 60.87 344 ILE D CA 1
ATOM 12066 C C . ILE D 1 317 ? 19.734 304.121 42.906 1 66.2 344 ILE D C 1
ATOM 12067 O O . ILE D 1 317 ? 19.601 303.226 43.756 1 60.46 344 ILE D O 1
ATOM 12072 N N . ARG D 1 318 ? 19.682 305.424 43.217 1 69.53 345 ARG D N 1
ATOM 12073 C CA . ARG D 1 318 ? 19.391 305.86 44.575 1 68.39 345 ARG D CA 1
ATOM 12074 C C . ARG D 1 318 ? 18.121 305.217 45.093 1 61.71 345 ARG D C 1
ATOM 12075 O O . ARG D 1 318 ? 18.044 304.881 46.276 1 58.81 345 ARG D O 1
ATOM 12083 N N . TYR D 1 319 ? 17.105 305.056 44.228 1 65.21 346 TYR D N 1
ATOM 12084 C CA . TYR D 1 319 ? 15.87 304.435 44.694 1 71.09 346 TYR D CA 1
ATOM 12085 C C . TYR D 1 319 ? 16.133 303.006 45.14 1 68.51 346 TYR D C 1
ATOM 12086 O O . TYR D 1 319 ? 15.752 302.604 46.247 1 61.69 346 TYR D O 1
ATOM 12095 N N . GLN D 1 320 ? 16.788 302.229 44.278 1 68.83 347 GLN D N 1
ATOM 12096 C CA . GLN D 1 320 ? 17.074 300.827 44.601 1 67.87 347 GLN D CA 1
ATOM 12097 C C . GLN D 1 320 ? 17.892 300.712 45.883 1 65.98 347 GLN D C 1
ATOM 12098 O O . GLN D 1 320 ? 17.717 299.762 46.664 1 57.68 347 GLN D O 1
ATOM 12104 N N . LEU D 1 321 ? 18.799 301.669 46.109 1 64.98 348 LEU D N 1
ATOM 12105 C CA . LEU D 1 321 ? 19.638 301.621 47.304 1 63.49 348 LEU D CA 1
ATOM 12106 C C . LEU D 1 321 ? 18.828 301.992 48.545 1 65.99 348 LEU D C 1
ATOM 12107 O O . LEU D 1 321 ? 18.692 301.189 49.482 1 65.77 348 LEU D O 1
ATOM 12112 N N . GLU D 1 322 ? 18.261 303.206 48.55 1 62.09 349 GLU D N 1
ATOM 12113 C CA . GLU D 1 322 ? 17.549 303.715 49.715 1 69.93 349 GLU D CA 1
ATOM 12114 C C . GLU D 1 322 ? 16.374 302.812 50.085 1 65.32 349 GLU D C 1
ATOM 12115 O O . GLU D 1 322 ? 16.114 302.573 51.272 1 56.91 349 GLU D O 1
ATOM 12121 N N . SER D 1 323 ? 15.686 302.256 49.076 1 67.87 350 SER D N 1
ATOM 12122 C CA . SER D 1 323 ? 14.49 301.449 49.305 1 65.84 350 SER D CA 1
ATOM 12123 C C . SER D 1 323 ? 14.774 300.221 50.141 1 61.39 350 SER D C 1
ATOM 12124 O O . SER D 1 323 ? 13.836 299.62 50.667 1 63.42 350 SER D O 1
ATOM 12127 N N . GLN D 1 324 ? 16.046 299.844 50.276 1 65.49 351 GLN D N 1
ATOM 12128 C CA . GLN D 1 324 ? 16.448 298.596 50.907 1 66.98 351 GLN D CA 1
ATOM 12129 C C . GLN D 1 324 ? 17.218 298.794 52.2 1 68.93 351 GLN D C 1
ATOM 12130 O O . GLN D 1 324 ? 17.303 297.854 53.006 1 66.54 351 GLN D O 1
ATOM 12136 N N . GLY D 1 325 ? 17.784 299.981 52.412 1 66.53 352 GLY D N 1
ATOM 12137 C CA . GLY D 1 325 ? 18.504 300.248 53.641 1 71.75 352 GLY D CA 1
ATOM 12138 C C . GLY D 1 325 ? 19.9 300.762 53.389 1 69.58 352 GLY D C 1
ATOM 12139 O O . GLY D 1 325 ? 20.684 300.975 54.316 1 64.79 352 GLY D O 1
ATOM 12140 N N . PHE D 1 326 ? 20.229 300.954 52.121 1 65.7 353 PHE D N 1
ATOM 12141 C CA . PHE D 1 326 ? 21.566 301.414 51.769 1 67.05 353 PHE D CA 1
ATOM 12142 C C . PHE D 1 326 ? 21.527 302.943 51.78 1 73.79 353 PHE D C 1
ATOM 12143 O O . PHE D 1 326 ? 21.467 303.622 50.749 1 73.69 353 PHE D O 1
ATOM 12151 N N . THR D 1 327 ? 21.532 303.475 53.016 1 74.44 354 THR D N 1
ATOM 12152 C CA . THR D 1 327 ? 21.355 304.891 53.332 1 74.18 354 THR D CA 1
ATOM 12153 C C . THR D 1 327 ? 22.589 305.748 53.002 1 69.22 354 THR D C 1
ATOM 12154 O O . THR D 1 327 ? 22.462 306.969 52.842 1 70.86 354 THR D O 1
ATOM 12158 N N . ASN D 1 328 ? 23.773 305.16 52.875 1 63.53 355 ASN D N 1
ATOM 12159 C CA . ASN D 1 328 ? 24.995 305.949 52.913 1 64 355 ASN D CA 1
ATOM 12160 C C . ASN D 1 328 ? 25.433 306.219 51.477 1 61.24 355 ASN D C 1
ATOM 12161 O O . ASN D 1 328 ? 26.021 305.356 50.821 1 55.21 355 ASN D O 1
ATOM 12166 N N . ILE D 1 329 ? 25.162 307.435 50.99 1 56.89 356 ILE D N 1
ATOM 12167 C CA . ILE D 1 329 ? 25.397 307.792 49.593 1 62.82 356 ILE D CA 1
ATOM 12168 C C . ILE D 1 329 ? 26.056 309.161 49.528 1 59.02 356 ILE D C 1
ATOM 12169 O O . ILE D 1 329 ? 25.628 310.084 50.224 1 69.28 356 ILE D O 1
ATOM 12174 N N . ALA D 1 330 ? 27.075 309.29 48.676 1 48.8 357 ALA D N 1
ATOM 12175 C CA . ALA D 1 330 ? 27.725 310.545 48.312 1 57.88 357 ALA D CA 1
ATOM 12176 C C . ALA D 1 330 ? 27.37 310.846 46.859 1 70.68 357 ALA D C 1
ATOM 12177 O O . ALA D 1 330 ? 27.992 310.31 45.933 1 69.36 357 ALA D O 1
ATOM 12179 N N . ASP D 1 331 ? 26.368 311.707 46.665 1 73.8 358 ASP D N 1
ATOM 12180 C CA . ASP D 1 331 ? 25.823 312.014 45.346 1 67.04 358 ASP D CA 1
ATOM 12181 C C . ASP D 1 331 ? 26.531 313.247 44.808 1 65.83 358 ASP D C 1
ATOM 12182 O O . ASP D 1 331 ? 26.327 314.351 45.312 1 67.3 358 ASP D O 1
ATOM 12187 N N . PHE D 1 332 ? 27.362 313.064 43.787 1 71.72 359 PHE D N 1
ATOM 12188 C CA . PHE D 1 332 ? 28.014 314.186 43.118 1 74.47 359 PHE D CA 1
ATOM 12189 C C . PHE D 1 332 ? 27.582 314.298 41.663 1 72.36 359 PHE D C 1
ATOM 12190 O O . PHE D 1 332 ? 28.256 314.956 40.874 1 66.43 359 PHE D O 1
ATOM 12198 N N . SER D 1 33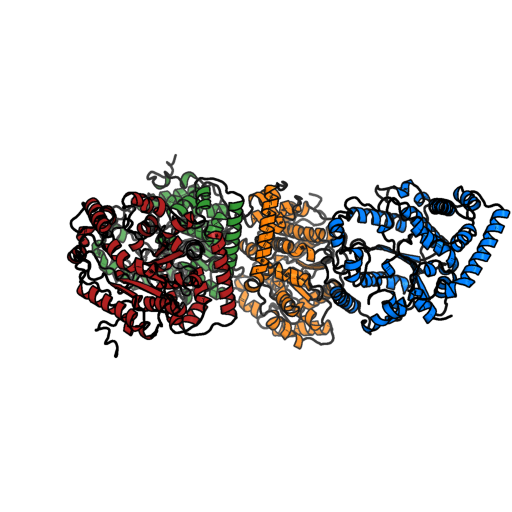3 ? 26.474 313.651 41.295 1 78.86 360 SER D N 1
ATOM 12199 C CA . SER D 1 333 ? 25.985 313.7 39.916 1 75.19 360 SER D CA 1
ATOM 12200 C C . SER D 1 333 ? 25.777 315.134 39.457 1 76.5 360 SER D C 1
ATOM 12201 O O . SER D 1 333 ? 26.027 315.471 38.298 1 77.75 360 SER D O 1
ATOM 12204 N N . LYS D 1 334 ? 25.346 315.983 40.382 1 79.84 361 LYS D N 1
ATOM 12205 C CA . LYS D 1 334 ? 24.884 317.353 40.223 1 74.93 361 LYS D CA 1
ATOM 12206 C C . LYS D 1 334 ? 26.013 318.365 40.028 1 79.27 361 LYS D C 1
ATOM 12207 O O . LYS D 1 334 ? 25.728 319.528 39.729 1 87.51 361 LYS D O 1
ATOM 12213 N N . ASP D 1 335 ? 27.281 317.962 40.187 1 80.25 362 ASP D N 1
ATOM 12214 C CA . ASP D 1 335 ? 28.419 318.875 40.267 1 78.04 362 ASP D CA 1
ATOM 12215 C C . ASP D 1 335 ? 29.369 318.75 39.076 1 82.96 362 ASP D C 1
ATOM 12216 O O . ASP D 1 335 ? 30.572 318.975 39.223 1 79.77 362 ASP D O 1
ATOM 12221 N N . GLY D 1 336 ? 28.851 318.401 37.892 1 83.67 363 GLY D N 1
ATOM 12222 C CA . GLY D 1 336 ? 29.673 318.413 36.689 1 81.17 363 GLY D CA 1
ATOM 12223 C C . GLY D 1 336 ? 30.141 319.799 36.299 1 79.32 363 GLY D C 1
ATOM 12224 O O . GLY D 1 336 ? 31.094 319.933 35.523 1 71.61 363 GLY D O 1
ATOM 12225 N N . ASP D 1 337 ? 29.499 320.835 36.842 1 83.8 364 ASP D N 1
ATOM 12226 C CA . ASP D 1 337 ? 29.791 322.22 36.509 1 83.53 364 ASP D CA 1
ATOM 12227 C C . ASP D 1 337 ? 30.875 322.851 37.388 1 88.61 364 ASP D C 1
ATOM 12228 O O . ASP D 1 337 ? 31.487 323.84 36.958 1 86.4 364 ASP D O 1
ATOM 12233 N N . GLN D 1 338 ? 31.145 322.311 38.588 1 87.34 365 GLN D N 1
ATOM 12234 C CA . GLN D 1 338 ? 32.064 322.977 39.508 1 78.71 365 GLN D CA 1
ATOM 12235 C C . GLN D 1 338 ? 33.516 322.852 39.027 1 85.06 365 GLN D C 1
ATOM 12236 O O . GLN D 1 338 ? 33.952 321.763 38.621 1 78.83 365 GLN D O 1
ATOM 12242 N N . PRO D 1 339 ? 34.273 323.96 39.035 1 91.2 366 PRO D N 1
ATOM 12243 C CA . PRO D 1 339 ? 35.616 323.975 38.423 1 88.24 366 PRO D CA 1
ATOM 12244 C C . PRO D 1 339 ? 36.595 322.96 39 1 85.61 366 PRO D C 1
ATOM 12245 O O . PRO D 1 339 ? 36.8 322.884 40.21 1 81.73 366 PRO D O 1
ATOM 12249 N N . TYR D 1 340 ? 37.241 322.213 38.096 1 90.44 367 TYR D N 1
ATOM 12250 C CA . TYR D 1 340 ? 38.257 321.206 38.436 1 89.43 367 TYR D CA 1
ATOM 12251 C C . TYR D 1 340 ? 37.695 320.162 39.393 1 85.2 367 TYR D C 1
ATOM 12252 O O . TYR D 1 340 ? 38.384 319.685 40.303 1 80.73 367 TYR D O 1
ATOM 12261 N N . PHE D 1 341 ? 36.421 319.82 39.18 1 80.21 368 PHE D N 1
ATOM 12262 C CA . PHE D 1 341 ? 35.797 318.714 39.88 1 76.51 368 PHE D CA 1
ATOM 12263 C C . PHE D 1 341 ? 36.061 317.379 39.193 1 78.69 368 PHE D C 1
ATOM 12264 O O . PHE D 1 341 ? 35.878 316.33 39.822 1 82.01 368 PHE D O 1
ATOM 12272 N N . MET D 1 342 ? 36.513 317.398 37.933 1 76.12 369 MET D N 1
ATOM 12273 C CA . MET D 1 342 ? 36.833 316.202 37.162 1 71.68 369 MET D CA 1
ATOM 12274 C C . MET D 1 342 ? 38.266 316.267 36.667 1 79.94 369 MET D C 1
ATOM 12275 O O . MET D 1 342 ? 38.713 317.312 36.188 1 90.85 369 MET D O 1
ATOM 12280 N N . GLN D 1 343 ? 38.983 315.144 36.747 1 77.83 370 GLN D N 1
ATOM 12281 C CA . GLN D 1 343 ? 40.311 315.13 36.143 1 77.44 370 GLN D CA 1
ATOM 12282 C C . GLN D 1 343 ? 40.251 314.893 34.642 1 83.35 370 GLN D C 1
ATOM 12283 O O . GLN D 1 343 ? 40.967 315.557 33.884 1 80.23 370 GLN D O 1
ATOM 12289 N N . ASP D 1 344 ? 39.424 313.927 34.214 1 87.66 371 ASP D N 1
ATOM 12290 C CA . ASP D 1 344 ? 39.177 313.477 32.845 1 78.87 371 ASP D CA 1
ATOM 12291 C C . ASP D 1 344 ? 37.784 313.896 32.414 1 79.05 371 ASP D C 1
ATOM 12292 O O . ASP D 1 344 ? 37.161 314.784 33.018 1 76.83 371 ASP D O 1
ATOM 12297 N N . THR D 1 345 ? 37.281 313.199 31.401 1 83.66 372 THR D N 1
ATOM 12298 C CA . THR D 1 345 ? 35.895 313.319 30.966 1 86.56 372 THR D CA 1
ATOM 12299 C C . THR D 1 345 ? 34.931 312.72 31.989 1 78.57 372 THR D C 1
ATOM 12300 O O . THR D 1 345 ? 33.989 313.374 32.454 1 66.5 372 THR D O 1
ATOM 12304 N N . ILE D 1 346 ? 35.193 311.468 32.354 1 81.78 373 ILE D N 1
ATOM 12305 C CA . ILE D 1 346 ? 34.277 310.612 33.089 1 80.24 373 ILE D CA 1
ATOM 12306 C C . ILE D 1 346 ? 34.636 310.534 34.563 1 80.64 373 ILE D C 1
ATOM 12307 O O . ILE D 1 346 ? 33.716 310.458 35.401 1 82.62 373 ILE D O 1
ATOM 12312 N N . HIS D 1 347 ? 35.924 310.619 34.897 1 79.56 374 HIS D N 1
ATOM 12313 C CA . HIS D 1 347 ? 36.47 310.312 36.206 1 79.77 374 HIS D CA 1
ATOM 12314 C C . HIS D 1 347 ? 36.774 311.578 36.997 1 81.25 374 HIS D C 1
ATOM 12315 O O . HIS D 1 347 ? 37.315 312.546 36.449 1 80.79 374 HIS D O 1
ATOM 12322 N N . MET D 1 348 ? 36.464 311.546 38.3 1 76.77 375 MET D N 1
ATOM 12323 C CA . MET D 1 348 ? 36.757 312.669 39.18 1 72.34 375 MET D CA 1
ATOM 12324 C C . MET D 1 348 ? 38.254 312.831 39.419 1 68.76 375 MET D C 1
ATOM 12325 O O . MET D 1 348 ? 39.071 311.936 39.174 1 65.75 375 MET D O 1
ATOM 12330 N N . GLY D 1 349 ? 38.593 314.005 39.928 1 75.41 376 GLY D N 1
ATOM 12331 C CA . GLY D 1 349 ? 39.961 314.349 40.254 1 74.36 376 GLY D CA 1
ATOM 12332 C C . GLY D 1 349 ? 40.005 315.788 40.712 1 77.14 376 GLY D C 1
ATOM 12333 O O . GLY D 1 349 ? 38.997 316.503 40.655 1 74.38 376 GLY D O 1
ATOM 12334 N N . TRP D 1 350 ? 41.193 316.201 41.172 1 74.81 377 TRP D N 1
ATOM 12335 C CA . TRP D 1 350 ? 41.416 317.517 41.772 1 73.73 377 TRP D CA 1
ATOM 12336 C C . TRP D 1 350 ? 40.361 317.848 42.816 1 73.87 377 TRP D C 1
ATOM 12337 O O . TRP D 1 350 ? 40.187 317.07 43.759 1 74.36 377 TRP D O 1
ATOM 12348 N N . LYS D 1 351 ? 39.622 318.947 42.666 1 76.06 378 LYS D N 1
ATOM 12349 C CA . LYS D 1 351 ? 38.698 319.276 43.74 1 73.43 378 LYS D CA 1
ATOM 12350 C C . LYS D 1 351 ? 37.694 318.147 43.956 1 70.64 378 LYS D C 1
ATOM 12351 O O . LYS D 1 351 ? 37.271 317.929 45.099 1 67.92 378 LYS D O 1
ATOM 12357 N N . GLY D 1 352 ? 37.396 317.368 42.908 1 70.76 379 GLY D N 1
ATOM 12358 C CA . GLY D 1 352 ? 36.52 316.216 43.066 1 69.52 379 GLY D CA 1
ATOM 12359 C C . GLY D 1 352 ? 36.942 315.316 44.211 1 73.96 379 GLY D C 1
ATOM 12360 O O . GLY D 1 352 ? 36.115 314.91 45.036 1 74.25 379 GLY D O 1
ATOM 12361 N N . TRP D 1 353 ? 38.241 315.02 44.294 1 72.73 380 TRP D N 1
ATOM 12362 C CA . TRP D 1 353 ? 38.75 314.179 45.368 1 60.44 380 TRP D CA 1
ATOM 12363 C C . TRP D 1 353 ? 38.489 314.783 46.744 1 62.34 380 TRP D C 1
ATOM 12364 O O . TRP D 1 353 ? 38.188 314.052 47.692 1 62.34 380 TRP D O 1
ATOM 12375 N N . VAL D 1 354 ? 38.627 316.109 46.886 1 64.62 381 VAL D N 1
ATOM 12376 C CA . VAL D 1 354 ? 38.364 316.75 48.179 1 64.03 381 VAL D CA 1
ATOM 12377 C C . VAL D 1 354 ? 36.91 316.592 48.538 1 63.57 381 VAL D C 1
ATOM 12378 O O . VAL D 1 354 ? 36.553 316.342 49.703 1 61.68 381 VAL D O 1
ATOM 12382 N N . ALA D 1 355 ? 36.053 316.795 47.536 1 63.78 382 ALA D N 1
ATOM 12383 C CA . ALA D 1 355 ? 34.624 316.625 47.715 1 67.41 382 ALA D CA 1
ATOM 12384 C C . ALA D 1 355 ? 34.344 315.238 48.256 1 68.82 382 ALA D C 1
ATOM 12385 O O . ALA D 1 355 ? 33.6 315.06 49.238 1 65.95 382 ALA D O 1
ATOM 12387 N N . PHE D 1 356 ? 34.987 314.251 47.632 1 63.17 383 PHE D N 1
ATOM 12388 C CA . PHE D 1 356 ? 34.918 312.859 48.06 1 64.28 383 PHE D CA 1
ATOM 12389 C C . PHE D 1 356 ? 35.321 312.721 49.53 1 63.89 383 PHE D C 1
ATOM 12390 O O . PHE D 1 356 ? 34.518 312.298 50.38 1 60.21 383 PHE D O 1
ATOM 12398 N N . ASP D 1 357 ? 36.553 313.144 49.845 1 61.49 384 ASP D N 1
ATOM 12399 C CA . ASP D 1 357 ? 37.122 313.014 51.186 1 61.45 384 ASP D CA 1
ATOM 12400 C C . ASP D 1 357 ? 36.151 313.5 52.241 1 59.82 384 ASP D C 1
ATOM 12401 O O . ASP D 1 357 ? 35.898 312.802 53.231 1 57.45 384 ASP D O 1
ATOM 12406 N N . ARG D 1 358 ? 35.561 314.679 52.013 1 59.77 385 ARG D N 1
ATOM 12407 C CA . ARG D 1 358 ? 34.757 315.327 53.05 1 60.69 385 ARG D CA 1
ATOM 12408 C C . ARG D 1 358 ? 33.69 314.405 53.641 1 63.8 385 ARG D C 1
ATOM 12409 O O . ARG D 1 358 ? 33.314 314.563 54.812 1 62.23 385 ARG D O 1
ATOM 12417 N N . VAL D 1 359 ? 33.192 313.44 52.852 1 65.81 386 VAL D N 1
ATOM 12418 C CA . VAL D 1 359 ? 32.148 312.501 53.286 1 62.58 386 VAL D CA 1
ATOM 12419 C C . VAL D 1 359 ? 32.744 311.127 53.555 1 56.1 386 VAL D C 1
ATOM 12420 O O . VAL D 1 359 ? 32.53 310.526 54.631 1 52.68 386 VAL D O 1
ATOM 12424 N N . VAL D 1 360 ? 33.508 310.616 52.583 1 52.38 387 VAL D N 1
ATOM 12425 C CA . VAL D 1 360 ? 34.067 309.268 52.663 1 61.87 387 VAL D CA 1
ATOM 12426 C C . VAL D 1 360 ? 34.918 309.099 53.92 1 63.05 387 VAL D C 1
ATOM 12427 O O . VAL D 1 360 ? 34.846 308.067 54.602 1 56.74 387 VAL D O 1
ATOM 12431 N N . ASN D 1 361 ? 35.738 310.108 54.247 1 59.05 388 ASN D N 1
ATOM 12432 C CA . ASN D 1 361 ? 36.781 309.906 55.236 1 54.31 388 ASN D CA 1
ATOM 12433 C C . ASN D 1 361 ? 36.222 309.842 56.646 1 53.32 388 ASN D C 1
ATOM 12434 O O . ASN D 1 361 ? 36.718 309.075 57.483 1 55.75 388 ASN D O 1
ATOM 12439 N N . SER D 1 362 ? 35.213 310.658 56.937 1 53.41 389 SER D N 1
ATOM 12440 C CA . SER D 1 362 ? 34.473 310.459 58.176 1 54.81 389 SER D CA 1
ATOM 12441 C C . SER D 1 362 ? 33.833 309.079 58.205 1 55.42 389 SER D C 1
ATOM 12442 O O . SER D 1 362 ? 33.841 308.405 59.249 1 52.07 389 SER D O 1
ATOM 12445 N N . PHE D 1 363 ? 33.262 308.638 57.067 1 56.02 390 PHE D N 1
ATOM 12446 C CA . PHE D 1 363 ? 32.537 307.367 57.106 1 55.34 390 PHE D CA 1
ATOM 12447 C C . PHE D 1 363 ? 33.462 306.199 57.421 1 54.2 390 PHE D C 1
ATOM 12448 O O . PHE D 1 363 ? 33.188 305.405 58.33 1 54.49 390 PHE D O 1
ATOM 12456 N N . VAL D 1 364 ? 34.533 306.048 56.635 1 51.5 391 VAL D N 1
ATOM 12457 C CA . VAL D 1 364 ? 35.409 304.882 56.746 1 48.88 391 VAL D CA 1
ATOM 12458 C C . VAL D 1 364 ? 36.352 305.029 57.925 1 50.19 391 VAL D C 1
ATOM 12459 O O . VAL D 1 364 ? 36.931 304.036 58.387 1 45.99 391 VAL D O 1
ATOM 12463 N N . SER D 1 365 ? 36.506 306.245 58.45 1 50.81 392 SER D N 1
ATOM 12464 C CA . SER D 1 365 ? 37.408 306.411 59.569 1 45.67 392 SER D CA 1
ATOM 12465 C C . SER D 1 365 ? 36.735 306.098 60.893 1 52.23 392 SER D C 1
ATOM 12466 O O . SER D 1 365 ? 37.439 305.887 61.884 1 53.49 392 SER D O 1
ATOM 12469 N N . ASN D 1 366 ? 35.396 306.037 60.921 1 54.04 393 ASN D N 1
ATOM 12470 C CA . ASN D 1 366 ? 34.619 305.579 62.075 1 49.26 393 ASN D CA 1
ATOM 12471 C C . ASN D 1 366 ? 33.784 304.365 61.69 1 51.84 393 ASN D C 1
ATOM 12472 O O . ASN D 1 366 ? 32.607 304.498 61.321 1 56.66 393 ASN D O 1
ATOM 12477 N N . PRO D 1 367 ? 34.35 303.166 61.745 1 54.61 394 PRO D N 1
ATOM 12478 C CA . PRO D 1 367 ? 33.531 301.958 61.574 1 57.36 394 PRO D CA 1
ATOM 12479 C C . PRO D 1 367 ? 32.292 302.015 62.456 1 56.9 394 PRO D C 1
ATOM 12480 O O . PRO D 1 367 ? 32.348 302.481 63.599 1 57.81 3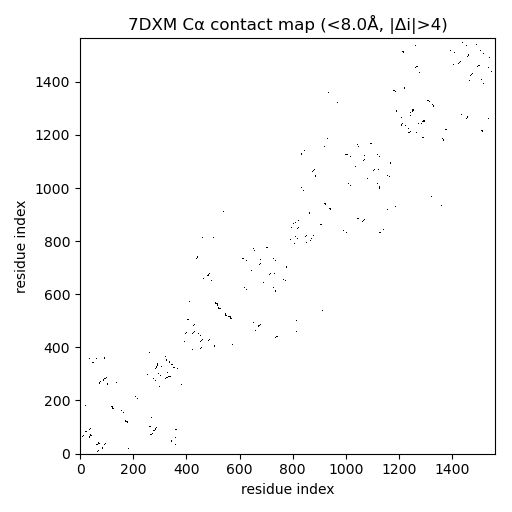94 PRO D O 1
ATOM 12484 N N . THR D 1 368 ? 31.162 301.55 61.915 1 59.47 395 THR D N 1
ATOM 12485 C CA . THR D 1 368 ? 29.935 301.353 62.716 1 65.39 395 THR D CA 1
ATOM 12486 C C . THR D 1 368 ? 29.151 300.189 62.13 1 68.19 395 THR D C 1
ATOM 12487 O O . THR D 1 368 ? 29.079 300.068 60.894 1 66.2 395 THR D O 1
ATOM 12491 N N . PRO D 1 369 ? 28.549 299.338 62.97 1 66.55 396 PRO D N 1
ATOM 12492 C CA . PRO D 1 369 ? 27.788 298.199 62.45 1 68.19 396 PRO D CA 1
ATOM 12493 C C . PRO D 1 369 ? 26.804 298.591 61.354 1 71.61 396 PRO D C 1
ATOM 12494 O O . PRO D 1 369 ? 26.378 299.747 61.23 1 65.48 396 PRO D O 1
ATOM 12498 N N . ALA D 1 370 ? 26.487 297.611 60.521 1 72.13 397 ALA D N 1
ATOM 12499 C CA . ALA D 1 370 ? 25.646 297.89 59.383 1 64.83 397 ALA D CA 1
ATOM 12500 C C . ALA D 1 370 ? 24.191 298.003 59.83 1 70.83 397 ALA D C 1
ATOM 12501 O O . ALA D 1 370 ? 23.752 297.295 60.759 1 64.29 397 ALA D O 1
ATOM 12503 N N . PRO D 1 371 ? 23.427 298.889 59.204 1 66.52 398 PRO D N 1
ATOM 12504 C CA . PRO D 1 371 ? 21.987 298.942 59.461 1 62.97 398 PRO D CA 1
ATOM 12505 C C . PRO D 1 371 ? 21.33 297.617 59.118 1 72.33 398 PRO D C 1
ATOM 12506 O O . PRO D 1 371 ? 21.948 296.687 58.589 1 72.9 398 PRO D O 1
ATOM 12510 N N . SER D 1 372 ? 20.037 297.544 59.425 1 80.85 399 SER D N 1
ATOM 12511 C CA . SER D 1 372 ? 19.224 296.406 59.011 1 79.9 399 SER D CA 1
ATOM 12512 C C . SER D 1 372 ? 18.719 296.624 57.59 1 75.01 399 SER D C 1
ATOM 12513 O O . SER D 1 372 ? 18.247 297.717 57.241 1 76.01 399 SER D O 1
ATOM 12516 N N . TYR D 1 373 ? 18.844 295.586 56.761 1 66.69 400 TYR D N 1
ATOM 12517 C CA . TYR D 1 373 ? 18.55 295.716 55.343 1 69.63 400 TYR D CA 1
ATOM 12518 C C . TYR D 1 373 ? 17.282 294.947 54.987 1 72.09 400 TYR D C 1
ATOM 12519 O O . TYR D 1 373 ? 16.953 293.932 55.609 1 74.45 400 TYR D O 1
ATOM 12528 N N . LYS D 1 374 ? 16.563 295.444 53.985 1 68.26 401 LYS D N 1
ATOM 12529 C CA . LYS D 1 374 ? 15.413 294.741 53.42 1 71.32 401 LYS D CA 1
ATOM 12530 C C . LYS D 1 374 ? 15.686 294.543 51.938 1 71.38 401 LYS D C 1
ATOM 12531 O O . LYS D 1 374 ? 15.758 295.519 51.183 1 65.42 401 LYS D O 1
ATOM 12533 N N . LEU D 1 375 ? 15.837 293.288 51.517 1 71.16 402 LEU D N 1
ATOM 12534 C CA . LEU D 1 375 ? 16.089 292.965 50.115 1 71.09 402 LEU D CA 1
ATOM 12535 C C . LEU D 1 375 ? 14.79 292.579 49.411 1 70.43 402 LEU D C 1
ATOM 12536 O O . LEU D 1 375 ? 14.04 291.717 49.898 1 67.96 402 LEU D O 1
ATOM 12541 N N . ASN D 1 376 ? 14.533 293.204 48.267 1 63.28 403 ASN D N 1
ATOM 12542 C CA . ASN D 1 376 ? 13.383 292.851 47.446 1 76.19 403 ASN D CA 1
ATOM 12543 C C . ASN D 1 376 ? 13.916 292.246 46.148 1 75.39 403 ASN D C 1
ATOM 12544 O O . ASN D 1 376 ? 14.605 292.919 45.366 1 70.48 403 ASN D O 1
ATOM 12549 N N . ASP D 1 377 ? 13.627 290.956 45.943 1 70.47 404 ASP D N 1
ATOM 12550 C CA . ASP D 1 377 ? 14.12 290.262 44.763 1 71.15 404 ASP D CA 1
ATOM 12551 C C . ASP D 1 377 ? 13.638 290.902 43.467 1 70.46 404 ASP D C 1
ATOM 12552 O O . ASP D 1 377 ? 14.191 290.604 42.398 1 65.89 404 ASP D O 1
ATOM 12557 N N . ARG D 1 378 ? 12.657 291.803 43.534 1 69.08 405 ARG D N 1
ATOM 12558 C CA . ARG D 1 378 ? 12.061 292.294 42.305 1 71.08 405 ARG D CA 1
ATOM 12559 C C . ARG D 1 378 ? 13.045 293.099 41.469 1 74.54 405 ARG D C 1
ATOM 12560 O O . ARG D 1 378 ? 12.798 293.301 40.273 1 78.55 405 ARG D O 1
ATOM 12568 N N . PHE D 1 379 ? 14.172 293.525 42.049 1 73.44 406 PHE D N 1
ATOM 12569 C CA . PHE D 1 379 ? 15.183 294.269 41.294 1 71.34 406 PHE D CA 1
ATOM 12570 C C . PHE D 1 379 ? 16.033 293.378 40.391 1 65.67 406 PHE D C 1
ATOM 12571 O O . PHE D 1 379 ? 16.809 293.898 39.567 1 58.01 406 PHE D O 1
ATOM 12579 N N . TYR D 1 380 ? 15.898 292.054 40.538 1 66.41 407 TYR D N 1
ATOM 12580 C CA . TYR D 1 380 ? 16.455 291.123 39.565 1 67.86 407 TYR D CA 1
ATOM 12581 C C . TYR D 1 380 ? 15.676 291.146 38.251 1 69.16 407 TYR D C 1
ATOM 12582 O O . TYR D 1 380 ? 16.265 290.902 37.189 1 73.31 407 TYR D O 1
ATOM 12591 N N . SER D 1 381 ? 14.378 291.486 38.305 1 66.68 408 SER D N 1
ATOM 12592 C CA . SER D 1 381 ? 13.453 291.346 37.184 1 69.27 408 SER D CA 1
ATOM 12593 C C . SER D 1 381 ? 13.884 292.152 35.952 1 78.78 408 SER D C 1
ATOM 12594 O O . SER D 1 381 ? 14.588 293.171 36.035 1 78.2 408 SER D O 1
ATOM 12597 N N . LYS D 1 382 ? 13.436 291.663 34.787 1 80.98 409 LYS D N 1
ATOM 12598 C CA . LYS D 1 382 ? 13.561 292.39 33.526 1 78.85 409 LYS D CA 1
ATOM 12599 C C . LYS D 1 382 ? 12.692 293.639 33.532 1 79.56 409 LYS D C 1
ATOM 12600 O O . LYS D 1 382 ? 13.009 294.621 32.838 1 70.92 409 LYS D O 1
ATOM 12606 N N . ASP D 1 383 ? 11.603 293.606 34.324 1 81.43 410 ASP D N 1
ATOM 12607 C CA . ASP D 1 383 ? 10.772 294.784 34.582 1 80.72 410 ASP D CA 1
ATOM 12608 C C . ASP D 1 383 ? 11.61 295.939 35.102 1 82.36 410 ASP D C 1
ATOM 12609 O O . ASP D 1 383 ? 11.58 297.045 34.548 1 81.24 410 ASP D O 1
ATOM 12614 N N . TRP D 1 384 ? 12.364 295.691 36.18 1 84.3 411 TRP D N 1
ATOM 12615 C CA . TRP D 1 384 ? 13.244 296.714 36.727 1 77.61 411 TRP D CA 1
ATOM 12616 C C . TRP D 1 384 ? 14.394 297.038 35.782 1 72.28 411 TRP D C 1
ATOM 12617 O O . TRP D 1 384 ? 14.81 298.199 35.687 1 71.15 411 TRP D O 1
ATOM 12628 N N . SER D 1 385 ? 14.944 296.025 35.106 1 72.94 412 SER D N 1
ATOM 12629 C CA . SER D 1 385 ? 15.938 296.278 34.065 1 77.54 412 SER D CA 1
ATOM 12630 C C . SER D 1 385 ? 15.505 297.404 33.112 1 81.76 412 SER D C 1
ATOM 12631 O O . SER D 1 385 ? 16.271 298.347 32.85 1 74.89 412 SER D O 1
ATOM 12634 N N . GLY D 1 386 ? 14.275 297.332 32.586 1 81.16 413 GLY D N 1
ATOM 12635 C CA . GLY D 1 386 ? 13.868 298.292 31.558 1 75.23 413 GLY D CA 1
ATOM 12636 C C . GLY D 1 386 ? 13.089 299.516 32.009 1 76.29 413 GLY D C 1
ATOM 12637 O O . GLY D 1 386 ? 12.979 300.489 31.253 1 76.47 413 GLY D O 1
ATOM 12638 N N . TYR D 1 387 ? 12.571 299.482 33.242 1 75.84 414 TYR D N 1
ATOM 12639 C CA . TYR D 1 387 ? 11.591 300.463 33.708 1 78.76 414 TYR D CA 1
ATOM 12640 C C . TYR D 1 387 ? 12.1 301.902 33.615 1 82.54 414 TYR D C 1
ATOM 12641 O O . TYR D 1 387 ? 13.181 302.237 34.113 1 81.91 414 TYR D O 1
ATOM 12650 N N . THR D 1 388 ? 11.282 302.766 33.011 1 80.91 415 THR D N 1
ATOM 12651 C CA . THR D 1 388 ? 11.683 304.121 32.692 1 80.03 415 THR D CA 1
ATOM 12652 C C . THR D 1 388 ? 10.864 305.183 33.42 1 80.9 415 THR D C 1
ATOM 12653 O O . THR D 1 388 ? 11.171 306.373 33.288 1 83.95 415 THR D O 1
ATOM 12657 N N . GLY D 1 389 ? 9.861 304.804 34.207 1 75.51 416 GLY D N 1
ATOM 12658 C CA . GLY D 1 389 ? 9.005 305.776 34.854 1 80.98 416 GLY D CA 1
ATOM 12659 C C . GLY D 1 389 ? 9.636 306.36 36.102 1 83.35 416 GLY D C 1
ATOM 12660 O O . GLY D 1 389 ? 10.843 306.25 36.332 1 89.39 416 GLY D O 1
ATOM 12661 N N . THR D 1 390 ? 8.799 307.005 36.919 1 82.31 417 THR D N 1
ATOM 12662 C CA . THR D 1 390 ? 9.295 307.577 38.169 1 87.43 417 THR D CA 1
ATOM 12663 C C . THR D 1 390 ? 9.456 306.464 39.206 1 91.68 417 THR D C 1
ATOM 12664 O O . THR D 1 390 ? 8.515 305.688 39.424 1 91.15 417 THR D O 1
ATOM 12668 N N . PRO D 1 391 ? 10.635 306.347 39.846 1 86.99 418 PRO D N 1
ATOM 12669 C CA . PRO D 1 391 ? 10.972 305.102 40.569 1 82.82 418 PRO D CA 1
ATOM 12670 C C . PRO D 1 391 ? 10.054 304.75 41.73 1 80.07 418 PRO D C 1
ATOM 12671 O O . PRO D 1 391 ? 9.826 303.556 41.977 1 79.33 418 PRO D O 1
ATOM 12675 N N . SER D 1 392 ? 9.522 305.731 42.462 1 79.85 419 SER D N 1
ATOM 12676 C CA . SER D 1 392 ? 8.527 305.373 43.468 1 87.56 419 SER D CA 1
ATOM 12677 C C . SER D 1 392 ? 7.373 304.603 42.831 1 91.4 419 SER D C 1
ATOM 12678 O O . SER D 1 392 ? 6.778 303.723 43.471 1 91.61 419 SER D O 1
ATOM 12681 N N . GLN D 1 393 ? 7.096 304.881 41.556 1 85.46 420 GLN D N 1
ATOM 12682 C CA . GLN D 1 393 ? 5.983 304.308 40.799 1 89.61 420 GLN D CA 1
ATOM 12683 C C . GLN D 1 393 ? 6.405 303.077 40.008 1 87.54 420 GLN D C 1
ATOM 12684 O O . GLN D 1 393 ? 6.097 302.936 38.827 1 94.29 420 GLN D O 1
ATOM 12690 N N . PHE D 1 394 ? 7.124 302.17 40.656 1 85.25 421 PHE D N 1
ATOM 12691 C CA . PHE D 1 394 ? 7.394 300.854 40.099 1 87.6 421 PHE D CA 1
ATOM 12692 C C . PHE D 1 394 ? 6.395 299.814 40.617 1 95.41 421 PHE D C 1
ATOM 12693 O O . PHE D 1 394 ? 6.663 298.609 40.61 1 96.06 421 PHE D O 1
ATOM 12701 N N . LYS D 1 395 ? 5.253 300.306 41.033 1 101.81 422 LYS D N 1
ATOM 12702 C CA . LYS D 1 395 ? 4.159 299.497 41.479 1 97.53 422 LYS D CA 1
ATOM 12703 C C . LYS D 1 395 ? 3.01 300.331 40.956 1 97.71 422 LYS D C 1
ATOM 12704 O O . LYS D 1 395 ? 2.741 301.398 41.48 1 98.56 422 LYS D O 1
ATOM 12710 N N . ASP D 1 396 ? 2.361 299.887 39.893 1 98.22 423 ASP D N 1
ATOM 12711 C CA . ASP D 1 396 ? 2.645 298.615 39.262 1 104.37 423 ASP D CA 1
ATOM 12712 C C . ASP D 1 396 ? 3.331 298.696 37.928 1 100.15 423 ASP D C 1
ATOM 12713 O O . ASP D 1 396 ? 3.02 299.523 37.095 1 99.81 423 ASP D O 1
ATOM 12718 N N . GLU D 1 397 ? 4.265 297.776 37.758 1 100.26 424 GLU D N 1
ATOM 12719 C CA . GLU D 1 397 ? 5.068 297.594 36.567 1 100.13 424 GLU D CA 1
ATOM 12720 C C . GLU D 1 397 ? 6.333 296.872 36.971 1 96.09 424 GLU D C 1
ATOM 12721 O O . GLU D 1 397 ? 6.723 295.912 36.333 1 94.81 424 GLU D O 1
#

Solvent-accessible surface area: 63274 Å² total; per-residue (Å²): 175,52,56,82,46,5,19,44,9,3,2,2,11,47,43,89,5,8,34,3,49,100,28,1,25,26,0,21,45,10,164,123,68,75,12,4,7,2,2,0,6,15,9,2,59,28,21,8,1,0,0,9,7,0,0,0,33,53,43,106,30,84,8,23,3,2,2,6,5,32,150,3,0,10,0,7,8,1,6,0,2,1,9,2,1,38,106,33,1,94,106,19,18,0,0,0,6,0,8,0,30,4,0,37,103,190,40,83,96,58,66,12,6,74,69,0,0,36,54,7,0,0,0,15,5,5,43,91,70,54,67,54,34,2,2,66,12,0,0,80,22,0,33,86,28,58,73,156,18,56,16,112,68,15,0,45,62,15,24,168,22,88,110,14,70,91,100,11,96,77,95,4,109,116,52,6,62,72,16,104,141,94,18,56,120,113,6,88,154,54,8,69,63,48,46,24,10,64,150,98,0,64,58,58,35,171,62,8,39,142,145,73,37,58,58,27,0,30,90,35,0,4,134,31,0,63,64,92,13,177,46,30,127,25,17,0,20,37,172,20,29,138,112,110,14,48,183,114,42,52,191,23,118,32,88,21,137,131,63,44,6,35,47,1,54,10,0,0,4,0,1,0,0,0,11,10,0,22,98,4,53,0,3,2,4,0,1,0,4,1,2,11,32,128,13,12,80,102,1,27,7,71,57,109,19,0,32,40,0,6,54,7,0,77,60,0,0,70,53,2,14,3,82,46,28,4,48,13,3,142,34,11,70,69,66,48,5,6,15,1,11,46,11,7,0,6,55,0,4,1,22,6,6,113,68,2,25,66,22,0,26,97,76,74,116,16,61,111,41,162,57,55,82,103,0,17,25,175,83,0,11,31,41,79,44,62,28,86,134,25,210,114,51,88,56,14,23,50,7,2,4,2,9,48,32,70,6,4,38,3,42,98,27,2,25,56,0,18,56,30,59,44,58,76,10,4,6,0,1,0,6,12,15,1,62,30,20,6,1,2,0,6,6,0,0,0,33,52,45,109,31,39,4,21,5,1,4,6,2,22,99,2,0,12,0,5,6,1,9,0,2,1,7,2,0,27,102,35,1,92,66,23,14,0,0,0,4,0,10,0,27,6,0,36,150,172,40,77,71,8,2,0,8,44,44,0,1,12,5,1,0,0,0,8,7,4,49,99,67,118,34,44,33,3,7,70,9,0,0,71,21,0,30,74,27,36,32,14,1,4,9,88,61,10,0,44,57,7,26,159,29,88,109,6,65,96,93,9,96,86,13,3,122,85,4,5,73,34,4,83,143,8,4,47,84,3,7,84,49,22,6,68,57,52,45,18,10,59,160,103,0,58,57,56,40,173,57,5,44,125,156,77,48,64,97,33,0,16,132,16,0,42,141,16,0,84,61,61,12,179,63,30,128,33,17,0,15,36,162,31,34,125,103,84,10,41,140,86,49,52,146,13,151,16,96,27,148,142,61,47,7,27,40,4,71,9,0,0,4,0,1,0,0,0,9,11,0,24,101,4,53,0,4,2,7,0,2,0,11,2,3,12,34,127,11,8,89,51,0,26,7,66,74,112,19,0,42,36,0,5,52,6,0,79,55,0,0,68,52,2,17,3,86,45,31,3,47,12,4,151,36,11,98,77,97,62,5,6,15,3,11,58,13,8,0,8,68,0,4,0,16,4,7,102,60,1,27,60,30,0,22,108,76,75,117,18,57,110,43,164,69,61,81,108,1,16,14,144,69,0,18,36,27,86,39,78,27,63,106,10,142,105,138,158,53,30,66,31,14,25,52,3,4,3,2,5,18,39,46,6,5,44,17,39,72,7,1,26,59,0,16,19,32,51,59,60,74,12,3,6,1,1,0,5,10,17,0,38,44,16,13,5,4,0,7,9,0,1,0,32,60,37,93,29,86,7,26,5,1,3,5,2,31,89,8,0,10,0,10,5,1,6,0,1,1,6,0,0,10,21,24,1,17,99,18,13,0,0,0,4,0,11,0,28,3,0,27,158,182,23,90,96,52,45,11,7,79,74,0,4,38,61,9,0,0,0,3,4,2,7,18,40,42,40,68,32,3,5,67,26,0,0,96,14,0,32,74,29,37,79,66,1,23,0,74,61,8,0,42,55,0,24,154,34,69,118,17,76,68,76,14,76,30,66,1,12,51,9,0,4,15,14,53,41,27,34,35,19,29,89,56,54,51,51,60,54,16,10,65,140,67,0,62,44,52,34,178,82,7,46,110,145,86,40,57,96,32,1,27,110,22,0,46,165,37,0,95,53,64,23,172,46,28,123,41,15,0,1,38,100,11,33,150,110,106,13,41,155,136,59,61,183,38,126,7,134,31,126,142,65,41,9,22,45,3,76,9,0,4,4,0,1,0,0,0,14,1,0,14,67,0,58,0,6,2,6,0,2,0,10,1,1,11,36,110,22,10,85,52,1,21,8,76,59,118,18,0,39,41,0,6,50,10,0,79,62,0,0,77,47,0,14,3,86,40,31,4,46,22,2,152,42,10,102,82,102,64,3,6,6,3,12,57,8,12,0,10,67,0,5,0,22,7,6,102,52,2,28,70,27,0,22,100,73,70,99,20,55,107,43,166,69,76,86,116,8,19,24,152,90,0,31,31,45,92,46,78,24,84,126,44,242,104,55,88,47,14,26,51,6,4,3,2,6,32,30,41,8,6,51,13,33,70,22,0,24,56,0,24,58,31,169,130,60,77,11,4,5,0,0,0,8,8,16,1,50,41,18,6,0,1,0,5,7,0,0,0,33,48,40,114,32,83,4,25,6,2,4,5,3,25,192,5,0,5,0,6,9,1,8,0,0,0,4,1,0,36,99,35,1,105,101,16,17,0,0,0,7,0,7,0,22,3,0,37,166,200,35,90,94,42,50,17,3,73,83,0,10,38,70,8,0,0,0,0,8,4,43,76,50,93,29,54,36,8,8,66,12,0,0,80,12,0,32,83,25,24,75,62,13,40,14,89,65,24,0,29,56,7,29,150,31,76,118,17,69,107,84,8,98,64,59,3,100,24,6,0,76,15,17,84,178,25,21,57,76,12,19,90,26,13,80,28,49,65,45,19,12,66,160,97,0,53,56,54,38,176,69,7,52,130,144,68,37,58,110,32,0,32,132,14,0,49,140,18,0,88,53,102,13,167,56,38,104,32,17,0,24,31,166,54,40,128,104,39,12,56,167,115,34,65,146,17,143,21,94,29,144,129,57,34,5,35,47,5,75,13,0,4,6,0,2,0,0,0,14,10,0,22,85,4,48,0,6,2,5,0,2,0,12,0,1,11,35,106,15,12,85,51,0,26,9,68,62,109,13,0,62,38,0,6,54,8,0,73,78,0,0,85,52,3,14,3,87,37,31,5,24,19,7,133,35,7,109,62,85,63,8,6,11,2,8,60,23,9,0,5,38,0,4,0,10,3,5,116,64,1,28,69,28,0,23,100,78,71,115,18,49,112,45,67,68,56,81,129,5,26,15,150,59,0,28,34,18,105,38,83,22,83,121,28,182,144,95

Sequence (1564 aa):
YSYEAEKRSAVTLTNENFKSRKNKTTALSDQNHRFVPYFGSSEWLRFDALHPAVLAEKYDRNYRPYFIGQRGSASLNQYLGMQQMLPELQNGTAVYVLSPQWFTKKGYNSAAFQQFFNNDQLSSFLSQNQTDANSQYAAKRILEMKPEITMKSQLSKVAKGQDLNTVDKTYIQFMAELNRREDSLFSPLAASNNANYDKKVLPYLKELPDQFSYDALDQLAVRDAEAHTKSNDFGIDDRFYKERLSKKIGKLKGFQKNLSYEVSQEYGDLQLVLNQFAKSNTNVIFVIPPVNSKWMAYTGLNQDMYDATVSKIRYQLESQGFTNIADFSKDGDQPYFMQDTIHMGWKGWVAFDRVVNSFVSNPTPAPSYKLNDRFYSKDWSGYTGTPSQFKSYEAEKRSAVTLTNENFKSRKNKTTALSDQNHRFVPYFGSSEWLRFDALHPAVLAEKYDRNYRPYFIGQRGSASLNQYLGMQQMLPELQNGTAVYVLSPQWFTKKGYNSAAFQQFFNNDQLSSFLSQNQTDANSQYAAKRILEMKPEITMKSQLSKVAKGQDLNTVDKTYIQFMAELNRREDSLFSPLAASNNANYDKKVLPYLKELPDQFSYDALDQLAVRDAEAHTKSNDFGIDDRFYKERLSKKIGKLKGFQKNLSYEVSQEYGDLQLVLNQFAKSNTNVIFVIPPVNSKWMAYTGLNQDMYDATVSKIRYQLESQGFTNIADFSKDGDQPYFMQDTIHMGWKGWVAFDRVVNSFVSNPTPAPSYKLNDRFYSKDWSGYTGTPSQFKDEYSYEAEKRSAVTLTNENFKSRKNKTTALSDQNHRFVPYFGSSEWLRFDALHPAVLAEKYDRNYRPYFIGQRGSASLNQYLGMQQMLPELQNGTAVYVLSPQWFTKKGYNSAAFQQFFNNDQLSSFLSQNQTDANSQYAAKRILEMKPEITMKSQLSKVAKGQDLNTVDKTYIQFMAELNRREDSLFSAASNNANYDKKVLPYLKELPDQFSYDALDQLAVRDAEAHTKSNDFGIDDRFYKERLSKKIGKLKGFQKNLSYEVSQEYGDLQLVLNQFAKSNTNVIFVIPPVNSKWMAYTGLNQDMYDATVSKIRYQLESQGFTNIADFSKDGDQPYFMQDTIHMGWKGWVAFDRVVNSFVSNPTPAPSYKLNDRFYSKDWSGYTGTPSQFKSYEAEKRSAVTLTNENFKSRKNKTTALSDQNHRFVPYFGSSEWLRFDALHPAVLAEKYDRNYRPYFIGQRGSASLNQYLGMQQMLPELQNGTAVYVLSPQWFTKKGYNSAAFQQFFNNDQLSSFLSQNQTDANSQYAAKRILEMKPEITMKSQLSKVAKGQDLNTVDKTYIQFMAELNRREDSLFSPLAASNNANYDKKVLPYLKELPDQFSYDALDQLAVRDAEAHTKSNDFGIDDRFYKERLSKKIGKLKGFQKNLSYEVSQEYGDLQLVLNQFAKSNTNVIFVIPPVNSKWMAYTGLNQDMYDATVSKIRYQLESQGFTNIADFSKDGDQPYFMQDTIHMGWKGWVAFDRVVNSFVSNPTPAPSYKLNDRFYSKDWSGYTGTPSQFKDE

Secondary structure (DSSP, 8-state):
--HHHHHHHTT---HHHHT-HHHHHHHHH-SSS-EEEEE-SGGGG---TTSHHHHHHHTT-S-EEEEE--TT--HHHHHHHHTT-HHHHTT-EEEEE--GGG--SS-S-HHHHHTT--HHHHHHHHHS---SHHHHHHHHHHHHH-SS-TTHHHHHHHHTTPPPPHHHHHHHHHHHHHHHHHHHHHHHHHT---SHHHHHTGGGGGGS-SS--HHHHHHHHHHHHHHTTTT-SS---HHHIIIIISTTHHHHTTTTTT--SSS-THHHHHHHHHHHHHHTT-EEEEEE----HHHHHHHT--HHHHHHHHHHHHHHHHTTT---EEE-GGGTTSTTSBSSSSSB-THHHHHHHHHHHHHHHS----------GGGSSHHHHH--S-TTS--/-HHHHHHHHHH--HHHHT-HHHHHHHHH-SSS-EEEEEESGGGG---TTSHHHHHHHTT-S-EEEEEE-TT--HHHHHHHHTT-SGGGTT-EEEEE--GGG--SS-S-HHHHHHH--HHHHHHHHHS---SHHHHHHHHHHHHH-SS-TTHHHHHHHHHTPPPPHHHHHHHHHHHHHHHHHHHHHHHHHT---SHHHHHTGGGGGGS-SS--HHHHHHHHHHHHHHT-TT-SS---HHHIIIIIGGGTTTTTTSSTT---SS-THHHHHHHHHHHHHHTT-EEEEEE----HHHHHHHT--HHHHHHHHHHHHHHHHTTT---EEE-TT-TTSTTSBSSSS-B-THHHHHHHHHHHHHHHS----------GGGGSHHHHH--S-SGGGS--/-HHHHHHHHTTT--HHHHT-HHHHHHHHT-SSS-EEEEE-SSGGG--SSSSHHHHHHHTT-S-EEEEE--TT--HHHHHHHHHTTHHHHTT-EEEEE--GGG--SS---HHHHHHH--HHHHHHHHHS---SHHHHHHHHHHHHH-SS-TTHHHHHHHHTTPPP-HHHHHHHHHHHHHHHHHHHH----S--SHHHHHTGGGGTTS-SS--HHHHHHHHHHHHHHTTTT-SS---HHHIIIIITGGGGGGTTSSTT--SSS-THHHHHHHHHHHHHHHT-EEEEEE----HHHHHHS---HHHHHHHHHHHHHHHHTTT---EEE-TT-TTSTTSBSSSS-B-THHHHHHHHHHHHHHHS----------GGGGSHHHHH--S-TT---/-HHHHHHHTTT--HHHHT-HHHHHHHHT-SSS-EEEEEESGGGG--STTSHHHHHHHTT-S-EEEEEE-TT--HHHHHHHHTT-HHHHTT-EEEEE--GGG--SS---HHHHHHH--HHHHHHHHHS---SHHHHHHHHHHHHH-SS-TTHHHHHHHHTTPPPPHHHHHHHHHHHHHHHHHHHHHSTTS----SHHHHHTGGGGGGS-SS--HHHHHHHHHHHHHHT-TT-SS---HHHIIIIITTTHHHHTTTTTT--SSS-THHHHHHHHHHHHHHTT-EEEEEE----HHHHHHS---HHHHHHHHHHHHHHHHTTT--EEEE-GGGTTSTT-BSSSSSB-THHHHHHHHHHHHHHHS----------GGGGSHHHHH--S-GGG-TT-

Organism: Streptococcus thermophilus (strain ATCC BAA-250 / LMG 18311) (NCBI:txid264199)

Nearest PDB structures (foldseek):
  7dxm-assembly1_A  TM=1.001E+00  e=2.851E-59  Streptococcus thermophilus LMG 18311
  7dxm-assembly3_C  TM=9.924E-01  e=5.362E-56  Streptococcus thermophilus LMG 18311
  3bma-assembly1_D-2  TM=9.828E-01  e=9.418E-42  Streptococcus pneumoniae R6
  3bma-assembly1_A  TM=9.826E-01  e=1.758E-41  Streptococcus pneumoniae R6
  6o93-assembly1_A  TM=9.514E-01  e=3.540E-30  Enterococcus faecalis V583